Protein AF-0000000079897385 (afdb_homodimer)

Sequence (814 aa):
MERWPWPSGGAWLLVAARALLQLLRADLRLGRPLLAALALLAALDWLCQRLLPPPAALAVLAAAGWIALSRLARSPRLPVATRAVLITGCDSGFGKETAKKLDAMGFTVLATVLDLDSPGALELRTCCSPRLRLLQMDLTKPADISRALEFTKAHTSSTGLWGLVNNAGYNDVVADVELSPVATFRSCMEVNFFGALELTKGLLPLLRHSRGRIVTVGSPAGDMPYPCLAAYGASKAAMVLLMDTFSCELLPWGVKVSVIQPGCFKTESVRNVGQWEQRKELLLASLPQELLQAYGEDYIEHLHGQFLHSLRLALPDLSPVVDAITDALLAVQPRRRYYPGHGLGLMYFIHYYLPEGLRRRFLQTFFINHCLPRALRPGQPGSTPAQDAAQDLGLDPDPGPSPEAAQMERWPWPSGGAWLLVAARALLQLLRADLRLGRPLLAALALLAALDWLCQRLLPPPAALAVLAAAGWIALSRLARSPRLPVATRAVLITGCDSGFGKETAKKLDAMGFTVLATVLDLDSPGALELRTCCSPRLRLLQMDLTKPADISRALEFTKAHTSSTGLWGLVNNAGYNDVVADVELSPVATFRSCMEVNFFGALELTKGLLPLLRHSRGRIVTVGSPAGDMPYPCLAAYGASKAAMVLLMDTFSCELLPWGVKVSVIQPGCFKTESVRNVGQWEQRKELLLASLPQELLQAYGEDYIEHLHGQFLHSLRLALPDLSPVVDAITDALLAVQPRRRYYPGHGLGLMYFIHYYLPEGLRRRFLQTFFINHCLPRALRPGQPGSTPAQDAAQDLGLDPDPGPSPEAAQ

Secondary structure (DSSP, 8-state):
----S-HHHHHHHHHHHHHHHHHHTT-S--SHHHHHHHHHHHHHHHHHHHHS-HHHHHHHHHHHHHHHHHHHPPPPBPP-TT-EEEES-TTSHHHHHHHHHHHHHT-EEEEEES-TTSHHHHHHHHHS-TT-EEEE--TT-HHHHHHHHHHHHHHTTTT---EEEE--------S-TTTS-HHHHHHHHIIIIIIHHHHHHHHHHHHHHHT-EEEEE--GGGTS--TT-HHHHHHHHHHHHHHHHHHHHTGGGT-EEEEE---SB--HHHH-HHHHHHHHHHHHHHS-HHHHHHH-HHHHHHHHHHHHHHHHTSBS--HHHHHHHHHHHHBSS--SEE--STTHHHHHHHHHHS-HHHHHHHHHHHT--PPPPGGGSTTSTT---TTHHHHTT--------------/----S-HHHHHHHHHHHHHHHHHHTT-S--SHHHHHHHHHHHHHHHHHHHHS-HHHHHHHHHHHHHHHHHHHPPPPBPP-TT-EEEES-TTSHHHHHHHHHHHHHT-EEEEEES-TTSHHHHHHHHHS-TT-EEEE--TT-HHHHHHHHHHHHHHTTTT---EEEE--------S-TTTS-HHHHHHHHIIIIIIHHHHHHHHHHHHHHHT-EEEEE--GGGTS--TT-HHHHHHHHHHHHHHHHHHHHTGGGT-EEEEE---SB--HHHH-HHHHHHHHHHHHHHS-HHHHHHH-HHHHHHHHHHHHHHHHTSBS--HHHHHHHHHHHHBSS--SEE--STTHHHHHHHHHHS-HHHHHHHHHHHT--PPPPGGGSTTSTT---TTHHHHTT--------------

Solvent-accessible surface area (backbone atoms only — not comparable to full-atom values): 42636 Å² total; per-residue (Å²): 129,80,80,69,82,57,59,58,51,56,32,48,49,52,41,48,51,51,50,48,53,28,41,75,69,64,20,36,68,94,45,69,65,51,52,50,50,50,50,51,49,49,50,47,44,54,50,28,65,71,35,29,49,66,71,57,26,30,52,52,46,38,50,49,41,51,51,52,52,56,69,55,42,46,56,62,65,54,81,54,74,70,36,24,35,40,34,33,39,22,44,42,43,64,30,31,54,35,52,50,52,43,38,74,67,48,30,33,31,40,36,22,17,76,44,72,80,33,74,33,35,47,47,50,66,69,75,43,60,87,60,49,42,82,41,67,41,47,57,77,36,68,69,33,46,53,49,49,50,52,52,49,50,67,75,19,68,88,65,32,34,34,32,38,35,46,45,45,69,52,76,79,70,75,38,47,68,84,74,42,56,69,65,54,36,51,53,14,29,35,37,36,25,52,21,46,49,54,49,49,52,69,43,39,68,45,26,44,74,51,36,16,31,40,38,34,54,55,35,55,42,28,78,41,60,45,79,31,32,40,41,44,14,17,19,31,18,19,33,50,43,38,48,48,28,47,35,62,72,30,43,88,49,51,28,47,43,25,36,35,31,45,52,64,53,52,27,58,79,59,63,38,55,66,58,53,53,51,38,50,51,50,50,63,71,66,51,57,67,69,54,44,61,39,33,29,69,64,45,55,51,48,52,48,50,33,43,53,54,41,52,67,70,25,38,70,75,61,57,53,51,36,50,48,53,51,39,48,68,28,25,75,66,49,55,55,67,41,66,33,53,84,63,44,69,58,51,51,47,37,64,74,69,45,57,66,72,57,37,51,50,49,47,25,71,69,43,40,65,83,75,76,35,45,44,70,33,90,89,40,92,76,41,72,71,82,65,68,76,66,56,74,70,61,74,71,75,70,75,74,78,78,82,74,80,82,124,129,82,76,69,81,57,57,58,51,54,32,49,48,52,43,48,51,52,49,47,54,30,41,74,67,64,20,36,69,94,45,69,65,51,51,50,50,51,50,51,49,47,51,48,44,55,50,26,65,70,36,28,48,65,69,58,26,30,50,52,46,37,50,49,41,51,52,52,52,58,68,55,42,48,57,62,66,52,82,51,74,72,36,24,35,41,35,31,39,21,44,43,43,65,32,30,53,35,51,50,52,43,38,74,67,46,29,33,30,40,35,22,18,76,44,72,81,34,73,32,35,48,46,49,66,68,73,41,61,87,58,49,41,82,40,67,41,47,58,79,36,69,68,34,46,52,48,49,51,52,52,48,50,67,75,20,68,87,65,30,34,33,32,39,35,47,45,46,70,53,77,78,71,74,38,47,69,81,74,43,58,70,65,54,35,53,53,15,29,35,37,36,24,51,20,48,48,53,50,51,53,68,42,40,70,45,25,45,74,50,35,16,32,40,38,34,54,55,36,56,43,28,78,41,59,45,79,31,33,40,41,42,13,17,18,32,17,18,33,51,43,37,48,50,28,48,35,60,74,30,43,88,50,49,27,46,42,26,37,34,31,45,54,64,51,52,28,58,79,59,64,39,55,67,58,54,52,51,39,50,51,51,50,64,71,66,51,56,66,69,55,45,61,39,34,30,68,66,43,55,51,48,51,47,49,32,43,53,54,41,51,67,70,25,38,71,74,59,58,54,50,36,50,48,54,51,40,48,68,27,24,76,65,49,56,56,67,44,66,32,55,85,63,46,69,58,51,51,48,36,63,74,69,45,58,67,72,57,37,51,49,48,46,27,70,68,44,42,65,81,76,77,36,45,44,70,32,89,90,40,90,76,40,71,72,81,62,66,78,66,56,73,70,61,72,69,74,70,73,71,79,75,81,79,75,90,122

Nearest PDB structures (foldseek):
  6emm-assembly1_A  TM=8.240E-01  e=9.384E-17  Homo sapiens
  2jap-assembly1_D  TM=8.559E-01  e=1.062E-14  Streptomyces clavuligerus
  6y4d-assembly1_A  TM=8.231E-01  e=8.914E-15  Zephyranthes treatiae
  3oid-assembly1_C  TM=8.141E-01  e=2.405E-14  Bacillus subtilis
  7o6p-assembly1_B  TM=7.970E-01  e=2.269E-14  Salvia officinalis

Foldseek 3Di:
DPPPPCLLVVLVVLLVVLLVVLVVVVQADPDDLVVVLVVVLVVLLVVCVVPHDSVVSSVVSNVSSVVSSVVRGAFDWAQQPAAEEEEEACLWALRVVLQQVSQVSPYQYEYEHQDCPRPSNVCCVPRGDPSHHYAYADLLDPVRLVVVLVVQCVSCVPPFHAEYEAEDFDAQWFAAPVLDDPVRLVVRLSRLPVSVVSNCVSRVVRCLVNLHEYEYEAEVLLVDVFHRCCSNNVSSVNRLVVQVVVQVVCVVSNYHYAYEHEDQAQMPVLVPLVSNVVSLVVSVVPGDPVVCQFFHPVQSVQQSVLQNVLNVVHHHDSVQRSVLRSSRRIGPDHDRYHYGDPCVVVLVCCVPPPDPVSNVVVSCVNHNPGDDGPQCDPPRPNNPDPPPVPPVVPPPPPPPDDPPPDD/DPPPPCLLVVLVVLLVVLLVVLVVVVQADPDDLVVVLVVVLVVLLVVCVVPHDSVVSSVVSNVSSVVSSVVRGAFDWAQQPAAEEEEEACLWALRVVLQQVSQVSPYQYEYEHQDCPRPSNVCCVVRGDPSYHYAYADLLDVVRLVVVLVVQCVSCVPPFHAEYEAEDFDAQWFAAPVLDDPVRLVVRLSRLPVSCVSNCVSRVVRCLVNLHEYEYEAEVLLVDVFHRCCSNNVSSVNRLVVQVVVQVVCVVSNYHYAYEHEDQAQMPVLVPLVSNVVSLVVSVVPGDPVVCQFFPPVQSVQQSVLQNVLNVVHHHDSVQRSVLRSSRRIGPDHDRYHYGDPCVVVLVCCVPPPDPVSNVVVSCVNHNPGDDGPQCDPPRPNNPDPPPVPPVVPPVPPVPDDPPDDD

Structure (mmCIF, N/CA/C/O backbone):
data_AF-0000000079897385-model_v1
#
loop_
_entity.id
_entity.type
_entity.pdbx_description
1 polymer '11-beta-hydroxysteroid dehydrogenase type 2'
#
loop_
_atom_site.group_PDB
_atom_site.id
_atom_site.type_symbol
_atom_site.label_atom_id
_atom_site.label_alt_id
_atom_site.label_comp_id
_atom_site.label_asym_id
_atom_site.label_entity_id
_atom_site.label_seq_id
_atom_site.pdbx_PDB_ins_code
_atom_site.Cartn_x
_atom_site.Cartn_y
_atom_site.Cartn_z
_atom_site.occupancy
_atom_site.B_iso_or_equiv
_atom_site.auth_seq_id
_atom_site.auth_comp_id
_atom_site.auth_asym_id
_atom_site.auth_atom_id
_atom_site.pdbx_PDB_model_num
ATOM 1 N N . MET A 1 1 ? -3.945 18.969 -54.219 1 29.84 1 MET A N 1
ATOM 2 C CA . MET A 1 1 ? -3.34 17.656 -53.969 1 29.84 1 MET A CA 1
ATOM 3 C C . MET A 1 1 ? -4.285 16.75 -53.188 1 29.84 1 MET A C 1
ATOM 5 O O . MET A 1 1 ? -4.738 17.094 -52.094 1 29.84 1 MET A O 1
ATOM 9 N N . GLU A 1 2 ? -5.055 16 -53.781 1 34.5 2 GLU A N 1
ATOM 10 C CA . GLU A 1 2 ? -6.098 15.094 -53.312 1 34.5 2 GLU A CA 1
ATOM 11 C C . GLU A 1 2 ? -5.609 14.234 -52.156 1 34.5 2 GLU A C 1
ATOM 13 O O . GLU A 1 2 ? -4.562 13.594 -52.25 1 34.5 2 GLU A O 1
ATOM 18 N N . ARG A 1 3 ? -5.773 14.633 -50.875 1 41.81 3 ARG A N 1
ATOM 19 C CA . ARG A 1 3 ? -5.52 13.914 -49.625 1 41.81 3 ARG A CA 1
ATOM 20 C C . ARG A 1 3 ? -5.816 12.422 -49.812 1 41.81 3 ARG A C 1
ATOM 22 O O . ARG A 1 3 ? -6.953 12.039 -50.094 1 41.81 3 ARG A O 1
ATOM 29 N N . TRP A 1 4 ? -5.094 11.742 -50.531 1 39.44 4 TRP A N 1
ATOM 30 C CA . TRP A 1 4 ? -5.207 10.305 -50.781 1 39.44 4 TRP A CA 1
ATOM 31 C C . TRP A 1 4 ? -5.723 9.57 -49.531 1 39.44 4 TRP A C 1
ATOM 33 O O . TRP A 1 4 ? -5.086 9.586 -48.5 1 39.44 4 TRP A O 1
ATOM 43 N N . PRO A 1 5 ? -6.961 9.242 -49.281 1 49.31 5 PRO A N 1
ATOM 44 C CA . PRO A 1 5 ? -7.719 8.492 -48.25 1 49.31 5 PRO A CA 1
ATOM 45 C C . PRO A 1 5 ? -7.004 7.227 -47.812 1 49.31 5 PRO A C 1
ATOM 47 O O . PRO A 1 5 ? -7.496 6.516 -46.938 1 49.31 5 PRO A O 1
ATOM 50 N N . TRP A 1 6 ? -5.973 6.73 -48.438 1 50.44 6 TRP A N 1
ATOM 51 C CA . TRP A 1 6 ? -5.387 5.391 -48.438 1 50.44 6 TRP A CA 1
ATOM 52 C C . TRP A 1 6 ? -4.555 5.156 -47.188 1 50.44 6 TRP A C 1
ATOM 54 O O . TRP A 1 6 ? -4.18 4.023 -46.875 1 50.44 6 TRP A O 1
ATOM 64 N N . PRO A 1 7 ? -3.945 6.098 -46.594 1 61.12 7 PRO A N 1
ATOM 65 C CA . PRO A 1 7 ? -2.926 5.738 -45.625 1 61.12 7 PRO A CA 1
ATOM 66 C C . PRO A 1 7 ? -3.512 5.055 -44.375 1 61.12 7 PRO A C 1
ATOM 68 O O . PRO A 1 7 ? -2.914 4.117 -43.844 1 61.12 7 PRO A O 1
ATOM 71 N N . SER A 1 8 ? -4.68 5.355 -44.062 1 71.06 8 SER A N 1
ATOM 72 C CA . SER A 1 8 ? -5.289 4.699 -42.906 1 71.06 8 SER A CA 1
ATOM 73 C C . SER A 1 8 ? -5.688 3.266 -43.219 1 71.06 8 SER A C 1
ATOM 75 O O . SER A 1 8 ? -5.711 2.406 -42.344 1 71.06 8 SER A O 1
ATOM 77 N N . GLY A 1 9 ? -5.785 3.094 -44.5 1 75.25 9 GLY A N 1
ATOM 78 C CA . GLY A 1 9 ? -6.152 1.749 -44.906 1 75.25 9 GLY A CA 1
ATOM 79 C C . GLY A 1 9 ? -5.066 0.724 -44.625 1 75.25 9 GLY A C 1
ATOM 80 O O . GLY A 1 9 ? -5.359 -0.402 -44.219 1 75.25 9 GLY A O 1
ATOM 81 N N . GLY A 1 10 ? -3.881 1.157 -44.844 1 75.75 10 GLY A N 1
ATOM 82 C CA . GLY A 1 10 ? -2.762 0.266 -44.594 1 75.75 10 GLY A CA 1
ATOM 83 C C . GLY A 1 10 ? -2.627 -0.108 -43.125 1 75.75 10 GLY A C 1
ATOM 84 O O . GLY A 1 10 ? -2.373 -1.27 -42.781 1 75.75 10 GLY A O 1
ATOM 85 N N . ALA A 1 11 ? -2.807 0.833 -42.281 1 81.69 11 ALA A N 1
ATOM 86 C CA . ALA A 1 11 ? -2.723 0.573 -40.844 1 81.69 11 ALA A CA 1
ATOM 87 C C . ALA A 1 11 ? -3.832 -0.373 -40.406 1 81.69 11 ALA A C 1
ATOM 89 O O . ALA A 1 11 ? -3.594 -1.28 -39.594 1 81.69 11 ALA A O 1
ATOM 90 N N . TRP A 1 12 ? -4.953 -0.182 -40.969 1 85.88 12 TRP A N 1
ATOM 91 C CA . TRP A 1 12 ? -6.078 -1.033 -40.594 1 85.88 12 TRP A CA 1
ATOM 92 C C . TRP A 1 12 ? -5.875 -2.457 -41.094 1 85.88 12 TRP A C 1
ATOM 94 O O . TRP A 1 12 ? -6.281 -3.42 -40.438 1 85.88 12 TRP A O 1
ATOM 104 N N . LEU A 1 13 ? -5.246 -2.551 -42.219 1 81.69 13 LEU A N 1
ATOM 105 C CA . LEU A 1 13 ? -4.926 -3.877 -42.719 1 81.69 13 LEU A CA 1
ATOM 106 C C . LEU A 1 13 ? -3.936 -4.59 -41.812 1 81.69 13 LEU A C 1
ATOM 108 O O . LEU A 1 13 ? -4.051 -5.797 -41.594 1 81.69 13 LEU A O 1
ATOM 112 N N . LEU A 1 14 ? -3.045 -3.861 -41.375 1 82.12 14 LEU A N 1
ATOM 113 C CA . LEU A 1 14 ? -2.072 -4.438 -40.469 1 82.12 14 LEU A CA 1
ATOM 114 C C . LEU A 1 14 ? -2.744 -4.871 -39.156 1 82.12 14 LEU A C 1
ATOM 116 O O . LEU A 1 14 ? -2.455 -5.953 -38.625 1 82.12 14 LEU A O 1
ATOM 120 N N . VAL A 1 15 ? -3.613 -4.078 -38.656 1 84.81 15 VAL A N 1
ATOM 121 C CA . VAL A 1 15 ? -4.344 -4.391 -37.438 1 84.81 15 VAL A CA 1
ATOM 122 C C . VAL A 1 15 ? -5.23 -5.617 -37.656 1 84.81 15 VAL A C 1
ATOM 124 O O . VAL A 1 15 ? -5.277 -6.52 -36.812 1 84.81 15 VAL A O 1
ATOM 127 N N . ALA A 1 16 ? -5.793 -5.602 -38.75 1 83.69 16 ALA A N 1
ATOM 128 C CA . ALA A 1 16 ? -6.676 -6.723 -39.094 1 83.69 16 ALA A CA 1
ATOM 129 C C . ALA A 1 16 ? -5.879 -8.016 -39.25 1 83.69 16 ALA A C 1
ATOM 131 O O . ALA A 1 16 ? -6.309 -9.078 -38.781 1 83.69 16 ALA A O 1
ATOM 132 N N . ALA A 1 17 ? -4.777 -7.918 -39.875 1 84.12 17 ALA A N 1
ATOM 133 C CA . ALA A 1 17 ? -3.926 -9.086 -40.094 1 84.12 17 ALA A CA 1
ATOM 134 C C . ALA A 1 17 ? -3.459 -9.656 -38.75 1 84.12 17 ALA A C 1
ATOM 136 O O . ALA A 1 17 ? -3.496 -10.867 -38.531 1 84.12 17 ALA A O 1
ATOM 137 N N . ARG A 1 18 ? -3.096 -8.82 -37.906 1 84 18 ARG A N 1
ATOM 138 C CA . ARG A 1 18 ? -2.65 -9.258 -36.594 1 84 18 ARG A CA 1
ATOM 139 C C . ARG A 1 18 ? -3.805 -9.859 -35.812 1 84 18 ARG A C 1
ATOM 141 O O . ARG A 1 18 ? -3.641 -10.883 -35.125 1 84 18 ARG A O 1
ATOM 148 N N . ALA A 1 19 ? -4.867 -9.227 -35.875 1 83.81 19 ALA A N 1
ATOM 149 C CA . ALA A 1 19 ? -6.047 -9.742 -35.188 1 83.81 19 ALA A CA 1
ATOM 150 C C . ALA A 1 19 ? -6.43 -11.125 -35.719 1 83.81 19 ALA A C 1
ATOM 152 O O . ALA A 1 19 ? -6.766 -12.023 -34.938 1 83.81 19 ALA A O 1
ATOM 153 N N . LEU A 1 20 ? -6.344 -11.234 -37 1 80 20 LEU A N 1
ATOM 154 C CA . LEU A 1 20 ? -6.672 -12.516 -37.594 1 80 20 LEU A CA 1
ATOM 155 C C . LEU A 1 20 ? -5.695 -13.602 -37.156 1 80 20 LEU A C 1
ATOM 157 O O . LEU A 1 20 ? -6.105 -14.727 -36.844 1 80 20 LEU A O 1
ATOM 161 N N . LEU A 1 21 ? -4.488 -13.266 -37.156 1 79.88 21 LEU A N 1
ATOM 162 C CA . LEU A 1 21 ? -3.48 -14.211 -36.719 1 79.88 21 LEU A CA 1
ATOM 163 C C . LEU A 1 21 ? -3.736 -14.641 -35.25 1 79.88 21 LEU A C 1
ATOM 165 O O . LEU A 1 21 ? -3.627 -15.82 -34.938 1 79.88 21 LEU A O 1
ATOM 169 N N . GLN A 1 22 ? -4.137 -13.758 -34.5 1 79.25 22 GLN A N 1
ATOM 170 C CA . GLN A 1 22 ? -4.418 -14.047 -33.094 1 79.25 22 GLN A CA 1
ATOM 171 C C . GLN A 1 22 ? -5.691 -14.883 -32.969 1 79.25 22 GLN A C 1
ATOM 173 O O . GLN A 1 22 ? -5.785 -15.742 -32.062 1 79.25 22 GLN A O 1
ATOM 178 N N . LEU A 1 23 ? -6.547 -14.594 -33.781 1 73.69 23 LEU A N 1
ATOM 179 C CA . LEU A 1 23 ? -7.785 -15.367 -33.75 1 73.69 23 LEU A CA 1
ATOM 180 C C . LEU A 1 23 ? -7.531 -16.797 -34.188 1 73.69 23 LEU A C 1
ATOM 182 O O . LEU A 1 23 ? -8.07 -17.734 -33.594 1 73.69 23 LEU A O 1
ATOM 186 N N . LEU A 1 24 ? -6.707 -16.922 -35.156 1 73.38 24 LEU A N 1
ATOM 187 C CA . LEU A 1 24 ? -6.367 -18.25 -35.656 1 73.38 24 LEU A CA 1
ATOM 188 C C . LEU A 1 24 ? -5.602 -19.047 -34.625 1 73.38 24 LEU A C 1
ATOM 190 O O . LEU A 1 24 ? -5.77 -20.266 -34.531 1 73.38 24 LEU A O 1
ATOM 194 N N . ARG A 1 25 ? -4.848 -18.359 -33.844 1 70.75 25 ARG A N 1
ATOM 195 C CA . ARG A 1 25 ? -4.066 -19 -32.812 1 70.75 25 ARG A CA 1
ATOM 196 C C . ARG A 1 25 ? -4.875 -19.125 -31.516 1 70.75 25 ARG A C 1
ATOM 198 O O . ARG A 1 25 ? -4.344 -19.531 -30.469 1 70.75 25 ARG A O 1
ATOM 205 N N . ALA A 1 26 ? -6.125 -18.641 -31.547 1 66.88 26 ALA A N 1
ATOM 206 C CA . ALA A 1 26 ? -7.043 -18.672 -30.406 1 66.88 26 ALA A CA 1
ATOM 207 C C . ALA A 1 26 ? -6.512 -17.812 -29.25 1 66.88 26 ALA A C 1
ATOM 209 O O . ALA A 1 26 ? -6.781 -18.094 -28.078 1 66.88 26 ALA A O 1
ATOM 210 N N . ASP A 1 27 ? -5.703 -16.891 -29.641 1 71.69 27 ASP A N 1
ATOM 211 C CA . ASP A 1 27 ? -5.145 -15.969 -28.656 1 71.69 27 ASP A CA 1
ATOM 212 C C . ASP A 1 27 ? -6.078 -14.781 -28.422 1 71.69 27 ASP A C 1
ATOM 214 O O . ASP A 1 27 ? -5.863 -13.992 -27.5 1 71.69 27 ASP A O 1
ATOM 218 N N . LEU A 1 28 ? -6.988 -14.695 -29.281 1 75 28 LEU A N 1
ATOM 219 C CA . LEU A 1 28 ? -7.902 -13.562 -29.234 1 75 28 LEU A CA 1
ATOM 220 C C . LEU A 1 28 ? -9.352 -14.031 -29.281 1 75 28 LEU A C 1
ATOM 222 O O . LEU A 1 28 ? -9.68 -14.961 -30.031 1 75 28 LEU A O 1
ATOM 226 N N . ARG A 1 29 ? -10.141 -13.57 -28.344 1 70.19 29 ARG A N 1
ATOM 227 C CA . ARG A 1 29 ? -11.562 -13.922 -28.344 1 70.19 29 ARG A CA 1
ATOM 228 C C . ARG A 1 29 ? -12.391 -12.797 -28.969 1 70.19 29 ARG A C 1
ATOM 230 O O . ARG A 1 29 ? -12.148 -11.617 -28.688 1 70.19 29 ARG A O 1
ATOM 237 N N . LEU A 1 30 ? -13.211 -13.336 -29.812 1 73.62 30 LEU A N 1
ATOM 238 C CA . LEU A 1 30 ? -14.18 -12.375 -30.344 1 73.62 30 LEU A CA 1
ATOM 239 C C . LEU A 1 30 ? -15.195 -11.984 -29.281 1 73.62 30 LEU A C 1
ATOM 241 O O . LEU A 1 30 ? -15.812 -12.859 -28.656 1 73.62 30 LEU A O 1
ATOM 245 N N . GLY A 1 31 ? -15.07 -10.805 -28.719 1 75.12 31 GLY A N 1
ATOM 246 C CA . GLY A 1 31 ? -16 -10.359 -27.703 1 75.12 31 GLY A CA 1
ATOM 247 C C . GLY A 1 31 ? -16.078 -8.844 -27.578 1 75.12 31 GLY A C 1
ATOM 248 O O . GLY A 1 31 ? -15.594 -8.125 -28.453 1 75.12 31 GLY A O 1
ATOM 249 N N . ARG A 1 32 ? -16.734 -8.469 -26.609 1 79.38 32 ARG A N 1
ATOM 250 C CA . ARG A 1 32 ? -17.016 -7.055 -26.375 1 79.38 32 ARG A CA 1
ATOM 251 C C . ARG A 1 32 ? -15.727 -6.262 -26.188 1 79.38 32 ARG A C 1
ATOM 253 O O . ARG A 1 32 ? -15.586 -5.168 -26.75 1 79.38 32 ARG A O 1
ATOM 260 N N . PRO A 1 33 ? -14.75 -6.883 -25.641 1 79.69 33 PRO A N 1
ATOM 261 C CA . PRO A 1 33 ? -13.523 -6.105 -25.484 1 79.69 33 PRO A CA 1
ATOM 262 C C . PRO A 1 33 ? -12.844 -5.805 -26.828 1 79.69 33 PRO A C 1
ATOM 264 O O . PRO A 1 33 ? -12.305 -4.711 -27.016 1 79.69 33 PRO A O 1
ATOM 267 N N . LEU A 1 34 ? -12.867 -6.742 -27.688 1 83 34 LEU A N 1
ATOM 268 C CA . LEU A 1 34 ? -12.273 -6.516 -29 1 83 34 LEU A CA 1
ATOM 269 C C . LEU A 1 34 ? -13.047 -5.453 -29.766 1 83 34 LEU A C 1
ATOM 271 O O . LEU A 1 34 ? -12.453 -4.578 -30.406 1 83 34 LEU A O 1
ATOM 275 N N . LEU A 1 35 ? -14.312 -5.516 -29.641 1 84.69 35 LEU A N 1
ATOM 276 C CA . LEU A 1 35 ? -15.148 -4.527 -30.312 1 84.69 35 LEU A CA 1
ATOM 277 C C . LEU A 1 35 ? -14.898 -3.131 -29.75 1 84.69 35 LEU A C 1
ATOM 279 O O . LEU A 1 35 ? -14.82 -2.16 -30.516 1 84.69 35 LEU A O 1
ATOM 283 N N . ALA A 1 36 ? -14.781 -3.141 -28.5 1 85.06 36 ALA A N 1
ATOM 284 C CA . ALA A 1 36 ? -14.5 -1.858 -27.844 1 85.06 36 ALA A CA 1
ATOM 285 C C . ALA A 1 36 ? -13.141 -1.315 -28.281 1 85.06 36 ALA A C 1
ATOM 287 O O . ALA A 1 36 ? -13 -0.121 -28.562 1 85.06 36 ALA A O 1
ATOM 288 N N . ALA A 1 37 ? -12.203 -2.189 -28.359 1 86.62 37 ALA A N 1
ATOM 289 C CA . ALA A 1 37 ? -10.859 -1.783 -28.797 1 86.62 37 ALA A CA 1
ATOM 290 C C . ALA A 1 37 ? -10.883 -1.27 -30.234 1 86.62 37 ALA A C 1
ATOM 292 O O . ALA A 1 37 ? -10.242 -0.261 -30.547 1 86.62 37 ALA A O 1
ATOM 293 N N . LEU A 1 38 ? -11.664 -1.954 -31.031 1 86.44 38 LEU A N 1
ATOM 294 C CA . LEU A 1 38 ? -11.758 -1.547 -32.438 1 86.44 38 LEU A CA 1
ATOM 295 C C . LEU A 1 38 ? -12.445 -0.193 -32.562 1 86.44 38 LEU A C 1
ATOM 297 O O . LEU A 1 38 ? -12.039 0.641 -33.375 1 86.44 38 LEU A O 1
ATOM 301 N N . ALA A 1 39 ? -13.43 -0.002 -31.75 1 88.25 39 ALA A N 1
ATOM 302 C CA . ALA A 1 39 ? -14.125 1.28 -31.766 1 88.25 39 ALA A CA 1
ATOM 303 C C . ALA A 1 39 ? -13.211 2.41 -31.312 1 88.25 39 ALA A C 1
ATOM 305 O O . ALA A 1 39 ? -13.203 3.49 -31.906 1 88.25 39 ALA A O 1
ATOM 306 N N . LEU A 1 40 ? -12.461 2.131 -30.312 1 87.94 40 LEU A N 1
ATOM 307 C CA . LEU A 1 40 ? -11.523 3.127 -29.797 1 87.94 40 LEU A CA 1
ATOM 308 C C . LEU A 1 40 ? -10.438 3.42 -30.828 1 87.94 40 LEU A C 1
ATOM 310 O O . LEU A 1 40 ? -10.023 4.57 -31 1 87.94 40 LEU A O 1
ATOM 314 N N . LEU A 1 41 ? -10.031 2.383 -31.484 1 88.56 41 LEU A N 1
ATOM 315 C CA . LEU A 1 41 ? -9.023 2.561 -32.531 1 88.56 41 LEU A CA 1
ATOM 316 C C . LEU A 1 41 ? -9.586 3.369 -33.688 1 88.56 41 LEU A C 1
ATOM 318 O O . LEU A 1 41 ? -8.883 4.191 -34.281 1 88.56 41 LEU A O 1
ATOM 322 N N . ALA A 1 42 ? -10.812 3.141 -33.938 1 88.69 42 ALA A N 1
ATOM 323 C CA . ALA A 1 42 ? -11.469 3.904 -35 1 88.69 42 ALA A CA 1
ATOM 324 C C . ALA A 1 42 ? -11.578 5.379 -34.656 1 88.69 42 ALA A C 1
ATOM 326 O O . ALA A 1 42 ? -11.336 6.258 -35.469 1 88.69 42 ALA A O 1
ATOM 327 N N . ALA A 1 43 ? -11.953 5.574 -33.469 1 89.19 43 ALA A N 1
ATOM 328 C CA . ALA A 1 43 ? -12.031 6.949 -32.969 1 89.19 43 ALA A CA 1
ATOM 329 C C . ALA A 1 43 ? -10.656 7.617 -33 1 89.19 43 ALA A C 1
ATOM 331 O O . ALA A 1 43 ? -10.539 8.781 -33.406 1 89.19 43 ALA A O 1
ATOM 332 N N . LEU A 1 44 ? -9.688 6.902 -32.562 1 87.88 44 LEU A N 1
ATOM 333 C CA . LEU A 1 44 ? -8.32 7.41 -32.625 1 87.88 44 LEU A CA 1
ATOM 334 C C . LEU A 1 44 ? -7.891 7.715 -34.031 1 87.88 44 LEU A C 1
ATOM 336 O O . LEU A 1 44 ? -7.242 8.727 -34.312 1 87.88 44 LEU A O 1
ATOM 340 N N . ASP A 1 45 ? -8.227 6.84 -34.906 1 87.69 45 ASP A N 1
ATOM 341 C CA . ASP A 1 45 ? -7.914 7.047 -36.312 1 87.69 45 ASP A CA 1
ATOM 342 C C . ASP A 1 45 ? -8.562 8.32 -36.844 1 87.69 45 ASP A C 1
ATOM 344 O O . ASP A 1 45 ? -7.918 9.109 -37.531 1 87.69 45 ASP A O 1
ATOM 348 N N . TRP A 1 46 ? -9.805 8.422 -36.469 1 86.25 46 TRP A N 1
ATOM 349 C CA . TRP A 1 46 ? -10.547 9.617 -36.875 1 86.25 46 TRP A CA 1
ATOM 350 C C . TRP A 1 46 ? -9.859 10.883 -36.375 1 86.25 46 TRP A C 1
ATOM 352 O O . TRP A 1 46 ? -9.688 11.844 -37.125 1 86.25 46 TRP A O 1
ATOM 362 N N . LEU A 1 47 ? -9.484 10.883 -35.188 1 84.25 47 LEU A N 1
ATOM 363 C CA . LEU A 1 47 ? -8.828 12.031 -34.562 1 84.25 47 LEU A CA 1
ATOM 364 C C . LEU A 1 47 ? -7.453 12.266 -35.188 1 84.25 47 LEU A C 1
ATOM 366 O O . LEU A 1 47 ? -7.086 13.414 -35.469 1 84.25 47 LEU A O 1
ATOM 370 N N . CYS A 1 48 ? -6.703 11.234 -35.375 1 83.88 48 CYS A N 1
ATOM 371 C CA . CYS A 1 48 ? -5.348 11.344 -35.906 1 83.88 48 CYS A CA 1
ATOM 372 C C . CYS A 1 48 ? -5.363 11.836 -37.344 1 83.88 48 CYS A C 1
ATOM 374 O O . CYS A 1 48 ? -4.504 12.625 -37.719 1 83.88 48 CYS A O 1
ATOM 376 N N . GLN A 1 49 ? -6.344 11.453 -38.062 1 81.94 49 GLN A N 1
ATOM 377 C CA . GLN A 1 49 ? -6.445 11.883 -39.469 1 81.94 49 GLN A CA 1
ATOM 378 C C . GLN A 1 49 ? -6.738 13.383 -39.562 1 81.94 49 GLN A C 1
ATOM 380 O O . GLN A 1 49 ? -6.344 14.039 -40.531 1 81.94 49 GLN A O 1
ATOM 385 N N . ARG A 1 50 ? -7.324 13.836 -38.5 1 80.75 50 ARG A N 1
ATOM 386 C CA . ARG A 1 50 ? -7.707 15.242 -38.5 1 80.75 50 ARG A CA 1
ATOM 387 C C . ARG A 1 50 ? -6.605 16.109 -37.906 1 80.75 50 ARG A C 1
ATOM 389 O O . ARG A 1 50 ? -6.461 17.281 -38.281 1 80.75 50 ARG A O 1
ATOM 396 N N . LEU A 1 51 ? -5.875 15.492 -37.094 1 79.31 51 LEU A N 1
ATOM 397 C CA . LEU A 1 51 ? -4.965 16.328 -36.312 1 79.31 51 LEU A CA 1
ATOM 398 C C . LEU A 1 51 ? -3.518 16.094 -36.719 1 79.31 51 LEU A C 1
ATOM 400 O O . LEU A 1 51 ? -2.664 16.953 -36.531 1 79.31 51 LEU A O 1
ATOM 404 N N . LEU A 1 52 ? -3.18 14.914 -37.312 1 80.38 52 LEU A N 1
ATOM 405 C CA . LEU A 1 52 ? -1.792 14.555 -37.562 1 80.38 52 LEU A CA 1
ATOM 406 C C . LEU A 1 52 ? -1.549 14.391 -39.062 1 80.38 52 LEU A C 1
ATOM 408 O O . LEU A 1 52 ? -2.479 14.102 -39.812 1 80.38 52 LEU A O 1
ATOM 412 N N . PRO A 1 53 ? -0.229 14.641 -39.406 1 79.38 53 PRO A N 1
ATOM 413 C CA . PRO A 1 53 ? 0.114 14.266 -40.781 1 79.38 53 PRO A CA 1
ATOM 414 C C . PRO A 1 53 ? -0.054 12.773 -41.031 1 79.38 53 PRO A C 1
ATOM 416 O O . PRO A 1 53 ? 0.04 11.969 -40.094 1 79.38 53 PRO A O 1
ATOM 419 N N . PRO A 1 54 ? -0.27 12.453 -42.219 1 81.19 54 PRO A N 1
ATOM 420 C CA . PRO A 1 54 ? -0.655 11.078 -42.562 1 81.19 54 PRO A CA 1
ATOM 421 C C . PRO A 1 54 ? 0.361 10.047 -42.094 1 81.19 54 PRO A C 1
ATOM 423 O O . PRO A 1 54 ? -0.02 9.016 -41.531 1 81.19 54 PRO A O 1
ATOM 426 N N . PRO A 1 55 ? 1.679 10.289 -42.25 1 82.56 55 PRO A N 1
ATOM 427 C CA . PRO A 1 55 ? 2.6 9.258 -41.781 1 82.56 55 PRO A CA 1
ATOM 428 C C . PRO A 1 55 ? 2.559 9.094 -40.25 1 82.56 55 PRO A C 1
ATOM 430 O O . PRO A 1 55 ? 2.686 7.98 -39.75 1 82.56 55 PRO A O 1
ATOM 433 N N . ALA A 1 56 ? 2.408 10.203 -39.656 1 82.38 56 ALA A N 1
ATOM 434 C CA . ALA A 1 56 ? 2.326 10.156 -38.219 1 82.38 56 ALA A CA 1
ATOM 435 C C . ALA A 1 56 ? 1.03 9.492 -37.75 1 82.38 56 ALA A C 1
ATOM 437 O O . ALA A 1 56 ? 1.022 8.742 -36.781 1 82.38 56 ALA A O 1
ATOM 438 N N . ALA A 1 57 ? 0.025 9.789 -38.438 1 84.75 57 ALA A N 1
ATOM 439 C CA . ALA A 1 57 ? -1.264 9.188 -38.125 1 84.75 57 ALA A CA 1
ATOM 440 C C . ALA A 1 57 ? -1.216 7.672 -38.281 1 84.75 57 ALA A C 1
ATOM 442 O O . ALA A 1 57 ? -1.73 6.934 -37.438 1 84.75 57 ALA A O 1
ATOM 443 N N . LEU A 1 58 ? -0.555 7.242 -39.312 1 85.44 58 LEU A N 1
ATOM 444 C CA . LEU A 1 58 ? -0.411 5.812 -39.562 1 85.44 58 LEU A CA 1
ATOM 445 C C . LEU A 1 58 ? 0.409 5.148 -38.469 1 85.44 58 LEU A C 1
ATOM 447 O O . LEU A 1 58 ? 0.068 4.055 -38 1 85.44 58 LEU A O 1
ATOM 451 N N . ALA A 1 59 ? 1.416 5.82 -38.125 1 86.06 59 ALA A N 1
ATOM 452 C CA . ALA A 1 59 ? 2.289 5.27 -37.094 1 86.06 59 ALA A CA 1
ATOM 453 C C . ALA A 1 59 ? 1.554 5.152 -35.75 1 86.06 59 ALA A C 1
ATOM 455 O O . ALA A 1 59 ? 1.676 4.141 -35.062 1 86.06 59 ALA A O 1
ATOM 456 N N . VAL A 1 60 ? 0.808 6.113 -35.406 1 86.44 60 VAL A N 1
ATOM 457 C CA . VAL A 1 60 ? 0.073 6.121 -34.156 1 86.44 60 VAL A CA 1
ATOM 458 C C . VAL A 1 60 ? -0.987 5.023 -34.156 1 86.44 60 VAL A C 1
ATOM 460 O O . VAL A 1 60 ? -1.145 4.293 -33.188 1 86.44 60 VAL A O 1
ATOM 463 N N . LEU A 1 61 ? -1.658 4.898 -35.219 1 86.62 61 LEU A N 1
ATOM 464 C CA . LEU A 1 61 ? -2.707 3.889 -35.281 1 86.62 61 LEU A CA 1
ATOM 465 C C . LEU A 1 61 ? -2.113 2.484 -35.25 1 86.62 61 LEU A C 1
ATOM 467 O O . LEU A 1 61 ? -2.648 1.603 -34.562 1 86.62 61 LEU A O 1
ATOM 471 N N . ALA A 1 62 ? -1.059 2.328 -35.969 1 86.5 62 ALA A N 1
ATOM 472 C CA . ALA A 1 62 ? -0.407 1.022 -35.969 1 86.5 62 ALA A CA 1
ATOM 473 C C . ALA A 1 62 ? 0.095 0.646 -34.594 1 86.5 62 ALA A C 1
ATOM 475 O O . ALA A 1 62 ? -0.1 -0.485 -34.125 1 86.5 62 ALA A O 1
ATOM 476 N N . ALA A 1 63 ? 0.659 1.565 -33.938 1 86.94 63 ALA A N 1
ATOM 477 C CA . ALA A 1 63 ? 1.178 1.312 -32.625 1 86.94 63 ALA A CA 1
ATOM 478 C C . ALA A 1 63 ? 0.043 1.043 -31.625 1 86.94 63 ALA A C 1
ATOM 480 O O . ALA A 1 63 ? 0.11 0.099 -30.828 1 86.94 63 ALA A O 1
ATOM 481 N N . ALA A 1 64 ? -0.906 1.824 -31.688 1 87.5 64 ALA A N 1
ATOM 482 C CA . ALA A 1 64 ? -2.055 1.653 -30.812 1 87.5 64 ALA A CA 1
ATOM 483 C C . ALA A 1 64 ? -2.748 0.318 -31.062 1 87.5 64 ALA A C 1
ATOM 485 O O . ALA A 1 64 ? -3.164 -0.362 -30.125 1 87.5 64 ALA A O 1
ATOM 486 N N . GLY A 1 65 ? -2.895 0.051 -32.312 1 85.94 65 GLY A N 1
ATOM 487 C CA . GLY A 1 65 ? -3.475 -1.238 -32.625 1 85.94 65 GLY A CA 1
ATOM 488 C C . GLY A 1 65 ? -2.658 -2.412 -32.125 1 85.94 65 GLY A C 1
ATOM 489 O O . GLY A 1 65 ? -3.213 -3.371 -31.594 1 85.94 65 GLY A O 1
ATOM 490 N N . TRP A 1 66 ? -1.382 -2.27 -32.281 1 83.81 66 TRP A N 1
ATOM 491 C CA . TRP A 1 66 ? -0.49 -3.318 -31.812 1 83.81 66 TRP A CA 1
ATOM 492 C C . TRP A 1 66 ? -0.606 -3.473 -30.297 1 83.81 66 TRP A C 1
ATOM 494 O O . TRP A 1 66 ? -0.688 -4.59 -29.781 1 83.81 66 TRP A O 1
ATOM 504 N N . ILE A 1 67 ? -0.658 -2.438 -29.609 1 82.69 67 ILE A N 1
ATOM 505 C CA . ILE A 1 67 ? -0.736 -2.449 -28.156 1 82.69 67 ILE A CA 1
ATOM 506 C C . ILE A 1 67 ? -2.082 -3.021 -27.719 1 82.69 67 ILE A C 1
ATOM 508 O O . ILE A 1 67 ? -2.139 -3.887 -26.844 1 82.69 67 ILE A O 1
ATOM 512 N N . ALA A 1 68 ? -3.064 -2.592 -28.359 1 83.69 68 ALA A N 1
ATOM 513 C CA . ALA A 1 68 ? -4.41 -3.035 -28 1 83.69 68 ALA A CA 1
ATOM 514 C C . ALA A 1 68 ? -4.566 -4.539 -28.219 1 83.69 68 ALA A C 1
ATOM 516 O O . ALA A 1 68 ? -5.074 -5.25 -27.359 1 83.69 68 ALA A O 1
ATOM 517 N N . LEU A 1 69 ? -4.09 -4.984 -29.328 1 82.44 69 LEU A N 1
ATOM 518 C CA . LEU A 1 69 ? -4.238 -6.398 -29.656 1 82.44 69 LEU A CA 1
ATOM 519 C C . LEU A 1 69 ? -3.322 -7.254 -28.781 1 82.44 69 LEU A C 1
ATOM 521 O O . LEU A 1 69 ? -3.662 -8.391 -28.438 1 82.44 69 LEU A O 1
ATOM 525 N N . SER A 1 70 ? -2.207 -6.715 -28.406 1 79.38 70 SER A N 1
ATOM 526 C CA . SER A 1 70 ? -1.317 -7.426 -27.484 1 79.38 70 SER A CA 1
ATOM 527 C C . SER A 1 70 ? -1.942 -7.566 -26.109 1 79.38 70 SER A C 1
ATOM 529 O O . SER A 1 70 ? -1.817 -8.609 -25.469 1 79.38 70 SER A O 1
ATOM 531 N N . ARG A 1 71 ? -2.609 -6.594 -25.766 1 76.94 71 ARG A N 1
ATOM 532 C CA . ARG A 1 71 ? -3.236 -6.605 -24.453 1 76.94 71 ARG A CA 1
ATOM 533 C C . ARG A 1 71 ? -4.434 -7.551 -24.422 1 76.94 71 ARG A C 1
ATOM 535 O O . ARG A 1 71 ? -4.746 -8.125 -23.375 1 76.94 71 ARG A O 1
ATOM 542 N N . LEU A 1 72 ? -4.992 -7.688 -25.547 1 78.75 72 LEU A N 1
ATOM 543 C CA . LEU A 1 72 ? -6.18 -8.531 -25.625 1 78.75 72 LEU A CA 1
ATOM 544 C C . LEU A 1 72 ? -5.793 -9.992 -25.859 1 78.75 72 LEU A C 1
ATOM 546 O O . LEU A 1 72 ? -6.613 -10.891 -25.672 1 78.75 72 LEU A O 1
ATOM 550 N N . ALA A 1 73 ? -4.559 -10.141 -26.234 1 77.5 73 ALA A N 1
ATOM 551 C CA . ALA A 1 73 ? -4.113 -11.492 -26.562 1 77.5 73 ALA A CA 1
ATOM 552 C C . ALA A 1 73 ? -4.035 -12.352 -25.297 1 77.5 73 ALA A C 1
ATOM 554 O O . ALA A 1 73 ? -3.561 -11.898 -24.25 1 77.5 73 ALA A O 1
ATOM 555 N N . ARG A 1 74 ? -4.695 -13.508 -25.406 1 76.69 74 ARG A N 1
ATOM 556 C CA . ARG A 1 74 ? -4.625 -14.469 -24.297 1 76.69 74 ARG A CA 1
ATOM 557 C C . ARG A 1 74 ? -3.41 -15.383 -24.453 1 76.69 74 ARG A C 1
ATOM 559 O O . ARG A 1 74 ? -3.1 -15.836 -25.562 1 76.69 74 ARG A O 1
ATOM 566 N N . SER A 1 75 ? -2.734 -15.586 -23.438 1 78.88 75 SER A N 1
ATOM 567 C CA . SER A 1 75 ? -1.592 -16.484 -23.422 1 78.88 75 SER A CA 1
ATOM 568 C C . SER A 1 75 ? -2.043 -17.953 -23.453 1 78.88 75 SER A C 1
ATOM 570 O O . SER A 1 75 ? -3.055 -18.297 -22.844 1 78.88 75 SER A O 1
ATOM 572 N N . PRO A 1 76 ? -1.342 -18.719 -24.266 1 85 76 PRO A N 1
ATOM 573 C CA . PRO A 1 76 ? -1.647 -20.156 -24.203 1 85 76 PRO A CA 1
ATOM 574 C C . PRO A 1 76 ? -1.555 -20.719 -22.797 1 85 76 PRO A C 1
ATOM 576 O O . PRO A 1 76 ? -0.855 -20.156 -21.938 1 85 76 PRO A O 1
ATOM 579 N N . ARG A 1 77 ? -2.281 -21.75 -22.562 1 90.44 77 ARG A N 1
ATOM 580 C CA . ARG A 1 77 ? -2.334 -22.344 -21.234 1 90.44 77 ARG A CA 1
ATOM 581 C C . ARG A 1 77 ? -1.509 -23.625 -21.172 1 90.44 77 ARG A C 1
ATOM 583 O O . ARG A 1 77 ? -1.472 -24.391 -22.125 1 90.44 77 ARG A O 1
ATOM 590 N N . LEU A 1 78 ? -0.89 -23.828 -20.094 1 92.94 78 LEU A N 1
ATOM 591 C CA . LEU A 1 78 ? -0.177 -25.078 -19.812 1 92.94 78 LEU A CA 1
ATOM 592 C C . LEU A 1 78 ? -1.153 -26.203 -19.484 1 92.94 78 LEU A C 1
ATOM 594 O O . LEU A 1 78 ? -2.262 -25.953 -19.016 1 92.94 78 LEU A O 1
ATOM 598 N N . PRO A 1 79 ? -0.73 -27.359 -19.828 1 92.62 79 PRO A N 1
ATOM 599 C CA . PRO A 1 79 ? -1.577 -28.484 -19.422 1 92.62 79 PRO A CA 1
ATOM 600 C C . PRO A 1 79 ? -1.64 -28.656 -17.906 1 92.62 79 PRO A C 1
ATOM 602 O O . PRO A 1 79 ? -0.673 -28.344 -17.203 1 92.62 79 PRO A O 1
ATOM 605 N N . VAL A 1 80 ? -2.721 -29.109 -17.328 1 91.5 80 VAL A N 1
ATOM 606 C CA . VAL A 1 80 ? -2.916 -29.312 -15.898 1 91.5 80 VAL A CA 1
ATOM 607 C C . VAL A 1 80 ? -2.061 -30.484 -15.422 1 91.5 80 VAL A C 1
ATOM 609 O O . VAL A 1 80 ? -1.401 -30.406 -14.383 1 91.5 80 VAL A O 1
ATOM 612 N N . ALA A 1 81 ? -2.111 -31.609 -16.219 1 81.62 81 ALA A N 1
ATOM 613 C CA . ALA A 1 81 ? -1.325 -32.812 -15.891 1 81.62 81 ALA A CA 1
ATOM 614 C C . ALA A 1 81 ? -1.53 -33.219 -14.438 1 81.62 81 ALA A C 1
ATOM 616 O O . ALA A 1 81 ? -2.664 -33.406 -13.992 1 81.62 81 ALA A O 1
ATOM 617 N N . THR A 1 82 ? -0.515 -33.281 -13.539 1 85.88 82 THR A N 1
ATOM 618 C CA . THR A 1 82 ? -0.56 -33.688 -12.141 1 85.88 82 THR A CA 1
ATOM 619 C C . THR A 1 82 ? -0.17 -32.531 -11.227 1 85.88 82 THR A C 1
ATOM 621 O O . THR A 1 82 ? 0.48 -32.75 -10.203 1 85.88 82 THR A O 1
ATOM 624 N N . ARG A 1 83 ? -0.623 -31.375 -11.641 1 94.56 83 ARG A N 1
ATOM 625 C CA . ARG A 1 83 ? -0.212 -30.203 -10.875 1 94.56 83 ARG A CA 1
ATOM 626 C C . ARG A 1 83 ? -1.022 -30.078 -9.586 1 94.56 83 ARG A C 1
ATOM 628 O O . ARG A 1 83 ? -2.232 -30.312 -9.586 1 94.56 83 ARG A O 1
ATOM 635 N N . ALA A 1 84 ? -0.34 -29.734 -8.523 1 98 84 ALA A N 1
ATOM 636 C CA . ALA A 1 84 ? -0.964 -29.531 -7.219 1 98 84 ALA A CA 1
ATOM 637 C C . ALA A 1 84 ? -1.013 -28.062 -6.844 1 98 84 ALA A C 1
ATOM 639 O O . ALA A 1 84 ? -0.054 -27.328 -7.082 1 98 84 ALA A O 1
ATOM 640 N N . VAL A 1 85 ? -2.158 -27.656 -6.289 1 98.62 85 VAL A N 1
ATOM 641 C CA . VAL A 1 85 ? -2.348 -26.266 -5.902 1 98.62 85 VAL A CA 1
ATOM 642 C C . VAL A 1 85 ? -2.916 -26.203 -4.484 1 98.62 85 VAL A C 1
ATOM 644 O O . VAL A 1 85 ? -3.805 -26.969 -4.129 1 98.62 85 VAL A O 1
ATOM 647 N N . LEU A 1 86 ? -2.328 -25.359 -3.645 1 98.88 86 LEU A N 1
ATOM 648 C CA . LEU A 1 86 ? -2.893 -25.047 -2.336 1 98.88 86 LEU A CA 1
ATOM 649 C C . LEU A 1 86 ? -3.711 -23.75 -2.389 1 98.88 86 LEU A C 1
ATOM 651 O O . LEU A 1 86 ? -3.246 -22.734 -2.91 1 98.88 86 LEU A O 1
ATOM 655 N N . ILE A 1 87 ? -4.926 -23.781 -1.916 1 98.88 87 ILE A N 1
ATOM 656 C CA . ILE A 1 87 ? -5.82 -22.641 -1.912 1 98.88 87 ILE A CA 1
ATOM 657 C C . IL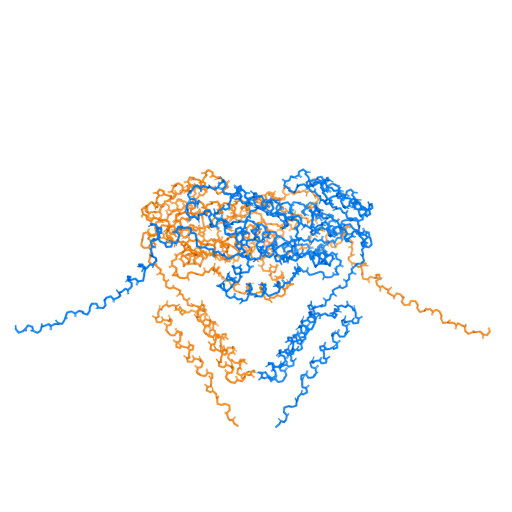E A 1 87 ? -6.27 -22.344 -0.484 1 98.88 87 ILE A C 1
ATOM 659 O O . ILE A 1 87 ? -6.734 -23.234 0.227 1 98.88 87 ILE A O 1
ATOM 663 N N . THR A 1 88 ? -6.141 -21.078 -0.094 1 98.75 88 THR A N 1
ATOM 664 C CA . THR A 1 88 ? -6.605 -20.703 1.235 1 98.75 88 THR A CA 1
ATOM 665 C C . THR A 1 88 ? -8.016 -20.125 1.17 1 98.75 88 THR A C 1
ATOM 667 O O . THR A 1 88 ? -8.391 -19.5 0.175 1 98.75 88 THR A O 1
ATOM 670 N N . GLY A 1 89 ? -8.781 -20.297 2.266 1 97.12 89 GLY A N 1
ATOM 671 C CA . GLY A 1 89 ? -10.102 -19.703 2.379 1 97.12 89 GLY A CA 1
ATOM 672 C C . GLY A 1 89 ? -11.117 -20.328 1.447 1 97.12 89 GLY A C 1
ATOM 673 O O . GLY A 1 89 ? -11.797 -19.609 0.696 1 97.12 89 GLY A O 1
ATOM 674 N N . CYS A 1 90 ? -11.32 -21.609 1.562 1 97.69 90 CYS A N 1
ATOM 675 C CA . CYS A 1 90 ? -12.203 -22.328 0.638 1 97.69 90 CYS A CA 1
ATOM 676 C C . CYS A 1 90 ? -13.562 -22.594 1.278 1 97.69 90 CYS A C 1
ATOM 678 O O . CYS A 1 90 ? -14.32 -23.438 0.794 1 97.69 90 CYS A O 1
ATOM 680 N N . ASP A 1 91 ? -13.836 -21.906 2.371 1 94.38 91 ASP A N 1
ATOM 681 C CA . ASP A 1 91 ? -15.117 -22.078 3.049 1 94.38 91 ASP A CA 1
ATOM 682 C C . ASP A 1 91 ? -16.266 -21.578 2.186 1 94.38 91 ASP A C 1
ATOM 684 O O . ASP A 1 91 ? -17.406 -22.062 2.297 1 94.38 91 ASP A O 1
ATOM 688 N N . SER A 1 92 ? -16 -20.562 1.396 1 92.38 92 SER A N 1
ATOM 689 C CA . SER A 1 92 ? -17.016 -19.938 0.554 1 92.38 92 SER A CA 1
ATOM 690 C C . SER A 1 92 ? -16.391 -19.094 -0.547 1 92.38 92 SER A C 1
ATOM 692 O O . SER A 1 92 ? -15.172 -19.125 -0.73 1 92.38 92 SER A O 1
ATOM 694 N N . GLY A 1 93 ? -17.203 -18.562 -1.348 1 93.62 93 GLY A N 1
ATOM 695 C CA . GLY A 1 93 ? -16.812 -17.5 -2.256 1 93.62 93 GLY A CA 1
ATOM 696 C C . GLY A 1 93 ? -15.844 -17.969 -3.334 1 93.62 93 GLY A C 1
ATOM 697 O O . GLY A 1 93 ? -16.047 -19.016 -3.938 1 93.62 93 GLY A O 1
ATOM 698 N N . PHE A 1 94 ? -14.875 -17.125 -3.592 1 96.62 94 PHE A N 1
ATOM 699 C CA . PHE A 1 94 ? -13.93 -17.359 -4.676 1 96.62 94 PHE A CA 1
ATOM 700 C C . PHE A 1 94 ? -13.125 -18.641 -4.426 1 96.62 94 PHE A C 1
ATOM 702 O O . PHE A 1 94 ? -12.891 -19.422 -5.352 1 96.62 94 PHE A O 1
ATOM 709 N N . GLY A 1 95 ? -12.695 -18.812 -3.17 1 97.75 95 GLY A N 1
ATOM 710 C CA . GLY A 1 95 ? -11.883 -19.969 -2.84 1 97.75 95 GLY A CA 1
ATOM 711 C C . GLY A 1 95 ? -12.586 -21.281 -3.117 1 97.75 95 GLY A C 1
ATOM 712 O O . GLY A 1 95 ? -12.023 -22.172 -3.762 1 97.75 95 GLY A O 1
ATOM 713 N N . LYS A 1 96 ? -13.781 -21.406 -2.645 1 97.56 96 LYS A N 1
ATOM 714 C CA . LYS A 1 96 ? -14.562 -22.625 -2.834 1 97.56 96 LYS A CA 1
ATOM 715 C C . LYS A 1 96 ? -14.805 -22.891 -4.316 1 97.56 96 LYS A C 1
ATOM 717 O O . LYS A 1 96 ? -14.57 -24.016 -4.797 1 97.56 96 LYS A O 1
ATOM 722 N N . GLU A 1 97 ? -15.219 -21.859 -5.039 1 97.62 97 GLU A N 1
ATOM 723 C CA . GLU A 1 97 ? -15.523 -22.031 -6.457 1 97.62 97 GLU A CA 1
ATOM 724 C C . GLU A 1 97 ? -14.258 -22.328 -7.262 1 97.62 97 GLU A C 1
ATOM 726 O O . GLU A 1 97 ? -14.297 -23.078 -8.234 1 97.62 97 GLU A O 1
ATOM 731 N N . THR A 1 98 ? -13.172 -21.734 -6.867 1 98.62 98 THR A N 1
ATOM 732 C CA . THR A 1 98 ? -11.898 -22.031 -7.52 1 98.62 98 THR A CA 1
ATOM 733 C C . THR A 1 98 ? -11.477 -23.469 -7.277 1 98.62 98 THR A C 1
ATOM 735 O O . THR A 1 98 ? -11.039 -24.156 -8.203 1 98.62 98 THR A O 1
ATOM 738 N N . ALA A 1 99 ? -11.617 -23.906 -6.051 1 98.62 99 ALA A N 1
ATOM 739 C CA . ALA A 1 99 ? -11.281 -25.281 -5.715 1 98.62 99 ALA A CA 1
ATOM 740 C C . ALA A 1 99 ? -12.086 -26.266 -6.562 1 98.62 99 ALA A C 1
ATOM 742 O O . ALA A 1 99 ? -11.531 -27.234 -7.105 1 98.62 99 ALA A O 1
ATOM 743 N N . LYS A 1 100 ? -13.359 -26.016 -6.738 1 98.31 100 LYS A N 1
ATOM 744 C CA . LYS A 1 100 ? -14.227 -26.875 -7.543 1 98.31 100 LYS A CA 1
ATOM 745 C C . LYS A 1 100 ? -13.766 -26.906 -9 1 98.31 100 LYS A C 1
ATOM 747 O O . LYS A 1 100 ? -13.656 -27.984 -9.594 1 98.31 100 LYS A O 1
ATOM 752 N N . LYS A 1 101 ? -13.555 -25.766 -9.492 1 98.12 101 LYS A N 1
ATOM 753 C CA . LYS A 1 101 ? -13.188 -25.672 -10.898 1 98.12 101 LYS A CA 1
ATOM 754 C C . LYS A 1 101 ? -11.852 -26.359 -11.164 1 98.12 101 LYS A C 1
ATOM 756 O O . LYS A 1 101 ? -11.719 -27.109 -12.133 1 98.12 101 LYS A O 1
ATOM 761 N N . LEU A 1 102 ? -10.859 -26.078 -10.359 1 98.31 102 LEU A N 1
ATOM 762 C CA . LEU A 1 102 ? -9.539 -26.672 -10.555 1 98.31 102 LEU A CA 1
ATOM 763 C C . LEU A 1 102 ? -9.586 -28.188 -10.398 1 98.31 102 LEU A C 1
ATOM 765 O O . LEU A 1 102 ? -8.922 -28.906 -11.141 1 98.31 102 LEU A O 1
ATOM 769 N N . ASP A 1 103 ? -10.367 -28.641 -9.422 1 98.12 103 ASP A N 1
ATOM 770 C CA . ASP A 1 103 ? -10.531 -30.078 -9.25 1 98.12 103 ASP A CA 1
ATOM 771 C C . ASP A 1 103 ? -11.141 -30.719 -10.5 1 98.12 103 ASP A C 1
ATOM 773 O O . ASP A 1 103 ? -10.664 -31.75 -10.969 1 98.12 103 ASP A O 1
ATOM 777 N N . ALA A 1 104 ? -12.125 -30.062 -11.047 1 97.25 104 ALA A N 1
ATOM 778 C CA . ALA A 1 104 ? -12.789 -30.547 -12.25 1 97.25 104 ALA A CA 1
ATOM 779 C C . ALA A 1 104 ? -11.828 -30.578 -13.43 1 97.25 104 ALA A C 1
ATOM 781 O O . ALA A 1 104 ? -11.953 -31.422 -14.328 1 97.25 104 ALA A O 1
ATOM 782 N N . MET A 1 105 ? -10.875 -29.734 -13.43 1 96.81 105 MET A N 1
ATOM 783 C CA . MET A 1 105 ? -9.898 -29.656 -14.516 1 96.81 105 MET A CA 1
ATOM 784 C C . MET A 1 105 ? -8.82 -30.719 -14.367 1 96.81 105 MET A C 1
ATOM 786 O O . MET A 1 105 ? -8.031 -30.938 -15.281 1 96.81 105 MET A O 1
ATOM 790 N N . GLY A 1 106 ? -8.711 -31.297 -13.117 1 96.19 106 GLY A N 1
ATOM 791 C CA . GLY A 1 106 ? -7.777 -32.406 -12.938 1 96.19 106 GLY A CA 1
ATOM 792 C C . GLY A 1 106 ? -6.641 -32.062 -11.984 1 96.19 106 GLY A C 1
ATOM 793 O O . GLY A 1 106 ? -5.75 -32.875 -11.766 1 96.19 106 GLY A O 1
ATOM 794 N N . PHE A 1 107 ? -6.625 -30.906 -11.375 1 97.12 107 PHE A N 1
ATOM 795 C CA . PHE A 1 107 ? -5.605 -30.547 -10.398 1 97.12 107 PHE A CA 1
ATOM 796 C C . PHE A 1 107 ? -5.738 -31.391 -9.141 1 97.12 107 PHE A C 1
ATOM 798 O O . PHE A 1 107 ? -6.84 -31.812 -8.781 1 97.12 107 PHE A O 1
ATOM 805 N N . THR A 1 108 ? -4.633 -31.625 -8.516 1 97.06 108 THR A N 1
ATOM 806 C CA . THR A 1 108 ? -4.688 -31.953 -7.094 1 97.06 108 THR A CA 1
ATOM 807 C C . THR A 1 108 ? -4.855 -30.672 -6.262 1 97.06 108 THR A C 1
ATOM 809 O O . THR A 1 108 ? -3.965 -29.828 -6.234 1 97.06 108 THR A O 1
ATOM 812 N N . VAL A 1 109 ? -5.961 -30.594 -5.594 1 98.31 109 VAL A N 1
ATOM 813 C CA . VAL A 1 109 ? -6.27 -29.359 -4.887 1 98.31 109 VAL A CA 1
ATOM 814 C C . VAL A 1 109 ? -6.168 -29.594 -3.379 1 98.31 109 VAL A C 1
ATOM 816 O O . VAL A 1 109 ? -6.852 -30.453 -2.824 1 98.31 109 VAL A O 1
ATOM 819 N N . LEU A 1 110 ? -5.285 -28.906 -2.748 1 98.62 110 LEU A N 1
ATOM 820 C CA . LEU A 1 110 ? -5.234 -28.797 -1.294 1 98.62 110 LEU A CA 1
ATOM 821 C C . LEU A 1 110 ? -5.984 -27.562 -0.812 1 98.62 110 LEU A C 1
ATOM 823 O O . LEU A 1 110 ? -5.457 -26.453 -0.873 1 98.62 110 LEU A O 1
ATOM 827 N N . ALA A 1 111 ? -7.191 -27.75 -0.313 1 98.69 111 ALA A N 1
ATOM 828 C CA . ALA A 1 111 ? -8.078 -26.641 0.06 1 98.69 111 ALA A CA 1
ATOM 829 C C . ALA A 1 111 ? -8.102 -26.453 1.573 1 98.69 111 ALA A C 1
ATOM 831 O O . ALA A 1 111 ? -8.344 -27.406 2.324 1 98.69 111 ALA A O 1
ATOM 832 N N . THR A 1 112 ? -7.848 -25.219 2.016 1 98.62 112 THR A N 1
ATOM 833 C CA . THR A 1 112 ? -7.93 -24.953 3.447 1 98.62 112 THR A CA 1
ATOM 834 C C . THR A 1 112 ? -9.234 -24.234 3.793 1 98.62 112 THR A C 1
ATOM 836 O O . THR A 1 112 ? -9.727 -23.406 3.018 1 98.62 112 THR A O 1
ATOM 839 N N . VAL A 1 113 ? -9.773 -24.625 4.934 1 98.06 113 VAL A N 1
ATOM 840 C CA . VAL A 1 113 ? -11.008 -24.047 5.445 1 98.06 113 VAL A CA 1
ATOM 841 C C . VAL A 1 113 ? -10.844 -23.703 6.922 1 98.06 113 VAL A C 1
ATOM 843 O O . VAL A 1 113 ? -9.977 -24.25 7.602 1 98.06 113 VAL A O 1
ATOM 846 N N . LEU A 1 114 ? -11.617 -22.766 7.391 1 96.62 114 LEU A N 1
ATOM 847 C CA . LEU A 1 114 ? -11.602 -22.422 8.805 1 96.62 114 LEU A CA 1
ATOM 848 C C . LEU A 1 114 ? -12.281 -23.5 9.633 1 96.62 114 LEU A C 1
ATOM 850 O O . LEU A 1 114 ? -11.906 -23.75 10.781 1 96.62 114 LEU A O 1
ATOM 854 N N . ASP A 1 115 ? -13.32 -24.094 9.023 1 95.94 115 ASP A N 1
ATOM 855 C CA . ASP A 1 115 ? -14.117 -25.125 9.688 1 95.94 115 ASP A CA 1
ATOM 856 C C . ASP A 1 115 ? -14.422 -26.281 8.734 1 95.94 115 ASP A C 1
ATOM 858 O O . ASP A 1 115 ? -15.086 -26.094 7.715 1 95.94 115 ASP A O 1
ATOM 862 N N . LEU A 1 116 ? -13.977 -27.484 9.117 1 97.12 116 LEU A N 1
ATOM 863 C CA . LEU A 1 116 ? -14.141 -28.656 8.273 1 97.12 116 LEU A CA 1
ATOM 864 C C . LEU A 1 116 ? -15.609 -29.047 8.172 1 97.12 116 LEU A C 1
ATOM 866 O O . LEU A 1 116 ? -16 -29.797 7.262 1 97.12 116 LEU A O 1
ATOM 870 N N . ASP A 1 117 ? -16.406 -28.5 9.078 1 96.44 117 ASP A N 1
ATOM 871 C CA . ASP A 1 117 ? -17.828 -28.828 9.07 1 96.44 117 ASP A CA 1
ATOM 872 C C . ASP A 1 117 ? -18.656 -27.672 8.484 1 96.44 117 ASP A C 1
ATOM 874 O O . ASP A 1 117 ? -19.891 -27.672 8.602 1 96.44 117 ASP A O 1
ATOM 878 N N . SER A 1 118 ? -18 -26.734 7.973 1 93.94 118 SER A N 1
ATOM 879 C CA . SER A 1 118 ? -18.719 -25.641 7.32 1 93.94 118 SER A CA 1
ATOM 880 C C . SER A 1 118 ? -19.469 -26.141 6.09 1 93.94 118 SER A C 1
ATOM 882 O O . SER A 1 118 ? -19.109 -27.156 5.504 1 93.94 118 SER A O 1
ATOM 884 N N . PRO A 1 119 ? -20.547 -25.406 5.73 1 93.12 119 PRO A N 1
ATOM 885 C CA . PRO A 1 119 ? -21.281 -25.797 4.527 1 93.12 119 PRO A CA 1
ATOM 886 C C . PRO A 1 119 ? -20.391 -25.875 3.293 1 93.12 119 PRO A C 1
ATOM 888 O O . PRO A 1 119 ? -20.562 -26.781 2.461 1 93.12 119 PRO A O 1
ATOM 891 N N . GLY A 1 120 ? -19.453 -25.016 3.186 1 94.88 120 GLY A N 1
ATOM 892 C CA . GLY A 1 120 ? -18.531 -25.047 2.055 1 94.88 120 GLY A CA 1
ATOM 893 C C . GLY A 1 120 ? -17.625 -26.25 2.059 1 94.88 120 GLY A C 1
ATOM 894 O O . GLY A 1 120 ? -17.406 -26.875 1.018 1 94.88 120 GLY A O 1
ATOM 895 N N . ALA A 1 121 ? -17.109 -26.562 3.172 1 97 121 ALA A N 1
ATOM 896 C CA . ALA A 1 121 ? -16.234 -27.734 3.299 1 97 121 ALA A CA 1
ATOM 897 C C . ALA A 1 121 ? -17 -29.016 2.943 1 97 121 ALA A C 1
ATOM 899 O O . ALA A 1 121 ? -16.469 -29.875 2.24 1 97 121 ALA A O 1
ATOM 900 N N . LEU A 1 122 ? -18.188 -29.109 3.412 1 97.19 122 LEU A N 1
ATOM 901 C CA . LEU A 1 122 ? -19.016 -30.281 3.137 1 97.19 122 LEU A CA 1
ATOM 902 C C . LEU A 1 122 ? -19.344 -30.375 1.647 1 97.19 122 LEU A C 1
ATOM 904 O O . LEU A 1 122 ? -19.328 -31.484 1.079 1 97.19 122 LEU A O 1
ATOM 908 N N . GLU A 1 123 ? -19.609 -29.281 1.106 1 97.31 123 GLU A N 1
ATOM 909 C CA . GLU A 1 123 ? -19.891 -29.25 -0.327 1 97.31 123 GLU A CA 1
ATOM 910 C C . GLU A 1 123 ? -18.688 -29.719 -1.132 1 97.31 123 GLU A C 1
ATOM 912 O O . GLU A 1 123 ? -18.828 -30.5 -2.084 1 97.31 123 GLU A O 1
ATOM 917 N N . LEU A 1 124 ? -17.531 -29.266 -0.802 1 98 124 LEU A N 1
ATOM 918 C CA . LEU A 1 124 ? -16.312 -29.656 -1.495 1 98 124 LEU A CA 1
ATOM 919 C C . LEU A 1 124 ? -16.062 -31.156 -1.365 1 98 124 LEU A C 1
ATOM 921 O O . LEU A 1 124 ? -15.648 -31.812 -2.33 1 98 124 LEU A O 1
ATOM 925 N N . ARG A 1 125 ? -16.344 -31.703 -0.253 1 96.38 125 ARG A N 1
ATOM 926 C CA . ARG A 1 125 ? -16.141 -33.125 -0.019 1 96.38 125 ARG A CA 1
ATOM 927 C C . ARG A 1 125 ? -17.094 -33.969 -0.876 1 96.38 125 ARG A C 1
ATOM 929 O O . ARG A 1 125 ? -16.734 -35.031 -1.333 1 96.38 125 ARG A O 1
ATOM 936 N N . THR A 1 126 ? -18.203 -33.406 -1.07 1 96.44 126 THR A N 1
ATOM 937 C CA . THR A 1 126 ? -19.25 -34.156 -1.752 1 96.44 126 THR A CA 1
ATOM 938 C C . THR A 1 126 ? -19.125 -34.031 -3.266 1 96.44 126 THR A C 1
ATOM 940 O O . THR A 1 126 ? -19.312 -35 -4.008 1 96.44 126 THR A O 1
ATOM 943 N N . CYS A 1 127 ? -18.766 -32.875 -3.705 1 96.19 127 CYS A N 1
ATOM 944 C CA . CYS A 1 127 ? -18.875 -32.562 -5.125 1 96.19 127 CYS A CA 1
ATOM 945 C C . CYS A 1 127 ? -17.547 -32.781 -5.832 1 96.19 127 CYS A C 1
ATOM 947 O O . CYS A 1 127 ? -17.5 -32.938 -7.055 1 96.19 127 CYS A O 1
ATOM 949 N N . CYS A 1 128 ? -16.484 -32.781 -5.098 1 97.19 128 CYS A N 1
ATOM 950 C CA . CYS A 1 128 ? -15.18 -32.844 -5.734 1 97.19 128 CYS A CA 1
ATOM 951 C C . CYS A 1 128 ? -14.617 -34.25 -5.695 1 97.19 128 CYS A C 1
ATOM 953 O O . CYS A 1 128 ? -15.164 -35.125 -5.008 1 97.19 128 CYS A O 1
ATOM 955 N N . SER A 1 129 ? -13.633 -34.531 -6.516 1 96 129 SER A N 1
ATOM 956 C CA . SER A 1 129 ? -12.992 -35.844 -6.602 1 96 129 SER A CA 1
ATOM 957 C C . SER A 1 129 ? -12.172 -36.156 -5.348 1 96 129 SER A C 1
ATOM 959 O O . SER A 1 129 ? -11.945 -35.25 -4.523 1 96 129 SER A O 1
ATOM 961 N N . PRO A 1 130 ? -11.68 -37.344 -5.23 1 94.19 130 PRO A N 1
ATOM 962 C CA . PRO A 1 130 ? -10.859 -37.719 -4.078 1 94.19 130 PRO A CA 1
ATOM 963 C C . PRO A 1 130 ? -9.477 -37.062 -4.094 1 94.19 130 PRO A C 1
ATOM 965 O O . PRO A 1 130 ? -8.75 -37.125 -3.096 1 94.19 130 PRO A O 1
ATOM 968 N N . ARG A 1 131 ? -9.141 -36.469 -5.16 1 93.81 131 ARG A N 1
ATOM 969 C CA . ARG A 1 131 ? -7.859 -35.781 -5.242 1 93.81 131 ARG A CA 1
ATOM 970 C C . ARG A 1 131 ? -7.859 -34.5 -4.395 1 93.81 131 ARG A C 1
ATOM 972 O O . ARG A 1 131 ? -6.801 -34 -4.02 1 93.81 131 ARG A O 1
ATOM 979 N N . LEU A 1 132 ? -9.008 -33.969 -4.215 1 97.56 132 LEU A N 1
ATOM 980 C CA . LEU A 1 132 ? -9.102 -32.781 -3.381 1 97.56 132 LEU A CA 1
ATOM 981 C C . LEU A 1 132 ? -8.984 -33.125 -1.903 1 97.56 132 LEU A C 1
ATOM 983 O O . LEU A 1 132 ? -9.672 -34.031 -1.425 1 97.56 132 LEU A O 1
ATOM 987 N N . ARG A 1 133 ? -8.086 -32.5 -1.223 1 97.44 133 ARG A N 1
ATOM 988 C CA . ARG A 1 133 ? -7.875 -32.688 0.208 1 97.44 133 ARG A CA 1
ATOM 989 C C . ARG A 1 133 ? -8.211 -31.422 0.99 1 97.44 133 ARG A C 1
ATOM 991 O O . ARG A 1 133 ? -7.809 -30.328 0.6 1 97.44 133 ARG A O 1
ATOM 998 N N . LEU A 1 134 ? -8.945 -31.625 2.043 1 97.94 134 LEU A N 1
ATOM 999 C CA . LEU A 1 134 ? -9.328 -30.516 2.902 1 97.94 134 LEU A CA 1
ATOM 1000 C C . LEU A 1 134 ? -8.414 -30.422 4.121 1 97.94 134 LEU A C 1
ATOM 1002 O O . LEU A 1 134 ? -8.039 -31.453 4.691 1 97.94 134 LEU A O 1
ATOM 1006 N N . LEU A 1 135 ? -8.062 -29.219 4.488 1 98.12 135 LEU A N 1
ATOM 1007 C CA . LEU A 1 135 ? -7.262 -28.953 5.68 1 98.12 135 LEU A CA 1
ATOM 1008 C C . LEU A 1 135 ? -7.816 -27.766 6.457 1 98.12 135 LEU A C 1
ATOM 1010 O O . LEU A 1 135 ? -8.125 -26.719 5.871 1 98.12 135 LEU A O 1
ATOM 1014 N N . GLN A 1 136 ? -8 -27.969 7.719 1 98.31 136 GLN A N 1
ATOM 1015 C CA . GLN A 1 136 ? -8.391 -26.844 8.57 1 98.31 136 GLN A CA 1
ATOM 1016 C C . GLN A 1 136 ? -7.203 -25.953 8.883 1 98.31 136 GLN A C 1
ATOM 1018 O O . GLN A 1 136 ? -6.152 -26.422 9.32 1 98.31 136 GLN A O 1
ATOM 1023 N N . MET A 1 137 ? -7.379 -24.609 8.656 1 98.31 137 MET A N 1
ATOM 1024 C CA . MET A 1 137 ? -6.277 -23.688 8.906 1 98.31 137 MET A CA 1
ATOM 1025 C C . MET A 1 137 ? -6.801 -22.297 9.234 1 98.31 137 MET A C 1
ATOM 1027 O O . MET A 1 137 ? -7.617 -21.75 8.5 1 98.31 137 MET A O 1
ATOM 1031 N N . ASP A 1 138 ? -6.402 -21.844 10.344 1 98.06 138 ASP A N 1
ATOM 1032 C CA . ASP A 1 138 ? -6.559 -20.453 10.742 1 98.06 138 ASP A CA 1
ATOM 1033 C C . ASP A 1 138 ? -5.25 -19.688 10.57 1 98.06 138 ASP A C 1
ATOM 1035 O O . ASP A 1 138 ? -4.281 -19.938 11.297 1 98.06 138 ASP A O 1
ATOM 1039 N N . LEU A 1 139 ? -5.246 -18.719 9.719 1 97.5 139 LEU A N 1
ATOM 1040 C CA . LEU A 1 139 ? -4.031 -18 9.328 1 97.5 139 LEU A CA 1
ATOM 1041 C C . LEU A 1 139 ? -3.5 -17.172 10.484 1 97.5 139 LEU A C 1
ATOM 1043 O O . LEU A 1 139 ? -2.365 -16.688 10.445 1 97.5 139 LEU A O 1
ATOM 1047 N N . THR A 1 140 ? -4.281 -16.953 11.508 1 97.06 140 THR A N 1
ATOM 1048 C CA . THR A 1 140 ? -3.828 -16.172 12.648 1 97.06 140 THR A CA 1
ATOM 1049 C C . THR A 1 140 ? -3.094 -17.047 13.656 1 97.06 140 THR A C 1
ATOM 1051 O O . THR A 1 140 ? -2.551 -16.547 14.641 1 97.06 140 THR A O 1
ATOM 1054 N N . LYS A 1 141 ? -3.104 -18.344 13.414 1 97.69 141 LYS A N 1
ATOM 1055 C CA . LYS A 1 141 ? -2.463 -19.297 14.32 1 97.69 141 LYS A CA 1
ATOM 1056 C C . LYS A 1 141 ? -1.22 -19.906 13.68 1 97.69 141 LYS A C 1
ATOM 1058 O O . LYS A 1 141 ? -1.326 -20.766 12.797 1 97.69 141 LYS A O 1
ATOM 1063 N N . PRO A 1 142 ? -0.097 -19.625 14.188 1 96.25 142 PRO A N 1
ATOM 1064 C CA . PRO A 1 142 ? 1.146 -20.156 13.617 1 96.25 142 PRO A CA 1
ATOM 1065 C C . PRO A 1 142 ? 1.181 -21.672 13.586 1 96.25 142 PRO A C 1
ATOM 1067 O O . PRO A 1 142 ? 1.733 -22.266 12.656 1 96.25 142 PRO A O 1
ATOM 1070 N N . ALA A 1 143 ? 0.599 -22.312 14.555 1 97.62 143 ALA A N 1
ATOM 1071 C CA . ALA A 1 143 ? 0.579 -23.766 14.602 1 97.62 143 ALA A CA 1
ATOM 1072 C C . ALA A 1 143 ? -0.205 -24.344 13.422 1 97.62 143 ALA A C 1
ATOM 1074 O O . ALA A 1 143 ? 0.168 -25.391 12.867 1 97.62 143 ALA A O 1
ATOM 1075 N N . ASP A 1 144 ? -1.287 -23.719 13.062 1 98.44 144 ASP A N 1
ATOM 1076 C CA . ASP A 1 144 ? -2.074 -24.141 11.914 1 98.44 144 ASP A CA 1
ATOM 1077 C C . ASP A 1 144 ? -1.278 -24 10.617 1 98.44 144 ASP A C 1
ATOM 1079 O O . ASP A 1 144 ? -1.336 -24.875 9.75 1 98.44 144 ASP A O 1
ATOM 1083 N N . ILE A 1 145 ? -0.556 -22.938 10.516 1 98.31 145 ILE A N 1
ATOM 1084 C CA . ILE A 1 145 ? 0.26 -22.703 9.328 1 98.31 145 ILE A CA 1
ATOM 1085 C C . ILE A 1 145 ? 1.336 -23.781 9.227 1 98.31 145 ILE A C 1
ATOM 1087 O O . ILE A 1 145 ? 1.557 -24.344 8.148 1 98.31 145 ILE A O 1
ATOM 1091 N N . SER A 1 146 ? 1.943 -24.094 10.336 1 97.81 146 SER A N 1
ATOM 1092 C CA . SER A 1 146 ? 2.963 -25.141 10.359 1 97.81 146 SER A CA 1
ATOM 1093 C C . SER A 1 146 ? 2.387 -26.484 9.922 1 97.81 146 SER A C 1
ATOM 1095 O O . SER A 1 146 ? 3.018 -27.219 9.156 1 97.81 146 SER A O 1
ATOM 1097 N N . ARG A 1 147 ? 1.247 -26.781 10.375 1 98.06 147 ARG A N 1
ATOM 1098 C CA . ARG A 1 147 ? 0.58 -28.016 9.992 1 98.06 147 ARG A CA 1
ATOM 1099 C C . ARG A 1 147 ? 0.259 -28.016 8.5 1 98.06 147 ARG A C 1
ATOM 1101 O O . ARG A 1 147 ? 0.384 -29.047 7.84 1 98.06 147 ARG A O 1
ATOM 1108 N N . ALA A 1 148 ? -0.179 -26.922 8.031 1 98.31 148 ALA A N 1
ATOM 1109 C CA . ALA A 1 148 ? -0.494 -26.812 6.605 1 98.31 148 ALA A CA 1
ATOM 1110 C C . ALA A 1 148 ? 0.753 -27.016 5.75 1 98.31 148 ALA A C 1
ATOM 1112 O O . ALA A 1 148 ? 0.685 -27.625 4.68 1 98.31 148 ALA A O 1
ATOM 1113 N N . LEU A 1 149 ? 1.876 -26.5 6.219 1 98.06 149 LEU A N 1
ATOM 1114 C CA . LEU A 1 149 ? 3.137 -26.672 5.504 1 98.06 149 LEU A CA 1
ATOM 1115 C C . LEU A 1 149 ? 3.529 -28.141 5.445 1 98.06 149 LEU A C 1
ATOM 1117 O O . LEU A 1 149 ? 3.895 -28.656 4.383 1 98.06 149 LEU A O 1
ATOM 1121 N N . GLU A 1 150 ? 3.4 -28.781 6.547 1 97.81 150 GLU A N 1
ATOM 1122 C CA . GLU A 1 150 ? 3.721 -30.203 6.609 1 97.81 150 GLU A CA 1
ATOM 1123 C C . GLU A 1 150 ? 2.762 -31.031 5.746 1 97.81 150 GLU A C 1
ATOM 1125 O O . GLU A 1 150 ? 3.184 -31.938 5.027 1 97.81 150 GLU A O 1
ATOM 1130 N N . PHE A 1 151 ? 1.537 -30.719 5.855 1 97.75 151 PHE A N 1
ATOM 1131 C CA . PHE A 1 151 ? 0.498 -31.375 5.066 1 97.75 151 PHE A CA 1
ATOM 1132 C C . PHE A 1 151 ? 0.779 -31.219 3.574 1 97.75 151 PHE A C 1
ATOM 1134 O O . PHE A 1 151 ? 0.699 -32.188 2.824 1 97.75 151 PHE A O 1
ATOM 1141 N N . THR A 1 152 ? 1.117 -30.016 3.168 1 98 152 THR A N 1
ATOM 1142 C CA . THR A 1 152 ? 1.388 -29.734 1.763 1 98 152 THR A CA 1
ATOM 1143 C C . THR A 1 152 ? 2.611 -30.5 1.278 1 98 152 THR A C 1
ATOM 1145 O O . THR A 1 152 ? 2.594 -31.094 0.193 1 98 152 THR A O 1
ATOM 1148 N N . LYS A 1 153 ? 3.641 -30.516 2.059 1 96.56 153 LYS A N 1
ATOM 1149 C CA . LYS A 1 153 ? 4.855 -31.25 1.717 1 96.56 153 LYS A CA 1
ATOM 1150 C C . LYS A 1 153 ? 4.562 -32.75 1.537 1 96.56 153 LYS A C 1
ATOM 1152 O O . LYS A 1 153 ? 5.043 -33.344 0.586 1 96.56 153 LYS A O 1
ATOM 1157 N N . ALA A 1 154 ? 3.781 -33.25 2.389 1 96.38 154 ALA A N 1
ATOM 1158 C CA . ALA A 1 154 ? 3.469 -34.656 2.365 1 96.38 154 ALA A CA 1
ATOM 1159 C C . ALA A 1 154 ? 2.658 -35.031 1.123 1 96.38 154 ALA A C 1
ATOM 1161 O O . ALA A 1 154 ? 2.857 -36.094 0.533 1 96.38 154 ALA A O 1
ATOM 1162 N N . HIS A 1 155 ? 1.838 -34.188 0.708 1 95 155 HIS A N 1
ATOM 1163 C CA . HIS A 1 155 ? 0.919 -34.5 -0.376 1 95 155 HIS A CA 1
ATOM 1164 C C . HIS A 1 155 ? 1.486 -34.062 -1.727 1 95 155 HIS A C 1
ATOM 1166 O O . HIS A 1 155 ? 0.881 -34.344 -2.77 1 95 155 HIS A O 1
ATOM 1172 N N . THR A 1 156 ? 2.602 -33.406 -1.703 1 95.19 156 THR A N 1
ATOM 1173 C CA . THR A 1 156 ? 3.188 -32.969 -2.965 1 95.19 156 THR A CA 1
ATOM 1174 C C . THR A 1 156 ? 4.613 -33.469 -3.111 1 95.19 156 THR A C 1
ATOM 1176 O O . THR A 1 156 ? 5.402 -32.938 -3.883 1 95.19 156 THR A O 1
ATOM 1179 N N . SER A 1 157 ? 5.012 -34.438 -2.393 1 91 157 SER A N 1
ATOM 1180 C CA . SER A 1 157 ? 6.367 -34.969 -2.396 1 91 157 SER A CA 1
ATOM 1181 C C . SER A 1 157 ? 6.742 -35.5 -3.775 1 91 157 SER A C 1
ATOM 1183 O O . SER A 1 157 ? 7.879 -35.344 -4.223 1 91 157 SER A O 1
ATOM 1185 N N . SER A 1 158 ? 5.836 -36.062 -4.465 1 88.44 158 SER A N 1
ATOM 1186 C CA . SER A 1 158 ? 6.109 -36.688 -5.758 1 88.44 158 SER A CA 1
ATOM 1187 C C . SER A 1 158 ? 5.844 -35.719 -6.906 1 88.44 158 SER A C 1
ATOM 1189 O O . SER A 1 158 ? 6.52 -35.781 -7.938 1 88.44 158 SER A O 1
ATOM 1191 N N . THR A 1 159 ? 4.922 -34.875 -6.738 1 89.12 159 THR A N 1
ATOM 1192 C CA . THR A 1 159 ? 4.473 -34.031 -7.84 1 89.12 159 THR A CA 1
ATOM 1193 C C . THR A 1 159 ? 5.074 -32.625 -7.727 1 89.12 159 THR A C 1
ATOM 1195 O O . THR A 1 159 ? 5.164 -31.906 -8.719 1 89.12 159 THR A O 1
ATOM 1198 N N . GLY A 1 160 ? 5.473 -32.281 -6.52 1 94.12 160 GLY A N 1
ATOM 1199 C CA . GLY A 1 160 ? 5.812 -30.891 -6.266 1 94.12 160 GLY A CA 1
ATOM 1200 C C . GLY A 1 160 ? 4.598 -30 -6.098 1 94.12 160 GLY A C 1
ATOM 1201 O O . GLY A 1 160 ? 3.469 -30.422 -6.355 1 94.12 160 GLY A O 1
ATOM 1202 N N . LEU A 1 161 ? 4.785 -28.812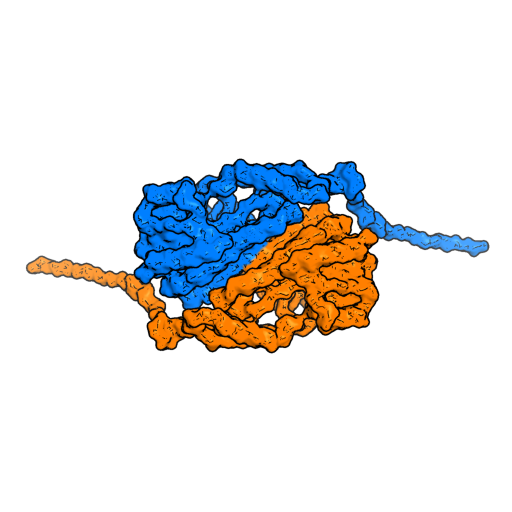 -5.617 1 98.19 161 LEU A N 1
ATOM 1203 C CA . LEU A 1 161 ? 3.719 -27.828 -5.496 1 98.19 161 LEU A CA 1
ATOM 1204 C C . LEU A 1 161 ? 3.773 -26.828 -6.648 1 98.19 161 LEU A C 1
ATOM 1206 O O . LEU A 1 161 ? 4.719 -26.031 -6.75 1 98.19 161 LEU A O 1
ATOM 1210 N N . TRP A 1 162 ? 2.748 -26.828 -7.445 1 98.31 162 TRP A N 1
ATOM 1211 C CA . TRP A 1 162 ? 2.715 -25.969 -8.633 1 98.31 162 TRP A CA 1
ATOM 1212 C C . TRP A 1 162 ? 2.332 -24.547 -8.266 1 98.31 162 TRP A C 1
ATOM 1214 O O . TRP A 1 162 ? 2.912 -23.594 -8.781 1 98.31 162 TRP A O 1
ATOM 1224 N N . GLY A 1 163 ? 1.327 -24.484 -7.398 1 98.62 163 GLY A N 1
ATOM 1225 C CA . GLY A 1 163 ? 0.861 -23.125 -7.16 1 98.62 163 GLY A CA 1
ATOM 1226 C C . GLY A 1 163 ? 0.281 -22.938 -5.77 1 98.62 163 GLY A C 1
ATOM 1227 O O . GLY A 1 163 ? -0.134 -23.891 -5.125 1 98.62 163 GLY A O 1
ATOM 1228 N N . LEU A 1 164 ? 0.322 -21.734 -5.316 1 98.94 164 LEU A N 1
ATOM 1229 C CA . LEU A 1 164 ? -0.343 -21.234 -4.117 1 98.94 164 LEU A CA 1
ATOM 1230 C C . LEU A 1 164 ? -1.336 -20.125 -4.465 1 98.94 164 LEU A C 1
ATOM 1232 O O . LEU A 1 164 ? -0.986 -19.172 -5.156 1 98.94 164 LEU A O 1
ATOM 1236 N N . VAL A 1 165 ? -2.568 -20.312 -4.082 1 98.94 165 VAL A N 1
ATOM 1237 C CA . VAL A 1 165 ? -3.58 -19.281 -4.211 1 98.94 165 VAL A CA 1
ATOM 1238 C C . VAL A 1 165 ? -3.912 -18.703 -2.836 1 98.94 165 VAL A C 1
ATOM 1240 O O . VAL A 1 165 ? -4.672 -19.297 -2.072 1 98.94 165 VAL A O 1
ATOM 1243 N N . ASN A 1 166 ? -3.311 -17.562 -2.553 1 98.88 166 ASN A N 1
ATOM 1244 C CA . ASN A 1 166 ? -3.697 -16.797 -1.374 1 98.88 166 ASN A CA 1
ATOM 1245 C C . ASN A 1 166 ? -5.047 -16.109 -1.57 1 98.88 166 ASN A C 1
ATOM 1247 O O . ASN A 1 166 ? -5.113 -14.992 -2.088 1 98.88 166 ASN A O 1
ATOM 1251 N N . ASN A 1 167 ? -6.082 -16.734 -1.069 1 98.44 167 ASN A N 1
ATOM 1252 C CA . ASN A 1 167 ? -7.434 -16.234 -1.295 1 98.44 167 ASN A CA 1
ATOM 1253 C C . ASN A 1 167 ? -8.078 -15.766 0.005 1 98.44 167 ASN A C 1
ATOM 1255 O O . ASN A 1 167 ? -8.945 -14.891 -0.008 1 98.44 167 ASN A O 1
ATOM 1259 N N . ALA A 1 168 ? -7.613 -16.359 1.125 1 96 168 ALA A N 1
ATOM 1260 C CA . ALA A 1 168 ? -8.203 -16 2.412 1 96 168 ALA A CA 1
ATOM 1261 C C . ALA A 1 168 ? -8.102 -14.5 2.66 1 96 168 ALA A C 1
ATOM 1263 O O . ALA A 1 168 ? -7.074 -13.883 2.363 1 96 168 ALA A O 1
ATOM 1264 N N . GLY A 1 169 ? -9.117 -13.906 3.086 1 93.75 169 GLY A N 1
ATOM 1265 C CA . GLY A 1 169 ? -9.188 -12.492 3.418 1 93.75 169 GLY A CA 1
ATOM 1266 C C . GLY A 1 169 ? -10.188 -12.195 4.523 1 93.75 169 GLY A C 1
ATOM 1267 O O . GLY A 1 169 ? -11.117 -12.969 4.754 1 93.75 169 GLY A O 1
ATOM 1268 N N . TYR A 1 170 ? -9.961 -11.086 5.125 1 93 170 TYR A N 1
ATOM 1269 C CA . TYR A 1 170 ? -10.781 -10.766 6.289 1 93 170 TYR A CA 1
ATOM 1270 C C . TYR A 1 170 ? -11.055 -9.273 6.375 1 93 170 TYR A C 1
ATOM 1272 O O . TYR A 1 170 ? -10.156 -8.461 6.133 1 93 170 TYR A O 1
ATOM 1280 N N . ASN A 1 171 ? -12.258 -8.898 6.512 1 91.75 171 ASN A N 1
ATOM 1281 C CA . ASN A 1 171 ? -12.75 -7.566 6.855 1 91.75 171 ASN A CA 1
ATOM 1282 C C . ASN A 1 171 ? -14.023 -7.641 7.691 1 91.75 171 ASN A C 1
ATOM 1284 O O . ASN A 1 171 ? -14.977 -8.312 7.312 1 91.75 171 ASN A O 1
ATOM 1288 N N . ASP A 1 172 ? -14.086 -6.961 8.82 1 87.88 172 ASP A N 1
ATOM 1289 C CA . ASP A 1 172 ? -15.266 -7.156 9.656 1 87.88 172 ASP A CA 1
ATOM 1290 C C . ASP A 1 172 ? -15.867 -5.816 10.07 1 87.88 172 ASP A C 1
ATOM 1292 O O . ASP A 1 172 ? -16.938 -5.773 10.695 1 87.88 172 ASP A O 1
ATOM 1296 N N . VAL A 1 173 ? -15.25 -4.746 9.766 1 89.62 173 VAL A N 1
ATOM 1297 C CA . VAL A 1 173 ? -15.766 -3.449 10.195 1 89.62 173 VAL A CA 1
ATOM 1298 C C . VAL A 1 173 ? -15.773 -2.48 9.016 1 89.62 173 VAL A C 1
ATOM 1300 O O . VAL A 1 173 ? -14.836 -2.469 8.211 1 89.62 173 VAL A O 1
ATOM 1303 N N . VAL A 1 174 ? -16.875 -1.773 8.906 1 92.44 174 VAL A N 1
ATOM 1304 C CA . VAL A 1 174 ? -17 -0.682 7.949 1 92.44 174 VAL A CA 1
ATOM 1305 C C . VAL A 1 174 ? -17.266 0.628 8.688 1 92.44 174 VAL A C 1
ATOM 1307 O O . VAL A 1 174 ? -18.375 0.858 9.18 1 92.44 174 VAL A O 1
ATOM 1310 N N . ALA A 1 175 ? -16.312 1.407 8.797 1 95.69 175 ALA A N 1
ATOM 1311 C CA . ALA A 1 175 ? -16.406 2.676 9.516 1 95.69 175 ALA A CA 1
ATOM 1312 C C . ALA A 1 175 ? -15.203 3.568 9.188 1 95.69 175 ALA A C 1
ATOM 1314 O O . ALA A 1 175 ? -14.188 3.09 8.688 1 95.69 175 ALA A O 1
ATOM 1315 N N . ASP A 1 176 ? -15.359 4.836 9.422 1 96.56 176 ASP A N 1
ATOM 1316 C CA . ASP A 1 176 ? -14.219 5.742 9.32 1 96.56 176 ASP A CA 1
ATOM 1317 C C . ASP A 1 176 ? -13.062 5.266 10.195 1 96.56 176 ASP A C 1
ATOM 1319 O O . ASP A 1 176 ? -13.266 4.543 11.172 1 96.56 176 ASP A O 1
ATOM 1323 N N . VAL A 1 177 ? -11.922 5.742 9.828 1 97.62 177 VAL A N 1
ATOM 1324 C CA . VAL A 1 177 ? -10.727 5.328 10.547 1 97.62 177 VAL A CA 1
ATOM 1325 C C . VAL A 1 177 ? -10.859 5.691 12.023 1 97.62 177 VAL A C 1
ATOM 1327 O O . VAL A 1 177 ? -10.578 4.871 12.906 1 97.62 177 VAL A O 1
ATOM 1330 N N . GLU A 1 178 ? -11.305 6.887 12.273 1 97.25 178 GLU A N 1
ATOM 1331 C CA . GLU A 1 178 ? -11.391 7.359 13.656 1 97.25 178 GLU A CA 1
ATOM 1332 C C . GLU A 1 178 ? -12.375 6.52 14.461 1 97.25 178 GLU A C 1
ATOM 1334 O O . GLU A 1 178 ? -12.203 6.344 15.672 1 97.25 178 GLU A O 1
ATOM 1339 N N . LEU A 1 179 ? -13.383 5.965 13.828 1 96.88 179 LEU A N 1
ATOM 1340 C CA . LEU A 1 179 ? -14.438 5.215 14.5 1 96.88 179 LEU A CA 1
ATOM 1341 C C . LEU A 1 179 ? -14.086 3.734 14.586 1 96.88 179 LEU A C 1
ATOM 1343 O O . LEU A 1 179 ? -14.719 2.979 15.32 1 96.88 179 LEU A O 1
ATOM 1347 N N . SER A 1 180 ? -13.109 3.316 13.867 1 96.44 180 SER A N 1
ATOM 1348 C CA . SER A 1 180 ? -12.719 1.91 13.836 1 96.44 180 SER A CA 1
ATOM 1349 C C . SER A 1 180 ? -11.719 1.591 14.938 1 96.44 180 SER A C 1
ATOM 1351 O O . SER A 1 180 ? -10.688 2.258 15.055 1 96.44 180 SER A O 1
ATOM 1353 N N . PRO A 1 181 ? -12 0.588 15.75 1 94.94 181 PRO A N 1
ATOM 1354 C CA . PRO A 1 181 ? -11.016 0.207 16.766 1 94.94 181 PRO A CA 1
ATOM 1355 C C . PRO A 1 181 ? -9.68 -0.218 16.172 1 94.94 181 PRO A C 1
ATOM 1357 O O . PRO A 1 181 ? -9.641 -0.823 15.102 1 94.94 181 PRO A O 1
ATOM 1360 N N . VAL A 1 182 ? -8.594 0.044 16.922 1 96.25 182 VAL A N 1
ATOM 1361 C CA . VAL A 1 182 ? -7.258 -0.341 16.469 1 96.25 182 VAL A CA 1
ATOM 1362 C C . VAL A 1 182 ? -7.188 -1.856 16.297 1 96.25 182 VAL A C 1
ATOM 1364 O O . VAL A 1 182 ? -6.512 -2.354 15.398 1 96.25 182 VAL A O 1
ATOM 1367 N N . ALA A 1 183 ? -7.934 -2.578 17.125 1 95.88 183 ALA A N 1
ATOM 1368 C CA . ALA A 1 183 ? -7.965 -4.039 17.062 1 95.88 183 ALA A CA 1
ATOM 1369 C C . ALA A 1 183 ? -8.438 -4.527 15.703 1 95.88 183 ALA A C 1
ATOM 1371 O O . ALA A 1 183 ? -7.996 -5.574 15.227 1 95.88 183 ALA A O 1
ATOM 1372 N N . THR A 1 184 ? -9.32 -3.789 15.094 1 96.25 184 THR A N 1
ATOM 1373 C CA . THR A 1 184 ? -9.805 -4.141 13.766 1 96.25 184 THR A CA 1
ATOM 1374 C C . THR A 1 184 ? -8.664 -4.109 12.75 1 96.25 184 THR A C 1
ATOM 1376 O O . THR A 1 184 ? -8.555 -5 11.898 1 96.25 184 THR A O 1
ATOM 1379 N N . PHE A 1 185 ? -7.809 -3.117 12.844 1 98.25 185 PHE A N 1
ATOM 1380 C CA . PHE A 1 185 ? -6.66 -3.014 11.953 1 98.25 185 PHE A CA 1
ATOM 1381 C C . PHE A 1 185 ? -5.703 -4.18 12.172 1 98.25 185 PHE A C 1
ATOM 1383 O O . PHE A 1 185 ? -5.172 -4.742 11.211 1 98.25 185 PHE A O 1
ATOM 1390 N N . ARG A 1 186 ? -5.508 -4.52 13.383 1 98 186 ARG A N 1
ATOM 1391 C CA . ARG A 1 186 ? -4.613 -5.625 13.719 1 98 186 ARG A CA 1
ATOM 1392 C C . ARG A 1 186 ? -5.156 -6.945 13.188 1 98 186 ARG A C 1
ATOM 1394 O O . ARG A 1 186 ? -4.41 -7.746 12.617 1 98 186 ARG A O 1
ATOM 1401 N N . SER A 1 187 ? -6.465 -7.168 13.32 1 97.19 187 SER A N 1
ATOM 1402 C CA . SER A 1 187 ? -7.082 -8.398 12.836 1 97.19 187 SER A CA 1
ATOM 1403 C C . SER A 1 187 ? -6.984 -8.516 11.32 1 97.19 187 SER A C 1
ATOM 1405 O O . SER A 1 187 ? -6.652 -9.578 10.789 1 97.19 187 SER A O 1
ATOM 1407 N N . CYS A 1 188 ? -7.246 -7.438 10.641 1 97.88 188 CYS A N 1
ATOM 1408 C CA . CYS A 1 188 ? -7.133 -7.43 9.188 1 97.88 188 CYS A CA 1
ATOM 1409 C C . CYS A 1 188 ? -5.699 -7.711 8.758 1 97.88 188 CYS A C 1
ATOM 1411 O O . CYS A 1 188 ? -5.465 -8.531 7.863 1 97.88 188 CYS A O 1
ATOM 1413 N N . MET A 1 189 ? -4.746 -7.059 9.422 1 98.69 189 MET A N 1
ATOM 1414 C CA . MET A 1 189 ? -3.34 -7.219 9.062 1 98.69 189 MET A CA 1
ATOM 1415 C C . MET A 1 189 ? -2.873 -8.648 9.328 1 98.69 189 MET A C 1
ATOM 1417 O O . MET A 1 189 ? -2.082 -9.195 8.555 1 98.69 189 MET A O 1
ATOM 1421 N N . GLU A 1 190 ? -3.369 -9.211 10.367 1 98.44 190 GLU A N 1
ATOM 1422 C CA . GLU A 1 190 ? -2.941 -10.555 10.758 1 98.44 190 GLU A CA 1
ATOM 1423 C C . GLU A 1 190 ? -3.336 -11.578 9.695 1 98.44 190 GLU A C 1
ATOM 1425 O O . GLU A 1 190 ? -2.539 -12.453 9.344 1 98.44 190 GLU A O 1
ATOM 1430 N N . VAL A 1 191 ? -4.496 -11.484 9.203 1 98.12 191 VAL A N 1
ATOM 1431 C CA . VAL A 1 191 ? -5 -12.469 8.25 1 98.12 191 VAL A CA 1
ATOM 1432 C C . VAL A 1 191 ? -4.52 -12.117 6.844 1 98.12 191 VAL A C 1
ATOM 1434 O O . VAL A 1 191 ? -3.883 -12.938 6.176 1 98.12 191 VAL A O 1
ATOM 1437 N N . ASN A 1 192 ? -4.777 -10.898 6.43 1 98.56 192 ASN A N 1
ATOM 1438 C CA . ASN A 1 192 ? -4.613 -10.516 5.031 1 98.56 192 ASN A CA 1
ATOM 1439 C C . ASN A 1 192 ? -3.139 -10.367 4.664 1 98.56 192 ASN A C 1
ATOM 1441 O O . ASN A 1 192 ? -2.764 -10.539 3.504 1 98.56 192 ASN A O 1
ATOM 1445 N N . PHE A 1 193 ? -2.336 -10 5.629 1 98.81 193 PHE A N 1
ATOM 1446 C CA . PHE A 1 193 ? -0.935 -9.742 5.316 1 98.81 193 PHE A CA 1
ATOM 1447 C C . PHE A 1 193 ? -0.033 -10.789 5.957 1 98.81 193 PHE A C 1
ATOM 1449 O O . PHE A 1 193 ? 0.607 -11.578 5.254 1 98.81 193 PHE A O 1
ATOM 1456 N N . PHE A 1 194 ? 0.008 -10.867 7.316 1 98.81 194 PHE A N 1
ATOM 1457 C CA . PHE A 1 194 ? 0.972 -11.711 8.008 1 98.81 194 PHE A CA 1
ATOM 1458 C C . PHE A 1 194 ? 0.699 -13.188 7.734 1 98.81 194 PHE A C 1
ATOM 1460 O O . PHE A 1 194 ? 1.631 -13.969 7.543 1 98.81 194 PHE A O 1
ATOM 1467 N N . GLY A 1 195 ? -0.565 -13.562 7.781 1 98.62 195 GLY A N 1
ATOM 1468 C CA . GLY A 1 195 ? -0.896 -14.938 7.441 1 98.62 195 GLY A CA 1
ATOM 1469 C C . GLY A 1 195 ? -0.437 -15.336 6.051 1 98.62 195 GLY A C 1
ATOM 1470 O O . GLY A 1 195 ? 0.172 -16.391 5.871 1 98.62 195 GLY A O 1
ATOM 1471 N N . ALA A 1 196 ? -0.736 -14.5 5.094 1 98.44 196 ALA A N 1
ATOM 1472 C CA . ALA A 1 196 ? -0.314 -14.742 3.717 1 98.44 196 ALA A CA 1
ATOM 1473 C C . ALA A 1 196 ? 1.208 -14.766 3.605 1 98.44 196 ALA A C 1
ATOM 1475 O O . ALA A 1 196 ? 1.771 -15.594 2.885 1 98.44 196 ALA A O 1
ATOM 1476 N N . LEU A 1 197 ? 1.862 -13.828 4.277 1 98.69 197 LEU A N 1
ATOM 1477 C CA . LEU A 1 197 ? 3.318 -13.758 4.277 1 98.69 197 LEU A CA 1
ATOM 1478 C C . LEU A 1 197 ? 3.926 -15.055 4.805 1 98.69 197 LEU A C 1
ATOM 1480 O O . LEU A 1 197 ? 4.777 -15.656 4.145 1 98.69 197 LEU A O 1
ATOM 1484 N N . GLU A 1 198 ? 3.5 -15.484 5.953 1 98.38 198 GLU A N 1
ATOM 1485 C CA . GLU A 1 198 ? 4.078 -16.641 6.621 1 98.38 198 GLU A CA 1
ATOM 1486 C C . GLU A 1 198 ? 3.852 -17.922 5.809 1 98.38 198 GLU A C 1
ATOM 1488 O O . GLU A 1 198 ? 4.773 -18.703 5.621 1 98.38 198 GLU A O 1
ATOM 1493 N N . LEU A 1 199 ? 2.654 -18.062 5.355 1 98.62 199 LEU A N 1
ATOM 1494 C CA . LEU A 1 199 ? 2.342 -19.234 4.562 1 98.62 199 LEU A CA 1
ATOM 1495 C C . LEU A 1 199 ? 3.156 -19.266 3.273 1 98.62 199 LEU A C 1
ATOM 1497 O O . LEU A 1 199 ? 3.746 -20.281 2.924 1 98.62 199 LEU A O 1
ATOM 1501 N N . THR A 1 200 ? 3.17 -18.141 2.553 1 98.69 200 THR A N 1
ATOM 1502 C CA . THR A 1 200 ? 3.895 -18.047 1.291 1 98.69 200 THR A CA 1
ATOM 1503 C C . THR A 1 200 ? 5.379 -18.344 1.497 1 98.69 200 THR A C 1
ATOM 1505 O O . THR A 1 200 ? 5.961 -19.156 0.768 1 98.69 200 THR A O 1
ATOM 1508 N N . LYS A 1 201 ? 5.961 -17.719 2.48 1 97.62 201 LYS A N 1
ATOM 1509 C CA . LYS A 1 201 ? 7.375 -17.953 2.775 1 97.62 201 LYS A CA 1
ATOM 1510 C C . LYS A 1 201 ? 7.648 -19.422 3.062 1 97.62 201 LYS A C 1
ATOM 1512 O O . LYS A 1 201 ? 8.641 -19.984 2.584 1 97.62 201 LYS A O 1
ATOM 1517 N N . GLY A 1 202 ? 6.766 -20.016 3.832 1 97.19 202 GLY A N 1
ATOM 1518 C CA . GLY A 1 202 ? 6.938 -21.422 4.188 1 97.19 202 GLY A CA 1
ATOM 1519 C C . GLY A 1 202 ? 6.867 -22.344 2.992 1 97.19 202 GLY A C 1
ATOM 1520 O O . GLY A 1 202 ? 7.465 -23.422 3.002 1 97.19 202 GLY A O 1
ATOM 1521 N N . LEU A 1 203 ? 6.199 -21.969 1.975 1 98.31 203 LEU A N 1
ATOM 1522 C CA . LEU A 1 203 ? 5.977 -22.828 0.825 1 98.31 203 LEU A CA 1
ATOM 1523 C C . LEU A 1 203 ? 6.984 -22.547 -0.282 1 98.31 203 LEU A C 1
ATOM 1525 O O . LEU A 1 203 ? 7.027 -23.25 -1.29 1 98.31 203 LEU A O 1
ATOM 1529 N N . LEU A 1 204 ? 7.793 -21.5 -0.144 1 97.62 204 LEU A N 1
ATOM 1530 C CA . LEU A 1 204 ? 8.664 -21.031 -1.212 1 97.62 204 LEU A CA 1
ATOM 1531 C C . LEU A 1 204 ? 9.641 -22.125 -1.643 1 97.62 204 LEU A C 1
ATOM 1533 O O . LEU A 1 204 ? 9.898 -22.297 -2.836 1 97.62 204 LEU A O 1
ATOM 1537 N N . PRO A 1 205 ? 10.211 -22.953 -0.678 1 95.56 205 PRO A N 1
ATOM 1538 C CA . PRO A 1 205 ? 11.109 -24 -1.147 1 95.56 205 PRO A CA 1
ATOM 1539 C C . PRO A 1 205 ? 10.445 -24.953 -2.137 1 95.56 205 PRO A C 1
ATOM 1541 O O . PRO A 1 205 ? 11.055 -25.328 -3.143 1 95.56 205 PRO A O 1
ATOM 1544 N N . LEU A 1 206 ? 9.211 -25.312 -1.917 1 96.94 206 LEU A N 1
ATOM 1545 C CA . LEU A 1 206 ? 8.477 -26.188 -2.824 1 96.94 206 LEU A CA 1
ATOM 1546 C C . LEU A 1 206 ? 8.172 -25.469 -4.137 1 96.94 206 LEU A C 1
ATOM 1548 O O . LEU A 1 206 ? 8.312 -26.062 -5.215 1 96.94 206 LEU A O 1
ATOM 1552 N N . LEU A 1 207 ? 7.797 -24.25 -4.043 1 97.94 207 LEU A N 1
ATOM 1553 C CA . LEU A 1 207 ? 7.414 -23.469 -5.223 1 97.94 207 LEU A CA 1
ATOM 1554 C C . LEU A 1 207 ? 8.625 -23.188 -6.102 1 97.94 207 LEU A C 1
ATOM 1556 O O . LEU A 1 207 ? 8.523 -23.203 -7.332 1 97.94 207 LEU A O 1
ATOM 1560 N N . ARG A 1 208 ? 9.797 -22.938 -5.504 1 95.25 208 ARG A N 1
ATOM 1561 C CA . ARG A 1 208 ? 11.023 -22.719 -6.266 1 95.25 208 ARG A CA 1
ATOM 1562 C C . ARG A 1 208 ? 11.414 -23.984 -7.031 1 95.25 208 ARG A C 1
ATOM 1564 O O . ARG A 1 208 ? 11.797 -23.906 -8.203 1 95.25 208 ARG A O 1
ATOM 1571 N N . HIS A 1 209 ? 11.258 -25.047 -6.324 1 93.5 209 HIS A N 1
ATOM 1572 C CA . HIS A 1 209 ? 11.625 -26.312 -6.938 1 93.5 209 HIS A CA 1
ATOM 1573 C C . HIS A 1 209 ? 10.766 -26.594 -8.164 1 93.5 209 HIS A C 1
ATOM 1575 O O . HIS A 1 209 ? 11.266 -27.094 -9.18 1 93.5 209 HIS A O 1
ATOM 1581 N N . SER A 1 210 ? 9.539 -26.234 -8.109 1 96.06 210 SER A N 1
ATOM 1582 C CA . SER A 1 210 ? 8.594 -26.516 -9.18 1 96.06 210 SER A CA 1
ATOM 1583 C C . SER A 1 210 ? 8.547 -25.375 -10.203 1 96.06 210 SER A C 1
ATOM 1585 O O . SER A 1 210 ? 7.859 -25.469 -11.219 1 96.06 210 SER A O 1
ATOM 1587 N N . ARG A 1 211 ? 9.273 -24.266 -9.898 1 96.75 211 ARG A N 1
ATOM 1588 C CA . ARG A 1 211 ? 9.117 -23.062 -10.711 1 96.75 211 ARG A CA 1
ATOM 1589 C C . ARG A 1 211 ? 7.648 -22.703 -10.875 1 96.75 211 ARG A C 1
ATOM 1591 O O . ARG A 1 211 ? 7.18 -22.484 -12 1 96.75 211 ARG A O 1
ATOM 1598 N N . GLY A 1 212 ? 6.988 -22.703 -9.766 1 98 212 GLY A N 1
ATOM 1599 C CA . GLY A 1 212 ? 5.535 -22.656 -9.727 1 98 212 GLY A CA 1
ATOM 1600 C C . GLY A 1 212 ? 4.973 -21.25 -9.766 1 98 212 GLY A C 1
ATOM 1601 O O . GLY A 1 212 ? 5.559 -20.359 -10.391 1 98 212 GLY A O 1
ATOM 1602 N N . ARG A 1 213 ? 3.68 -21.109 -9.188 1 98.69 213 ARG A N 1
ATOM 1603 C CA . ARG A 1 213 ? 2.895 -19.875 -9.266 1 98.69 213 ARG A CA 1
ATOM 1604 C C . ARG A 1 213 ? 2.445 -19.438 -7.875 1 98.69 213 ARG A C 1
ATOM 1606 O O . ARG A 1 213 ? 2.133 -20.266 -7.02 1 98.69 213 ARG A O 1
ATOM 1613 N N . ILE A 1 214 ? 2.51 -18.188 -7.691 1 98.88 214 ILE A N 1
ATOM 1614 C CA . ILE A 1 214 ? 1.848 -17.578 -6.547 1 98.88 214 ILE A CA 1
ATOM 1615 C C . ILE A 1 214 ? 0.743 -16.641 -7.031 1 98.88 214 ILE A C 1
ATOM 1617 O O . ILE A 1 214 ? 1.011 -15.672 -7.746 1 98.88 214 ILE A O 1
ATOM 1621 N N . VAL A 1 215 ? -0.499 -16.938 -6.719 1 98.94 215 VAL A N 1
ATOM 1622 C CA . VAL A 1 215 ? -1.658 -16.109 -7.059 1 98.94 215 VAL A CA 1
ATOM 1623 C C . VAL A 1 215 ? -2.303 -15.578 -5.781 1 98.94 215 VAL A C 1
ATOM 1625 O O . VAL A 1 215 ? -2.67 -16.344 -4.895 1 98.94 215 VAL A O 1
ATOM 1628 N N . THR A 1 216 ? -2.383 -14.297 -5.66 1 98.88 216 THR A N 1
ATOM 1629 C CA . THR A 1 216 ? -2.951 -13.695 -4.457 1 98.88 216 THR A CA 1
ATOM 1630 C C . THR A 1 216 ? -4.168 -12.844 -4.801 1 98.88 216 THR A C 1
ATOM 1632 O O . THR A 1 216 ? -4.129 -12.039 -5.738 1 98.88 216 THR A O 1
ATOM 1635 N N . VAL A 1 217 ? -5.238 -13.07 -4.047 1 98.56 217 VAL A N 1
ATOM 1636 C CA . VAL A 1 217 ? -6.453 -12.289 -4.242 1 98.56 217 VAL A CA 1
ATOM 1637 C C . VAL A 1 217 ? -6.391 -11.016 -3.404 1 98.56 217 VAL A C 1
ATOM 1639 O O . VAL A 1 217 ? -6.449 -11.07 -2.174 1 98.56 217 VAL A O 1
ATOM 1642 N N . GLY A 1 218 ? -6.215 -9.938 -4.105 1 97.62 218 GLY A N 1
ATOM 1643 C CA . GLY A 1 218 ? -6.219 -8.633 -3.457 1 97.62 218 GLY A CA 1
ATOM 1644 C C . GLY A 1 218 ? -7.574 -7.957 -3.475 1 97.62 218 GLY A C 1
ATOM 1645 O O . GLY A 1 218 ? -8.594 -8.594 -3.205 1 97.62 218 GLY A O 1
ATOM 1646 N N . SER A 1 219 ? -7.609 -6.715 -3.605 1 95.88 219 SER A N 1
ATOM 1647 C CA . SER A 1 219 ? -8.805 -5.879 -3.676 1 95.88 219 SER A CA 1
ATOM 1648 C C . SER A 1 219 ? -8.461 -4.477 -4.168 1 95.88 219 SER A C 1
ATOM 1650 O O . SER A 1 219 ? -7.383 -3.955 -3.883 1 95.88 219 SER A O 1
ATOM 1652 N N . PRO A 1 220 ? -9.367 -3.857 -4.926 1 95.62 220 PRO A N 1
ATOM 1653 C CA . PRO A 1 220 ? -9.164 -2.445 -5.258 1 95.62 220 PRO A CA 1
ATOM 1654 C C . PRO A 1 220 ? -9.016 -1.563 -4.02 1 95.62 220 PRO A C 1
ATOM 1656 O O . PRO A 1 220 ? -8.398 -0.497 -4.09 1 95.62 220 PRO A O 1
ATOM 1659 N N . ALA A 1 221 ? -9.531 -2.027 -2.912 1 96 221 ALA A N 1
ATOM 1660 C CA . ALA A 1 221 ? -9.422 -1.276 -1.663 1 96 221 ALA A CA 1
ATOM 1661 C C . ALA A 1 221 ? -7.969 -1.192 -1.199 1 96 221 ALA A C 1
ATOM 1663 O O . ALA A 1 221 ? -7.629 -0.372 -0.344 1 96 221 ALA A O 1
ATOM 1664 N N . GLY A 1 222 ? -7.145 -2.033 -1.709 1 97.31 222 GLY A N 1
ATOM 1665 C CA . GLY A 1 222 ? -5.723 -1.967 -1.409 1 97.31 222 GLY A CA 1
ATOM 1666 C C . GLY A 1 222 ? -4.973 -0.989 -2.293 1 97.31 222 GLY A C 1
ATOM 1667 O O . GLY A 1 222 ? -3.812 -0.666 -2.025 1 97.31 222 GLY A O 1
ATOM 1668 N N . ASP A 1 223 ? -5.629 -0.493 -3.344 1 95.81 223 ASP A N 1
ATOM 1669 C CA . ASP A 1 223 ? -5.004 0.409 -4.305 1 95.81 223 ASP A CA 1
ATOM 1670 C C . ASP A 1 223 ? -5.516 1.837 -4.133 1 95.81 223 ASP A C 1
ATOM 1672 O O . ASP A 1 223 ? -4.84 2.795 -4.52 1 95.81 223 ASP A O 1
ATOM 1676 N N . MET A 1 224 ? -6.711 1.909 -3.59 1 95.62 224 MET A N 1
ATOM 1677 C CA . MET A 1 224 ? -7.383 3.201 -3.494 1 95.62 224 MET A CA 1
ATOM 1678 C C . MET A 1 224 ? -8.039 3.375 -2.129 1 95.62 224 MET A C 1
ATOM 1680 O O . MET A 1 224 ? -8.422 2.393 -1.49 1 95.62 224 MET A O 1
ATOM 1684 N N . PRO A 1 225 ? -8.172 4.617 -1.743 1 95.81 225 PRO A N 1
ATOM 1685 C CA . PRO A 1 225 ? -8.734 4.863 -0.413 1 95.81 225 PRO A CA 1
ATOM 1686 C C . PRO A 1 225 ? -10.266 4.793 -0.394 1 95.81 225 PRO A C 1
ATOM 1688 O O . PRO A 1 225 ? -10.93 5.82 -0.262 1 95.81 225 PRO A O 1
ATOM 1691 N N . TYR A 1 226 ? -10.82 3.625 -0.394 1 95 226 TYR A N 1
ATOM 1692 C CA . TYR A 1 226 ? -12.258 3.451 -0.244 1 95 226 TYR A CA 1
ATOM 1693 C C . TYR A 1 226 ? -12.727 3.928 1.126 1 95 226 TYR A C 1
ATOM 1695 O O . TYR A 1 226 ? -12.141 3.57 2.148 1 95 226 TYR A O 1
ATOM 1703 N N . PRO A 1 227 ? -13.797 4.707 1.126 1 94.31 227 PRO A N 1
ATOM 1704 C CA . PRO A 1 227 ? -14.305 5.172 2.422 1 94.31 227 PRO A CA 1
ATOM 1705 C C . PRO A 1 227 ? -14.711 4.023 3.342 1 94.31 227 PRO A C 1
ATOM 1707 O O . PRO A 1 227 ? -15.305 3.045 2.885 1 94.31 227 PRO A O 1
ATOM 1710 N N . CYS A 1 228 ? -14.32 4.105 4.59 1 95.31 228 CYS A N 1
ATOM 1711 C CA . CYS A 1 228 ? -14.766 3.221 5.66 1 95.31 228 CYS A CA 1
ATOM 1712 C C . CYS A 1 228 ? -14.109 1.853 5.551 1 95.31 228 CYS A C 1
ATOM 1714 O O . CYS A 1 228 ? -14.516 0.908 6.23 1 95.31 228 CYS A O 1
ATOM 1716 N N . LEU A 1 229 ? -13.102 1.702 4.684 1 96.25 229 LEU A N 1
ATOM 1717 C CA . LEU A 1 229 ? -12.438 0.414 4.516 1 96.25 229 LEU A CA 1
ATOM 1718 C C . LEU A 1 229 ? -10.945 0.532 4.781 1 96.25 229 LEU A C 1
ATOM 1720 O O . LEU A 1 229 ? -10.141 -0.211 4.207 1 96.25 229 LEU A O 1
ATOM 1724 N N . ALA A 1 230 ? -10.57 1.399 5.617 1 97.75 230 ALA A N 1
ATOM 1725 C CA . ALA A 1 230 ? -9.164 1.708 5.832 1 97.75 230 ALA A CA 1
ATOM 1726 C C . ALA A 1 230 ? -8.414 0.497 6.379 1 97.75 230 ALA A C 1
ATOM 1728 O O . ALA A 1 230 ? -7.277 0.227 5.973 1 97.75 230 ALA A O 1
ATOM 1729 N N . ALA A 1 231 ? -9.016 -0.23 7.355 1 98.19 231 ALA A N 1
ATOM 1730 C CA . ALA A 1 231 ? -8.344 -1.388 7.941 1 98.19 231 ALA A CA 1
ATOM 1731 C C . ALA A 1 231 ? -8.094 -2.467 6.895 1 98.19 231 ALA A C 1
ATOM 1733 O O . ALA A 1 231 ? -6.969 -2.951 6.75 1 98.19 231 ALA A O 1
ATOM 1734 N N . TYR A 1 232 ? -9.133 -2.789 6.195 1 97.62 232 TYR A N 1
ATOM 1735 C CA . TYR A 1 232 ? -9.047 -3.762 5.109 1 97.62 232 TYR A CA 1
ATOM 1736 C C . TYR A 1 232 ? -8.109 -3.277 4.012 1 97.62 232 TYR A C 1
ATOM 1738 O O . TYR A 1 232 ? -7.195 -3.998 3.607 1 97.62 232 TYR A O 1
ATOM 1746 N N . GLY A 1 233 ? -8.273 -2.031 3.568 1 98.25 233 GLY A N 1
ATOM 1747 C CA . GLY A 1 233 ? -7.48 -1.453 2.498 1 98.25 233 GLY A CA 1
ATOM 1748 C C . GLY A 1 233 ? -5.996 -1.408 2.814 1 98.25 233 GLY A C 1
ATOM 1749 O O . GLY A 1 233 ? -5.164 -1.758 1.974 1 98.25 233 GLY A O 1
ATOM 1750 N N . ALA A 1 234 ? -5.637 -0.978 3.977 1 98.81 234 ALA A N 1
ATOM 1751 C CA . ALA A 1 234 ? -4.234 -0.891 4.367 1 98.81 234 ALA A CA 1
ATOM 1752 C C . ALA A 1 234 ? -3.574 -2.266 4.352 1 98.81 234 ALA A C 1
ATOM 1754 O O . ALA A 1 234 ? -2.438 -2.412 3.896 1 98.81 234 ALA A O 1
ATOM 1755 N N . SER A 1 235 ? -4.258 -3.281 4.887 1 98.81 235 SER A N 1
ATOM 1756 C CA . SER A 1 235 ? -3.707 -4.633 4.898 1 98.81 235 SER A CA 1
ATOM 1757 C C . SER A 1 235 ? -3.508 -5.16 3.48 1 98.81 235 SER A C 1
ATOM 1759 O O . SER A 1 235 ? -2.502 -5.809 3.189 1 98.81 235 SER A O 1
ATOM 1761 N N . LYS A 1 236 ? -4.484 -4.871 2.631 1 98.75 236 LYS A N 1
ATOM 1762 C CA . LYS A 1 236 ? -4.383 -5.32 1.245 1 98.75 236 LYS A CA 1
ATOM 1763 C C . LYS A 1 236 ? -3.305 -4.547 0.492 1 98.75 236 LYS A C 1
ATOM 1765 O O . LYS A 1 236 ? -2.645 -5.094 -0.393 1 98.75 236 LYS A O 1
ATOM 1770 N N . ALA A 1 237 ? -3.125 -3.281 0.831 1 98.75 237 ALA A N 1
ATOM 1771 C CA . ALA A 1 237 ? -2.043 -2.5 0.237 1 98.75 237 ALA A CA 1
ATOM 1772 C C . ALA A 1 237 ? -0.683 -3.105 0.57 1 98.75 237 ALA A C 1
ATOM 1774 O O . ALA A 1 237 ? 0.176 -3.24 -0.305 1 98.75 237 ALA A O 1
ATOM 1775 N N . ALA A 1 238 ? -0.51 -3.412 1.822 1 98.88 238 ALA A N 1
ATOM 1776 C CA . ALA A 1 238 ? 0.729 -4.059 2.248 1 98.88 238 ALA A CA 1
ATOM 1777 C C . ALA A 1 238 ? 0.944 -5.375 1.507 1 98.88 238 ALA A C 1
ATOM 1779 O O . ALA A 1 238 ? 2.049 -5.656 1.037 1 98.88 238 ALA A O 1
ATOM 1780 N N . MET A 1 239 ? -0.1 -6.145 1.369 1 98.75 239 MET A N 1
ATOM 1781 C CA . MET A 1 239 ? -0.033 -7.445 0.71 1 98.75 239 MET A CA 1
ATOM 1782 C C . MET A 1 239 ? 0.338 -7.289 -0.761 1 98.75 239 MET A C 1
ATOM 1784 O O . MET A 1 239 ? 1.16 -8.047 -1.28 1 98.75 239 MET A O 1
ATOM 1788 N N . VAL A 1 240 ? -0.247 -6.359 -1.415 1 98.5 240 VAL A N 1
ATOM 1789 C CA . VAL A 1 240 ? 0 -6.152 -2.838 1 98.5 240 VAL A CA 1
ATOM 1790 C C . VAL A 1 240 ? 1.459 -5.758 -3.059 1 98.5 240 VAL A C 1
ATOM 1792 O O . VAL A 1 240 ? 2.121 -6.281 -3.957 1 98.5 240 VAL A O 1
ATOM 1795 N N . LEU A 1 241 ? 1.957 -4.84 -2.238 1 98.5 241 LEU A N 1
ATOM 1796 C CA . LEU A 1 241 ? 3.355 -4.445 -2.369 1 98.5 241 LEU A CA 1
ATOM 1797 C C . LEU A 1 241 ? 4.281 -5.629 -2.107 1 98.5 241 LEU A C 1
ATOM 1799 O O . LEU A 1 241 ? 5.309 -5.777 -2.773 1 98.5 241 LEU A O 1
ATOM 1803 N N . LEU A 1 242 ? 3.93 -6.426 -1.172 1 98.69 242 LEU A N 1
ATOM 1804 C CA . LEU A 1 242 ? 4.691 -7.633 -0.883 1 98.69 242 LEU A CA 1
ATOM 1805 C C . LEU A 1 242 ? 4.738 -8.555 -2.1 1 98.69 242 LEU A C 1
ATOM 1807 O O . LEU A 1 242 ? 5.805 -9.055 -2.465 1 98.69 242 LEU A O 1
ATOM 1811 N N . MET A 1 243 ? 3.598 -8.742 -2.723 1 98.69 243 MET A N 1
ATOM 1812 C CA . MET A 1 243 ? 3.527 -9.625 -3.887 1 98.69 243 MET A CA 1
ATOM 1813 C C . MET A 1 243 ? 4.316 -9.039 -5.055 1 98.69 243 MET A C 1
ATOM 1815 O O . MET A 1 243 ? 4.938 -9.781 -5.82 1 98.69 243 MET A O 1
ATOM 1819 N N . ASP A 1 244 ? 4.273 -7.762 -5.199 1 97.25 244 ASP A N 1
ATOM 1820 C CA . ASP A 1 244 ? 5.094 -7.117 -6.223 1 97.25 244 ASP A CA 1
ATOM 1821 C C . ASP A 1 244 ? 6.578 -7.391 -5.984 1 97.25 244 ASP A C 1
ATOM 1823 O O . ASP A 1 244 ? 7.328 -7.633 -6.934 1 97.25 244 ASP A O 1
ATOM 1827 N N . THR A 1 245 ? 6.973 -7.312 -4.762 1 97.44 245 THR A N 1
ATOM 1828 C CA . THR A 1 245 ? 8.367 -7.578 -4.434 1 97.44 245 THR A CA 1
ATOM 1829 C C . THR A 1 245 ? 8.719 -9.039 -4.695 1 97.44 245 THR A C 1
ATOM 1831 O O . THR A 1 245 ? 9.766 -9.344 -5.277 1 97.44 245 THR A O 1
ATOM 1834 N N . PHE A 1 246 ? 7.812 -9.953 -4.301 1 98.12 246 PHE A N 1
ATOM 1835 C CA . PHE A 1 246 ? 7.996 -11.359 -4.629 1 98.12 246 PHE A CA 1
ATOM 1836 C C . PHE A 1 246 ? 8.172 -11.555 -6.129 1 98.12 246 PHE A C 1
ATOM 1838 O O . PHE A 1 246 ? 9.039 -12.312 -6.562 1 98.12 246 PHE A O 1
ATOM 1845 N N . SER A 1 247 ? 7.352 -10.891 -6.91 1 96.88 247 SER A N 1
ATOM 1846 C CA . SER A 1 247 ? 7.371 -11.047 -8.359 1 96.88 247 SER A CA 1
ATOM 1847 C C . SER A 1 247 ? 8.742 -10.695 -8.938 1 96.88 247 SER A C 1
ATOM 1849 O O . SER A 1 247 ? 9.18 -11.305 -9.914 1 96.88 247 SER A O 1
ATOM 1851 N N . CYS A 1 248 ? 9.391 -9.773 -8.32 1 94.88 248 CYS A N 1
ATOM 1852 C CA . CYS A 1 248 ? 10.711 -9.352 -8.781 1 94.88 248 CYS A CA 1
ATOM 1853 C C . CYS A 1 248 ? 11.797 -10.289 -8.266 1 94.88 248 CYS A C 1
ATOM 1855 O O . CYS A 1 248 ? 12.648 -10.742 -9.031 1 94.88 248 CYS A O 1
ATOM 1857 N N . GLU A 1 249 ? 11.75 -10.617 -7.023 1 95.69 249 GLU A N 1
ATOM 1858 C CA . GLU A 1 249 ? 12.828 -11.352 -6.375 1 95.69 249 GLU A CA 1
ATOM 1859 C C . GLU A 1 249 ? 12.812 -12.828 -6.781 1 95.69 249 GLU A C 1
ATOM 1861 O O . GLU A 1 249 ? 13.852 -13.492 -6.742 1 95.69 249 GLU A O 1
ATOM 1866 N N . LEU A 1 250 ? 11.672 -13.336 -7.207 1 97.06 250 LEU A N 1
ATOM 1867 C CA . LEU A 1 250 ? 11.562 -14.766 -7.496 1 97.06 250 LEU A CA 1
ATOM 1868 C C . LEU A 1 250 ? 11.695 -15.023 -8.992 1 97.06 250 LEU A C 1
ATOM 1870 O O . LEU A 1 250 ? 11.688 -16.188 -9.43 1 97.06 250 LEU A O 1
ATOM 1874 N N . LEU A 1 251 ? 11.859 -14.008 -9.742 1 94.38 251 LEU A N 1
ATOM 1875 C CA . LEU A 1 251 ? 11.961 -14.133 -11.188 1 94.38 251 LEU A CA 1
ATOM 1876 C C . LEU A 1 251 ? 13.086 -15.094 -11.57 1 94.38 251 LEU A C 1
ATOM 1878 O O . LEU A 1 251 ? 12.883 -15.984 -12.398 1 94.38 251 LEU A O 1
ATOM 1882 N N . PRO A 1 252 ? 14.266 -15 -10.922 1 94.12 252 PRO A N 1
ATOM 1883 C CA . PRO A 1 252 ? 15.336 -15.93 -11.297 1 94.12 252 PRO A CA 1
ATOM 1884 C C . PRO A 1 252 ? 15 -17.391 -10.984 1 94.12 252 PRO A C 1
ATOM 1886 O O . PRO A 1 252 ? 15.523 -18.297 -11.625 1 94.12 252 PRO A O 1
ATOM 1889 N N . TRP A 1 253 ? 14.141 -17.594 -10.039 1 96.5 253 TRP A N 1
ATOM 1890 C CA . TRP A 1 253 ? 13.758 -18.953 -9.625 1 96.5 253 TRP A CA 1
ATOM 1891 C C . TRP A 1 253 ? 12.68 -19.516 -10.547 1 96.5 253 TRP A C 1
ATOM 1893 O O . TRP A 1 253 ? 12.273 -20.672 -10.406 1 96.5 253 TRP A O 1
ATOM 1903 N N . GLY A 1 254 ? 12.164 -18.625 -11.477 1 97.06 254 GLY A N 1
ATOM 1904 C CA . GLY A 1 254 ? 11.148 -19.062 -12.422 1 97.06 254 GLY A CA 1
ATOM 1905 C C . GLY A 1 254 ? 9.75 -19.062 -11.836 1 97.06 254 GLY A C 1
ATOM 1906 O O . GLY A 1 254 ? 8.812 -19.578 -12.453 1 97.06 254 GLY A O 1
ATOM 1907 N N . VAL A 1 255 ? 9.602 -18.594 -10.633 1 98.12 255 VAL A N 1
ATOM 1908 C CA . VAL A 1 255 ? 8.297 -18.516 -9.992 1 98.12 255 VAL A CA 1
ATOM 1909 C C . VAL A 1 255 ? 7.57 -17.25 -10.461 1 98.12 255 VAL A C 1
ATOM 1911 O O . VAL A 1 255 ? 8.125 -16.156 -10.406 1 98.12 255 VAL A O 1
ATOM 1914 N N . LYS A 1 256 ? 6.367 -17.406 -10.945 1 98.12 256 LYS A N 1
ATOM 1915 C CA . LYS A 1 256 ? 5.582 -16.25 -11.406 1 98.12 256 LYS A CA 1
ATOM 1916 C C . LYS A 1 256 ? 4.527 -15.867 -10.375 1 98.12 256 LYS A C 1
ATOM 1918 O O . LYS A 1 256 ? 3.914 -16.734 -9.742 1 98.12 256 LYS A O 1
ATOM 1923 N N . VAL A 1 257 ? 4.371 -14.586 -10.156 1 98.56 257 VAL A N 1
ATOM 1924 C CA . VAL A 1 257 ? 3.486 -14.062 -9.117 1 98.56 257 VAL A CA 1
ATOM 1925 C C . VAL A 1 257 ? 2.428 -13.164 -9.758 1 98.56 257 VAL A C 1
ATOM 1927 O O . VAL A 1 257 ? 2.752 -12.273 -10.555 1 98.56 257 VAL A O 1
ATOM 1930 N N . SER A 1 258 ? 1.146 -13.391 -9.445 1 98.44 258 SER A N 1
ATOM 1931 C CA . SER A 1 258 ? 0.029 -12.602 -9.953 1 98.44 258 SER A CA 1
ATOM 1932 C C . SER A 1 258 ? -0.882 -12.141 -8.82 1 98.44 258 SER A C 1
ATOM 1934 O O . SER A 1 258 ? -1.043 -12.852 -7.82 1 98.44 258 SER A O 1
ATOM 1936 N N . VAL A 1 259 ? -1.416 -10.992 -8.969 1 98.5 259 VAL A N 1
ATOM 1937 C CA . VAL A 1 259 ? -2.4 -10.469 -8.031 1 98.5 259 VAL A CA 1
ATOM 1938 C C . VAL A 1 259 ? -3.734 -10.258 -8.742 1 98.5 259 VAL A C 1
ATOM 1940 O O . VAL A 1 259 ? -3.777 -9.703 -9.844 1 98.5 259 VAL A O 1
ATOM 1943 N N . ILE A 1 260 ? -4.797 -10.742 -8.141 1 98.31 260 ILE A N 1
ATOM 1944 C CA . ILE A 1 260 ? -6.152 -10.57 -8.648 1 98.31 260 ILE A CA 1
ATOM 1945 C C . ILE A 1 260 ? -6.852 -9.453 -7.883 1 98.31 260 ILE A C 1
ATOM 1947 O O . ILE A 1 260 ? -6.875 -9.453 -6.648 1 98.31 260 ILE A O 1
ATOM 1951 N N . GLN A 1 261 ? -7.34 -8.5 -8.57 1 97.19 261 GLN A N 1
ATOM 1952 C CA . GLN A 1 261 ? -8.078 -7.395 -7.969 1 97.19 261 GLN A CA 1
ATOM 1953 C C . GLN A 1 261 ? -9.547 -7.438 -8.367 1 97.19 261 GLN A C 1
ATOM 1955 O O . GLN A 1 261 ? -9.953 -6.766 -9.32 1 97.19 261 GLN A O 1
ATOM 1960 N N . PRO A 1 262 ? -10.328 -8.211 -7.559 1 95.12 262 PRO A N 1
ATOM 1961 C CA . PRO A 1 262 ? -11.734 -8.375 -7.922 1 95.12 262 PRO A CA 1
ATOM 1962 C C . PRO A 1 262 ? -12.562 -7.125 -7.637 1 95.12 262 PRO A C 1
ATOM 1964 O O . PRO A 1 262 ? -12.336 -6.441 -6.633 1 95.12 262 PRO A O 1
ATOM 1967 N N . GLY A 1 263 ? -13.5 -6.852 -8.484 1 89.62 263 GLY A N 1
ATOM 1968 C CA . GLY A 1 263 ? -14.516 -5.859 -8.172 1 89.62 263 GLY A CA 1
ATOM 1969 C C . GLY A 1 263 ? -15.469 -6.305 -7.078 1 89.62 263 GLY A C 1
ATOM 1970 O O . GLY A 1 263 ? -15.086 -7.055 -6.18 1 89.62 263 GLY A O 1
ATOM 1971 N N . CYS A 1 264 ? -16.625 -5.793 -7.062 1 84.25 264 CYS A N 1
ATOM 1972 C CA . CYS A 1 264 ? -17.609 -6.141 -6.039 1 84.25 264 CYS A CA 1
ATOM 1973 C C . CYS A 1 264 ? -18.438 -7.348 -6.461 1 84.25 264 CYS A C 1
ATOM 1975 O O . CYS A 1 264 ? -19.188 -7.273 -7.426 1 84.25 264 CYS A O 1
ATOM 1977 N N . PHE A 1 265 ? -18.266 -8.438 -5.691 1 84.62 265 PHE A N 1
ATOM 1978 C CA . PHE A 1 265 ? -18.969 -9.68 -5.984 1 84.62 265 PHE A CA 1
ATOM 1979 C C . PHE A 1 265 ? -19.719 -10.18 -4.758 1 84.62 265 PHE A C 1
ATOM 1981 O O . PHE A 1 265 ? -19.312 -9.898 -3.625 1 84.62 265 PHE A O 1
ATOM 1988 N N . LYS A 1 266 ? -20.688 -10.898 -5.027 1 81.5 266 LYS A N 1
ATOM 1989 C CA . LYS A 1 266 ? -21.531 -11.406 -3.945 1 81.5 266 LYS A CA 1
ATOM 1990 C C . LYS A 1 266 ? -20.938 -12.688 -3.348 1 81.5 266 LYS A C 1
ATOM 1992 O O . LYS A 1 266 ? -21.422 -13.781 -3.627 1 81.5 266 LYS A O 1
ATOM 1997 N N . THR A 1 267 ? -19.984 -12.484 -2.535 1 77.25 267 THR A N 1
ATOM 1998 C CA . THR A 1 267 ? -19.453 -13.594 -1.745 1 77.25 267 THR A CA 1
ATOM 1999 C C . THR A 1 267 ? -20.25 -13.75 -0.448 1 77.25 267 THR A C 1
ATOM 2001 O O . THR A 1 267 ? -21.094 -12.922 -0.125 1 77.25 267 THR A O 1
ATOM 2004 N N . GLU A 1 268 ? -20.047 -14.883 0.192 1 71.81 268 GLU A N 1
ATOM 2005 C CA . GLU A 1 268 ? -20.766 -15.133 1.438 1 71.81 268 GLU A CA 1
ATOM 2006 C C . GLU A 1 268 ? -20.562 -13.984 2.428 1 71.81 268 GLU A C 1
ATOM 2008 O O . GLU A 1 268 ? -21.484 -13.602 3.141 1 71.81 268 GLU A O 1
ATOM 2013 N N . SER A 1 269 ? -19.422 -13.5 2.439 1 66.75 269 SER A N 1
ATOM 2014 C CA . SER A 1 269 ? -19.141 -12.383 3.328 1 66.75 269 SER A CA 1
ATOM 2015 C C . SER A 1 269 ? -20 -11.172 2.992 1 66.75 269 SER A C 1
ATOM 2017 O O . SER A 1 269 ? -20.469 -10.469 3.889 1 66.75 269 SER A O 1
ATOM 2019 N N . VAL A 1 270 ? -20.312 -11.055 1.775 1 68.81 270 VAL A N 1
ATOM 2020 C CA . VAL A 1 270 ? -21.109 -9.938 1.309 1 68.81 270 VAL A CA 1
ATOM 2021 C C . VAL A 1 270 ? -22.594 -10.234 1.53 1 68.81 270 VAL A C 1
ATOM 2023 O O . VAL A 1 270 ? -23.375 -9.344 1.88 1 68.81 270 VAL A O 1
ATOM 2026 N N . ARG A 1 271 ? -22.906 -11.453 1.534 1 72.12 271 ARG A N 1
ATOM 2027 C CA . ARG A 1 271 ? -24.312 -11.852 1.58 1 72.12 271 ARG A CA 1
ATOM 2028 C C . ARG A 1 271 ? -24.812 -11.914 3.018 1 72.12 271 ARG A C 1
ATOM 2030 O O . ARG A 1 271 ? -26.016 -11.852 3.26 1 72.12 271 ARG A O 1
ATOM 2037 N N . ASN A 1 272 ? -23.906 -11.961 3.857 1 79.62 272 ASN A N 1
ATOM 2038 C CA . ASN A 1 272 ? -24.328 -12.125 5.246 1 79.62 272 ASN A CA 1
ATOM 2039 C C . ASN A 1 272 ? -24.641 -10.781 5.895 1 79.62 272 ASN A C 1
ATOM 2041 O O . ASN A 1 272 ? -23.906 -10.32 6.77 1 79.62 272 ASN A O 1
ATOM 2045 N N . VAL A 1 273 ? -25.812 -10.258 5.551 1 80.5 273 VAL A N 1
ATOM 2046 C CA . VAL A 1 273 ? -26.25 -8.938 6.008 1 80.5 273 VAL A CA 1
ATOM 2047 C C . VAL A 1 273 ? -26.391 -8.945 7.527 1 80.5 273 VAL A C 1
ATOM 2049 O O . VAL A 1 273 ? -26.109 -7.945 8.188 1 80.5 273 VAL A O 1
ATOM 2052 N N . GLY A 1 274 ? -26.828 -10.086 8.016 1 83.75 274 GLY A N 1
ATOM 2053 C CA . GLY A 1 274 ? -26.984 -10.203 9.453 1 83.75 274 GLY A CA 1
ATOM 2054 C C . GLY A 1 274 ? -25.688 -10.031 10.211 1 83.75 274 GLY A C 1
ATOM 2055 O O . GLY A 1 274 ? -25.641 -9.383 11.258 1 83.75 274 GLY A O 1
ATOM 2056 N N . GLN A 1 275 ? -24.672 -10.523 9.68 1 86.81 275 GLN A N 1
ATOM 2057 C CA . GLN A 1 275 ? -23.359 -10.398 10.305 1 86.81 275 GLN A CA 1
ATOM 2058 C C . GLN A 1 275 ? -22.891 -8.945 10.305 1 86.81 275 GLN A C 1
ATOM 2060 O O . GLN A 1 275 ? -22.297 -8.477 11.281 1 86.81 275 GLN A O 1
ATOM 2065 N N . TRP A 1 276 ? -23.172 -8.234 9.242 1 88.31 276 TRP A N 1
ATOM 2066 C CA . TRP A 1 276 ? -22.781 -6.828 9.156 1 88.31 276 TRP A CA 1
ATOM 2067 C C . TRP A 1 276 ? -23.562 -5.98 10.148 1 88.31 276 TRP A C 1
ATOM 2069 O O . TRP A 1 276 ? -23.016 -5.059 10.758 1 88.31 276 TRP A O 1
ATOM 2079 N N . GLU A 1 277 ? -24.844 -6.363 10.281 1 90.75 277 GLU A N 1
ATOM 2080 C CA . GLU A 1 277 ? -25.672 -5.668 11.266 1 90.75 277 GLU A CA 1
ATOM 2081 C C . GLU A 1 277 ? -25.141 -5.898 12.688 1 90.75 277 GLU A C 1
ATOM 2083 O O . GLU A 1 277 ? -25.109 -4.973 13.492 1 90.75 277 GLU A O 1
ATOM 2088 N N . GLN A 1 278 ? -24.797 -7.086 12.93 1 92 278 GLN A N 1
ATOM 2089 C CA . GLN A 1 278 ? -24.25 -7.426 14.242 1 92 278 GLN A CA 1
ATOM 2090 C C . GLN A 1 278 ? -22.953 -6.676 14.508 1 92 278 GLN A C 1
ATOM 2092 O O . GLN A 1 278 ? -22.719 -6.188 15.609 1 92 278 GLN A O 1
ATOM 2097 N N . ARG A 1 279 ? -22.125 -6.602 13.531 1 90.81 279 ARG A N 1
ATOM 2098 C CA . ARG A 1 279 ? -20.844 -5.922 13.664 1 90.81 279 ARG A CA 1
ATOM 2099 C C . ARG A 1 279 ? -21.047 -4.422 13.867 1 90.81 279 ARG A C 1
ATOM 2101 O O . ARG A 1 279 ? -20.297 -3.791 14.617 1 90.81 279 ARG A O 1
ATOM 2108 N N . LYS A 1 280 ? -21.984 -3.895 13.156 1 93.12 280 LYS A N 1
ATOM 2109 C CA . LYS A 1 280 ? -22.328 -2.486 13.367 1 93.12 280 LYS A CA 1
ATOM 2110 C C . LYS A 1 280 ? -22.766 -2.23 14.797 1 93.12 280 LYS A C 1
ATOM 2112 O O . LYS A 1 280 ? -22.359 -1.252 15.422 1 93.12 280 LYS A O 1
ATOM 2117 N N . GLU A 1 281 ? -23.594 -3.111 15.328 1 94.56 281 GLU A N 1
ATOM 2118 C CA . GLU A 1 281 ? -24.078 -2.975 16.688 1 94.56 281 GLU A CA 1
ATOM 2119 C C . GLU A 1 281 ? -22.938 -3.076 17.703 1 94.56 281 GLU A C 1
ATOM 2121 O O . GLU A 1 281 ? -22.906 -2.33 18.688 1 94.56 281 GLU A O 1
ATOM 2126 N N . LEU A 1 282 ? -22.109 -3.977 17.422 1 93.81 282 LEU A N 1
ATOM 2127 C CA . LEU A 1 282 ? -20.938 -4.129 18.281 1 93.81 282 LEU A CA 1
ATOM 2128 C C . LEU A 1 282 ? -20.062 -2.883 18.234 1 93.81 282 LEU A C 1
ATOM 2130 O O . LEU A 1 282 ? -19.516 -2.459 19.25 1 93.81 282 LEU A O 1
ATOM 2134 N N . LEU A 1 283 ? -19.891 -2.328 17.047 1 94.5 283 LEU A N 1
ATOM 2135 C CA . LEU A 1 283 ? -19.125 -1.095 16.891 1 94.5 283 LEU A CA 1
ATOM 2136 C C . LEU A 1 283 ? -19.75 0.04 17.688 1 94.5 283 LEU A C 1
ATOM 2138 O O . LEU A 1 283 ? -19.062 0.732 18.438 1 94.5 283 LEU A O 1
ATOM 2142 N N . LEU A 1 284 ? -21.062 0.176 17.578 1 94.69 284 LEU A N 1
ATOM 2143 C CA . LEU A 1 284 ? -21.781 1.229 18.281 1 94.69 284 LEU A CA 1
ATOM 2144 C C . LEU A 1 284 ? -21.641 1.071 19.797 1 94.69 284 LEU A C 1
ATOM 2146 O O . LEU A 1 284 ? -21.469 2.059 20.516 1 94.69 284 LEU A O 1
ATOM 2150 N N . ALA A 1 285 ? -21.594 -0.153 20.219 1 93.56 285 ALA A N 1
ATOM 2151 C CA . ALA A 1 285 ? -21.531 -0.448 21.641 1 93.56 285 ALA A CA 1
ATOM 2152 C C . ALA A 1 285 ? -20.141 -0.18 22.203 1 93.56 285 ALA A C 1
ATOM 2154 O O . ALA A 1 285 ? -19.984 0.133 23.375 1 93.56 285 ALA A O 1
ATOM 2155 N N . SER A 1 286 ? -19.156 -0.264 21.344 1 91.94 286 SER A N 1
ATOM 2156 C CA . SER A 1 286 ? -17.781 -0.176 21.812 1 91.94 286 SER A CA 1
ATOM 2157 C C . SER A 1 286 ? -17.234 1.235 21.656 1 91.94 286 SER A C 1
ATOM 2159 O O . SER A 1 286 ? -16.172 1.56 22.188 1 91.94 286 SER A O 1
ATOM 2161 N N . LEU A 1 287 ? -17.906 2.096 21 1 93.88 287 LEU A N 1
ATOM 2162 C CA . LEU A 1 287 ? -17.406 3.424 20.688 1 93.88 287 LEU A CA 1
ATOM 2163 C C . LEU A 1 287 ? -17.391 4.309 21.938 1 93.88 287 LEU A C 1
ATOM 2165 O O . LEU A 1 287 ? -18.359 4.332 22.688 1 93.88 287 LEU A O 1
ATOM 2169 N N . PRO A 1 288 ? -16.266 5.02 22.172 1 92.19 288 PRO A N 1
ATOM 2170 C CA . PRO A 1 288 ? -16.266 6.02 23.234 1 92.19 288 PRO A CA 1
ATOM 2171 C C . PRO A 1 288 ? -17.375 7.059 23.062 1 92.19 288 PRO A C 1
ATOM 2173 O O . PRO A 1 288 ? -17.703 7.434 21.938 1 92.19 288 PRO A O 1
ATOM 2176 N N . GLN A 1 289 ? -17.844 7.57 24.156 1 92.94 289 GLN A N 1
ATOM 2177 C CA . GLN A 1 289 ? -18.953 8.508 24.156 1 92.94 289 GLN A CA 1
ATOM 2178 C C . GLN A 1 289 ? -18.609 9.789 23.406 1 92.94 289 GLN A C 1
ATOM 2180 O O . GLN A 1 289 ? -19.453 10.367 22.719 1 92.94 289 GLN A O 1
ATOM 2185 N N . GLU A 1 290 ? -17.406 10.18 23.516 1 91.81 290 GLU A N 1
ATOM 2186 C CA . GLU A 1 290 ? -16.984 11.406 22.859 1 91.81 290 GLU A CA 1
ATOM 2187 C C . GLU A 1 290 ? -17.125 11.297 21.344 1 91.81 290 GLU A C 1
ATOM 2189 O O . GLU A 1 290 ? -17.531 12.25 20.672 1 91.81 290 GLU A O 1
ATOM 2194 N N . LEU A 1 291 ? -16.812 10.203 20.844 1 94.25 291 LEU A N 1
ATOM 2195 C CA . LEU A 1 291 ? -16.922 9.977 19.406 1 94.25 291 LEU A CA 1
ATOM 2196 C C . LEU A 1 291 ? -18.375 9.875 18.969 1 94.25 291 LEU A C 1
ATOM 2198 O O . LEU A 1 291 ? -18.75 10.391 17.922 1 94.25 291 LEU A O 1
ATOM 2202 N N . LEU A 1 292 ? -19.141 9.195 19.781 1 94.38 292 LEU A N 1
ATOM 2203 C CA . LEU A 1 292 ? -20.562 9.07 19.469 1 94.38 292 LEU A CA 1
ATOM 2204 C C . LEU A 1 292 ? -21.25 10.438 19.453 1 94.38 292 LEU A C 1
ATOM 2206 O O . LEU A 1 292 ? -22.141 10.68 18.656 1 94.38 292 LEU A O 1
ATOM 2210 N N . GLN A 1 293 ? -20.797 11.273 20.312 1 93.44 293 GLN A N 1
ATOM 2211 C CA . GLN A 1 293 ? -21.359 12.617 20.359 1 93.44 293 GLN A CA 1
ATOM 2212 C C . GLN A 1 293 ? -20.922 13.438 19.156 1 93.44 293 GLN A C 1
ATOM 2214 O O . GLN A 1 293 ? -21.719 14.203 18.594 1 93.44 293 GLN A O 1
ATOM 2219 N N . ALA A 1 294 ? -19.75 13.25 18.797 1 94.25 294 ALA A N 1
ATOM 2220 C CA . ALA A 1 294 ? -19.203 14.031 17.672 1 94.25 294 ALA A CA 1
ATOM 2221 C C . ALA A 1 294 ? -19.797 13.578 16.344 1 94.25 294 ALA A C 1
ATOM 2223 O O . ALA A 1 294 ? -20.172 14.398 15.516 1 94.25 294 ALA A O 1
ATOM 2224 N N . TYR A 1 295 ? -19.859 12.312 16.094 1 95.75 295 TYR A N 1
ATOM 2225 C CA . TYR A 1 295 ? -20.281 11.789 14.797 1 95.75 295 TYR A CA 1
ATOM 2226 C C . TYR A 1 295 ? -21.781 11.508 14.781 1 95.75 295 TYR A C 1
ATOM 2228 O O . TYR A 1 295 ? -22.453 11.766 13.781 1 95.75 295 TYR A O 1
ATOM 2236 N N . GLY A 1 296 ? -22.328 10.953 15.836 1 95.38 296 GLY A N 1
ATOM 2237 C CA . GLY A 1 296 ? -23.734 10.609 15.922 1 95.38 296 GLY A CA 1
ATOM 2238 C C . GLY A 1 296 ? -24.031 9.188 15.484 1 95.38 296 GLY A C 1
ATOM 2239 O O . GLY A 1 296 ? -23.422 8.68 14.539 1 95.38 296 GLY A O 1
ATOM 2240 N N . GLU A 1 297 ? -24.984 8.586 16.172 1 95.25 297 GLU A N 1
ATOM 2241 C CA . GLU A 1 297 ? -25.422 7.238 15.836 1 95.25 297 GLU A CA 1
ATOM 2242 C C . GLU A 1 297 ? -26 7.188 14.422 1 95.25 297 GLU A C 1
ATOM 2244 O O . GLU A 1 297 ? -25.812 6.199 13.703 1 95.25 297 GLU A O 1
ATOM 2249 N N . ASP A 1 298 ? -26.688 8.211 14.078 1 95.25 298 ASP A N 1
ATOM 2250 C CA . ASP A 1 298 ? -27.312 8.273 12.758 1 95.25 298 ASP A CA 1
ATOM 2251 C C . ASP A 1 298 ? -26.25 8.297 11.656 1 95.25 298 ASP A C 1
ATOM 2253 O O . ASP A 1 298 ? -26.484 7.781 10.555 1 95.25 298 ASP A O 1
ATOM 2257 N N . TYR A 1 299 ? -25.156 8.922 11.945 1 96.12 299 TYR A N 1
ATOM 2258 C CA . TYR A 1 299 ? -24.047 8.938 11 1 96.12 299 TYR A CA 1
ATOM 2259 C C . TYR A 1 299 ? -23.562 7.527 10.711 1 96.12 299 TYR A C 1
ATOM 2261 O O . TYR A 1 299 ? -23.375 7.152 9.547 1 96.12 299 TYR A O 1
ATOM 2269 N N . ILE A 1 300 ? -23.359 6.742 11.727 1 95.12 300 ILE A N 1
ATOM 2270 C CA . ILE A 1 300 ? -22.875 5.371 11.609 1 95.12 300 ILE A CA 1
ATOM 2271 C C . ILE A 1 300 ? -23.906 4.512 10.883 1 95.12 300 ILE A C 1
ATOM 2273 O O . ILE A 1 300 ? -23.562 3.707 10.016 1 95.12 300 ILE A O 1
ATOM 2277 N N . GLU A 1 301 ? -25.188 4.73 11.188 1 94.88 301 GLU A N 1
ATOM 2278 C CA . GLU A 1 301 ? -26.266 4.004 10.523 1 94.88 301 GLU A CA 1
ATOM 2279 C C . GLU A 1 301 ? -26.328 4.336 9.039 1 94.88 301 GLU A C 1
ATOM 2281 O O . GLU A 1 301 ? -26.562 3.453 8.211 1 94.88 301 GLU A O 1
ATOM 2286 N N . HIS A 1 302 ? -26.141 5.57 8.812 1 94.94 302 HIS A N 1
ATOM 2287 C CA . HIS A 1 302 ? -26.172 6.008 7.418 1 94.94 302 HIS A CA 1
ATOM 2288 C C . HIS A 1 302 ? -25.062 5.355 6.613 1 94.94 302 HIS A C 1
ATOM 2290 O O . HIS A 1 302 ? -25.297 4.852 5.512 1 94.94 302 HIS A O 1
ATOM 2296 N N . LEU A 1 303 ? -23.812 5.387 7.137 1 94.06 303 LEU A N 1
ATOM 2297 C CA . LEU A 1 303 ? -22.688 4.77 6.461 1 94.06 303 LEU A CA 1
ATOM 2298 C C . LEU A 1 303 ? -22.922 3.281 6.23 1 94.06 303 LEU A C 1
ATOM 2300 O O . LEU A 1 303 ? -22.625 2.752 5.16 1 94.06 303 LEU A O 1
ATOM 2304 N N . HIS A 1 304 ? -23.406 2.641 7.25 1 92.88 304 HIS A N 1
ATOM 2305 C CA . HIS A 1 304 ? -23.734 1.221 7.156 1 92.88 304 HIS A CA 1
ATOM 2306 C C . HIS A 1 304 ? -24.75 0.958 6.059 1 92.88 304 HIS A C 1
ATOM 2308 O O . HIS A 1 304 ? -24.609 0.013 5.281 1 92.88 304 HIS A O 1
ATOM 2314 N N . GLY A 1 305 ? -25.766 1.799 6.027 1 92.19 305 GLY A N 1
ATOM 2315 C CA . GLY A 1 305 ? -26.781 1.675 4.988 1 92.19 305 GLY A CA 1
ATOM 2316 C C . GLY A 1 305 ? -26.219 1.837 3.588 1 92.19 305 GLY A C 1
ATOM 2317 O O . GLY A 1 305 ? -26.578 1.086 2.68 1 92.19 305 GLY A O 1
ATOM 2318 N N . GLN A 1 306 ? -25.391 2.805 3.473 1 92.38 306 GLN A N 1
ATOM 2319 C CA . GLN A 1 306 ? -24.766 3.043 2.182 1 92.38 306 GLN A CA 1
ATOM 2320 C C . GLN A 1 306 ? -23.906 1.854 1.765 1 92.38 306 GLN A C 1
ATOM 2322 O O . GLN A 1 306 ? -23.891 1.469 0.593 1 92.38 306 GLN A O 1
ATOM 2327 N N . PHE A 1 307 ? -23.203 1.292 2.693 1 92 307 PHE A N 1
ATOM 2328 C CA . PHE A 1 307 ? -22.359 0.13 2.432 1 92 307 PHE A CA 1
ATOM 2329 C C . PHE A 1 307 ? -23.203 -1.06 1.985 1 92 307 PHE A C 1
ATOM 2331 O O . PHE A 1 307 ? -22.875 -1.716 0.992 1 92 307 PHE A O 1
ATOM 2338 N N . LEU A 1 308 ? -24.266 -1.309 2.68 1 88.31 308 LEU A N 1
ATOM 2339 C CA . LEU A 1 308 ? -25.141 -2.41 2.322 1 88.31 308 LEU A CA 1
ATOM 2340 C C . LEU A 1 308 ? -25.734 -2.201 0.932 1 88.31 308 LEU A C 1
ATOM 2342 O O . LEU A 1 308 ? -25.906 -3.16 0.176 1 88.31 308 LEU A O 1
ATOM 2346 N N . HIS A 1 309 ? -26.031 -0.975 0.644 1 88.06 309 HIS A N 1
ATOM 2347 C CA . HIS A 1 309 ? -26.547 -0.657 -0.681 1 88.06 309 HIS A CA 1
ATOM 2348 C C . HIS A 1 309 ? -25.531 -0.982 -1.767 1 88.06 309 HIS A C 1
ATOM 2350 O O . HIS A 1 309 ? -25.891 -1.536 -2.811 1 88.06 309 HIS A O 1
ATOM 2356 N N . SER A 1 310 ? -24.297 -0.658 -1.508 1 86.19 310 SER A N 1
ATOM 2357 C CA . SER A 1 310 ? -23.234 -0.958 -2.461 1 86.19 310 SER A CA 1
ATOM 2358 C C . SER A 1 310 ? -23.062 -2.463 -2.639 1 86.19 310 SER A C 1
ATOM 2360 O O . SER A 1 310 ? -22.75 -2.932 -3.736 1 86.19 310 SER A O 1
ATOM 2362 N N . LEU A 1 311 ? -23.188 -3.215 -1.567 1 83.69 311 LEU A N 1
ATOM 2363 C CA . LEU A 1 311 ? -23.062 -4.668 -1.621 1 83.69 311 LEU A CA 1
ATOM 2364 C C . LEU A 1 311 ? -24.172 -5.285 -2.465 1 83.69 311 LEU A C 1
ATOM 2366 O O . LEU A 1 311 ? -23.969 -6.336 -3.08 1 83.69 311 LEU A O 1
ATOM 2370 N N . ARG A 1 312 ? -25.281 -4.641 -2.488 1 83.56 312 ARG A N 1
ATOM 2371 C CA . ARG A 1 312 ? -26.422 -5.152 -3.256 1 83.56 312 ARG A CA 1
ATOM 2372 C C . ARG A 1 312 ? -26.156 -5.07 -4.754 1 83.56 312 ARG A C 1
ATOM 2374 O O . ARG A 1 312 ? -26.719 -5.832 -5.535 1 83.56 312 ARG A O 1
ATOM 2381 N N . LEU A 1 313 ? -25.25 -4.195 -5.121 1 81.62 313 LEU A N 1
ATOM 2382 C CA . LEU A 1 313 ? -24.938 -4.004 -6.531 1 81.62 313 LEU A CA 1
ATOM 2383 C C . LEU A 1 313 ? -23.844 -4.969 -6.98 1 81.62 313 LEU A C 1
ATOM 2385 O O . LEU A 1 313 ? -23.469 -4.988 -8.156 1 81.62 313 LEU A O 1
ATOM 2389 N N . ALA A 1 314 ? -23.438 -5.789 -6.043 1 86.19 314 ALA A N 1
ATOM 2390 C CA . ALA A 1 314 ? -22.359 -6.738 -6.324 1 86.19 314 ALA A CA 1
ATOM 2391 C C . ALA A 1 314 ? -22.812 -7.805 -7.316 1 86.19 314 ALA A C 1
ATOM 2393 O O . ALA A 1 314 ? -24 -8.164 -7.352 1 86.19 314 ALA A O 1
ATOM 2394 N N . LEU A 1 315 ? -21.922 -8.328 -8.07 1 86.69 315 LEU A N 1
ATOM 2395 C CA . LEU A 1 315 ? -22.203 -9.328 -9.094 1 86.69 315 LEU A CA 1
ATOM 2396 C C . LEU A 1 315 ? -22.312 -10.719 -8.484 1 86.69 315 LEU A C 1
ATOM 2398 O O . LEU A 1 315 ? -21.438 -11.133 -7.715 1 86.69 315 LEU A O 1
ATOM 2402 N N . PRO A 1 316 ? -23.297 -11.43 -8.82 1 88.12 316 PRO A N 1
ATOM 2403 C CA . PRO A 1 316 ? -23.469 -12.773 -8.25 1 88.12 316 PRO A CA 1
ATOM 2404 C C . PRO A 1 316 ? -22.562 -13.812 -8.898 1 88.12 316 PRO A C 1
ATOM 2406 O O . PRO A 1 316 ? -22.172 -14.789 -8.258 1 88.12 316 PRO A O 1
ATOM 2409 N N . ASP A 1 317 ? -22.297 -13.57 -10.164 1 92.75 317 ASP A N 1
ATOM 2410 C CA . ASP A 1 317 ? -21.469 -14.516 -10.898 1 92.75 317 ASP A CA 1
ATOM 2411 C C . ASP A 1 317 ? -20 -14.352 -10.523 1 92.75 317 ASP A C 1
ATOM 2413 O O . ASP A 1 317 ? -19.375 -13.336 -10.852 1 92.75 317 ASP A O 1
ATOM 2417 N N . LEU A 1 318 ? -19.391 -15.359 -9.906 1 95.06 318 LEU A N 1
ATOM 2418 C CA . LEU A 1 318 ? -18.016 -15.289 -9.422 1 95.06 318 LEU A CA 1
ATOM 2419 C C . LEU A 1 318 ? -17.031 -15.766 -10.484 1 95.06 318 LEU A C 1
ATOM 2421 O O . LEU A 1 318 ? -15.82 -15.711 -10.289 1 95.06 318 LEU A O 1
ATOM 2425 N N . SER A 1 319 ? -17.484 -16.188 -11.672 1 95.38 319 SER A N 1
ATOM 2426 C CA . SER A 1 319 ? -16.688 -16.875 -12.695 1 95.38 319 SER A CA 1
ATOM 2427 C C . SER A 1 319 ? -15.562 -15.984 -13.195 1 95.38 319 SER A C 1
ATOM 2429 O O . SER A 1 319 ? -14.461 -16.469 -13.469 1 95.38 319 SER A O 1
ATOM 2431 N N . PRO A 1 320 ? -15.789 -14.656 -13.281 1 93.69 320 PRO A N 1
ATOM 2432 C CA . PRO A 1 320 ? -14.68 -13.844 -13.766 1 93.69 320 PRO A CA 1
ATOM 2433 C C . PRO A 1 320 ? -13.445 -13.93 -12.875 1 93.69 320 PRO A C 1
ATOM 2435 O O . PRO A 1 320 ? -12.312 -13.953 -13.375 1 93.69 320 PRO A O 1
ATOM 2438 N N . VAL A 1 321 ? -13.648 -13.961 -11.586 1 97.06 321 VAL A N 1
ATOM 2439 C CA . VAL A 1 321 ? -12.531 -14.039 -10.648 1 97.06 321 VAL A CA 1
ATOM 2440 C C . VAL A 1 321 ? -11.914 -15.438 -10.695 1 97.06 321 VAL A C 1
ATOM 2442 O O . VAL A 1 321 ? -10.695 -15.586 -10.734 1 97.06 321 VAL A O 1
ATOM 2445 N N . VAL A 1 322 ? -12.75 -16.469 -10.758 1 97.94 322 VAL A N 1
ATOM 2446 C CA . VAL A 1 322 ? -12.289 -17.859 -10.828 1 97.94 322 VAL A CA 1
ATOM 2447 C C . VAL A 1 322 ? -11.484 -18.078 -12.109 1 97.94 322 VAL A C 1
ATOM 2449 O O . VAL A 1 322 ? -10.43 -18.703 -12.086 1 97.94 322 VAL A O 1
ATOM 2452 N N . ASP A 1 323 ? -11.938 -17.484 -13.188 1 96.06 323 ASP A N 1
ATOM 2453 C CA . ASP A 1 323 ? -11.242 -17.594 -14.469 1 96.06 323 ASP A CA 1
ATOM 2454 C C . ASP A 1 323 ? -9.898 -16.875 -14.43 1 96.06 323 ASP A C 1
ATOM 2456 O O . ASP A 1 323 ? -8.922 -17.359 -15.008 1 96.06 323 ASP A O 1
ATOM 2460 N N . ALA A 1 324 ? -9.875 -15.766 -13.781 1 96.31 324 ALA A N 1
ATOM 2461 C CA . ALA A 1 324 ? -8.625 -15.031 -13.648 1 96.31 324 ALA A CA 1
ATOM 2462 C C . ALA A 1 324 ? -7.598 -15.836 -12.852 1 96.31 324 ALA A C 1
ATOM 2464 O O . ALA A 1 324 ? -6.426 -15.898 -13.219 1 96.31 324 ALA A O 1
ATOM 2465 N N . ILE A 1 325 ? -8.055 -16.438 -11.758 1 98.62 325 ILE A N 1
ATOM 2466 C CA . ILE A 1 325 ? -7.168 -17.25 -10.938 1 98.62 325 ILE A CA 1
ATOM 2467 C C . ILE A 1 325 ? -6.641 -18.422 -11.766 1 98.62 325 ILE A C 1
ATOM 2469 O O . ILE A 1 325 ? -5.445 -18.719 -11.742 1 98.62 325 ILE A O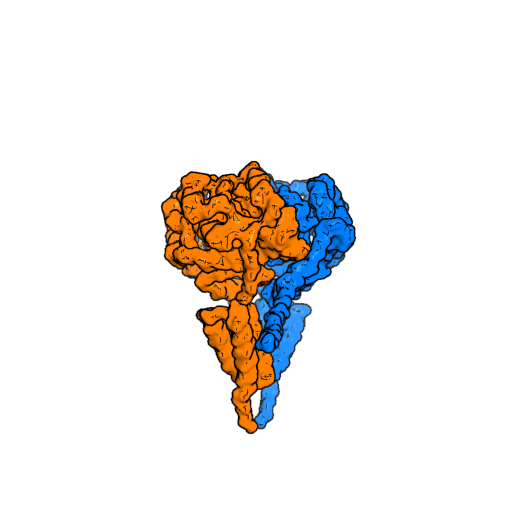 1
ATOM 2473 N N . THR A 1 326 ? -7.523 -19.062 -12.508 1 98 326 THR A N 1
ATOM 2474 C CA . THR A 1 326 ? -7.148 -20.203 -13.344 1 98 326 THR A CA 1
ATOM 2475 C C . THR A 1 326 ? -6.137 -19.781 -14.406 1 98 326 THR A C 1
ATOM 2477 O O . THR A 1 326 ? -5.148 -20.469 -14.641 1 98 326 THR A O 1
ATOM 2480 N N . ASP A 1 327 ? -6.379 -18.625 -14.984 1 96.12 327 ASP A N 1
ATOM 2481 C CA . ASP A 1 327 ? -5.453 -18.109 -15.984 1 96.12 327 ASP A CA 1
ATOM 2482 C C . ASP A 1 327 ? -4.078 -17.828 -15.375 1 96.12 327 ASP A C 1
ATOM 2484 O O . ASP A 1 327 ? -3.053 -18.188 -15.969 1 96.12 327 ASP A O 1
ATOM 2488 N N . ALA A 1 328 ? -4.078 -17.266 -14.25 1 97.94 328 ALA A N 1
ATOM 2489 C CA . ALA A 1 328 ? -2.824 -16.953 -13.562 1 97.94 328 ALA A CA 1
ATOM 2490 C C . ALA A 1 328 ? -2.041 -18.219 -13.25 1 97.94 328 ALA A C 1
ATOM 2492 O O . ALA A 1 328 ? -0.808 -18.219 -13.25 1 97.94 328 ALA A O 1
ATOM 2493 N N . LEU A 1 329 ? -2.719 -19.312 -13.039 1 98.31 329 LEU A N 1
ATOM 2494 C CA . LEU A 1 329 ? -2.088 -20.578 -12.68 1 98.31 329 LEU A CA 1
ATOM 2495 C C . LEU A 1 329 ? -1.566 -21.297 -13.914 1 98.31 329 LEU A C 1
ATOM 2497 O O . LEU A 1 329 ? -0.582 -22.031 -13.844 1 98.31 329 LEU A O 1
ATOM 2501 N N . LEU A 1 330 ? -2.17 -21.031 -15.094 1 97.06 330 LEU A N 1
ATOM 2502 C CA . LEU A 1 330 ? -1.883 -21.938 -16.203 1 97.06 330 LEU A CA 1
ATOM 2503 C C . LEU A 1 330 ? -1.293 -21.172 -17.391 1 97.06 330 LEU A C 1
ATOM 2505 O O . LEU A 1 330 ? -0.7 -21.766 -18.281 1 97.06 330 LEU A O 1
ATOM 2509 N N . ALA A 1 331 ? -1.521 -19.859 -17.453 1 94.75 331 ALA A N 1
ATOM 2510 C CA . ALA A 1 331 ? -0.998 -19.125 -18.594 1 94.75 331 ALA A CA 1
ATOM 2511 C C . ALA A 1 331 ? 0.521 -19.25 -18.672 1 94.75 331 ALA A C 1
ATOM 2513 O O . ALA A 1 331 ? 1.212 -19.172 -17.656 1 94.75 331 ALA A O 1
ATOM 2514 N N . VAL A 1 332 ? 1.042 -19.422 -19.875 1 93.94 332 VAL A N 1
ATOM 2515 C CA . VAL A 1 332 ? 2.486 -19.484 -20.078 1 93.94 332 VAL A CA 1
ATOM 2516 C C . VAL A 1 332 ? 3.135 -18.203 -19.578 1 93.94 332 VAL A C 1
ATOM 2518 O O . VAL A 1 332 ? 4.164 -18.234 -18.906 1 93.94 332 VAL A O 1
ATOM 2521 N N . GLN A 1 333 ? 2.473 -17.141 -19.875 1 91.31 333 GLN A N 1
ATOM 2522 C CA . GLN A 1 333 ? 2.883 -15.836 -19.391 1 91.31 333 GLN A CA 1
ATOM 2523 C C . GLN A 1 333 ? 1.721 -15.109 -18.703 1 91.31 333 GLN A C 1
ATOM 2525 O O . GLN A 1 333 ? 1.059 -14.273 -19.328 1 91.31 333 GLN A O 1
ATOM 2530 N N . PRO A 1 334 ? 1.572 -15.406 -17.422 1 94.5 334 PRO A N 1
ATOM 2531 C CA . PRO A 1 334 ? 0.466 -14.75 -16.719 1 94.5 334 PRO A CA 1
ATOM 2532 C C . PRO A 1 334 ? 0.695 -13.258 -16.516 1 94.5 334 PRO A C 1
ATOM 2534 O O . PRO A 1 334 ? 1.842 -12.805 -16.484 1 94.5 334 PRO A O 1
ATOM 2537 N N . ARG A 1 335 ? -0.394 -12.578 -16.422 1 91.81 335 ARG A N 1
ATOM 2538 C CA . ARG A 1 335 ? -0.312 -11.156 -16.094 1 91.81 335 ARG A CA 1
ATOM 2539 C C . ARG A 1 335 ? 0.042 -10.953 -14.625 1 91.81 335 ARG A C 1
ATOM 2541 O O . ARG A 1 335 ? -0.279 -11.797 -13.781 1 91.81 335 ARG A O 1
ATOM 2548 N N . ARG A 1 336 ? 0.624 -9.844 -14.367 1 92.44 336 ARG A N 1
ATOM 2549 C CA . ARG A 1 336 ? 0.963 -9.516 -12.992 1 92.44 336 ARG A CA 1
ATOM 2550 C C . ARG A 1 336 ? -0.276 -9.102 -12.203 1 92.44 336 ARG A C 1
ATOM 2552 O O . ARG A 1 336 ? -0.34 -9.281 -10.992 1 92.44 336 ARG A O 1
ATOM 2559 N N . ARG A 1 337 ? -1.156 -8.453 -12.977 1 94.12 337 ARG A N 1
ATOM 2560 C CA . ARG A 1 337 ? -2.379 -7.961 -12.352 1 94.12 337 ARG A CA 1
ATOM 2561 C C . ARG A 1 337 ? -3.604 -8.32 -13.188 1 94.12 337 ARG A C 1
ATOM 2563 O O . ARG A 1 337 ? -3.586 -8.188 -14.414 1 94.12 337 ARG A O 1
ATOM 2570 N N . TYR A 1 338 ? -4.645 -8.875 -12.547 1 93.81 338 TYR A N 1
ATOM 2571 C CA . TYR A 1 338 ? -5.941 -9.148 -13.148 1 93.81 338 TYR A CA 1
ATOM 2572 C C . TYR A 1 338 ? -7.031 -8.289 -12.523 1 93.81 338 TYR A C 1
ATOM 2574 O O . TYR A 1 338 ? -7.074 -8.125 -11.297 1 93.81 338 TYR A O 1
ATOM 2582 N N . TYR A 1 339 ? -7.855 -7.719 -13.312 1 93.56 339 TYR A N 1
ATOM 2583 C CA . TYR A 1 339 ? -8.93 -6.863 -12.828 1 93.56 339 TYR A CA 1
ATOM 2584 C C . TYR A 1 339 ? -10.289 -7.402 -13.242 1 93.56 339 TYR A C 1
ATOM 2586 O O . TYR A 1 339 ? -10.992 -6.781 -14.047 1 93.56 339 TYR A O 1
ATOM 2594 N N . PRO A 1 340 ? -10.688 -8.516 -12.648 1 93.69 340 PRO A N 1
ATOM 2595 C CA . PRO A 1 340 ? -12 -9.062 -13.008 1 93.69 340 PRO A CA 1
ATOM 2596 C C . PRO A 1 340 ? -13.148 -8.266 -12.406 1 93.69 340 PRO A C 1
ATOM 2598 O O . PRO A 1 340 ? -13.102 -7.898 -11.227 1 93.69 340 PRO A O 1
ATOM 2601 N N . GLY A 1 341 ? -14.164 -8.039 -13.172 1 88.12 341 GLY A N 1
ATOM 2602 C CA . GLY A 1 341 ? -15.344 -7.305 -12.742 1 88.12 341 GLY A CA 1
ATOM 2603 C C . GLY A 1 341 ? -15.719 -6.172 -13.68 1 88.12 341 GLY A C 1
ATOM 2604 O O . GLY A 1 341 ? -14.875 -5.68 -14.43 1 88.12 341 GLY A O 1
ATOM 2605 N N . HIS A 1 342 ? -16.922 -5.727 -13.57 1 82.69 342 HIS A N 1
ATOM 2606 C CA . HIS A 1 342 ? -17.438 -4.664 -14.438 1 82.69 342 HIS A CA 1
ATOM 2607 C C . HIS A 1 342 ? -17.031 -3.289 -13.914 1 82.69 342 HIS A C 1
ATOM 2609 O O . HIS A 1 342 ? -17.078 -3.045 -12.703 1 82.69 342 HIS A O 1
ATOM 2615 N N . GLY A 1 343 ? -16.562 -2.461 -14.781 1 82.81 343 GLY A N 1
ATOM 2616 C CA . GLY A 1 343 ? -16.328 -1.069 -14.43 1 82.81 343 GLY A CA 1
ATOM 2617 C C . GLY A 1 343 ? -14.969 -0.827 -13.812 1 82.81 343 GLY A C 1
ATOM 2618 O O . GLY A 1 343 ? -14.617 0.314 -13.508 1 82.81 343 GLY A O 1
ATOM 2619 N N . LEU A 1 344 ? -14.219 -1.855 -13.578 1 88.06 344 LEU A N 1
ATOM 2620 C CA . LEU A 1 344 ? -12.93 -1.701 -12.922 1 88.06 344 LEU A CA 1
ATOM 2621 C C . LEU A 1 344 ? -11.961 -0.924 -13.797 1 88.06 344 LEU A C 1
ATOM 2623 O O . LEU A 1 344 ? -11.133 -0.155 -13.297 1 88.06 344 LEU A O 1
ATOM 2627 N N . GLY A 1 345 ? -12.086 -1.152 -15.102 1 84.38 345 GLY A N 1
ATOM 2628 C CA . GLY A 1 345 ? -11.242 -0.372 -15.992 1 84.38 345 GLY A CA 1
ATOM 2629 C C . GLY A 1 345 ? -11.43 1.125 -15.836 1 84.38 345 GLY A C 1
ATOM 2630 O O . GLY A 1 345 ? -10.453 1.871 -15.742 1 84.38 345 GLY A O 1
ATOM 2631 N N . LEU A 1 346 ? -12.664 1.537 -15.781 1 84.25 346 LEU A N 1
ATOM 2632 C CA . LEU A 1 346 ? -12.977 2.949 -15.594 1 84.25 346 LEU A CA 1
ATOM 2633 C C . LEU A 1 346 ? -12.516 3.432 -14.227 1 84.25 346 LEU A C 1
ATOM 2635 O O . LEU A 1 346 ? -11.961 4.523 -14.102 1 84.25 346 LEU A O 1
ATOM 2639 N N . MET A 1 347 ? -12.773 2.619 -13.266 1 90.88 347 MET A N 1
ATOM 2640 C CA . MET A 1 347 ? -12.398 2.98 -11.906 1 90.88 347 MET A CA 1
ATOM 2641 C C . MET A 1 347 ? -10.891 3.211 -11.805 1 90.88 347 MET A C 1
ATOM 2643 O O . MET A 1 347 ? -10.445 4.207 -11.227 1 90.88 347 MET A O 1
ATOM 2647 N N . TYR A 1 348 ? -10.117 2.336 -12.375 1 91.31 348 TYR A N 1
ATOM 2648 C CA . TYR A 1 348 ? -8.664 2.477 -12.32 1 91.31 348 TYR A CA 1
ATOM 2649 C C . TYR A 1 348 ? -8.188 3.611 -13.219 1 91.31 348 TYR A C 1
ATOM 2651 O O . TYR A 1 348 ? -7.195 4.273 -12.922 1 91.31 348 TYR A O 1
ATOM 2659 N N . PHE A 1 349 ? -8.906 3.865 -14.328 1 86.38 349 PHE A N 1
ATOM 2660 C CA . PHE A 1 349 ? -8.609 5.031 -15.156 1 86.38 349 PHE A CA 1
ATOM 2661 C C . PHE A 1 349 ? -8.773 6.316 -14.352 1 86.38 349 PHE A C 1
ATOM 2663 O O . PHE A 1 349 ? -7.891 7.18 -14.367 1 86.38 349 PHE A O 1
ATOM 2670 N N . ILE A 1 350 ? -9.852 6.398 -13.641 1 88.75 350 ILE A N 1
ATOM 2671 C CA . ILE A 1 350 ? -10.133 7.566 -12.82 1 88.75 350 ILE A CA 1
ATOM 2672 C C . ILE A 1 350 ? -9.07 7.695 -11.727 1 88.75 350 ILE A C 1
ATOM 2674 O O . ILE A 1 350 ? -8.531 8.781 -11.5 1 88.75 350 ILE A O 1
ATOM 2678 N N . HIS A 1 351 ? -8.75 6.609 -11.094 1 89.5 351 HIS A N 1
ATOM 2679 C CA . HIS A 1 351 ? -7.805 6.602 -9.984 1 89.5 351 HIS A CA 1
ATOM 2680 C C . HIS A 1 351 ? -6.43 7.086 -10.43 1 89.5 351 HIS A C 1
ATOM 2682 O O . HIS A 1 351 ? -5.766 7.832 -9.711 1 89.5 351 HIS A O 1
ATOM 2688 N N . TYR A 1 352 ? -6.02 6.754 -11.633 1 84 352 TYR A N 1
ATOM 2689 C CA . TYR A 1 352 ? -4.648 7.023 -12.062 1 84 352 TYR A CA 1
ATOM 2690 C C . TYR A 1 352 ? -4.555 8.367 -12.773 1 84 352 TYR A C 1
ATOM 2692 O O . TYR A 1 352 ? -3.52 9.031 -12.727 1 84 352 TYR A O 1
ATOM 2700 N N . TYR A 1 353 ? -5.668 8.797 -13.344 1 79.94 353 TYR A N 1
ATOM 2701 C CA . TYR A 1 353 ? -5.465 9.883 -14.305 1 79.94 353 TYR A CA 1
ATOM 2702 C C . TYR A 1 353 ? -6.285 11.109 -13.922 1 79.94 353 TYR A C 1
ATOM 2704 O O . TYR A 1 353 ? -6.027 12.211 -14.414 1 79.94 353 TYR A O 1
ATOM 2712 N N . LEU A 1 354 ? -7.234 10.938 -13.141 1 84.94 354 LEU A N 1
ATOM 2713 C CA . LEU A 1 354 ? -8.055 12.094 -12.789 1 84.94 354 LEU A CA 1
ATOM 2714 C C . LEU A 1 354 ? -7.547 12.75 -11.516 1 84.94 354 LEU A C 1
ATOM 2716 O O . LEU A 1 354 ? -6.879 12.109 -10.703 1 84.94 354 LEU A O 1
ATOM 2720 N N . PRO A 1 355 ? -7.84 14.055 -11.375 1 82.88 355 PRO A N 1
ATOM 2721 C CA . PRO A 1 355 ? -7.422 14.766 -10.172 1 82.88 355 PRO A CA 1
ATOM 2722 C C . PRO A 1 355 ? -8.031 14.18 -8.898 1 82.88 355 PRO A C 1
ATOM 2724 O O . PRO A 1 355 ? -9.078 13.531 -8.953 1 82.88 355 PRO A O 1
ATOM 2727 N N . GLU A 1 356 ? -7.445 14.453 -7.852 1 85.44 356 GLU A N 1
ATOM 2728 C CA . GLU A 1 356 ? -7.789 13.875 -6.555 1 85.44 356 GLU A CA 1
ATOM 2729 C C . GLU A 1 356 ? -9.234 14.172 -6.184 1 85.44 356 GLU A C 1
ATOM 2731 O O . GLU A 1 356 ? -9.93 13.312 -5.641 1 85.44 356 GLU A O 1
ATOM 2736 N N . GLY A 1 357 ? -9.641 15.445 -6.363 1 88.75 357 GLY A N 1
ATOM 2737 C CA . GLY A 1 357 ? -11.016 15.789 -6.031 1 88.75 357 GLY A CA 1
ATOM 2738 C C . GLY A 1 357 ? -12.039 14.938 -6.754 1 88.75 357 GLY A C 1
ATOM 2739 O O . GLY A 1 357 ? -13.031 14.508 -6.156 1 88.75 357 GLY A O 1
ATOM 2740 N N . LEU A 1 358 ? -11.734 14.625 -7.988 1 89.44 358 LEU A N 1
ATOM 2741 C CA . LEU A 1 358 ? -12.664 13.82 -8.781 1 89.44 358 LEU A CA 1
ATOM 2742 C C . LEU A 1 358 ? -12.602 12.352 -8.367 1 89.44 358 LEU A C 1
ATOM 2744 O O . LEU A 1 358 ? -13.617 11.664 -8.344 1 89.44 358 LEU A O 1
ATOM 2748 N N . ARG A 1 359 ? -11.453 11.875 -8.023 1 91.75 359 ARG A N 1
ATOM 2749 C CA . ARG A 1 359 ? -11.289 10.508 -7.543 1 91.75 359 ARG A CA 1
ATOM 2750 C C . ARG A 1 359 ? -12.094 10.273 -6.266 1 91.75 359 ARG A C 1
ATOM 2752 O O . ARG A 1 359 ? -12.805 9.273 -6.148 1 91.75 359 ARG A O 1
ATOM 2759 N N . ARG A 1 360 ? -11.914 11.219 -5.406 1 91.19 360 ARG A N 1
ATOM 2760 C CA . ARG A 1 360 ? -12.617 11.133 -4.133 1 91.19 360 ARG A CA 1
ATOM 2761 C C . ARG A 1 360 ? -14.133 11.141 -4.34 1 91.19 360 ARG A C 1
ATOM 2763 O O . ARG A 1 360 ? -14.852 10.328 -3.758 1 91.19 360 ARG A O 1
ATOM 2770 N N . ARG A 1 361 ? -14.594 12.039 -5.16 1 91 361 ARG A N 1
ATOM 2771 C CA . ARG A 1 361 ? -16.031 12.156 -5.422 1 91 361 ARG A CA 1
ATOM 2772 C C . ARG A 1 361 ? -16.562 10.875 -6.059 1 91 361 ARG A C 1
ATOM 2774 O O . ARG A 1 361 ? -17.688 10.461 -5.77 1 91 361 ARG A O 1
ATOM 2781 N N . PHE A 1 362 ? -15.797 10.367 -6.879 1 91.62 362 PHE A N 1
ATOM 2782 C CA . PHE A 1 362 ? -16.203 9.125 -7.527 1 91.62 362 PHE A CA 1
ATOM 2783 C C . PHE A 1 362 ? -16.422 8.016 -6.5 1 91.62 362 PHE A C 1
ATOM 2785 O O . PHE A 1 362 ? -17.453 7.348 -6.504 1 91.62 362 PHE A 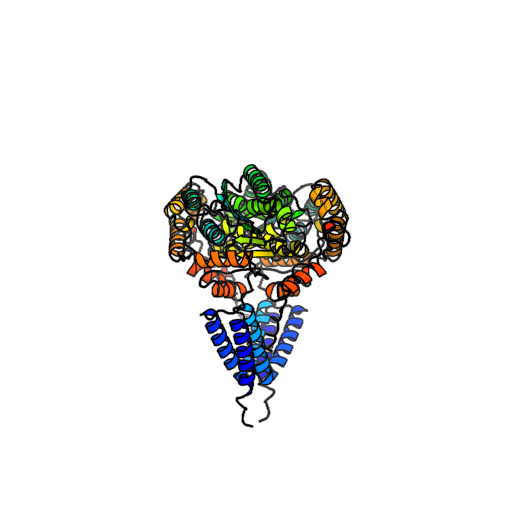O 1
ATOM 2792 N N . LEU A 1 363 ? -15.469 7.809 -5.629 1 90.56 363 LEU A N 1
ATOM 2793 C CA . LEU A 1 363 ? -15.57 6.77 -4.613 1 90.56 363 LEU A CA 1
ATOM 2794 C C . LEU A 1 363 ? -16.719 7.059 -3.646 1 90.56 363 LEU A C 1
ATOM 2796 O O . LEU A 1 363 ? -17.422 6.145 -3.229 1 90.56 363 LEU A O 1
ATOM 2800 N N . GLN A 1 364 ? -16.875 8.297 -3.348 1 89.38 364 GLN A N 1
ATOM 2801 C CA . GLN A 1 364 ? -17.922 8.672 -2.42 1 89.38 364 GLN A CA 1
ATOM 2802 C C . GLN A 1 364 ? -19.312 8.477 -3.047 1 89.38 364 GLN A C 1
ATOM 2804 O O . GLN A 1 364 ? -20.25 8.055 -2.371 1 89.38 364 GLN A O 1
ATOM 2809 N N . THR A 1 365 ? -19.375 8.742 -4.281 1 86.12 365 THR A N 1
ATOM 2810 C CA . THR A 1 365 ? -20.656 8.648 -4.961 1 86.12 365 THR A CA 1
ATOM 2811 C C . THR A 1 365 ? -21.016 7.188 -5.234 1 86.12 365 THR A C 1
ATOM 2813 O O . THR A 1 365 ? -22.172 6.797 -5.105 1 86.12 365 THR A O 1
ATOM 2816 N N . PHE A 1 366 ? -20.062 6.391 -5.496 1 83.62 366 PHE A N 1
ATOM 2817 C CA . PHE A 1 366 ? -20.391 5.059 -6.004 1 83.62 366 PHE A CA 1
ATOM 2818 C C . PHE A 1 366 ? -20.172 4.004 -4.922 1 83.62 366 PHE A C 1
ATOM 2820 O O . PHE A 1 366 ? -20.609 2.859 -5.078 1 83.62 366 PHE A O 1
ATOM 2827 N N . PHE A 1 367 ? -19.578 4.336 -3.861 1 88.25 367 PHE A N 1
ATOM 2828 C CA . PHE A 1 367 ? -19.375 3.365 -2.793 1 88.25 367 PHE A CA 1
ATOM 2829 C C . PHE A 1 367 ? -20.094 3.805 -1.52 1 88.25 367 PHE A C 1
ATOM 2831 O O . PHE A 1 367 ? -21.156 3.283 -1.187 1 88.25 367 PHE A O 1
ATOM 2838 N N . ILE A 1 368 ? -19.594 4.773 -0.892 1 87.62 368 ILE A N 1
ATOM 2839 C CA . ILE A 1 368 ? -20.234 5.309 0.304 1 87.62 368 ILE A CA 1
ATOM 2840 C C . ILE A 1 368 ? -20.266 6.832 0.229 1 87.62 368 ILE A C 1
ATOM 2842 O O . ILE A 1 368 ? -19.234 7.484 0.199 1 87.62 368 ILE A O 1
ATOM 2846 N N . ASN A 1 369 ? -21.438 7.355 0.224 1 87.12 369 ASN A N 1
ATOM 2847 C CA . ASN A 1 369 ? -21.656 8.797 0.279 1 87.12 369 ASN A CA 1
ATOM 2848 C C . ASN A 1 369 ? -21.781 9.289 1.717 1 87.12 369 ASN A C 1
ATOM 2850 O O . ASN A 1 369 ? -22.812 9.062 2.363 1 87.12 369 ASN A O 1
ATOM 2854 N N . HIS A 1 370 ? -20.891 10.016 2.133 1 87.62 370 HIS A N 1
ATOM 2855 C CA . HIS A 1 370 ? -20.859 10.461 3.521 1 87.62 370 HIS A CA 1
ATOM 2856 C C . HIS A 1 370 ? -21.844 11.602 3.754 1 87.62 370 HIS A C 1
ATOM 2858 O O . HIS A 1 370 ? -22.094 12.414 2.857 1 87.62 370 HIS A O 1
ATOM 2864 N N . CYS A 1 371 ? -22.438 11.523 4.902 1 90.62 371 CYS A N 1
ATOM 2865 C CA . CYS A 1 371 ? -23.156 12.688 5.41 1 90.62 371 CYS A CA 1
ATOM 2866 C C . CYS A 1 371 ? -22.297 13.438 6.43 1 90.62 371 CYS A C 1
ATOM 2868 O O . CYS A 1 371 ? -21.188 13.016 6.758 1 90.62 371 CYS A O 1
ATOM 2870 N N . LEU A 1 372 ? -22.812 14.594 6.859 1 93.5 372 LEU A N 1
ATOM 2871 C CA . LEU A 1 372 ? -22.047 15.391 7.809 1 93.5 372 LEU A CA 1
ATOM 2872 C C . LEU A 1 372 ? -22.172 14.82 9.219 1 93.5 372 LEU A C 1
ATOM 2874 O O . LEU A 1 372 ? -23.266 14.469 9.664 1 93.5 372 LEU A O 1
ATOM 2878 N N . PRO A 1 373 ? -21.047 14.625 9.891 1 94.38 373 PRO A N 1
ATOM 2879 C CA . PRO A 1 373 ? -21.125 14.258 11.305 1 94.38 373 PRO A CA 1
ATOM 2880 C C . PRO A 1 373 ? -21.953 15.234 12.125 1 94.38 373 PRO A C 1
ATOM 2882 O O . PRO A 1 373 ? -22.125 16.391 11.742 1 94.38 373 PRO A O 1
ATOM 2885 N N . ARG A 1 374 ? -22.422 14.758 13.234 1 94.06 374 ARG A N 1
ATOM 2886 C CA . ARG A 1 374 ? -23.359 15.523 14.062 1 94.06 374 ARG A CA 1
ATOM 2887 C C . ARG A 1 374 ? -22.75 16.859 14.484 1 94.06 374 ARG A C 1
ATOM 2889 O O . ARG A 1 374 ? -23.406 17.891 14.406 1 94.06 374 ARG A O 1
ATOM 2896 N N . ALA A 1 375 ? -21.562 16.875 14.883 1 93.5 375 ALA A N 1
ATOM 2897 C CA . ALA A 1 375 ? -20.891 18.062 15.414 1 93.5 375 ALA A CA 1
ATOM 2898 C C . ALA A 1 375 ? -20.766 19.141 14.344 1 93.5 375 ALA A C 1
ATOM 2900 O O . ALA A 1 375 ? -20.562 20.312 14.656 1 93.5 375 ALA A O 1
ATOM 2901 N N . LEU A 1 376 ? -20.828 18.781 13.086 1 93.88 376 LEU A N 1
ATOM 2902 C CA . LEU A 1 376 ? -20.594 19.734 12 1 93.88 376 LEU A CA 1
ATOM 2903 C C . LEU A 1 376 ? -21.906 20.203 11.391 1 93.88 376 LEU A C 1
ATOM 2905 O O . LEU A 1 376 ? -21.922 21.047 10.5 1 93.88 376 LEU A O 1
ATOM 2909 N N . ARG A 1 377 ? -22.953 19.656 11.875 1 91.88 377 ARG A N 1
ATOM 2910 C CA . ARG A 1 377 ? -24.266 20.047 11.367 1 91.88 377 ARG A CA 1
ATOM 2911 C C . ARG A 1 377 ? -24.672 21.406 11.914 1 91.88 377 ARG A C 1
ATOM 2913 O O . ARG A 1 377 ? -24.281 21.781 13.031 1 91.88 377 ARG A O 1
ATOM 2920 N N . PRO A 1 378 ? -25.375 22.156 11.016 1 83.88 378 PRO A N 1
ATOM 2921 C CA . PRO A 1 378 ? -25.844 23.453 11.484 1 83.88 378 PRO A CA 1
ATOM 2922 C C . PRO A 1 378 ? -26.734 23.359 12.719 1 83.88 378 PRO A C 1
ATOM 2924 O O . PRO A 1 378 ? -27.516 22.422 12.836 1 83.88 378 PRO A O 1
ATOM 2927 N N . GLY A 1 379 ? -26.656 24.344 13.773 1 72.12 379 GLY A N 1
ATOM 2928 C CA . GLY A 1 379 ? -27.5 24.438 14.953 1 72.12 379 GLY A CA 1
ATOM 2929 C C . GLY A 1 379 ? -26.875 23.797 16.188 1 72.12 379 GLY A C 1
ATOM 2930 O O . GLY A 1 379 ? -27.438 23.859 17.281 1 72.12 379 GLY A O 1
ATOM 2931 N N . GLN A 1 380 ? -25.844 23.062 15.984 1 63.59 380 GLN A N 1
ATOM 2932 C CA . GLN A 1 380 ? -25.219 22.453 17.156 1 63.59 380 GLN A CA 1
ATOM 2933 C C . GLN A 1 380 ? -24.219 23.391 17.812 1 63.59 380 GLN A C 1
ATOM 2935 O O . GLN A 1 380 ? -23.594 24.203 17.125 1 63.59 380 GLN A O 1
ATOM 2940 N N . PRO A 1 381 ? -24.375 23.797 19.062 1 56.88 381 PRO A N 1
ATOM 2941 C CA . PRO A 1 381 ? -23.609 24.812 19.781 1 56.88 381 PRO A CA 1
ATOM 2942 C C . PRO A 1 381 ? -22.141 24.844 19.406 1 56.88 381 PRO A C 1
ATOM 2944 O O . PRO A 1 381 ? -21.516 25.906 19.375 1 56.88 381 PRO A O 1
ATOM 2947 N N . GLY A 1 382 ? -21.453 23.906 18.953 1 50.31 382 GLY A N 1
ATOM 2948 C CA . GLY A 1 382 ? -20.031 23.812 18.703 1 50.31 382 GLY A CA 1
ATOM 2949 C C . GLY A 1 382 ? -19.656 24.062 17.25 1 50.31 382 GLY A C 1
ATOM 2950 O O . GLY A 1 382 ? -18.5 23.891 16.859 1 50.31 382 GLY A O 1
ATOM 2951 N N . SER A 1 383 ? -20.609 24.203 16.375 1 49.12 383 SER A N 1
ATOM 2952 C CA . SER A 1 383 ? -20.328 24.453 14.969 1 49.12 383 SER A CA 1
ATOM 2953 C C . SER A 1 383 ? -19.844 25.875 14.75 1 49.12 383 SER A C 1
ATOM 2955 O O . SER A 1 383 ? -20.625 26.812 14.734 1 49.12 383 SER A O 1
ATOM 2957 N N . THR A 1 384 ? -18.781 26.359 15.336 1 43.44 384 THR A N 1
ATOM 2958 C CA . THR A 1 384 ? -18.281 27.672 14.969 1 43.44 384 THR A CA 1
ATOM 2959 C C . THR A 1 384 ? -18.25 27.844 13.453 1 43.44 384 THR A C 1
ATOM 2961 O O . THR A 1 384 ? -17.609 27.047 12.75 1 43.44 384 THR A O 1
ATOM 2964 N N . PRO A 1 385 ? -19.062 28.594 12.836 1 41.09 385 PRO A N 1
ATOM 2965 C CA . PRO A 1 385 ? -19.078 28.797 11.391 1 41.09 385 PRO A CA 1
ATOM 2966 C C . PRO A 1 385 ? -17.719 29.172 10.82 1 41.09 385 PRO A C 1
ATOM 2968 O O . PRO A 1 385 ? -16.922 29.828 11.5 1 41.09 385 PRO A O 1
ATOM 2971 N N . ALA A 1 386 ? -17.094 28.516 9.836 1 40.38 386 ALA A N 1
ATOM 2972 C CA . ALA A 1 386 ? -15.938 28.859 9.008 1 40.38 386 ALA A CA 1
ATOM 2973 C C . ALA A 1 386 ? -16 30.312 8.539 1 40.38 386 ALA A C 1
ATOM 2975 O O . ALA A 1 386 ? -15.242 30.719 7.664 1 40.38 386 ALA A O 1
ATOM 2976 N N . GLN A 1 387 ? -16.953 31.156 8.828 1 33.94 387 GLN A N 1
ATOM 2977 C CA . GLN A 1 387 ? -17.016 32.5 8.242 1 33.94 387 GLN A CA 1
ATOM 2978 C C . GLN A 1 387 ? -15.812 33.344 8.664 1 33.94 387 GLN A C 1
ATOM 2980 O O . GLN A 1 387 ? -15.469 34.312 8 1 33.94 387 GLN A O 1
ATOM 2985 N N . ASP A 1 388 ? -15.227 33.188 9.859 1 34.31 388 ASP A N 1
ATOM 2986 C CA . ASP A 1 388 ? -14.359 34.281 10.328 1 34.31 388 ASP A CA 1
ATOM 2987 C C . ASP A 1 388 ? -13.031 34.281 9.586 1 34.31 388 ASP A C 1
ATOM 2989 O O . ASP A 1 388 ? -12.172 35.125 9.828 1 34.31 388 ASP A O 1
ATOM 2993 N N . ALA A 1 389 ? -12.531 33.188 8.945 1 36.62 389 ALA A N 1
ATOM 2994 C CA . ALA A 1 389 ? -11.219 33.344 8.312 1 36.62 389 ALA A CA 1
ATOM 2995 C C . ALA A 1 389 ? -11.289 34.281 7.121 1 36.62 389 ALA A C 1
ATOM 2997 O O . ALA A 1 389 ? -10.258 34.688 6.57 1 36.62 389 ALA A O 1
ATOM 2998 N N . ALA A 1 390 ? -12.43 34.594 6.43 1 34.56 390 ALA A N 1
ATOM 2999 C CA . ALA A 1 390 ? -12.438 35.5 5.297 1 34.56 390 ALA A CA 1
ATOM 3000 C C . ALA A 1 390 ? -12.344 36.969 5.77 1 34.56 390 ALA A C 1
ATOM 3002 O O . ALA A 1 390 ? -12.078 37.875 4.973 1 34.56 390 ALA A O 1
ATOM 3003 N N . GLN A 1 391 ? -12.938 37.312 6.906 1 32.78 391 GLN A N 1
ATOM 3004 C CA . GLN A 1 391 ? -13.055 38.75 7.145 1 32.78 391 GLN A CA 1
ATOM 3005 C C . GLN A 1 391 ? -11.688 39.375 7.402 1 32.78 391 GLN A C 1
ATOM 3007 O O . GLN A 1 391 ? -11.539 40.594 7.324 1 32.78 391 GLN A O 1
ATOM 3012 N N . ASP A 1 392 ? -10.766 38.594 8.016 1 32.94 392 ASP A N 1
ATOM 3013 C CA . ASP A 1 392 ? -9.656 39.438 8.469 1 32.94 392 ASP A CA 1
ATOM 3014 C C . ASP A 1 392 ? -8.828 39.938 7.293 1 32.94 392 ASP A C 1
ATOM 3016 O O . ASP A 1 392 ? -7.789 40.562 7.484 1 32.94 392 ASP A O 1
ATOM 3020 N N . LEU A 1 393 ? -9.008 39.312 6.078 1 32.66 393 LEU A N 1
ATOM 3021 C CA . LEU A 1 393 ? -8.203 39.969 5.051 1 32.66 393 LEU A CA 1
ATOM 3022 C C . LEU A 1 393 ? -8.789 41.312 4.668 1 32.66 393 LEU A C 1
ATOM 3024 O O . LEU A 1 393 ? -8.586 41.812 3.553 1 32.66 393 LEU A O 1
ATOM 3028 N N . GLY A 1 394 ? -9.891 41.781 5.41 1 29.05 394 GLY A N 1
ATOM 3029 C CA . GLY A 1 394 ? -10.383 43.125 5.047 1 29.05 394 GLY A CA 1
ATOM 3030 C C . GLY A 1 394 ? -9.312 44.188 5.109 1 29.05 394 GLY A C 1
ATOM 3031 O O . GLY A 1 394 ? -8.828 44.531 6.195 1 29.05 394 GLY A O 1
ATOM 3032 N N . LEU A 1 395 ? -8.359 44.219 4.125 1 30.19 395 LEU A N 1
ATOM 3033 C CA . LEU A 1 395 ? -7.508 45.375 3.867 1 30.19 395 LEU A CA 1
ATOM 3034 C C . LEU A 1 395 ? -8.297 46.656 4.008 1 30.19 395 LEU A C 1
ATOM 3036 O O . LEU A 1 395 ? -9.211 46.938 3.223 1 30.19 395 LEU A O 1
ATOM 3040 N N . ASP A 1 396 ? -8.828 46.969 5.23 1 29.38 396 ASP A N 1
ATOM 3041 C CA . ASP A 1 396 ? -9.352 48.344 5.434 1 29.38 396 ASP A CA 1
ATOM 3042 C C . ASP A 1 396 ? -8.43 49.375 4.816 1 29.38 396 ASP A C 1
ATOM 3044 O O . ASP A 1 396 ? -7.266 49.5 5.203 1 29.38 396 ASP A O 1
ATOM 3048 N N . PRO A 1 397 ? -8.516 49.625 3.492 1 32.38 397 PRO A N 1
ATOM 3049 C CA . PRO A 1 397 ? -7.793 50.781 2.932 1 32.38 397 PRO A CA 1
ATOM 3050 C C . PRO A 1 397 ? -8.016 52.062 3.723 1 32.38 397 PRO A C 1
ATOM 3052 O O . PRO A 1 397 ? -9.133 52.594 3.762 1 32.38 397 PRO A O 1
ATOM 3055 N N . ASP A 1 398 ? -7.836 52.094 5.062 1 29.08 398 ASP A N 1
ATOM 3056 C CA . ASP A 1 398 ? -8.023 53.375 5.715 1 29.08 398 ASP A CA 1
ATOM 3057 C C . ASP A 1 398 ? -7.285 54.469 4.961 1 29.08 398 ASP A C 1
ATOM 3059 O O . ASP A 1 398 ? -6.059 54.438 4.832 1 29.08 398 ASP A O 1
ATOM 3063 N N . PRO A 1 399 ? -7.93 55 3.943 1 34.38 399 PRO A N 1
ATOM 3064 C CA . PRO A 1 399 ? -7.418 56.219 3.271 1 34.38 399 PRO A CA 1
ATOM 3065 C C . PRO A 1 399 ? -6.953 57.281 4.25 1 34.38 399 PRO A C 1
ATOM 3067 O O . PRO A 1 399 ? -7.539 57.438 5.324 1 34.38 399 PRO A O 1
ATOM 3070 N N . GLY A 1 400 ? -5.605 57.312 4.594 1 29.66 400 GLY A N 1
ATOM 3071 C CA . GLY A 1 400 ? -4.973 58.375 5.383 1 29.66 400 GLY A CA 1
ATOM 3072 C C . GLY A 1 400 ? -5.605 59.719 5.188 1 29.66 400 GLY A C 1
ATOM 3073 O O . GLY A 1 400 ? -6.367 59.938 4.242 1 29.66 400 GLY A O 1
ATOM 3074 N N . PRO A 1 401 ? -5.684 60.469 6.262 1 30.45 401 PRO A N 1
ATOM 3075 C CA . PRO A 1 401 ? -6.363 61.719 6.555 1 30.45 401 PRO A CA 1
ATOM 3076 C C . PRO A 1 401 ? -6.07 62.812 5.52 1 30.45 401 PRO A C 1
ATOM 3078 O O . PRO A 1 401 ? -5.051 62.75 4.824 1 30.45 401 PRO A O 1
ATOM 3081 N N . SER A 1 402 ? -7.105 63.312 4.879 1 29.22 402 SER A N 1
ATOM 3082 C CA . SER A 1 402 ? -7.094 64.562 4.062 1 29.22 402 SER A CA 1
ATOM 3083 C C . SER A 1 402 ? -6.344 65.688 4.762 1 29.22 402 SER A C 1
ATOM 3085 O O . SER A 1 402 ? -6.562 65.938 5.945 1 29.22 402 SER A O 1
ATOM 3087 N N . PRO A 1 403 ? -5.02 65.938 4.441 1 28.97 403 PRO A N 1
ATOM 3088 C CA . PRO A 1 403 ? -4.273 67.062 4.969 1 28.97 403 PRO A CA 1
ATOM 3089 C C . PRO A 1 403 ? -5.094 68.375 4.953 1 28.97 403 PRO A C 1
ATOM 3091 O O . PRO A 1 403 ? -5.543 68.812 3.895 1 28.97 403 PRO A O 1
ATOM 3094 N N . GLU A 1 404 ? -6.133 68.5 5.805 1 26.33 404 GLU A N 1
ATOM 3095 C CA . GLU A 1 404 ? -6.664 69.875 5.902 1 26.33 404 GLU A CA 1
ATOM 3096 C C . GLU A 1 404 ? -5.543 70.938 6.059 1 26.33 404 GLU A C 1
ATOM 3098 O O . GLU A 1 404 ? -4.617 70.688 6.848 1 26.33 404 GLU A O 1
ATOM 3103 N N . ALA A 1 405 ? -5.371 71.875 5.039 1 32.88 405 ALA A N 1
ATOM 3104 C CA . ALA A 1 405 ? -4.723 73.188 4.883 1 32.88 405 ALA A CA 1
ATOM 3105 C C . ALA A 1 405 ? -4.984 74.062 6.094 1 32.88 405 ALA A C 1
ATOM 3107 O O . ALA A 1 405 ? -6.125 74.438 6.348 1 32.88 405 ALA A O 1
ATOM 3108 N N . ALA A 1 406 ? -4.297 73.812 7.238 1 28.67 406 ALA A N 1
ATOM 3109 C CA . ALA A 1 406 ? -4.129 74.875 8.227 1 28.67 406 ALA A CA 1
ATOM 3110 C C . ALA A 1 406 ? -3.824 76.188 7.559 1 28.67 406 ALA A C 1
ATOM 3112 O O . ALA A 1 406 ? -2.809 76.375 6.871 1 28.67 406 ALA A O 1
ATOM 3113 N N . GLN A 1 407 ? -4.887 76.938 7.285 1 23.72 407 GLN A N 1
ATOM 3114 C CA . GLN A 1 407 ? -4.875 78.375 7.473 1 23.72 407 GLN A CA 1
ATOM 3115 C C . GLN A 1 407 ? -4.5 78.75 8.906 1 23.72 407 GLN A C 1
ATOM 3117 O O . GLN A 1 407 ? -5.016 78.188 9.859 1 23.72 407 GLN A O 1
ATOM 3122 N N . MET B 1 1 ? -0.786 29.922 -49.094 1 29.98 1 MET B N 1
ATOM 3123 C CA . MET B 1 1 ? -1.326 30.547 -47.875 1 29.98 1 MET B CA 1
ATOM 3124 C C . MET B 1 1 ? -0.299 30.547 -46.75 1 29.98 1 MET B C 1
ATOM 3126 O O . MET B 1 1 ? 0.215 29.5 -46.375 1 29.98 1 MET B O 1
ATOM 3130 N N . GLU B 1 2 ? 0.466 31.5 -46.625 1 34.47 2 GLU B N 1
ATOM 3131 C CA . GLU B 1 2 ? 1.565 31.75 -45.688 1 34.47 2 GLU B CA 1
ATOM 3132 C C . GLU B 1 2 ? 1.171 31.391 -44.25 1 34.47 2 GLU B C 1
ATOM 3134 O O . GLU B 1 2 ? 0.15 31.859 -43.75 1 34.47 2 GLU B O 1
ATOM 3139 N N . ARG B 1 3 ? 1.375 30.141 -43.75 1 42.06 3 ARG B N 1
ATOM 3140 C CA . ARG B 1 3 ? 1.21 29.641 -42.406 1 42.06 3 ARG B CA 1
ATOM 3141 C C . ARG B 1 3 ? 1.557 30.703 -41.375 1 42.06 3 ARG B C 1
ATOM 3143 O O . ARG B 1 3 ? 2.686 31.203 -41.344 1 42.06 3 ARG B O 1
ATOM 3150 N N . TRP B 1 4 ? 0.81 31.656 -41.219 1 39 4 TRP B N 1
ATOM 3151 C CA . TRP B 1 4 ? 0.95 32.75 -40.281 1 39 4 TRP B CA 1
ATOM 3152 C C . TRP B 1 4 ? 1.609 32.281 -39 1 39 4 TRP B C 1
ATOM 3154 O O . TRP B 1 4 ? 1.091 31.406 -38.312 1 39 4 TRP B O 1
ATOM 3164 N N . PRO B 1 5 ? 2.883 32.344 -38.688 1 49.19 5 PRO B N 1
ATOM 3165 C CA . PRO B 1 5 ? 3.764 32.031 -37.562 1 49.19 5 PRO B CA 1
ATOM 3166 C C . PRO B 1 5 ? 3.16 32.469 -36.219 1 49.19 5 PRO B C 1
ATOM 3168 O O . PRO B 1 5 ? 3.76 32.25 -35.156 1 49.19 5 PRO B O 1
ATOM 3171 N N . TRP B 1 6 ? 2.107 33.25 -36.125 1 50.53 6 TRP B N 1
ATOM 3172 C CA . TRP B 1 6 ? 1.599 34.062 -35.031 1 50.53 6 TRP B CA 1
ATOM 3173 C C . TRP B 1 6 ? 0.867 33.219 -34 1 50.53 6 TRP B C 1
ATOM 3175 O O . TRP B 1 6 ? 0.564 33.688 -32.906 1 50.53 6 TRP B O 1
ATOM 3185 N N . PRO B 1 7 ? 0.276 32.156 -34.344 1 61.25 7 PRO B N 1
ATOM 3186 C CA . PRO B 1 7 ? -0.645 31.547 -33.344 1 61.25 7 PRO B CA 1
ATOM 3187 C C . PRO B 1 7 ? 0.067 31.047 -32.094 1 61.25 7 PRO B C 1
ATOM 3189 O O . PRO B 1 7 ? -0.449 31.203 -30.984 1 61.25 7 PRO B O 1
ATOM 3192 N N . SER B 1 8 ? 1.242 30.656 -32.219 1 70.56 8 SER B N 1
ATOM 3193 C CA . SER B 1 8 ? 1.974 30.188 -31.031 1 70.56 8 SER B CA 1
ATOM 3194 C C . SER B 1 8 ? 2.395 31.359 -30.156 1 70.56 8 SER B C 1
ATOM 3196 O O . SER B 1 8 ? 2.516 31.219 -28.938 1 70.56 8 SER B O 1
ATOM 3198 N N . GLY B 1 9 ? 2.379 32.469 -30.812 1 75.19 9 GLY B N 1
ATOM 3199 C CA . GLY B 1 9 ? 2.754 33.656 -30.062 1 75.19 9 GLY B CA 1
ATOM 3200 C C . GLY B 1 9 ? 1.731 34.031 -29 1 75.19 9 GLY B C 1
ATOM 3201 O O . GLY B 1 9 ? 2.094 34.438 -27.891 1 75.19 9 GLY B O 1
ATOM 3202 N N . GLY B 1 10 ? 0.52 33.844 -29.375 1 75.88 10 GLY B N 1
ATOM 3203 C CA . GLY B 1 10 ? -0.542 34.156 -28.422 1 75.88 10 GLY B CA 1
ATOM 3204 C C . GLY B 1 10 ? -0.542 33.25 -27.203 1 75.88 10 GLY B C 1
ATOM 3205 O O . GLY B 1 10 ? -0.724 33.719 -26.078 1 75.88 10 GLY B O 1
ATOM 3206 N N . ALA B 1 11 ? -0.331 32.031 -27.422 1 82.19 11 ALA B N 1
ATOM 3207 C CA . ALA B 1 11 ? -0.286 31.078 -26.312 1 82.19 11 ALA B CA 1
ATOM 3208 C C . ALA B 1 11 ? 0.888 31.359 -25.391 1 82.19 11 ALA B C 1
ATOM 3210 O O . ALA B 1 11 ? 0.749 31.312 -24.172 1 82.19 11 ALA B O 1
ATOM 3211 N N . TRP B 1 12 ? 1.948 31.734 -25.984 1 86.06 12 TRP B N 1
ATOM 3212 C CA . TRP B 1 12 ? 3.129 32.031 -25.172 1 86.06 12 TRP B CA 1
ATOM 3213 C C . TRP B 1 12 ? 2.936 33.312 -24.375 1 86.06 12 TRP B C 1
ATOM 3215 O O . TRP B 1 12 ? 3.434 33.438 -23.25 1 86.06 12 TRP B O 1
ATOM 3225 N N . LEU B 1 13 ? 2.213 34.219 -24.938 1 82.12 13 LEU B N 1
ATOM 3226 C CA . LEU B 1 13 ? 1.897 35.438 -24.203 1 82.12 13 LEU B CA 1
ATOM 3227 C C . LEU B 1 13 ? 1.012 35.125 -23 1 82.12 13 LEU B C 1
ATOM 3229 O O . LEU B 1 13 ? 1.188 35.719 -21.938 1 82.12 13 LEU B O 1
ATOM 3233 N N . LEU B 1 14 ? 0.129 34.281 -23.234 1 82.38 14 LEU B N 1
ATOM 3234 C CA . LEU B 1 14 ? -0.74 33.906 -22.141 1 82.38 14 LEU B CA 1
ATOM 3235 C C . LEU B 1 14 ? 0.056 33.188 -21.047 1 82.38 14 LEU B C 1
ATOM 3237 O O . LEU B 1 14 ? -0.147 33.469 -19.859 1 82.38 14 LEU B O 1
ATOM 3241 N N . VAL B 1 15 ? 0.938 32.344 -21.406 1 85.12 15 VAL B N 1
ATOM 3242 C CA . VAL B 1 15 ? 1.781 31.641 -20.453 1 85.12 15 VAL B CA 1
ATOM 3243 C C . VAL B 1 15 ? 2.686 32.625 -19.719 1 85.12 15 VAL B C 1
ATOM 3245 O O . VAL B 1 15 ? 2.836 32.531 -18.5 1 85.12 15 VAL B O 1
ATOM 3248 N N . ALA B 1 16 ? 3.154 33.469 -20.453 1 84 16 ALA B N 1
ATOM 3249 C CA . ALA B 1 16 ? 4.043 34.469 -19.859 1 84 16 ALA B CA 1
ATOM 3250 C C . ALA B 1 16 ? 3.283 35.375 -18.891 1 84 16 ALA B C 1
ATOM 3252 O O . ALA B 1 16 ? 3.785 35.719 -17.828 1 84 16 ALA B O 1
ATOM 3253 N N . ALA B 1 17 ? 2.131 35.781 -19.281 1 84.19 17 ALA B N 1
ATOM 3254 C CA . ALA B 1 17 ? 1.309 36.625 -18.422 1 84.19 17 ALA B CA 1
ATOM 3255 C C . ALA B 1 17 ? 0.977 35.906 -17.109 1 84.19 17 ALA B C 1
ATOM 3257 O O . ALA B 1 17 ? 1.075 36.531 -16.031 1 84.19 17 ALA B O 1
ATOM 3258 N N . ARG B 1 18 ? 0.649 34.75 -17.234 1 84.31 18 ARG B N 1
ATOM 3259 C CA . ARG B 1 18 ? 0.33 33.969 -16.031 1 84.31 18 ARG B CA 1
ATOM 3260 C C . ARG B 1 18 ? 1.567 33.781 -15.156 1 84.31 18 ARG B C 1
ATOM 3262 O O . ARG B 1 18 ? 1.496 33.906 -13.93 1 84.31 18 ARG B O 1
ATOM 3269 N N . ALA B 1 19 ? 2.6 33.5 -15.773 1 84.06 19 ALA B N 1
ATOM 3270 C CA . ALA B 1 19 ? 3.852 33.344 -15.039 1 84.06 19 ALA B CA 1
ATOM 3271 C C . ALA B 1 19 ? 4.238 34.625 -14.328 1 84.06 19 ALA B C 1
ATOM 3273 O O . ALA B 1 19 ? 4.664 34.594 -13.172 1 84.06 19 ALA B O 1
ATOM 3274 N N . LEU B 1 20 ? 4.047 35.688 -15.016 1 80.38 20 LEU B N 1
ATOM 3275 C CA . LEU B 1 20 ? 4.367 36.969 -14.43 1 80.38 20 LEU B CA 1
ATOM 3276 C C . LEU B 1 20 ? 3.469 37.25 -13.234 1 80.38 20 LEU B C 1
ATOM 3278 O O . LEU B 1 20 ? 3.941 37.75 -12.203 1 80.38 20 LEU B O 1
ATOM 3282 N N . LEU B 1 21 ? 2.256 37 -13.398 1 80.44 21 LEU B N 1
ATOM 3283 C CA . LEU B 1 21 ? 1.32 37.188 -12.297 1 80.44 21 LEU B CA 1
ATOM 3284 C C . LEU B 1 21 ? 1.712 36.344 -11.094 1 80.44 21 LEU B C 1
ATOM 3286 O O . LEU B 1 21 ? 1.672 36.844 -9.953 1 80.44 21 LEU B O 1
ATOM 3290 N N . GLN B 1 22 ? 2.154 35.219 -11.328 1 79.62 22 GLN B N 1
ATOM 3291 C CA . GLN B 1 22 ? 2.566 34.344 -10.25 1 79.62 22 GLN B CA 1
ATOM 3292 C C . GLN B 1 22 ? 3.875 34.781 -9.625 1 79.62 22 GLN B C 1
ATOM 3294 O O . GLN B 1 22 ? 4.074 34.656 -8.414 1 79.62 22 GLN B O 1
ATOM 3299 N N . LEU B 1 23 ? 4.641 35.281 -10.414 1 74.12 23 LEU B N 1
ATOM 3300 C CA . LEU B 1 23 ? 5.902 35.812 -9.906 1 74.12 23 LEU B CA 1
ATOM 3301 C C . LEU B 1 23 ? 5.668 37.062 -9.039 1 74.12 23 LEU B C 1
ATOM 3303 O O . LEU B 1 23 ? 6.285 37.188 -7.98 1 74.12 23 LEU B O 1
ATOM 3307 N N . LEU B 1 24 ? 4.77 37.844 -9.477 1 74.62 24 LEU B N 1
ATOM 3308 C CA . LEU B 1 24 ? 4.438 39.062 -8.742 1 74.62 24 LEU B CA 1
ATOM 3309 C C . LEU B 1 24 ? 3.795 38.719 -7.402 1 74.62 24 LEU B C 1
ATOM 3311 O O . LEU B 1 24 ? 4.016 39.406 -6.41 1 74.62 24 LEU B O 1
ATOM 3315 N N . ARG B 1 25 ? 3.092 37.625 -7.398 1 71.56 25 ARG B N 1
ATOM 3316 C CA . ARG B 1 25 ? 2.43 37.188 -6.176 1 71.56 25 ARG B CA 1
ATOM 3317 C C . ARG B 1 25 ? 3.35 36.312 -5.348 1 71.56 25 ARG B C 1
ATOM 3319 O O . ARG B 1 25 ? 2.93 35.75 -4.332 1 71.56 25 ARG B O 1
ATOM 3326 N N . ALA B 1 26 ? 4.562 36.062 -5.84 1 67.75 26 ALA B N 1
ATOM 3327 C CA . ALA B 1 26 ? 5.574 35.25 -5.184 1 67.75 26 ALA B CA 1
ATOM 3328 C C . ALA B 1 26 ? 5.113 33.812 -5.082 1 67.75 26 ALA B C 1
ATOM 3330 O O . ALA B 1 26 ? 5.496 33.094 -4.152 1 67.75 26 ALA B O 1
ATOM 3331 N N . ASP B 1 27 ? 4.246 33.469 -5.988 1 72.5 27 ASP B N 1
ATOM 3332 C CA . ASP B 1 27 ? 3.744 32.125 -6.035 1 72.5 27 ASP B CA 1
ATOM 3333 C C . ASP B 1 27 ? 4.648 31.219 -6.883 1 72.5 27 ASP B C 1
ATOM 3335 O O . ASP B 1 27 ? 4.496 30 -6.895 1 72.5 27 ASP B O 1
ATOM 3339 N N . LEU B 1 28 ? 5.469 31.875 -7.57 1 75 28 LEU B N 1
ATOM 3340 C CA . LEU B 1 28 ? 6.344 31.172 -8.5 1 75 28 LEU B CA 1
ATOM 3341 C C . LEU B 1 28 ? 7.801 31.562 -8.289 1 75 28 LEU B C 1
ATOM 3343 O O . LEU B 1 28 ? 8.102 32.75 -8.062 1 75 28 LEU B O 1
ATOM 3347 N N . ARG B 1 29 ? 8.641 30.562 -8.117 1 70.31 29 ARG B N 1
ATOM 3348 C CA . ARG B 1 29 ? 10.062 30.859 -7.965 1 70.31 29 ARG B CA 1
ATOM 3349 C C . ARG B 1 29 ? 10.805 30.656 -9.281 1 70.31 29 ARG B C 1
ATOM 3351 O O . ARG B 1 29 ? 10.539 29.688 -10.008 1 70.31 29 ARG B O 1
ATOM 3358 N N . LEU B 1 30 ? 11.578 31.672 -9.477 1 73.94 30 LEU B N 1
ATOM 3359 C CA . LEU B 1 30 ? 12.461 31.516 -10.633 1 73.94 30 LEU B CA 1
ATOM 3360 C C . LEU B 1 30 ? 13.547 30.484 -10.344 1 73.94 30 LEU B C 1
ATOM 3362 O O . LEU B 1 30 ? 14.234 30.562 -9.328 1 73.94 30 LEU B O 1
ATOM 3366 N N . GLY B 1 31 ? 13.422 29.312 -10.914 1 75.19 31 GLY B N 1
ATOM 3367 C CA . GLY B 1 31 ? 14.414 28.266 -10.695 1 75.19 31 GLY B CA 1
ATOM 3368 C C . GLY B 1 31 ? 14.445 27.234 -11.797 1 75.19 31 GLY B C 1
ATOM 3369 O O . GLY B 1 31 ? 13.859 27.438 -12.867 1 75.19 31 GLY B O 1
ATOM 3370 N N . ARG B 1 32 ? 15.172 26.25 -11.539 1 79.38 32 ARG B N 1
ATOM 3371 C CA . ARG B 1 32 ? 15.414 25.188 -12.508 1 79.38 32 ARG B CA 1
ATOM 3372 C C . ARG B 1 32 ? 14.117 24.516 -12.914 1 79.38 32 ARG B C 1
ATOM 3374 O O . ARG B 1 32 ? 13.883 24.25 -14.102 1 79.38 32 ARG B O 1
ATOM 3381 N N . PRO B 1 33 ? 13.219 24.422 -12.016 1 79.81 33 PRO B N 1
ATOM 3382 C CA . PRO B 1 33 ? 11.969 23.766 -12.422 1 79.81 33 PRO B CA 1
ATOM 3383 C C . PRO B 1 33 ? 11.18 24.594 -13.438 1 79.81 33 PRO B C 1
ATOM 3385 O O . PRO B 1 33 ? 10.586 24.031 -14.367 1 79.81 33 PRO B O 1
ATOM 3388 N N . LEU B 1 34 ? 11.164 25.859 -13.242 1 83 34 LEU B N 1
ATOM 3389 C CA . LEU B 1 34 ? 10.461 26.719 -14.195 1 83 34 LEU B CA 1
ATOM 3390 C C . LEU B 1 34 ? 11.125 26.672 -15.562 1 83 34 LEU B C 1
ATOM 3392 O O . LEU B 1 34 ? 10.445 26.594 -16.594 1 83 34 LEU B O 1
ATOM 3396 N N . LEU B 1 35 ? 12.406 26.656 -15.531 1 84.88 35 LEU B N 1
ATOM 3397 C CA . LEU B 1 35 ? 13.141 26.594 -16.797 1 84.88 35 LEU B CA 1
ATOM 3398 C C . LEU B 1 35 ? 12.883 25.266 -17.5 1 84.88 35 LEU B C 1
ATOM 3400 O O . LEU B 1 35 ? 12.703 25.25 -18.734 1 84.88 35 LEU B O 1
ATOM 3404 N N . ALA B 1 36 ? 12.867 24.281 -16.703 1 85.19 36 ALA B N 1
ATOM 3405 C CA . ALA B 1 36 ? 12.594 22.969 -17.281 1 85.19 36 ALA B CA 1
ATOM 3406 C C . ALA B 1 36 ? 11.18 22.906 -17.859 1 85.19 36 ALA B C 1
ATOM 3408 O O . ALA B 1 36 ? 10.977 22.375 -18.953 1 85.19 36 ALA B O 1
ATOM 3409 N N . ALA B 1 37 ? 10.273 23.484 -17.156 1 86.62 37 ALA B N 1
ATOM 3410 C CA . ALA B 1 37 ? 8.891 23.516 -17.625 1 86.62 37 ALA B CA 1
ATOM 3411 C C . ALA B 1 37 ? 8.773 24.312 -18.922 1 86.62 37 ALA B C 1
ATOM 3413 O O . ALA B 1 37 ? 8.07 23.891 -19.844 1 86.62 37 ALA B O 1
ATOM 3414 N N . LEU B 1 38 ? 9.516 25.406 -18.953 1 86.5 38 LEU B N 1
ATOM 3415 C CA . LEU B 1 38 ? 9.477 26.234 -20.156 1 86.5 38 LEU B CA 1
ATOM 3416 C C . LEU B 1 38 ? 10.102 25.516 -21.344 1 86.5 38 LEU B C 1
ATOM 3418 O O . LEU B 1 38 ? 9.602 25.609 -22.469 1 86.5 38 LEU B O 1
ATOM 3422 N N . ALA B 1 39 ? 11.141 24.797 -21.062 1 88.44 39 ALA B N 1
ATOM 3423 C CA . ALA B 1 39 ? 11.789 24.031 -22.125 1 88.44 39 ALA B CA 1
ATOM 3424 C C . ALA B 1 39 ? 10.867 22.938 -22.641 1 88.44 39 ALA B C 1
ATOM 3426 O O . ALA B 1 39 ? 10.766 22.719 -23.844 1 88.44 39 ALA B O 1
ATOM 3427 N N . LEU B 1 40 ? 10.211 22.297 -21.75 1 88.06 40 LEU B N 1
ATOM 3428 C CA . LEU B 1 40 ? 9.281 21.234 -22.141 1 88.06 40 LEU B CA 1
ATOM 3429 C C . LEU B 1 40 ? 8.102 21.812 -22.922 1 88.06 40 LEU B C 1
ATOM 3431 O O . LEU B 1 40 ? 7.641 21.203 -23.891 1 88.06 40 LEU B O 1
ATOM 3435 N N . LEU B 1 41 ? 7.691 22.969 -22.484 1 88.69 41 LEU B N 1
ATOM 3436 C CA . LEU B 1 41 ? 6.598 23.625 -23.188 1 88.69 41 LEU B CA 1
ATOM 3437 C C . LEU B 1 41 ? 7.031 24.047 -24.594 1 88.69 41 LEU B C 1
ATOM 3439 O O . LEU B 1 41 ? 6.25 23.953 -25.547 1 88.69 41 LEU B O 1
ATOM 3443 N N . ALA B 1 42 ? 8.242 24.438 -24.672 1 88.69 42 ALA B N 1
ATOM 3444 C CA . ALA B 1 42 ? 8.773 24.797 -25.984 1 88.69 42 ALA B CA 1
ATOM 3445 C C . ALA B 1 42 ? 8.859 23.594 -26.906 1 88.69 42 ALA B C 1
ATOM 3447 O O . ALA B 1 42 ? 8.523 23.672 -28.094 1 88.69 42 ALA B O 1
ATOM 3448 N N . ALA B 1 43 ? 9.312 22.562 -26.359 1 89.38 43 ALA B N 1
ATOM 3449 C CA . ALA B 1 43 ? 9.375 21.328 -27.125 1 89.38 43 ALA B CA 1
ATOM 3450 C C . ALA B 1 43 ? 7.977 20.875 -27.547 1 89.38 43 ALA B C 1
ATOM 3452 O O . ALA B 1 43 ? 7.777 20.438 -28.688 1 89.38 43 ALA B O 1
ATOM 3453 N N . LEU B 1 44 ? 7.082 20.938 -26.641 1 88.06 44 LEU B N 1
ATOM 3454 C CA . LEU B 1 44 ? 5.699 20.609 -26.953 1 88.06 44 LEU B CA 1
ATOM 3455 C C . LEU B 1 44 ? 5.145 21.516 -28.047 1 88.06 44 LEU B C 1
ATOM 3457 O O . LEU B 1 44 ? 4.438 21.047 -28.938 1 88.06 44 LEU B O 1
ATOM 3461 N N . ASP B 1 45 ? 5.449 22.75 -27.938 1 87.75 45 ASP B N 1
ATOM 3462 C CA . ASP B 1 45 ? 5.016 23.703 -28.953 1 87.75 45 ASP B CA 1
ATOM 3463 C C . ASP B 1 45 ? 5.57 23.344 -30.328 1 87.75 45 ASP B C 1
ATOM 3465 O O . ASP B 1 45 ? 4.84 23.359 -31.312 1 87.75 45 ASP B O 1
ATOM 3469 N N . TRP B 1 46 ? 6.836 23.031 -30.266 1 86.31 46 TRP B N 1
ATOM 3470 C CA . TRP B 1 46 ? 7.492 22.625 -31.516 1 86.31 46 TRP B CA 1
ATOM 3471 C C . TRP B 1 46 ? 6.805 21.422 -32.125 1 86.31 46 TRP B C 1
ATOM 3473 O O . TRP B 1 46 ? 6.531 21.391 -33.312 1 86.31 46 TRP B O 1
ATOM 3483 N N . LEU B 1 47 ? 6.516 20.469 -31.344 1 84.38 47 LEU B N 1
ATOM 3484 C CA . LEU B 1 47 ? 5.867 19.25 -31.812 1 84.38 47 LEU B CA 1
ATOM 3485 C C . LEU B 1 47 ? 4.441 19.531 -32.281 1 84.38 47 LEU B C 1
ATOM 3487 O O . LEU B 1 47 ? 4.008 19.016 -33.312 1 84.38 47 LEU B O 1
ATOM 3491 N N . CYS B 1 48 ? 3.725 20.297 -31.516 1 84.19 48 CYS B N 1
ATOM 3492 C CA . CYS B 1 48 ? 2.328 20.578 -31.828 1 84.19 48 CYS B CA 1
ATOM 3493 C C . CYS B 1 48 ? 2.209 21.391 -33.125 1 84.19 48 CYS B C 1
ATOM 3495 O O . CYS B 1 48 ? 1.291 21.188 -33.906 1 84.19 48 CYS B O 1
ATOM 3497 N N . GLN B 1 49 ? 3.141 22.25 -33.344 1 81.88 49 GLN B N 1
ATOM 3498 C CA . GLN B 1 49 ? 3.113 23.062 -34.531 1 81.88 49 GLN B CA 1
ATOM 3499 C C . GLN B 1 49 ? 3.342 22.219 -35.781 1 81.88 49 GLN B C 1
ATOM 3501 O O . GLN B 1 49 ? 2.85 22.547 -36.875 1 81.88 49 GLN B O 1
ATOM 3506 N N . ARG B 1 50 ? 3.986 21.141 -35.531 1 80.81 50 ARG B N 1
ATOM 3507 C CA . ARG B 1 50 ? 4.316 20.266 -36.656 1 80.81 50 ARG B CA 1
ATOM 3508 C C . ARG B 1 50 ? 3.234 19.219 -36.875 1 80.81 50 ARG B C 1
ATOM 3510 O O . ARG B 1 50 ? 3.016 18.766 -38 1 80.81 50 ARG B O 1
ATOM 3517 N N . LEU B 1 51 ? 2.588 18.938 -35.844 1 79.44 51 LEU B N 1
ATOM 3518 C CA . LEU B 1 51 ? 1.715 17.766 -35.906 1 79.44 51 LEU B CA 1
ATOM 3519 C C . LEU B 1 51 ? 0.247 18.188 -35.906 1 79.44 51 LEU B C 1
ATOM 3521 O O . LEU B 1 51 ? -0.62 17.453 -36.375 1 79.44 51 LEU B O 1
ATOM 3525 N N . LEU B 1 52 ? -0.087 19.359 -35.312 1 80.5 52 LEU B N 1
ATOM 3526 C CA . LEU B 1 52 ? -1.477 19.734 -35.094 1 80.5 52 LEU B CA 1
ATOM 3527 C C . LEU B 1 52 ? -1.835 21 -35.875 1 80.5 52 LEU B C 1
ATOM 3529 O O . LEU B 1 52 ? -0.959 21.797 -36.188 1 80.5 52 LEU B O 1
ATOM 3533 N N . PRO B 1 53 ? -3.168 21.047 -36.156 1 79.5 53 PRO B N 1
ATOM 3534 C CA . PRO B 1 53 ? -3.607 22.328 -36.688 1 79.5 53 PRO B CA 1
ATOM 3535 C C . PRO B 1 53 ? -3.404 23.484 -35.719 1 79.5 53 PRO B C 1
ATOM 3537 O O . PRO B 1 53 ? -3.389 23.266 -34.5 1 79.5 53 PRO B O 1
ATOM 3540 N N . PRO B 1 54 ? -3.275 24.641 -36.219 1 81.25 54 PRO B N 1
ATOM 3541 C CA . PRO B 1 54 ? -2.867 25.781 -35.406 1 81.25 54 PRO B CA 1
ATOM 3542 C C . PRO B 1 54 ? -3.799 26.016 -34.219 1 81.25 54 PRO B C 1
ATOM 3544 O O . PRO B 1 54 ? -3.334 26.234 -33.094 1 81.25 54 PRO B O 1
ATOM 3547 N N . PRO B 1 55 ? -5.125 25.922 -34.406 1 82.62 55 PRO B N 1
ATOM 3548 C CA . PRO B 1 55 ? -5.961 26.156 -33.219 1 82.62 55 PRO B CA 1
ATOM 3549 C C . PRO B 1 55 ? -5.793 25.078 -32.156 1 82.62 55 PRO B C 1
ATOM 3551 O O . PRO B 1 55 ? -5.832 25.375 -30.953 1 82.62 55 PRO B O 1
ATOM 3554 N N . ALA B 1 56 ? -5.648 23.938 -32.656 1 82.62 56 ALA B N 1
ATOM 3555 C CA . ALA B 1 56 ? -5.445 22.828 -31.719 1 82.62 56 ALA B CA 1
ATOM 3556 C C . ALA B 1 56 ? -4.094 22.953 -31.016 1 82.62 56 ALA B C 1
ATOM 3558 O O . ALA B 1 56 ? -3.975 22.656 -29.828 1 82.62 56 ALA B O 1
ATOM 3559 N N . ALA B 1 57 ? -3.158 23.344 -31.766 1 85 57 ALA B N 1
ATOM 3560 C CA . ALA B 1 57 ? -1.825 23.516 -31.188 1 85 57 ALA B CA 1
ATOM 3561 C C . ALA B 1 57 ? -1.829 24.594 -30.109 1 85 57 ALA B C 1
ATOM 3563 O O . ALA B 1 57 ? -1.22 24.438 -29.047 1 85 57 ALA B O 1
ATOM 3564 N N . LEU B 1 58 ? -2.557 25.641 -30.375 1 85.69 58 LEU B N 1
ATOM 3565 C CA . LEU B 1 58 ? -2.668 26.734 -29.406 1 85.69 58 LEU B CA 1
ATOM 3566 C C . LEU B 1 58 ? -3.369 26.25 -28.141 1 85.69 58 LEU B C 1
ATOM 3568 O O . LEU B 1 58 ? -2.949 26.594 -27.031 1 85.69 58 LEU B O 1
ATOM 3572 N N . ALA B 1 59 ? -4.379 25.531 -28.359 1 86.38 59 ALA B N 1
ATOM 3573 C CA . ALA B 1 59 ? -5.145 25.047 -27.219 1 86.38 59 ALA B CA 1
ATOM 3574 C C . ALA B 1 59 ? -4.301 24.109 -26.359 1 86.38 59 ALA B C 1
ATOM 3576 O O . ALA B 1 59 ? -4.324 24.203 -25.125 1 86.38 59 ALA B O 1
ATOM 3577 N N . VAL B 1 60 ? -3.557 23.266 -26.938 1 86.62 60 VAL B N 1
ATOM 3578 C CA . VAL B 1 60 ? -2.723 22.312 -26.219 1 86.62 60 VAL B CA 1
ATOM 3579 C C . VAL B 1 60 ? -1.626 23.062 -25.469 1 86.62 60 VAL B C 1
ATOM 3581 O O . VAL B 1 60 ? -1.362 22.766 -24.297 1 86.62 60 VAL B O 1
ATOM 3584 N N . LEU B 1 61 ? -1.036 23.969 -26.062 1 86.81 61 LEU B N 1
ATOM 3585 C CA . LEU B 1 61 ? 0.04 24.719 -25.422 1 86.81 61 LEU B CA 1
ATOM 3586 C C . LEU B 1 61 ? -0.493 25.531 -24.25 1 86.81 61 LEU B C 1
ATOM 3588 O O . LEU B 1 61 ? 0.129 25.578 -23.188 1 86.81 61 LEU B O 1
ATOM 3592 N N . ALA B 1 62 ? -1.601 26.141 -24.5 1 86.62 62 ALA B N 1
ATOM 3593 C CA . ALA B 1 62 ? -2.201 26.953 -23.438 1 86.62 62 ALA B CA 1
ATOM 3594 C C . ALA B 1 62 ? -2.572 26.078 -22.234 1 86.62 62 ALA B C 1
ATOM 3596 O O . ALA B 1 62 ? -2.299 26.453 -21.094 1 86.62 62 ALA B O 1
ATOM 3597 N N . ALA B 1 63 ? -3.115 24.984 -22.5 1 87.31 63 ALA B N 1
ATOM 3598 C CA . ALA B 1 63 ? -3.512 24.078 -21.438 1 87.31 63 ALA B CA 1
ATOM 3599 C C . ALA B 1 63 ? -2.293 23.531 -20.703 1 87.31 63 ALA B C 1
ATOM 3601 O O . ALA B 1 63 ? -2.26 23.5 -19.469 1 87.31 63 ALA B O 1
ATOM 3602 N N . ALA B 1 64 ? -1.374 23.141 -21.438 1 87.62 64 ALA B N 1
ATOM 3603 C CA . ALA B 1 64 ? -0.152 22.594 -20.844 1 87.62 64 ALA B CA 1
ATOM 3604 C C . ALA B 1 64 ? 0.566 23.656 -20.016 1 87.62 64 ALA B C 1
ATOM 3606 O O . ALA B 1 64 ? 1.077 23.375 -18.922 1 87.62 64 ALA B O 1
ATOM 3607 N N . GLY B 1 65 ? 0.615 24.797 -20.578 1 86.19 65 GLY B N 1
ATOM 3608 C CA . GLY B 1 65 ? 1.21 25.891 -19.828 1 86.19 65 GLY B CA 1
ATOM 3609 C C . GLY B 1 65 ? 0.479 26.203 -18.547 1 86.19 65 GLY B C 1
ATOM 3610 O O . GLY B 1 65 ? 1.107 26.406 -17.5 1 86.19 65 GLY B O 1
ATOM 3611 N N . TRP B 1 66 ? -0.813 26.188 -18.656 1 83.94 66 TRP B N 1
ATOM 3612 C CA . TRP B 1 66 ? -1.626 26.422 -17.469 1 83.94 66 TRP B CA 1
ATOM 3613 C C . TRP B 1 66 ? -1.38 25.359 -16.406 1 83.94 66 TRP B C 1
ATOM 3615 O O . TRP B 1 66 ? -1.217 25.656 -15.227 1 83.94 66 TRP B O 1
ATOM 3625 N N . ILE B 1 67 ? -1.3 24.188 -16.797 1 83 67 ILE B N 1
ATOM 3626 C CA . ILE B 1 67 ? -1.1 23.062 -15.891 1 83 67 ILE B CA 1
ATOM 3627 C C . ILE B 1 67 ? 0.297 23.141 -15.281 1 83 67 ILE B C 1
ATOM 3629 O O . ILE B 1 67 ? 0.457 23 -14.062 1 83 67 ILE B O 1
ATOM 3633 N N . ALA B 1 68 ? 1.206 23.406 -16.094 1 84.06 68 ALA B N 1
ATOM 3634 C CA . ALA B 1 68 ? 2.59 23.469 -15.633 1 84.06 68 ALA B CA 1
ATOM 3635 C C . ALA B 1 68 ? 2.781 24.578 -14.617 1 84.06 68 ALA B C 1
ATOM 3637 O O . ALA B 1 68 ? 3.381 24.375 -13.555 1 84.06 68 ALA B O 1
ATOM 3638 N N . LEU B 1 69 ? 2.232 25.703 -14.922 1 82.81 69 LEU B N 1
ATOM 3639 C CA . LEU B 1 69 ? 2.404 26.844 -14.031 1 82.81 69 LEU B CA 1
ATOM 3640 C C . LEU B 1 69 ? 1.596 26.672 -12.75 1 82.81 69 LEU B C 1
ATOM 3642 O O . LEU B 1 69 ? 2 27.141 -11.688 1 82.81 69 LEU B O 1
ATOM 3646 N N . SER B 1 70 ? 0.493 25.984 -12.844 1 79.5 70 SER B N 1
ATOM 3647 C CA . SER B 1 70 ? -0.291 25.688 -11.648 1 79.5 70 SER B CA 1
ATOM 3648 C C . SER B 1 70 ? 0.453 24.734 -10.727 1 79.5 70 SER B C 1
ATOM 3650 O O . SER B 1 70 ? 0.419 24.875 -9.5 1 79.5 70 SER B O 1
ATOM 3652 N N . ARG B 1 71 ? 1.116 23.891 -11.328 1 77.19 71 ARG B N 1
ATOM 3653 C CA . ARG B 1 71 ? 1.853 22.906 -10.547 1 77.19 71 ARG B CA 1
ATOM 3654 C C . ARG B 1 71 ? 3.078 23.531 -9.891 1 77.19 71 ARG B C 1
ATOM 3656 O O . ARG B 1 71 ? 3.5 23.094 -8.812 1 77.19 71 ARG B O 1
ATOM 3663 N N . LEU B 1 72 ? 3.545 24.5 -10.539 1 79 72 LEU B N 1
ATOM 3664 C CA . LEU B 1 72 ? 4.75 25.141 -10.016 1 79 72 LEU B CA 1
ATOM 3665 C C . LEU B 1 72 ? 4.398 26.219 -9 1 79 72 LEU B C 1
ATOM 3667 O O . LEU B 1 72 ? 5.266 26.672 -8.25 1 79 72 LEU B O 1
ATOM 3671 N N . ALA B 1 73 ? 3.145 26.562 -9.023 1 77.69 73 ALA B N 1
ATOM 3672 C CA . ALA B 1 73 ? 2.727 27.641 -8.133 1 77.69 73 ALA B CA 1
ATOM 3673 C C . ALA B 1 73 ? 2.785 27.188 -6.672 1 77.69 73 ALA B C 1
ATOM 3675 O O . ALA B 1 73 ? 2.379 26.078 -6.34 1 77.69 73 ALA B O 1
ATOM 3676 N N . ARG B 1 74 ? 3.471 28.016 -5.891 1 77 74 ARG B N 1
ATOM 3677 C CA . ARG B 1 74 ? 3.527 27.766 -4.457 1 77 74 ARG B CA 1
ATOM 3678 C C . ARG B 1 74 ? 2.344 28.406 -3.738 1 77 74 ARG B C 1
ATOM 3680 O O . ARG B 1 74 ? 1.967 29.531 -4.043 1 77 74 ARG B O 1
ATOM 3687 N N . SER B 1 75 ? 1.755 27.719 -2.906 1 78.88 75 SER B N 1
ATOM 3688 C CA . SER B 1 75 ? 0.653 28.234 -2.094 1 78.88 75 SER B CA 1
ATOM 3689 C C . SER B 1 75 ? 1.155 29.188 -1.015 1 78.88 75 SER B C 1
ATOM 3691 O O . SER B 1 75 ? 2.225 28.969 -0.438 1 78.88 75 SER B O 1
ATOM 3693 N N . PRO B 1 76 ? 0.423 30.281 -0.865 1 84.94 76 PRO B N 1
ATOM 3694 C CA . PRO B 1 76 ? 0.789 31.141 0.261 1 84.94 76 PRO B CA 1
ATOM 3695 C C . PRO B 1 76 ? 0.823 30.391 1.591 1 84.94 76 PRO B C 1
ATOM 3697 O O . PRO B 1 76 ? 0.166 29.359 1.738 1 84.94 76 PRO B O 1
ATOM 3700 N N . ARG B 1 77 ? 1.615 30.891 2.482 1 90.44 77 ARG B N 1
ATOM 3701 C CA . ARG B 1 77 ? 1.789 30.219 3.771 1 90.44 77 ARG B CA 1
ATOM 3702 C C . ARG B 1 77 ? 1.015 30.938 4.867 1 90.44 77 ARG B C 1
ATOM 3704 O O . ARG B 1 77 ? 0.931 32.188 4.867 1 90.44 77 ARG B O 1
ATOM 3711 N N . LEU B 1 78 ? 0.484 30.219 5.742 1 92.94 78 LEU B N 1
ATOM 3712 C CA . LEU B 1 78 ? -0.16 30.75 6.938 1 92.94 78 LEU B CA 1
ATOM 3713 C C . LEU B 1 78 ? 0.877 31.234 7.941 1 92.94 78 LEU B C 1
ATOM 3715 O O . LEU B 1 78 ? 2.012 30.75 7.957 1 92.94 78 LEU B O 1
ATOM 3719 N N . PRO B 1 79 ? 0.476 32.219 8.664 1 92.62 79 PRO B N 1
ATOM 3720 C CA . PRO B 1 79 ? 1.393 32.625 9.727 1 92.62 79 PRO B CA 1
ATOM 3721 C C . PRO B 1 79 ? 1.579 31.562 10.797 1 92.62 79 PRO B C 1
ATOM 3723 O O . PRO B 1 79 ? 0.658 30.781 11.078 1 92.62 79 PRO B O 1
ATOM 3726 N N . VAL B 1 80 ? 2.705 31.438 11.43 1 91.5 80 VAL B N 1
ATOM 3727 C CA . VAL B 1 80 ? 3.02 30.453 12.469 1 91.5 80 VAL B CA 1
ATOM 3728 C C . VAL B 1 80 ? 2.246 30.781 13.742 1 91.5 80 VAL B C 1
ATOM 3730 O O . VAL B 1 80 ? 1.659 29.906 14.367 1 91.5 80 VAL B O 1
ATOM 3733 N N . ALA B 1 81 ? 2.283 32.094 14.133 1 81.88 81 ALA B N 1
ATOM 3734 C CA . ALA B 1 81 ? 1.57 32.562 15.328 1 81.88 81 ALA B CA 1
ATOM 3735 C C . ALA B 1 81 ? 1.895 31.688 16.531 1 81.88 81 ALA B C 1
ATOM 3737 O O . ALA B 1 81 ? 3.064 31.484 16.859 1 81.88 81 ALA B O 1
ATOM 3738 N N . THR B 1 82 ? 0.937 31.031 17.234 1 85.88 82 THR B N 1
ATOM 3739 C CA . THR B 1 82 ? 1.102 30.203 18.422 1 85.88 82 THR B CA 1
ATOM 3740 C C . THR B 1 82 ? 0.757 28.75 18.109 1 85.88 82 THR B C 1
ATOM 3742 O O . THR B 1 82 ? 0.21 28.031 18.953 1 85.88 82 THR B O 1
ATOM 3745 N N . ARG B 1 83 ? 1.133 28.359 16.922 1 94.44 83 ARG B N 1
ATOM 3746 C CA . ARG B 1 83 ? 0.751 27 16.516 1 94.44 83 ARG B CA 1
ATOM 3747 C C . ARG B 1 83 ? 1.659 25.969 17.156 1 94.44 83 ARG B C 1
ATOM 3749 O O . ARG B 1 83 ? 2.873 26.156 17.25 1 94.44 83 ARG B O 1
ATOM 3756 N N . ALA B 1 84 ? 1.052 24.891 17.594 1 98 84 ALA B N 1
ATOM 3757 C CA . ALA B 1 84 ? 1.771 23.781 18.203 1 98 84 ALA B CA 1
ATOM 3758 C C . ALA B 1 84 ? 1.795 22.562 17.281 1 98 84 ALA B C 1
ATOM 3760 O O . ALA B 1 84 ? 0.795 22.25 16.625 1 98 84 ALA B O 1
ATOM 3761 N N . VAL B 1 85 ? 2.959 21.922 17.234 1 98.62 85 VAL B N 1
ATOM 3762 C CA . VAL B 1 85 ? 3.125 20.75 16.375 1 98.62 85 VAL B CA 1
ATOM 3763 C C . VAL B 1 85 ? 3.799 19.625 17.172 1 98.62 85 VAL B C 1
ATOM 3765 O O . VAL B 1 85 ? 4.734 19.859 17.938 1 98.62 85 VAL B O 1
ATOM 3768 N N . LEU B 1 86 ? 3.24 18.422 17.078 1 98.88 86 LEU B N 1
ATOM 3769 C CA . LEU B 1 86 ? 3.893 17.234 17.609 1 98.88 86 LEU B CA 1
ATOM 3770 C C . LEU B 1 86 ? 4.656 16.5 16.516 1 98.88 86 LEU B C 1
ATOM 3772 O O . LEU B 1 86 ? 4.117 16.25 15.43 1 98.88 86 LEU B O 1
ATOM 3776 N N . ILE B 1 87 ? 5.902 16.188 16.734 1 98.88 87 ILE B N 1
ATOM 3777 C CA . ILE B 1 87 ? 6.754 15.5 15.773 1 98.88 87 ILE B CA 1
ATOM 3778 C C . ILE B 1 87 ? 7.305 14.219 16.391 1 98.88 87 ILE B C 1
ATOM 3780 O O . ILE B 1 87 ? 7.855 14.242 17.5 1 98.88 87 ILE B O 1
ATOM 3784 N N . THR B 1 88 ? 7.164 13.117 15.672 1 98.75 88 THR B N 1
ATOM 3785 C CA . THR B 1 88 ? 7.723 11.867 16.172 1 98.75 88 THR B CA 1
ATOM 3786 C C . THR B 1 88 ? 9.102 11.609 15.57 1 98.75 88 THR B C 1
ATOM 3788 O O . THR B 1 88 ? 9.375 12.008 14.438 1 98.75 88 THR B O 1
ATOM 3791 N N . GLY B 1 89 ? 9.945 10.898 16.328 1 97.12 89 GLY B N 1
ATOM 3792 C CA . GLY B 1 89 ? 11.242 10.477 15.828 1 97.12 89 GLY B CA 1
ATOM 3793 C C . GLY B 1 89 ? 12.219 11.633 15.656 1 97.12 89 GLY B C 1
ATOM 3794 O O . GLY B 1 89 ? 12.805 11.789 14.586 1 97.12 89 GLY B O 1
ATOM 3795 N N . CYS B 1 90 ? 12.461 12.367 16.719 1 97.69 90 CYS B N 1
ATOM 3796 C CA . CYS B 1 90 ? 13.297 13.555 16.625 1 97.69 90 CYS B CA 1
ATOM 3797 C C . CYS B 1 90 ? 14.711 13.281 17.125 1 97.69 90 CYS B C 1
ATOM 3799 O O . CYS B 1 90 ? 15.469 14.203 17.422 1 97.69 90 CYS B O 1
ATOM 3801 N N . ASP B 1 91 ? 15.055 12.008 17.25 1 94.44 91 ASP B N 1
ATOM 3802 C CA . ASP B 1 91 ? 16.391 11.641 17.719 1 94.44 91 ASP B CA 1
ATOM 3803 C C . ASP B 1 91 ? 17.453 12.039 16.703 1 94.44 91 ASP B C 1
ATOM 3805 O O . ASP B 1 91 ? 18.594 12.312 17.062 1 94.44 91 ASP B O 1
ATOM 3809 N N . SER B 1 92 ? 17.078 11.992 15.43 1 92.44 92 SER B N 1
ATOM 3810 C CA . SER B 1 92 ? 18.016 12.297 14.344 1 92.44 92 SER B CA 1
ATOM 3811 C C . SER B 1 92 ? 17.266 12.602 13.047 1 92.44 92 SER B C 1
ATOM 3813 O O . SER B 1 92 ? 16.031 12.719 13.047 1 92.44 92 SER B O 1
ATOM 3815 N N . GLY B 1 93 ? 18 12.922 12.078 1 93.69 93 GLY B N 1
ATOM 3816 C CA . GLY B 1 93 ? 17.484 12.953 10.719 1 93.69 93 GLY B CA 1
ATOM 3817 C C . GLY B 1 93 ? 16.469 14.047 10.484 1 93.69 93 GLY B C 1
ATOM 3818 O O . GLY B 1 93 ? 16.656 15.188 10.914 1 93.69 93 GLY B O 1
ATOM 3819 N N . PHE B 1 94 ? 15.453 13.688 9.75 1 96.62 94 PHE B N 1
ATOM 3820 C CA . PHE B 1 94 ? 14.43 14.641 9.328 1 96.62 94 PHE B CA 1
ATOM 3821 C C . PHE B 1 94 ? 13.695 15.219 10.531 1 96.62 94 PHE B C 1
ATOM 3823 O O . PHE B 1 94 ? 13.414 16.422 10.586 1 96.62 94 PHE B O 1
ATOM 3830 N N . GLY B 1 95 ? 13.375 14.32 11.484 1 97.75 95 GLY B N 1
ATOM 3831 C CA . GLY B 1 95 ? 12.633 14.766 12.656 1 97.75 95 GLY B CA 1
ATOM 3832 C C . GLY B 1 95 ? 13.359 15.828 13.453 1 97.75 95 GLY B C 1
ATOM 3833 O O . GLY B 1 95 ? 12.781 16.859 13.789 1 97.75 95 GLY B O 1
ATOM 3834 N N . LYS B 1 96 ? 14.594 15.586 13.742 1 97.56 96 LYS B N 1
ATOM 3835 C CA . LYS B 1 96 ? 15.398 16.531 14.516 1 97.56 96 LYS B CA 1
ATOM 3836 C C . LYS B 1 96 ? 15.539 17.859 13.781 1 97.56 96 LYS B C 1
ATOM 3838 O O . LYS B 1 96 ? 15.312 18.922 14.367 1 97.56 96 LYS B O 1
ATOM 3843 N N . GLU B 1 97 ? 15.852 17.797 12.492 1 97.62 97 GLU B N 1
ATOM 3844 C CA . GLU B 1 97 ? 16.047 19 11.711 1 97.62 97 GLU B CA 1
ATOM 3845 C C . GLU B 1 97 ? 14.734 19.766 11.539 1 97.62 97 GLU B C 1
ATOM 3847 O O . GLU B 1 97 ? 14.727 21 11.516 1 97.62 97 GLU B O 1
ATOM 3852 N N . THR B 1 98 ? 13.656 19.062 11.422 1 98.62 98 THR B N 1
ATOM 3853 C CA . THR B 1 98 ? 12.352 19.688 11.344 1 98.62 98 THR B CA 1
ATOM 3854 C C . THR B 1 98 ? 12.008 20.406 12.648 1 98.62 98 THR B C 1
ATOM 3856 O O . THR B 1 98 ? 11.523 21.531 12.641 1 98.62 98 THR B O 1
ATOM 3859 N N . ALA B 1 99 ? 12.266 19.719 13.742 1 98.62 99 ALA B N 1
ATOM 3860 C CA . ALA B 1 99 ? 12.008 20.312 15.055 1 98.62 99 ALA B CA 1
ATOM 3861 C C . ALA B 1 99 ? 12.773 21.625 15.227 1 98.62 99 ALA B C 1
ATOM 3863 O O . ALA B 1 99 ? 12.219 22.625 15.68 1 98.62 99 ALA B O 1
ATOM 3864 N N . LYS B 1 100 ? 14.023 21.656 14.82 1 98.25 100 LYS B N 1
ATOM 3865 C CA . LYS B 1 100 ? 14.859 22.844 14.914 1 98.25 100 LYS B CA 1
ATOM 3866 C C . LYS B 1 100 ? 14.289 23.984 14.07 1 98.25 100 LYS B C 1
ATOM 3868 O O . LYS B 1 100 ? 14.172 25.109 14.547 1 98.25 100 LYS B O 1
ATOM 3873 N N . LYS B 1 101 ? 13.992 23.641 12.891 1 98.12 101 LYS B N 1
ATOM 3874 C CA . LYS B 1 101 ? 13.516 24.656 11.961 1 98.12 101 LYS B CA 1
ATOM 3875 C C . LYS B 1 101 ? 12.188 25.25 12.43 1 98.12 101 LYS B C 1
ATOM 3877 O O . LYS B 1 101 ? 12.008 26.469 12.422 1 98.12 101 LYS B O 1
ATOM 3882 N N . LEU B 1 102 ? 11.25 24.406 12.797 1 98.31 102 LEU B N 1
ATOM 3883 C CA . LEU B 1 102 ? 9.945 24.875 13.234 1 98.31 102 LEU B CA 1
ATOM 3884 C C . LEU B 1 102 ? 10.055 25.719 14.508 1 98.31 102 LEU B C 1
ATOM 3886 O O . LEU B 1 102 ? 9.359 26.719 14.656 1 98.31 102 LEU B O 1
ATOM 3890 N N . ASP B 1 103 ? 10.93 25.266 15.414 1 98.12 103 ASP B N 1
ATOM 3891 C CA . ASP B 1 103 ? 11.164 26.047 16.625 1 98.12 103 ASP B CA 1
ATOM 3892 C C . ASP B 1 103 ? 11.695 27.438 16.297 1 98.12 103 ASP B C 1
ATOM 3894 O O . ASP B 1 103 ? 11.227 28.438 16.844 1 98.12 103 ASP B O 1
ATOM 3898 N N . ALA B 1 104 ? 12.609 27.5 15.375 1 97.25 104 ALA B N 1
ATOM 3899 C CA . ALA B 1 104 ? 13.195 28.766 14.945 1 97.25 104 ALA B CA 1
ATOM 3900 C C . ALA B 1 104 ? 12.148 29.672 14.305 1 97.25 104 ALA B C 1
ATOM 3902 O O . ALA B 1 104 ? 12.242 30.891 14.391 1 97.25 104 ALA B O 1
ATOM 3903 N N . MET B 1 105 ? 11.156 29.094 13.734 1 96.75 105 MET B N 1
ATOM 3904 C CA . MET B 1 105 ? 10.102 29.844 13.062 1 96.75 105 MET B CA 1
ATOM 3905 C C . MET B 1 105 ? 9.078 30.359 14.062 1 96.75 105 MET B C 1
ATOM 3907 O O . MET B 1 105 ? 8.227 31.188 13.727 1 96.75 105 MET B O 1
ATOM 3911 N N . GLY B 1 106 ? 9.086 29.75 15.305 1 96.25 106 GLY B N 1
ATOM 3912 C CA . GLY B 1 106 ? 8.203 30.266 16.344 1 96.25 106 GLY B CA 1
ATOM 3913 C C . GLY B 1 106 ? 7.137 29.281 16.766 1 96.25 106 GLY B C 1
ATOM 3914 O O . GLY B 1 106 ? 6.297 29.578 17.609 1 96.25 106 GLY B O 1
ATOM 3915 N N . PHE B 1 107 ? 7.125 28.078 16.234 1 97.12 107 PHE B N 1
ATOM 3916 C CA . PHE B 1 107 ? 6.172 27.047 16.641 1 97.12 107 PHE B CA 1
ATOM 3917 C C . PHE B 1 107 ? 6.438 26.609 18.078 1 97.12 107 PHE B C 1
ATOM 3919 O O . PHE B 1 107 ? 7.578 26.625 18.547 1 97.12 107 PHE B O 1
ATOM 3926 N N . THR B 1 108 ? 5.395 26.234 18.75 1 97.06 108 THR B N 1
ATOM 3927 C CA . THR B 1 108 ? 5.57 25.328 19.875 1 97.06 108 THR B CA 1
ATOM 3928 C C . THR B 1 108 ? 5.758 23.891 19.391 1 97.06 108 THR B C 1
ATOM 3930 O O . THR B 1 108 ? 4.844 23.312 18.812 1 97.06 108 THR B O 1
ATOM 3933 N N . VAL B 1 109 ? 6.91 23.359 19.672 1 98.31 109 VAL B N 1
ATOM 3934 C CA . VAL B 1 109 ? 7.23 22.047 19.125 1 98.31 109 VAL B CA 1
ATOM 3935 C C . VAL B 1 109 ? 7.25 21.016 20.234 1 98.31 109 VAL B C 1
ATOM 3937 O O . VAL B 1 109 ? 8.008 21.141 21.203 1 98.31 109 VAL B O 1
ATOM 3940 N N . LEU B 1 110 ? 6.395 20.062 20.172 1 98.62 110 LEU B N 1
ATOM 3941 C CA . LEU B 1 110 ? 6.453 18.875 21 1 98.62 110 LEU B CA 1
ATOM 3942 C C . LEU B 1 110 ? 7.191 17.75 20.281 1 98.62 110 LEU B C 1
ATOM 3944 O O . LEU B 1 110 ? 6.621 17.078 19.422 1 98.62 110 LEU B O 1
ATOM 3948 N N . ALA B 1 111 ? 8.43 17.516 20.625 1 98.69 111 ALA B N 1
ATOM 3949 C CA . ALA B 1 111 ? 9.305 16.578 19.938 1 98.69 111 ALA B CA 1
ATOM 3950 C C . ALA B 1 111 ? 9.438 15.273 20.734 1 98.69 111 ALA B C 1
ATOM 3952 O O . ALA B 1 111 ? 9.773 15.297 21.922 1 98.69 111 ALA B O 1
ATOM 3953 N N . THR B 1 112 ? 9.18 14.141 20.078 1 98.62 112 THR B N 1
ATOM 3954 C CA . THR B 1 112 ? 9.359 12.859 20.75 1 98.62 112 THR B CA 1
ATOM 3955 C C . THR B 1 112 ? 10.664 12.195 20.312 1 98.62 112 THR B C 1
ATOM 3957 O O . THR B 1 112 ? 11.062 12.305 19.156 1 98.62 112 THR B O 1
ATOM 3960 N N . VAL B 1 113 ? 11.297 11.578 21.281 1 98 113 VAL B N 1
ATOM 3961 C CA . VAL B 1 113 ? 12.547 10.859 21.062 1 98 113 VAL B CA 1
ATOM 3962 C C . VAL B 1 113 ? 12.484 9.484 21.719 1 98 113 VAL B C 1
ATOM 3964 O O . VAL B 1 113 ? 11.688 9.258 22.641 1 98 113 VAL B O 1
ATOM 3967 N N . LEU B 1 114 ? 13.258 8.547 21.219 1 96.62 114 LEU B N 1
ATOM 3968 C CA . LEU B 1 114 ? 13.344 7.234 21.844 1 96.62 114 LEU B CA 1
ATOM 3969 C C . LEU B 1 114 ? 14.125 7.301 23.156 1 96.62 114 LEU B C 1
ATOM 3971 O O . LEU B 1 114 ? 13.844 6.539 24.078 1 96.62 114 LEU B O 1
ATOM 3975 N N . ASP B 1 115 ? 15.141 8.188 23.141 1 95.88 115 ASP B N 1
ATOM 3976 C CA . ASP B 1 115 ? 16.016 8.352 24.297 1 95.88 115 ASP B CA 1
ATOM 3977 C C . ASP B 1 115 ? 16.297 9.828 24.578 1 95.88 115 ASP B C 1
ATOM 3979 O O . ASP B 1 115 ? 16.875 10.531 23.75 1 95.88 115 ASP B O 1
ATOM 3983 N N . LEU B 1 116 ? 15.922 10.266 25.781 1 97.06 116 LEU B N 1
ATOM 3984 C CA . LEU B 1 116 ? 16.062 11.672 26.156 1 97.06 116 LEU B CA 1
ATOM 3985 C C . LEU B 1 116 ? 17.531 12.055 26.297 1 97.06 116 LEU B C 1
ATOM 3987 O O . LEU B 1 116 ? 17.875 13.234 26.281 1 97.06 116 LEU B O 1
ATOM 3991 N N . ASP B 1 117 ? 18.391 11.016 26.375 1 96.38 117 ASP B N 1
ATOM 3992 C CA . ASP B 1 117 ? 19.812 11.281 26.516 1 96.38 117 ASP B CA 1
ATOM 3993 C C . ASP B 1 117 ? 20.547 11.055 25.188 1 96.38 117 ASP B C 1
ATOM 3995 O O . ASP B 1 117 ? 21.781 11 25.172 1 96.38 117 ASP B O 1
ATOM 3999 N N . SER B 1 118 ? 19.812 10.836 24.172 1 93.75 118 SER B N 1
ATOM 4000 C CA . SER B 1 118 ? 20.453 10.688 22.875 1 93.75 118 SER B CA 1
ATOM 4001 C C . SER B 1 118 ? 21.125 11.984 22.438 1 93.75 118 SER B C 1
ATOM 4003 O O . SER B 1 118 ? 20.75 13.07 22.891 1 93.75 118 SER B O 1
ATOM 4005 N N . PRO B 1 119 ? 22.125 11.836 21.562 1 93.06 119 PRO B N 1
ATOM 4006 C CA . PRO B 1 119 ? 22.781 13.047 21.047 1 93.06 119 PRO B CA 1
ATOM 4007 C C . PRO B 1 119 ? 21.812 14.031 20.422 1 93.06 119 PRO B C 1
ATOM 4009 O O . PRO B 1 119 ? 21.953 15.242 20.578 1 93.06 119 PRO B O 1
ATOM 4012 N N . GLY B 1 120 ? 20.828 13.539 19.75 1 94.81 120 GLY B N 1
ATOM 4013 C CA . GLY B 1 120 ? 19.828 14.398 19.141 1 94.81 120 GLY B CA 1
ATOM 4014 C C . GLY B 1 120 ? 18.953 15.125 20.156 1 94.81 120 GLY B C 1
ATOM 4015 O O . GLY B 1 120 ? 18.688 16.312 20.016 1 94.81 120 GLY B O 1
ATOM 4016 N N . ALA B 1 121 ? 18.547 14.43 21.125 1 96.94 121 ALA B N 1
ATOM 4017 C CA . ALA B 1 121 ? 17.734 15.031 22.188 1 96.94 121 ALA B CA 1
ATOM 4018 C C . ALA B 1 121 ? 18.5 16.141 22.906 1 96.94 121 ALA B C 1
ATOM 4020 O O . ALA B 1 121 ? 17.953 17.203 23.188 1 96.94 121 ALA B O 1
ATOM 4021 N N . LEU B 1 122 ? 19.734 15.883 23.172 1 97.12 122 LEU B N 1
ATOM 4022 C CA . LEU B 1 122 ? 20.594 16.859 23.844 1 97.12 122 LEU B CA 1
ATOM 4023 C C . LEU B 1 122 ? 20.781 18.094 22.969 1 97.12 122 LEU B C 1
ATOM 4025 O O . LEU B 1 122 ? 20.766 19.219 23.469 1 97.12 122 LEU B O 1
ATOM 4029 N N . GLU B 1 123 ? 20.984 17.828 21.75 1 97.31 123 GLU B N 1
ATOM 4030 C CA . GLU B 1 123 ? 21.141 18.938 20.812 1 97.31 123 GLU B CA 1
ATOM 4031 C C . GLU B 1 123 ? 19.891 19.812 20.781 1 97.31 123 GLU B C 1
ATOM 4033 O O . GLU B 1 123 ? 19.984 21.047 20.766 1 97.31 123 GLU B O 1
ATOM 4038 N N . LEU B 1 124 ? 18.75 19.219 20.719 1 98 124 LEU B N 1
ATOM 4039 C CA . LEU B 1 124 ? 17.5 19.953 20.688 1 98 124 LEU B CA 1
ATOM 4040 C C . LEU B 1 124 ? 17.312 20.797 21.953 1 98 124 LEU B C 1
ATOM 4042 O O . LEU B 1 124 ? 16.859 21.938 21.891 1 98 124 LEU B O 1
ATOM 4046 N N . ARG B 1 125 ? 17.703 20.281 23.047 1 96.31 125 ARG B N 1
ATOM 4047 C CA . ARG B 1 125 ? 17.578 20.984 24.312 1 96.31 125 ARG B CA 1
ATOM 4048 C C . ARG B 1 125 ? 18.484 22.203 24.359 1 96.31 125 ARG B C 1
ATOM 4050 O O . ARG B 1 125 ? 18.141 23.234 24.953 1 96.31 125 ARG B O 1
ATOM 4057 N N . THR B 1 126 ? 19.547 22.062 23.734 1 96.38 126 THR B N 1
ATOM 4058 C CA . THR B 1 126 ? 20.562 23.094 23.812 1 96.38 126 THR B CA 1
ATOM 4059 C C . THR B 1 126 ? 20.328 24.188 22.766 1 96.38 126 THR B C 1
ATOM 4061 O O . THR B 1 126 ? 20.484 25.375 23.047 1 96.38 126 THR B O 1
ATOM 4064 N N . CYS B 1 127 ? 19.891 23.812 21.641 1 96.19 127 CYS B N 1
ATOM 4065 C CA . CYS B 1 127 ? 19.875 24.719 20.5 1 96.19 127 CYS B CA 1
ATOM 4066 C C . CYS B 1 127 ? 18.5 25.359 20.328 1 96.19 127 CYS B C 1
ATOM 4068 O O . CYS B 1 127 ? 18.359 26.391 19.688 1 96.19 127 CYS B O 1
ATOM 4070 N N . CYS B 1 128 ? 17.5 24.734 20.859 1 97.12 128 CYS B N 1
ATOM 4071 C CA . CYS B 1 128 ? 16.156 25.219 20.609 1 97.12 128 CYS B CA 1
ATOM 4072 C C . CYS B 1 128 ? 15.648 26.047 21.781 1 97.12 128 CYS B C 1
ATOM 4074 O O . CYS B 1 128 ? 16.266 26.078 22.844 1 97.12 128 CYS B O 1
ATOM 4076 N N . SER B 1 129 ? 14.625 26.828 21.562 1 96 129 SER B N 1
ATOM 4077 C CA . SER B 1 129 ? 14.023 27.703 22.562 1 96 129 SER B CA 1
ATOM 4078 C C . SER B 1 129 ? 13.312 26.875 23.641 1 96 129 SER B C 1
ATOM 4080 O O . SER B 1 129 ? 13.109 25.672 23.484 1 96 129 SER B O 1
ATOM 4082 N N . PRO B 1 130 ? 12.859 27.516 24.672 1 94.12 130 PRO B N 1
ATOM 4083 C CA . PRO B 1 130 ? 12.141 26.828 25.75 1 94.12 130 PRO B CA 1
ATOM 4084 C C . PRO B 1 130 ? 10.742 26.375 25.328 1 94.12 130 PRO B C 1
ATOM 4086 O O . PRO B 1 130 ? 10.094 25.609 26.047 1 94.12 130 PRO B O 1
ATOM 4089 N N . ARG B 1 131 ? 10.312 26.828 24.234 1 93.94 131 ARG B N 1
ATOM 4090 C CA . ARG B 1 131 ? 9 26.406 23.734 1 93.94 131 ARG B CA 1
ATOM 4091 C C . ARG B 1 131 ? 9.031 24.953 23.266 1 93.94 131 ARG B C 1
ATOM 4093 O O . ARG B 1 131 ? 7.984 24.312 23.172 1 93.94 131 ARG B O 1
ATOM 4100 N N . LEU B 1 132 ? 10.172 24.516 22.891 1 97.56 132 LEU B N 1
ATOM 4101 C CA . LEU B 1 132 ? 10.289 23.109 22.484 1 97.56 132 LEU B CA 1
ATOM 4102 C C . LEU B 1 132 ? 10.305 22.188 23.688 1 97.56 132 LEU B C 1
ATOM 4104 O O . LEU B 1 132 ? 11.062 22.406 24.641 1 97.56 132 LEU B O 1
ATOM 4108 N N . ARG B 1 133 ? 9.43 21.234 23.688 1 97.38 133 ARG B N 1
ATOM 4109 C CA . ARG B 1 133 ? 9.344 20.234 24.75 1 97.38 133 ARG B CA 1
ATOM 4110 C C . ARG B 1 133 ? 9.688 18.844 24.234 1 97.38 133 ARG B C 1
ATOM 4112 O O . ARG B 1 133 ? 9.211 18.438 23.172 1 97.38 133 ARG B O 1
ATOM 4119 N N . LEU B 1 134 ? 10.516 18.188 24.984 1 97.88 134 LEU B N 1
ATOM 4120 C CA . LEU B 1 134 ? 10.914 16.828 24.625 1 97.88 134 LEU B CA 1
ATOM 4121 C C . LEU B 1 134 ? 10.102 15.797 25.391 1 97.88 134 LEU B C 1
ATOM 4123 O O . LEU B 1 134 ? 9.805 15.984 26.578 1 97.88 134 LEU B O 1
ATOM 4127 N N . LEU B 1 135 ? 9.742 14.742 24.703 1 98.12 135 LEU B N 1
ATOM 4128 C CA . LEU B 1 135 ? 9.023 13.625 25.312 1 98.12 135 LEU B CA 1
ATOM 4129 C C . LEU B 1 135 ? 9.594 12.297 24.812 1 98.12 135 LEU B C 1
ATOM 4131 O O . LEU B 1 135 ? 9.82 12.109 23.625 1 98.12 135 LEU B O 1
ATOM 4135 N N . GLN B 1 136 ? 9.867 11.438 25.75 1 98.31 136 GLN B N 1
ATOM 4136 C CA . GLN B 1 136 ? 10.281 10.086 25.391 1 98.31 136 GLN B CA 1
ATOM 4137 C C . GLN B 1 136 ? 9.086 9.234 24.969 1 98.31 136 GLN B C 1
ATOM 4139 O O . GLN B 1 136 ? 8.086 9.164 25.688 1 98.31 136 GLN B O 1
ATOM 4144 N N . MET B 1 137 ? 9.203 8.586 23.781 1 98.31 137 MET B N 1
ATOM 4145 C CA . MET B 1 137 ? 8.094 7.766 23.297 1 98.31 137 MET B CA 1
ATOM 4146 C C . MET B 1 137 ? 8.594 6.656 22.375 1 98.31 137 MET B C 1
ATOM 4148 O O . MET B 1 137 ? 9.336 6.914 21.438 1 98.31 137 MET B O 1
ATOM 4152 N N . ASP B 1 138 ? 8.258 5.496 22.75 1 98.06 138 ASP B N 1
ATOM 4153 C CA . ASP B 1 138 ? 8.391 4.316 21.906 1 98.06 138 ASP B CA 1
ATOM 4154 C C . ASP B 1 138 ? 7.047 3.914 21.312 1 98.06 138 ASP B C 1
ATOM 4156 O O . ASP B 1 138 ? 6.148 3.469 22.031 1 98.06 138 ASP B O 1
ATOM 4160 N N . LEU B 1 139 ? 6.945 3.965 20.016 1 97.44 139 LEU B N 1
ATOM 4161 C CA . LEU B 1 139 ? 5.676 3.777 19.328 1 97.44 139 LEU B CA 1
ATOM 4162 C C . LEU B 1 139 ? 5.203 2.332 19.438 1 97.44 139 LEU B C 1
ATOM 4164 O O . LEU B 1 139 ? 4.051 2.025 19.109 1 97.44 139 LEU B O 1
ATOM 4168 N N . THR B 1 140 ? 6.055 1.438 19.828 1 97 140 THR B N 1
ATOM 4169 C CA . THR B 1 140 ? 5.664 0.039 19.969 1 97 140 THR B CA 1
ATOM 4170 C C . THR B 1 140 ? 5.043 -0.22 21.344 1 97 140 THR B C 1
ATOM 4172 O O . THR B 1 140 ? 4.566 -1.323 21.609 1 97 140 THR B O 1
ATOM 4175 N N . LYS B 1 141 ? 5.082 0.785 22.203 1 97.69 141 LYS B N 1
ATOM 4176 C CA . LYS B 1 141 ? 4.547 0.651 23.547 1 97.69 141 LYS B CA 1
ATOM 4177 C C . LYS B 1 141 ? 3.281 1.486 23.734 1 97.69 141 LYS B C 1
ATOM 4179 O O . LYS B 1 141 ? 3.352 2.713 23.828 1 97.69 141 LYS B O 1
ATOM 4184 N N . PRO B 1 142 ? 2.182 0.87 23.906 1 96.31 142 PRO B N 1
ATOM 4185 C CA . PRO B 1 142 ? 0.919 1.598 24.047 1 96.31 142 PRO B CA 1
ATOM 4186 C C . PRO B 1 142 ? 0.938 2.576 25.219 1 96.31 142 PRO B C 1
ATOM 4188 O O . PRO B 1 142 ? 0.337 3.65 25.141 1 96.31 142 PRO B O 1
ATOM 4191 N N . ALA B 1 143 ? 1.619 2.25 26.281 1 97.62 143 ALA B N 1
ATOM 4192 C CA . ALA B 1 143 ? 1.697 3.129 27.453 1 97.62 143 ALA B CA 1
ATOM 4193 C C . ALA B 1 143 ? 2.408 4.434 27.094 1 97.62 143 ALA B C 1
ATOM 4195 O O . ALA B 1 143 ? 2.033 5.504 27.594 1 97.62 143 ALA B O 1
ATOM 4196 N N . ASP B 1 144 ? 3.436 4.355 26.297 1 98.38 144 ASP B N 1
ATOM 4197 C CA . ASP B 1 144 ? 4.148 5.551 25.859 1 98.38 144 ASP B CA 1
ATOM 4198 C C . ASP B 1 144 ? 3.254 6.441 25 1 98.38 144 ASP B C 1
ATOM 4200 O O . ASP B 1 144 ? 3.279 7.664 25.125 1 98.38 144 ASP B O 1
ATOM 4204 N N . ILE B 1 145 ? 2.486 5.816 24.156 1 98.31 145 ILE B N 1
ATOM 4205 C CA . ILE B 1 145 ? 1.573 6.566 23.297 1 98.31 145 ILE B CA 1
ATOM 4206 C C . ILE B 1 145 ? 0.535 7.285 24.156 1 98.31 145 ILE B C 1
ATOM 4208 O O . ILE B 1 145 ? 0.253 8.469 23.938 1 98.31 145 ILE B O 1
ATOM 4212 N N . SER B 1 146 ? 0.03 6.605 25.141 1 97.75 146 SER B N 1
ATOM 4213 C CA . SER B 1 146 ? -0.944 7.207 26.047 1 97.75 146 SER B CA 1
ATOM 4214 C C . SER B 1 146 ? -0.354 8.406 26.781 1 97.75 146 SER B C 1
ATOM 4216 O O . SER B 1 146 ? -1.015 9.438 26.922 1 97.75 146 SER B O 1
ATOM 4218 N N . ARG B 1 147 ? 0.824 8.281 27.203 1 98.06 147 ARG B N 1
ATOM 4219 C CA . ARG B 1 147 ? 1.506 9.383 27.875 1 98.06 147 ARG B CA 1
ATOM 4220 C C . ARG B 1 147 ? 1.712 10.555 26.922 1 98.06 147 ARG B C 1
ATOM 4222 O O . ARG B 1 147 ? 1.577 11.711 27.328 1 98.06 147 ARG B O 1
ATOM 4229 N N . ALA B 1 148 ? 2.066 10.242 25.734 1 98.25 148 ALA B N 1
ATOM 4230 C CA . ALA B 1 148 ? 2.27 11.297 24.734 1 98.25 148 ALA B CA 1
ATOM 4231 C C . ALA B 1 148 ? 0.97 12.047 24.469 1 98.25 148 ALA B C 1
ATOM 4233 O O . ALA B 1 148 ? 0.979 13.258 24.266 1 98.25 148 ALA B O 1
ATOM 4234 N N . LEU B 1 149 ? -0.126 11.312 24.438 1 98.06 149 LEU B N 1
ATOM 4235 C CA . LEU B 1 149 ? -1.43 11.938 24.219 1 98.06 149 LEU B CA 1
ATOM 4236 C C . LEU B 1 149 ? -1.771 12.891 25.359 1 98.06 149 LEU B C 1
ATOM 4238 O O . LEU B 1 149 ? -2.195 14.023 25.125 1 98.06 149 LEU B O 1
ATOM 4242 N N . GLU B 1 150 ? -1.533 12.445 26.531 1 97.75 150 GLU B N 1
ATOM 4243 C CA . GLU B 1 150 ? -1.793 13.281 27.703 1 97.75 150 GLU B CA 1
ATOM 4244 C C . GLU B 1 150 ? -0.874 14.5 27.734 1 97.75 150 GLU B C 1
ATOM 4246 O O . GLU B 1 150 ? -1.315 15.609 28.031 1 97.75 150 GLU B O 1
ATOM 4251 N N . PHE B 1 151 ? 0.348 14.258 27.469 1 97.69 151 PHE B N 1
ATOM 4252 C CA . PHE B 1 151 ? 1.347 15.32 27.406 1 97.69 151 PHE B CA 1
ATOM 4253 C C . PHE B 1 151 ? 0.945 16.375 26.375 1 97.69 151 PHE B C 1
ATOM 4255 O O . PHE B 1 151 ? 1.006 17.578 26.656 1 97.69 151 PHE B O 1
ATOM 4262 N N . THR B 1 152 ? 0.524 15.922 25.219 1 98 152 THR B N 1
ATOM 4263 C CA . THR B 1 152 ? 0.135 16.828 24.141 1 98 152 THR B CA 1
ATOM 4264 C C . THR B 1 152 ? -1.092 17.641 24.531 1 98 152 THR B C 1
ATOM 4266 O O . THR B 1 152 ? -1.137 18.859 24.312 1 98 152 THR B O 1
ATOM 4269 N N . LYS B 1 153 ? -2.053 17 25.109 1 96.5 153 LYS B N 1
ATOM 4270 C CA . LYS B 1 153 ? -3.262 17.688 25.562 1 96.5 153 LYS B CA 1
ATOM 4271 C C . LYS B 1 153 ? -2.93 18.766 26.578 1 96.5 153 LYS B C 1
ATOM 4273 O O . LYS B 1 153 ? -3.459 19.875 26.516 1 96.5 153 LYS B O 1
ATOM 4278 N N . ALA B 1 154 ? -2.072 18.453 27.438 1 96.38 154 ALA B N 1
ATOM 4279 C CA . ALA B 1 154 ? -1.709 19.375 28.516 1 96.38 154 ALA B CA 1
ATOM 4280 C C . ALA B 1 154 ? -0.983 20.594 27.953 1 96.38 154 ALA B C 1
ATOM 4282 O O . ALA B 1 154 ? -1.187 21.719 28.438 1 96.38 154 ALA B O 1
ATOM 4283 N N . HIS B 1 155 ? -0.231 20.406 26.969 1 94.94 155 HIS B N 1
ATOM 4284 C CA . HIS B 1 155 ? 0.613 21.5 26.484 1 94.94 155 HIS B CA 1
ATOM 4285 C C . HIS B 1 155 ? -0.072 22.266 25.359 1 94.94 155 HIS B C 1
ATOM 4287 O O . HIS B 1 155 ? 0.458 23.266 24.859 1 94.94 155 HIS B O 1
ATOM 4293 N N . THR B 1 156 ? -1.202 21.781 24.922 1 95.25 156 THR B N 1
ATOM 4294 C CA . THR B 1 156 ? -1.898 22.453 23.844 1 95.25 156 THR B CA 1
ATOM 4295 C C . THR B 1 156 ? -3.312 22.844 24.266 1 95.25 156 THR B C 1
ATOM 4297 O O . THR B 1 156 ? -4.18 23.078 23.422 1 95.25 156 THR B O 1
ATOM 4300 N N . SER B 1 157 ? -3.613 22.875 25.5 1 91 157 SER B N 1
ATOM 4301 C CA . SER B 1 157 ? -4.945 23.172 26.016 1 91 157 SER B CA 1
ATOM 4302 C C . SER B 1 157 ? -5.41 24.562 25.609 1 91 157 SER B C 1
ATOM 4304 O O . SER B 1 157 ? -6.586 24.75 25.297 1 91 157 SER B O 1
ATOM 4306 N N . SER B 1 158 ? -4.539 25.484 25.547 1 88.5 158 SER B N 1
ATOM 4307 C CA . SER B 1 158 ? -4.895 26.875 25.25 1 88.5 158 SER B CA 1
ATOM 4308 C C . SER B 1 158 ? -4.762 27.172 23.75 1 88.5 158 SER B C 1
ATOM 4310 O O . SER B 1 158 ? -5.52 27.969 23.203 1 88.5 158 SER B O 1
ATOM 4312 N N . THR B 1 159 ? -3.863 26.547 23.125 1 89.12 159 THR B N 1
ATOM 4313 C CA . THR B 1 159 ? -3.541 26.891 21.734 1 89.12 159 THR B CA 1
ATOM 4314 C C . THR B 1 159 ? -4.18 25.891 20.766 1 89.12 159 THR B C 1
ATOM 4316 O O . THR B 1 159 ? -4.391 26.219 19.594 1 89.12 159 THR B O 1
ATOM 4319 N N . GLY B 1 160 ? -4.484 24.703 21.281 1 94.12 160 GLY B N 1
ATOM 4320 C CA . GLY B 1 160 ? -4.855 23.625 20.391 1 94.12 160 GLY B CA 1
ATOM 4321 C C . GLY B 1 160 ? -3.664 22.984 19.703 1 94.12 160 GLY B C 1
ATOM 4322 O O . GLY B 1 160 ? -2.547 23.5 19.781 1 94.12 160 GLY B O 1
ATOM 4323 N N . LEU B 1 161 ? -3.859 21.859 19.094 1 98.25 161 LEU B N 1
ATOM 4324 C CA . LEU B 1 161 ? -2.824 21.188 18.312 1 98.25 161 LEU B CA 1
ATOM 4325 C C . LEU B 1 161 ? -3.004 21.453 16.828 1 98.25 161 LEU B C 1
ATOM 4327 O O . LEU B 1 161 ? -3.984 21 16.219 1 98.25 161 LEU B O 1
ATOM 4331 N N . TRP B 1 162 ? -2.051 22.109 16.25 1 98.31 162 TRP B N 1
ATOM 4332 C CA . TRP B 1 162 ? -2.145 22.5 14.844 1 98.31 162 TRP B CA 1
ATOM 4333 C C . TRP B 1 162 ? -1.787 21.344 13.93 1 98.31 162 TRP B C 1
ATOM 4335 O O . TRP B 1 162 ? -2.441 21.125 12.906 1 98.31 162 TRP B O 1
ATOM 4345 N N . GLY B 1 163 ? -0.715 20.672 14.344 1 98.62 163 GLY B N 1
ATOM 4346 C CA . GLY B 1 163 ? -0.28 19.656 13.398 1 98.62 163 GLY B CA 1
ATOM 4347 C C . GLY B 1 163 ? 0.396 18.469 14.062 1 98.62 163 GLY B C 1
ATOM 4348 O O . GLY B 1 163 ? 0.894 18.594 15.188 1 98.62 163 GLY B O 1
ATOM 4349 N N . LEU B 1 164 ? 0.347 17.359 13.414 1 98.94 164 LEU B N 1
ATOM 4350 C CA . LEU B 1 164 ? 1.082 16.141 13.727 1 98.94 164 LEU B CA 1
ATOM 4351 C C . LEU B 1 164 ? 2.004 15.758 12.57 1 98.94 164 LEU B C 1
ATOM 4353 O O . LEU B 1 164 ? 1.569 15.68 11.422 1 98.94 164 LEU B O 1
ATOM 4357 N N . VAL B 1 165 ? 3.264 15.617 12.867 1 98.94 165 VAL B N 1
ATOM 4358 C CA . VAL B 1 165 ? 4.223 15.102 11.898 1 98.94 165 VAL B CA 1
ATOM 4359 C C . VAL B 1 165 ? 4.637 13.688 12.281 1 98.94 165 VAL B C 1
ATOM 4361 O O . VAL B 1 165 ? 5.473 13.5 13.172 1 98.94 165 VAL B O 1
ATOM 4364 N N . ASN B 1 166 ? 4.023 12.719 11.609 1 98.88 166 ASN B N 1
ATOM 4365 C CA . ASN B 1 166 ? 4.477 11.336 11.719 1 98.88 166 ASN B CA 1
ATOM 4366 C C . ASN B 1 166 ? 5.781 11.109 10.961 1 98.88 166 ASN B C 1
ATOM 4368 O O . ASN B 1 166 ? 5.766 10.812 9.766 1 98.88 166 ASN B O 1
ATOM 4372 N N . ASN B 1 167 ? 6.871 11.156 11.68 1 98.38 167 ASN B N 1
ATOM 4373 C CA . ASN B 1 167 ? 8.18 11.062 11.055 1 98.38 167 ASN B CA 1
ATOM 4374 C C . ASN B 1 167 ? 8.914 9.781 11.453 1 98.38 167 ASN B C 1
ATOM 4376 O O . ASN B 1 167 ? 9.742 9.273 10.695 1 98.38 167 ASN B O 1
ATOM 4380 N N . ALA B 1 168 ? 8.555 9.266 12.656 1 96 168 ALA B N 1
ATOM 4381 C CA . ALA B 1 168 ? 9.219 8.062 13.133 1 96 168 ALA B CA 1
ATOM 4382 C C . ALA B 1 168 ? 9.086 6.922 12.125 1 96 168 ALA B C 1
ATOM 4384 O O . ALA B 1 168 ? 8.016 6.734 11.531 1 96 168 ALA B O 1
ATOM 4385 N N . GLY B 1 169 ? 10.109 6.262 11.852 1 93.75 169 GLY B N 1
ATOM 4386 C CA . GLY B 1 169 ? 10.156 5.121 10.953 1 93.75 169 GLY B CA 1
ATOM 4387 C C . GLY B 1 169 ? 11.227 4.109 11.328 1 93.75 169 GLY B C 1
ATOM 4388 O O . GLY B 1 169 ? 12.195 4.449 12.008 1 93.75 169 GLY B O 1
ATOM 4389 N N . TYR B 1 170 ? 11.016 2.939 10.852 1 93 170 TYR B N 1
ATOM 4390 C CA . TYR B 1 170 ? 11.914 1.865 11.266 1 93 170 TYR B CA 1
ATOM 4391 C C . TYR B 1 170 ? 12.133 0.869 10.133 1 93 170 TYR B C 1
ATOM 4393 O O . TYR B 1 170 ? 11.188 0.517 9.422 1 93 170 TYR B O 1
ATOM 4401 N N . ASN B 1 171 ? 13.328 0.57 9.836 1 91.81 171 ASN B N 1
ATOM 4402 C CA . ASN B 1 171 ? 13.789 -0.514 8.977 1 91.81 171 ASN B CA 1
ATOM 4403 C C . ASN B 1 171 ? 15.125 -1.076 9.461 1 91.81 171 ASN B C 1
ATOM 4405 O O . ASN B 1 171 ? 16.078 -0.326 9.672 1 91.81 171 ASN B O 1
ATOM 4409 N N . ASP B 1 172 ? 15.25 -2.373 9.633 1 87.81 172 ASP B N 1
ATOM 4410 C CA . ASP B 1 172 ? 16.5 -2.859 10.203 1 87.81 172 ASP B CA 1
ATOM 4411 C C . ASP B 1 172 ? 17.078 -4 9.375 1 87.81 172 ASP B C 1
ATOM 4413 O O . ASP B 1 172 ? 18.188 -4.477 9.648 1 87.81 172 ASP B O 1
ATOM 4417 N N . VAL B 1 173 ? 16.406 -4.457 8.406 1 89.44 173 VAL B N 1
ATOM 4418 C CA . VAL B 1 173 ? 16.906 -5.582 7.617 1 89.44 173 VAL B CA 1
ATOM 4419 C C . VAL B 1 173 ? 16.781 -5.266 6.129 1 89.44 173 VAL B C 1
ATOM 4421 O O . VAL B 1 173 ? 15.781 -4.68 5.691 1 89.44 173 VAL B O 1
ATOM 4424 N N . VAL B 1 174 ? 17.828 -5.586 5.422 1 92.31 174 VAL B N 1
ATOM 4425 C CA . VAL B 1 174 ? 17.844 -5.516 3.967 1 92.31 174 VAL B CA 1
ATOM 4426 C C . VAL B 1 174 ? 18.109 -6.898 3.383 1 92.31 174 VAL B C 1
ATOM 4428 O O . VAL B 1 174 ? 19.25 -7.379 3.418 1 92.31 174 VAL B O 1
ATOM 4431 N N . ALA B 1 175 ? 17.156 -7.508 2.922 1 95.56 175 ALA B N 1
ATOM 4432 C CA . ALA B 1 175 ? 17.25 -8.859 2.373 1 95.56 175 ALA B CA 1
ATOM 4433 C C . ALA B 1 175 ? 16 -9.211 1.571 1 95.56 175 ALA B C 1
ATOM 4435 O O . ALA B 1 175 ? 14.969 -8.555 1.708 1 95.56 175 ALA B O 1
ATOM 4436 N N . ASP B 1 176 ? 16.125 -10.195 0.72 1 96.56 176 ASP B N 1
ATOM 4437 C CA . ASP B 1 176 ? 14.953 -10.727 0.039 1 96.56 176 ASP B CA 1
ATOM 4438 C C . ASP B 1 176 ? 13.883 -11.148 1.042 1 96.56 176 ASP B C 1
ATOM 4440 O O . ASP B 1 176 ? 14.188 -11.445 2.199 1 96.56 176 ASP B O 1
ATOM 4444 N N . VAL B 1 177 ? 12.703 -11.203 0.529 1 97.62 177 VAL B N 1
ATOM 4445 C CA . VAL B 1 177 ? 11.578 -11.555 1.394 1 97.62 177 VAL B CA 1
ATOM 4446 C C . VAL B 1 177 ? 11.812 -12.922 2.016 1 97.62 177 VAL B C 1
ATOM 4448 O O . VAL B 1 177 ? 11.633 -13.109 3.223 1 97.62 177 VAL B O 1
ATOM 4451 N N . GLU B 1 178 ? 12.242 -13.844 1.211 1 97.25 178 GLU B N 1
ATOM 4452 C CA . GLU B 1 178 ? 12.422 -15.211 1.694 1 97.25 178 GLU B CA 1
ATOM 4453 C C . GLU B 1 178 ? 13.492 -15.281 2.775 1 97.25 178 GLU B C 1
ATOM 4455 O O . GLU B 1 178 ? 13.43 -16.125 3.674 1 97.25 178 GLU B O 1
ATOM 4460 N N . LEU B 1 179 ? 14.461 -14.398 2.73 1 96.88 179 LEU B N 1
ATOM 4461 C CA . LEU B 1 179 ? 15.594 -14.414 3.65 1 96.88 179 LEU B CA 1
ATOM 4462 C C . LEU B 1 179 ? 15.297 -13.562 4.883 1 96.88 179 LEU B C 1
ATOM 4464 O O . LEU B 1 179 ? 16.031 -13.633 5.875 1 96.88 179 LEU B O 1
ATOM 4468 N N . SER B 1 180 ? 14.281 -12.789 4.84 1 96.38 180 SER B N 1
ATOM 4469 C CA . SER B 1 180 ? 13.945 -11.898 5.945 1 96.38 180 SER B CA 1
ATOM 4470 C C . SER B 1 180 ? 13.039 -12.594 6.957 1 96.38 180 SER B C 1
ATOM 4472 O O . SER B 1 180 ? 12 -13.141 6.59 1 96.38 180 SER B O 1
ATOM 4474 N N . PRO B 1 181 ? 13.422 -12.578 8.227 1 94.94 181 PRO B N 1
ATOM 4475 C CA . PRO B 1 181 ? 12.539 -13.172 9.234 1 94.94 181 PRO B CA 1
ATOM 4476 C C . PRO B 1 181 ? 11.172 -12.484 9.297 1 94.94 181 PRO B C 1
ATOM 4478 O O . PRO B 1 181 ? 11.078 -11.273 9.102 1 94.94 181 PRO B O 1
ATOM 4481 N N . VAL B 1 182 ? 10.133 -13.281 9.641 1 96.25 182 VAL B N 1
ATOM 4482 C CA . VAL B 1 182 ? 8.789 -12.742 9.766 1 96.25 182 VAL B CA 1
ATOM 4483 C C . VAL B 1 182 ? 8.758 -11.656 10.844 1 96.25 182 VAL B C 1
ATOM 4485 O O . VAL B 1 182 ? 8.031 -10.672 10.727 1 96.25 182 VAL B O 1
ATOM 4488 N N . ALA B 1 183 ? 9.594 -11.812 11.859 1 95.88 183 ALA B N 1
ATOM 4489 C CA . ALA B 1 183 ? 9.672 -10.852 12.961 1 95.88 183 ALA B CA 1
ATOM 4490 C C . ALA B 1 183 ? 10.062 -9.469 12.453 1 95.88 183 ALA B C 1
ATOM 4492 O O . ALA B 1 183 ? 9.625 -8.453 13.008 1 95.88 183 ALA B O 1
ATOM 4493 N N . THR B 1 184 ? 10.859 -9.422 11.43 1 96.25 184 THR B N 1
ATOM 4494 C CA . THR B 1 184 ? 11.258 -8.148 10.844 1 96.25 184 THR B CA 1
ATOM 4495 C C . THR B 1 184 ? 10.039 -7.422 10.273 1 96.25 184 THR B C 1
ATOM 4497 O O . THR B 1 184 ? 9.906 -6.207 10.438 1 96.25 184 THR B O 1
ATOM 4500 N N . PHE B 1 185 ? 9.164 -8.148 9.633 1 98.25 185 PHE B N 1
ATOM 4501 C CA . PHE B 1 185 ? 7.945 -7.566 9.086 1 98.25 185 PHE B CA 1
ATOM 4502 C C . PHE B 1 185 ? 7.055 -7.039 10.203 1 98.25 185 PHE B C 1
ATOM 4504 O O . PHE B 1 185 ? 6.473 -5.957 10.078 1 98.25 185 PHE B O 1
ATOM 4511 N N . ARG B 1 186 ? 6.969 -7.781 11.234 1 98 186 ARG B N 1
ATOM 4512 C CA . ARG B 1 186 ? 6.145 -7.379 12.367 1 98 186 ARG B CA 1
ATOM 4513 C C . ARG B 1 186 ? 6.691 -6.113 13.023 1 98 186 ARG B C 1
ATOM 4515 O O . ARG B 1 186 ? 5.934 -5.199 13.344 1 98 186 ARG B O 1
ATOM 4522 N N . SER B 1 187 ? 8.008 -6.027 13.18 1 97.12 187 SER B N 1
ATOM 4523 C CA . SER B 1 187 ? 8.633 -4.859 13.789 1 97.12 187 SER B CA 1
ATOM 4524 C C . SER B 1 187 ? 8.422 -3.613 12.938 1 97.12 187 SER B C 1
ATOM 4526 O O . SER B 1 187 ? 8.094 -2.547 13.461 1 97.12 187 SER B O 1
ATOM 4528 N N . CYS B 1 188 ? 8.594 -3.748 11.656 1 97.88 188 CYS B N 1
ATOM 4529 C CA . CYS B 1 188 ? 8.367 -2.627 10.75 1 97.88 188 CYS B CA 1
ATOM 4530 C C . CYS B 1 188 ? 6.914 -2.166 10.812 1 97.88 188 CYS B C 1
ATOM 4532 O O . CYS B 1 188 ? 6.641 -0.968 10.906 1 97.88 188 CYS B O 1
ATOM 4534 N N . MET B 1 189 ? 5.992 -3.129 10.797 1 98.69 189 MET B N 1
ATOM 4535 C CA . MET B 1 189 ? 4.57 -2.803 10.805 1 98.69 189 MET B CA 1
ATOM 4536 C C . MET B 1 189 ? 4.18 -2.127 12.117 1 98.69 189 MET B C 1
ATOM 4538 O O . MET B 1 189 ? 3.355 -1.211 12.125 1 98.69 189 MET B O 1
ATOM 4542 N N . GLU B 1 190 ? 4.777 -2.566 13.164 1 98.44 190 GLU B N 1
ATOM 4543 C CA . GLU B 1 190 ? 4.434 -2.041 14.484 1 98.44 190 GLU B CA 1
ATOM 4544 C C . GLU B 1 190 ? 4.781 -0.56 14.594 1 98.44 190 GLU B C 1
ATOM 4546 O O . GLU B 1 190 ? 3.99 0.232 15.117 1 98.44 190 GLU B O 1
ATOM 4551 N N . VAL B 1 191 ? 5.895 -0.185 14.125 1 98.12 191 VAL B N 1
ATOM 4552 C CA . VAL B 1 191 ? 6.359 1.192 14.258 1 98.12 19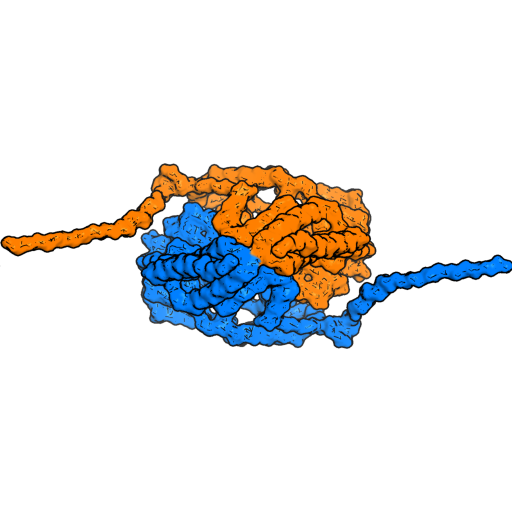1 VAL B CA 1
ATOM 4553 C C . VAL B 1 191 ? 5.758 2.049 13.141 1 98.12 191 VAL B C 1
ATOM 4555 O O . VAL B 1 191 ? 5.102 3.057 13.414 1 98.12 191 VAL B O 1
ATOM 4558 N N . ASN B 1 192 ? 5.938 1.609 11.914 1 98.56 192 ASN B N 1
ATOM 4559 C CA . ASN B 1 192 ? 5.645 2.449 10.758 1 98.56 192 ASN B CA 1
ATOM 4560 C C . ASN B 1 192 ? 4.145 2.586 10.531 1 98.56 192 ASN B C 1
ATOM 4562 O O . ASN B 1 192 ? 3.684 3.586 9.977 1 98.56 192 ASN B O 1
ATOM 4566 N N . PHE B 1 193 ? 3.41 1.571 10.906 1 98.81 193 PHE B N 1
ATOM 4567 C CA . PHE B 1 193 ? 1.981 1.597 10.617 1 98.81 193 PHE B CA 1
ATOM 4568 C C . PHE B 1 193 ? 1.171 1.724 11.898 1 98.81 193 PHE B C 1
ATOM 4570 O O . PHE B 1 193 ? 0.503 2.736 12.125 1 98.81 193 PHE B O 1
ATOM 4577 N N . PHE B 1 194 ? 1.237 0.719 12.805 1 98.81 194 PHE B N 1
ATOM 4578 C CA . PHE B 1 194 ? 0.362 0.67 13.969 1 98.81 194 PHE B CA 1
ATOM 4579 C C . PHE B 1 194 ? 0.668 1.817 14.93 1 98.81 194 PHE B C 1
ATOM 4581 O O . PHE B 1 194 ? -0.245 2.42 15.492 1 98.81 194 PHE B O 1
ATOM 4588 N N . GLY B 1 195 ? 1.949 2.072 15.156 1 98.62 195 GLY B N 1
ATOM 4589 C CA . GLY B 1 195 ? 2.305 3.211 15.984 1 98.62 195 GLY B CA 1
ATOM 4590 C C . GLY B 1 195 ? 1.75 4.523 15.469 1 98.62 195 GLY B C 1
ATOM 4591 O O . GLY B 1 195 ? 1.168 5.305 16.234 1 98.62 195 GLY B O 1
ATOM 4592 N N . ALA B 1 196 ? 1.934 4.754 14.195 1 98.44 196 ALA B N 1
ATOM 4593 C CA . ALA B 1 196 ? 1.416 5.965 13.562 1 98.44 196 ALA B CA 1
ATOM 4594 C C . ALA B 1 196 ? -0.108 6.004 13.625 1 98.44 196 ALA B C 1
ATOM 4596 O O . ALA B 1 196 ? -0.697 7.062 13.859 1 98.44 196 ALA B O 1
ATOM 4597 N N . LEU B 1 197 ? -0.736 4.875 13.367 1 98.69 197 LEU B N 1
ATOM 4598 C CA . LEU B 1 197 ? -2.191 4.773 13.43 1 98.69 197 LEU B CA 1
ATOM 4599 C C . LEU B 1 197 ? -2.709 5.156 14.812 1 98.69 197 LEU B C 1
ATOM 4601 O O . LEU B 1 197 ? -3.584 6.016 14.938 1 98.69 197 LEU B O 1
ATOM 4605 N N . GLU B 1 198 ? -2.18 4.539 15.82 1 98.38 198 GLU B N 1
ATOM 4606 C CA . GLU B 1 198 ? -2.66 4.73 17.188 1 98.38 198 GLU B CA 1
ATOM 4607 C C . GLU B 1 198 ? -2.449 6.168 17.656 1 98.38 198 GLU B C 1
ATOM 4609 O O . GLU B 1 198 ? -3.354 6.777 18.219 1 98.38 198 GLU B O 1
ATOM 4614 N N . LEU B 1 199 ? -1.287 6.652 17.391 1 98.62 199 LEU B N 1
ATOM 4615 C CA . LEU B 1 199 ? -0.992 8.023 17.781 1 98.62 199 LEU B CA 1
ATOM 4616 C C . LEU B 1 199 ? -1.901 9.008 17.062 1 98.62 199 LEU B C 1
ATOM 4618 O O . LEU B 1 199 ? -2.479 9.906 17.688 1 98.62 199 LEU B O 1
ATOM 4622 N N . THR B 1 200 ? -2.01 8.867 15.75 1 98.69 200 THR B N 1
ATOM 4623 C CA . THR B 1 200 ? -2.832 9.766 14.945 1 98.69 200 THR B CA 1
ATOM 4624 C C . THR B 1 200 ? -4.281 9.742 15.422 1 98.69 200 THR B C 1
ATOM 4626 O O . THR B 1 200 ? -4.891 10.789 15.633 1 98.69 200 THR B O 1
ATOM 4629 N N . LYS B 1 201 ? -4.812 8.562 15.602 1 97.62 201 LYS B N 1
ATOM 4630 C CA . LYS B 1 201 ? -6.191 8.414 16.062 1 97.62 201 LYS B CA 1
ATOM 4631 C C . LYS B 1 201 ? -6.391 9.109 17.406 1 97.62 201 LYS B C 1
ATOM 4633 O O . LYS B 1 201 ? -7.391 9.789 17.625 1 97.62 201 LYS B O 1
ATOM 4638 N N . GLY B 1 202 ? -5.426 8.914 18.281 1 97.19 202 GLY B N 1
ATOM 4639 C CA . GLY B 1 202 ? -5.516 9.516 19.609 1 97.19 202 GLY B CA 1
ATOM 4640 C C . GLY B 1 202 ? -5.5 11.031 19.578 1 97.19 202 GLY B C 1
ATOM 4641 O O . GLY B 1 202 ? -6.059 11.672 20.469 1 97.19 202 GLY B O 1
ATOM 4642 N N . LEU B 1 203 ? -4.934 11.602 18.594 1 98.31 203 LEU B N 1
ATOM 4643 C CA . LEU B 1 203 ? -4.766 13.047 18.547 1 98.31 203 LEU B CA 1
ATOM 4644 C C . LEU B 1 203 ? -5.863 13.695 17.703 1 98.31 203 LEU B C 1
ATOM 4646 O O . LEU B 1 203 ? -5.961 14.922 17.625 1 98.31 203 LEU B O 1
ATOM 4650 N N . LEU B 1 204 ? -6.703 12.906 17.047 1 97.62 204 LEU B N 1
ATOM 4651 C CA . LEU B 1 204 ? -7.672 13.406 16.078 1 97.62 204 LEU B CA 1
ATOM 4652 C C . LEU B 1 204 ? -8.633 14.391 16.734 1 97.62 204 LEU B C 1
ATOM 4654 O O . LEU B 1 204 ? -8.984 15.414 16.141 1 97.62 204 LEU B O 1
ATOM 4658 N N . PRO B 1 205 ? -9.094 14.141 18.016 1 95.56 205 PRO B N 1
ATOM 4659 C CA . PRO B 1 205 ? -9.992 15.133 18.625 1 95.56 205 PRO B CA 1
ATOM 4660 C C . PRO B 1 205 ? -9.367 16.516 18.688 1 95.56 205 PRO B C 1
ATOM 4662 O O . PRO B 1 205 ? -10.031 17.516 18.406 1 95.56 205 PRO B O 1
ATOM 4665 N N . LEU B 1 206 ? -8.109 16.625 19.016 1 96.88 206 LEU B N 1
ATOM 4666 C CA . LEU B 1 206 ? -7.414 17.906 19.078 1 96.88 206 LEU B CA 1
ATOM 4667 C C . LEU B 1 206 ? -7.238 18.5 17.688 1 96.88 206 LEU B C 1
ATOM 4669 O O . LEU B 1 206 ? -7.438 19.688 17.469 1 96.88 206 LEU B O 1
ATOM 4673 N N . LEU B 1 207 ? -6.906 17.656 16.75 1 97.94 207 LEU B N 1
ATOM 4674 C CA . LEU B 1 207 ? -6.648 18.109 15.383 1 97.94 207 LEU B CA 1
ATOM 4675 C C . LEU B 1 207 ? -7.934 18.578 14.711 1 97.94 207 LEU B C 1
ATOM 4677 O O . LEU B 1 207 ? -7.922 19.547 13.953 1 97.94 207 LEU B O 1
ATOM 4681 N N . ARG B 1 208 ? -9.062 17.906 14.969 1 95.19 208 ARG B N 1
ATOM 4682 C CA . ARG B 1 208 ? -10.352 18.328 14.43 1 95.19 208 ARG B CA 1
ATOM 4683 C C . ARG B 1 208 ? -10.75 19.688 14.961 1 95.19 208 ARG B C 1
ATOM 4685 O O . ARG B 1 208 ? -11.227 20.547 14.211 1 95.19 208 ARG B O 1
ATOM 4692 N N . HIS B 1 209 ? -10.5 19.812 16.219 1 93.56 209 HIS B N 1
ATOM 4693 C CA . HIS B 1 209 ? -10.859 21.078 16.844 1 93.56 209 HIS B CA 1
ATOM 4694 C C . HIS B 1 209 ? -10.086 22.25 16.234 1 93.56 209 HIS B C 1
ATOM 4696 O O . HIS B 1 209 ? -10.648 23.328 16.031 1 93.56 209 HIS B O 1
ATOM 4702 N N . SER B 1 210 ? -8.883 22.016 15.883 1 96.06 210 SER B N 1
ATOM 4703 C CA . SER B 1 210 ? -8.008 23.062 15.359 1 96.06 210 SER B CA 1
ATOM 4704 C C . SER B 1 210 ? -8.094 23.141 13.844 1 96.06 210 SER B C 1
ATOM 4706 O O . SER B 1 210 ? -7.48 24.016 13.227 1 96.06 210 SER B O 1
ATOM 4708 N N . ARG B 1 211 ? -8.836 22.188 13.227 1 96.75 211 ARG B N 1
ATOM 4709 C CA . ARG B 1 211 ? -8.789 22.062 11.773 1 96.75 211 ARG B CA 1
ATOM 4710 C C . ARG B 1 211 ? -7.352 22.016 11.266 1 96.75 211 ARG B C 1
ATOM 4712 O O . ARG B 1 211 ? -6.984 22.766 10.359 1 96.75 211 ARG B O 1
ATOM 4719 N N . GLY B 1 212 ? -6.609 21.188 11.906 1 98 212 GLY B N 1
ATOM 4720 C CA . GLY B 1 212 ? -5.16 21.188 11.789 1 98 212 GLY B CA 1
ATOM 4721 C C . GLY B 1 212 ? -4.656 20.359 10.625 1 98 212 GLY B C 1
ATOM 4722 O O . GLY B 1 212 ? -5.316 20.266 9.586 1 98 212 GLY B O 1
ATOM 4723 N N . ARG B 1 213 ? -3.324 19.859 10.773 1 98.69 213 ARG B N 1
ATOM 4724 C CA . ARG B 1 213 ? -2.592 19.188 9.711 1 98.69 213 ARG B CA 1
ATOM 4725 C C . ARG B 1 213 ? -2.051 17.844 10.195 1 98.69 213 ARG B C 1
ATOM 4727 O O . ARG B 1 213 ? -1.638 17.703 11.352 1 98.69 213 ARG B O 1
ATOM 4734 N N . ILE B 1 214 ? -2.158 16.906 9.352 1 98.88 214 ILE B N 1
ATOM 4735 C CA . ILE B 1 214 ? -1.432 15.656 9.539 1 98.88 214 ILE B CA 1
ATOM 4736 C C . ILE B 1 214 ? -0.403 15.484 8.422 1 98.88 214 ILE B C 1
ATOM 4738 O O . ILE B 1 214 ? -0.761 15.422 7.242 1 98.88 214 ILE B O 1
ATOM 4742 N N . VAL B 1 215 ? 0.874 15.477 8.758 1 98.94 215 VAL B N 1
ATOM 4743 C CA . VAL B 1 215 ? 1.973 15.266 7.816 1 98.94 215 VAL B CA 1
ATOM 4744 C C . VAL B 1 215 ? 2.691 13.961 8.148 1 98.94 215 VAL B C 1
ATOM 4746 O O . VAL B 1 215 ? 3.15 13.766 9.273 1 98.94 215 VAL B O 1
ATOM 4749 N N . THR B 1 216 ? 2.742 13.062 7.211 1 98.88 216 THR B N 1
ATOM 4750 C CA . THR B 1 216 ? 3.379 11.773 7.453 1 98.88 216 THR B CA 1
ATOM 4751 C C . THR B 1 216 ? 4.535 11.547 6.48 1 98.88 216 THR B C 1
ATOM 4753 O O . THR B 1 216 ? 4.391 11.766 5.277 1 98.88 216 THR B O 1
ATOM 4756 N N . VAL B 1 217 ? 5.668 11.148 7.055 1 98.56 217 VAL B N 1
ATOM 4757 C CA . VAL B 1 217 ? 6.832 10.859 6.227 1 98.56 217 VAL B CA 1
ATOM 4758 C C . VAL B 1 217 ? 6.789 9.398 5.766 1 98.56 217 VAL B C 1
ATOM 4760 O O . VAL B 1 217 ? 6.945 8.484 6.574 1 98.56 217 VAL B O 1
ATOM 4763 N N . GLY B 1 218 ? 6.52 9.258 4.5 1 97.69 218 GLY B N 1
ATOM 4764 C CA . GLY B 1 218 ? 6.523 7.938 3.891 1 97.69 218 GLY B CA 1
ATOM 4765 C C . GLY B 1 218 ? 7.848 7.578 3.25 1 97.69 218 GLY B C 1
ATOM 4766 O O . GLY B 1 218 ? 8.906 7.793 3.84 1 97.69 218 GLY B O 1
ATOM 4767 N N . SER B 1 219 ? 7.836 6.906 2.193 1 95.94 219 SER B N 1
ATOM 4768 C CA . SER B 1 219 ? 8.984 6.48 1.404 1 95.94 219 SER B CA 1
ATOM 4769 C C . SER B 1 219 ? 8.555 5.977 0.03 1 95.94 219 SER B C 1
ATOM 4771 O O . SER B 1 219 ? 7.484 5.391 -0.116 1 95.94 219 SER B O 1
ATOM 4773 N N . PRO B 1 220 ? 9.375 6.215 -0.995 1 95.69 220 PRO B N 1
ATOM 4774 C CA . PRO B 1 220 ? 9.102 5.582 -2.285 1 95.69 220 PRO B CA 1
ATOM 4775 C C . PRO B 1 220 ? 9.008 4.062 -2.189 1 95.69 220 PRO B C 1
ATOM 4777 O O . PRO B 1 220 ? 8.352 3.424 -3.014 1 95.69 220 PRO B O 1
ATOM 4780 N N . ALA B 1 221 ? 9.625 3.498 -1.181 1 96.06 221 ALA B N 1
ATOM 4781 C CA . ALA B 1 221 ? 9.586 2.053 -0.979 1 96.06 221 ALA B CA 1
ATOM 4782 C C . ALA B 1 221 ? 8.172 1.587 -0.645 1 96.06 221 ALA B C 1
ATOM 4784 O O . ALA B 1 221 ? 7.867 0.395 -0.728 1 96.06 221 ALA B O 1
ATOM 4785 N N . GLY B 1 222 ? 7.34 2.471 -0.24 1 97.38 222 GLY B N 1
ATOM 4786 C CA . GLY B 1 222 ? 5.941 2.143 0.003 1 97.38 222 GLY B CA 1
ATOM 4787 C C . GLY B 1 222 ? 5.094 2.188 -1.252 1 97.38 222 GLY B C 1
ATOM 4788 O O . GLY B 1 222 ? 3.951 1.724 -1.252 1 97.38 222 GLY B O 1
ATOM 4789 N N . ASP B 1 223 ? 5.648 2.727 -2.338 1 95.94 223 ASP B N 1
ATOM 4790 C CA . ASP B 1 223 ? 4.914 2.885 -3.59 1 95.94 223 ASP B CA 1
ATOM 4791 C C . ASP B 1 223 ? 5.391 1.876 -4.633 1 95.94 223 ASP B C 1
ATOM 4793 O O . ASP B 1 223 ? 4.656 1.551 -5.57 1 95.94 223 ASP B O 1
ATOM 4797 N N . MET B 1 224 ? 6.621 1.461 -4.441 1 95.69 224 MET B N 1
ATOM 4798 C CA . MET B 1 224 ? 7.254 0.603 -5.441 1 95.69 224 MET B CA 1
ATOM 4799 C C . MET B 1 224 ? 8 -0.548 -4.773 1 95.69 224 MET B C 1
ATOM 4801 O O . MET B 1 224 ? 8.469 -0.418 -3.639 1 95.69 224 MET B O 1
ATOM 4805 N N . PRO B 1 225 ? 8.117 -1.62 -5.516 1 95.81 225 PRO B N 1
ATOM 4806 C CA . PRO B 1 225 ? 8.766 -2.789 -4.918 1 95.81 225 PRO B CA 1
ATOM 4807 C C . PRO B 1 225 ? 10.289 -2.709 -4.973 1 95.81 225 PRO B C 1
ATOM 4809 O O . PRO B 1 225 ? 10.922 -3.443 -5.734 1 95.81 225 PRO B O 1
ATOM 4812 N N . TYR B 1 226 ? 10.898 -1.951 -4.109 1 95 226 TYR B N 1
ATOM 4813 C CA . TYR B 1 226 ? 12.352 -1.909 -3.994 1 95 226 TYR B CA 1
ATOM 4814 C C . TYR B 1 226 ? 12.898 -3.258 -3.549 1 95 226 TYR B C 1
ATOM 4816 O O . TYR B 1 226 ? 12.414 -3.848 -2.582 1 95 226 TYR B O 1
ATOM 4824 N N . PRO B 1 227 ? 13.93 -3.719 -4.238 1 94.31 227 PRO B N 1
ATOM 4825 C CA . PRO B 1 227 ? 14.516 -5 -3.832 1 94.31 227 PRO B CA 1
ATOM 4826 C C . PRO B 1 227 ? 15.039 -4.98 -2.398 1 94.31 227 PRO B C 1
ATOM 4828 O O . PRO B 1 227 ? 15.641 -3.996 -1.972 1 94.31 227 PRO B O 1
ATOM 4831 N N . CYS B 1 228 ? 14.734 -6.016 -1.657 1 95.38 228 CYS B N 1
ATOM 4832 C CA . CYS B 1 228 ? 15.305 -6.281 -0.339 1 95.38 228 CYS B CA 1
ATOM 4833 C C . CYS B 1 228 ? 14.688 -5.363 0.711 1 95.38 228 CYS B C 1
ATOM 4835 O O . CYS B 1 228 ? 15.172 -5.293 1.842 1 95.38 228 CYS B O 1
ATOM 4837 N N . LEU B 1 229 ? 13.625 -4.629 0.36 1 96.25 229 LEU B N 1
ATOM 4838 C CA . LEU B 1 229 ? 13 -3.717 1.312 1 96.25 229 LEU B CA 1
ATOM 4839 C C . LEU B 1 229 ? 11.531 -4.055 1.504 1 96.25 229 LEU B C 1
ATOM 4841 O O . LEU B 1 229 ? 10.711 -3.174 1.787 1 96.25 229 LEU B O 1
ATOM 4845 N N . ALA B 1 230 ? 11.195 -5.262 1.391 1 97.75 230 ALA B N 1
ATOM 4846 C CA . ALA B 1 230 ? 9.789 -5.676 1.395 1 97.75 230 ALA B CA 1
ATOM 4847 C C . ALA B 1 230 ? 9.133 -5.367 2.736 1 97.75 230 ALA B C 1
ATOM 4849 O O . ALA B 1 230 ? 7.98 -4.926 2.783 1 97.75 230 ALA B O 1
ATOM 4850 N N . ALA B 1 231 ? 9.828 -5.645 3.861 1 98.19 231 ALA B N 1
ATOM 4851 C CA . ALA B 1 231 ? 9.258 -5.398 5.18 1 98.19 231 ALA B CA 1
ATOM 4852 C C . ALA B 1 231 ? 8.961 -3.916 5.387 1 98.19 231 ALA B C 1
ATOM 4854 O O . ALA B 1 231 ? 7.852 -3.541 5.758 1 98.19 231 ALA B O 1
ATOM 4855 N N . TYR B 1 232 ? 9.969 -3.129 5.121 1 97.56 232 TYR B N 1
ATOM 4856 C CA . TYR B 1 232 ? 9.836 -1.678 5.211 1 97.56 232 TYR B CA 1
ATOM 4857 C C . TYR B 1 232 ? 8.797 -1.163 4.223 1 97.56 232 TYR B C 1
ATOM 4859 O O . TYR B 1 232 ? 7.883 -0.424 4.598 1 97.56 232 TYR B O 1
ATOM 4867 N N . GLY B 1 233 ? 8.883 -1.597 2.963 1 98.25 233 GLY B N 1
ATOM 4868 C CA . GLY B 1 233 ? 7.984 -1.155 1.906 1 98.25 233 GLY B CA 1
ATOM 4869 C C . GLY B 1 233 ? 6.527 -1.483 2.184 1 98.25 233 GLY B C 1
ATOM 4870 O O . GLY B 1 233 ? 5.648 -0.64 1.994 1 98.25 233 GLY B O 1
ATOM 4871 N N . ALA B 1 234 ? 6.242 -2.672 2.602 1 98.81 234 ALA B N 1
ATOM 4872 C CA . ALA B 1 234 ? 4.871 -3.082 2.885 1 98.81 234 ALA B CA 1
ATOM 4873 C C . ALA B 1 234 ? 4.262 -2.232 3.998 1 98.81 234 ALA B C 1
ATOM 4875 O O . ALA B 1 234 ? 3.1 -1.829 3.914 1 98.81 234 ALA B O 1
ATOM 4876 N N . SER B 1 235 ? 5.02 -1.987 5.062 1 98.81 235 SER B N 1
ATOM 4877 C CA . SER B 1 235 ? 4.52 -1.168 6.164 1 98.81 235 SER B CA 1
ATOM 4878 C C . SER B 1 235 ? 4.234 0.257 5.703 1 98.81 235 SER B C 1
ATOM 4880 O O . SER B 1 235 ? 3.232 0.854 6.105 1 98.81 235 SER B O 1
ATOM 4882 N N . LYS B 1 236 ? 5.129 0.774 4.879 1 98.75 236 LYS B N 1
ATOM 4883 C CA . LYS B 1 236 ? 4.941 2.131 4.371 1 98.75 236 LYS B CA 1
ATOM 4884 C C . LYS B 1 236 ? 3.781 2.191 3.381 1 98.75 236 LYS B C 1
ATOM 4886 O O . LYS B 1 236 ? 3.074 3.197 3.305 1 98.75 236 LYS B O 1
ATOM 4891 N N . ALA B 1 237 ? 3.58 1.124 2.625 1 98.75 237 ALA B N 1
ATOM 4892 C CA . ALA B 1 237 ? 2.426 1.056 1.732 1 98.75 237 ALA B CA 1
ATOM 4893 C C . ALA B 1 237 ? 1.119 1.127 2.518 1 98.75 237 ALA B C 1
ATOM 4895 O O . ALA B 1 237 ? 0.201 1.859 2.141 1 98.75 237 ALA B O 1
ATOM 4896 N N . ALA B 1 238 ? 1.058 0.344 3.555 1 98.88 238 ALA B N 1
ATOM 4897 C CA . ALA B 1 238 ? -0.119 0.374 4.418 1 98.88 238 ALA B CA 1
ATOM 4898 C C . ALA B 1 238 ? -0.34 1.769 4.996 1 98.88 238 ALA B C 1
ATOM 4900 O O . ALA B 1 238 ? -1.467 2.271 5.008 1 98.88 238 ALA B O 1
ATOM 4901 N N . MET B 1 239 ? 0.712 2.396 5.422 1 98.75 239 MET B N 1
ATOM 4902 C CA . MET B 1 239 ? 0.644 3.725 6.027 1 98.75 239 MET B CA 1
ATOM 4903 C C . MET B 1 239 ? 0.152 4.758 5.02 1 98.75 239 MET B C 1
ATOM 4905 O O . MET B 1 239 ? -0.681 5.602 5.348 1 98.75 239 MET B O 1
ATOM 4909 N N . VAL B 1 240 ? 0.65 4.703 3.842 1 98.5 240 VAL B N 1
ATOM 4910 C CA . VAL B 1 240 ? 0.287 5.672 2.811 1 98.5 240 VAL B CA 1
ATOM 4911 C C . VAL B 1 240 ? -1.198 5.543 2.482 1 98.5 240 VAL B C 1
ATOM 4913 O O . VAL B 1 240 ? -1.907 6.547 2.381 1 98.5 240 VAL B O 1
ATOM 4916 N N . LEU B 1 241 ? -1.668 4.309 2.314 1 98.5 241 LEU B N 1
ATOM 4917 C CA . LEU B 1 241 ? -3.086 4.113 2.031 1 98.5 241 LEU B CA 1
ATOM 4918 C C . LEU B 1 241 ? -3.943 4.613 3.188 1 98.5 241 LEU B C 1
ATOM 4920 O O . LEU B 1 241 ? -5.016 5.188 2.971 1 98.5 241 LEU B O 1
ATOM 4924 N N . LEU B 1 242 ? -3.488 4.395 4.363 1 98.69 242 LEU B N 1
ATOM 4925 C CA . LEU B 1 242 ? -4.184 4.895 5.543 1 98.69 242 LEU B CA 1
ATOM 4926 C C . LEU B 1 242 ? -4.289 6.418 5.504 1 98.69 242 LEU B C 1
ATOM 4928 O O . LEU B 1 242 ? -5.363 6.973 5.75 1 98.69 242 LEU B O 1
ATOM 4932 N N . MET B 1 243 ? -3.197 7.07 5.18 1 98.69 243 MET B N 1
ATOM 4933 C CA . MET B 1 243 ? -3.186 8.531 5.133 1 98.69 243 MET B CA 1
ATOM 4934 C C . MET B 1 243 ? -4.082 9.047 4.012 1 98.69 243 MET B C 1
ATOM 4936 O O . MET B 1 243 ? -4.734 10.078 4.16 1 98.69 243 MET B O 1
ATOM 4940 N N . ASP B 1 244 ? -4.098 8.352 2.924 1 97.25 244 ASP B N 1
ATOM 4941 C CA . ASP B 1 244 ? -5.02 8.719 1.852 1 97.25 244 ASP B CA 1
ATOM 4942 C C . ASP B 1 244 ? -6.469 8.648 2.326 1 97.25 244 ASP B C 1
ATOM 4944 O O . ASP B 1 244 ? -7.281 9.508 1.979 1 97.25 244 ASP B O 1
ATOM 4948 N N . THR B 1 245 ? -6.77 7.633 3.061 1 97.5 245 THR B N 1
ATOM 4949 C CA . THR B 1 245 ? -8.125 7.488 3.582 1 97.5 245 THR B CA 1
ATOM 4950 C C . THR B 1 245 ? -8.438 8.594 4.586 1 97.5 245 THR B C 1
ATOM 4952 O O . THR B 1 245 ? -9.516 9.195 4.539 1 97.5 245 THR B O 1
ATOM 4955 N N . PHE B 1 246 ? -7.469 8.891 5.473 1 98.12 246 PHE B N 1
ATOM 4956 C CA . PHE B 1 246 ? -7.621 10.023 6.383 1 98.12 246 PHE B CA 1
ATOM 4957 C C . PHE B 1 246 ? -7.914 11.305 5.609 1 98.12 246 PHE B C 1
ATOM 4959 O O . PHE B 1 246 ? -8.781 12.094 6 1 98.12 246 PHE B O 1
ATOM 4966 N N . SER B 1 247 ? -7.176 11.531 4.543 1 96.94 247 SER B N 1
ATOM 4967 C CA . SER B 1 247 ? -7.305 12.758 3.764 1 96.94 247 SER B CA 1
ATOM 4968 C C . SER B 1 247 ? -8.727 12.938 3.242 1 96.94 247 SER B C 1
ATOM 4970 O O . SER B 1 247 ? -9.219 14.062 3.143 1 96.94 247 SER B O 1
ATOM 4972 N N . CYS B 1 248 ? -9.367 11.852 2.951 1 95 248 CYS B N 1
ATOM 4973 C CA . CYS B 1 248 ? -10.727 11.891 2.438 1 95 248 CYS B CA 1
ATOM 4974 C C . CYS B 1 248 ? -11.734 12.039 3.574 1 95 248 CYS B C 1
ATOM 4976 O O . CYS B 1 248 ? -12.633 12.883 3.512 1 95 248 CYS B O 1
ATOM 4978 N N . GLU B 1 249 ? -11.578 11.281 4.598 1 95.69 249 GLU B N 1
ATOM 4979 C CA . GLU B 1 249 ? -12.578 11.195 5.66 1 95.69 249 GLU B CA 1
ATOM 4980 C C . GLU B 1 249 ? -12.547 12.43 6.551 1 95.69 249 GLU B C 1
ATOM 4982 O O . GLU B 1 249 ? -13.555 12.781 7.172 1 95.69 249 GLU B O 1
ATOM 4987 N N . LEU B 1 250 ? -11.422 13.125 6.602 1 97.06 250 LEU B N 1
ATOM 4988 C CA . LEU B 1 250 ? -11.281 14.258 7.52 1 97.06 250 LEU B CA 1
ATOM 4989 C C . LEU B 1 250 ? -11.531 15.578 6.797 1 97.06 250 LEU B C 1
ATOM 4991 O O . LEU B 1 250 ? -11.508 16.641 7.422 1 97.06 250 LEU B O 1
ATOM 4995 N N . LEU B 1 251 ? -11.773 15.516 5.551 1 94.44 251 LEU B N 1
ATOM 4996 C CA . LEU B 1 251 ? -11.984 16.719 4.75 1 94.44 251 LEU B CA 1
ATOM 4997 C C . LEU B 1 251 ? -13.102 17.578 5.344 1 94.44 251 LEU B C 1
ATOM 4999 O O . LEU B 1 251 ? -12.938 18.781 5.512 1 94.44 251 LEU B O 1
ATOM 5003 N N . PRO B 1 252 ? -14.234 16.969 5.777 1 94.12 252 PRO B N 1
ATOM 5004 C CA . PRO B 1 252 ? -15.297 17.797 6.344 1 94.12 252 PRO B CA 1
ATOM 5005 C C . PRO B 1 252 ? -14.883 18.484 7.645 1 94.12 252 PRO B C 1
ATOM 5007 O O . PRO B 1 252 ? -15.43 19.531 7.996 1 94.12 252 PRO B O 1
ATOM 5010 N N . TRP B 1 253 ? -13.945 17.906 8.336 1 96.5 253 TRP B N 1
ATOM 5011 C CA . TRP B 1 253 ? -13.484 18.453 9.609 1 96.5 253 TRP B CA 1
ATOM 5012 C C . TRP B 1 253 ? -12.461 19.562 9.383 1 96.5 253 TRP B C 1
ATOM 5014 O O . TRP B 1 253 ? -12.016 20.203 10.336 1 96.5 253 TRP B O 1
ATOM 5024 N N . GLY B 1 254 ? -12.055 19.75 8.078 1 97 254 GLY B N 1
ATOM 5025 C CA . GLY B 1 254 ? -11.102 20.797 7.754 1 97 254 GLY B CA 1
ATOM 5026 C C . GLY B 1 254 ? -9.656 20.391 8.008 1 97 254 GLY B C 1
ATOM 5027 O O . GLY B 1 254 ? -8.758 21.234 7.941 1 97 254 GLY B O 1
ATOM 5028 N N . VAL B 1 255 ? -9.438 19.188 8.391 1 98.12 255 VAL B N 1
ATOM 5029 C CA . VAL B 1 255 ? -8.086 18.688 8.625 1 98.12 255 VAL B CA 1
ATOM 5030 C C . VAL B 1 255 ? -7.445 18.281 7.293 1 98.12 255 VAL B C 1
ATOM 5032 O O . VAL B 1 255 ? -8.039 17.531 6.512 1 98.12 255 VAL B O 1
ATOM 5035 N N . LYS B 1 256 ? -6.273 18.797 7.012 1 98.12 256 LYS B N 1
ATOM 5036 C CA . LYS B 1 256 ? -5.57 18.469 5.777 1 98.12 256 LYS B CA 1
ATOM 5037 C C . LYS B 1 256 ? -4.453 17.469 6.035 1 98.12 256 LYS B C 1
ATOM 5039 O O . LYS B 1 256 ? -3.762 17.531 7.055 1 98.12 256 LYS B O 1
ATOM 5044 N N . VAL B 1 257 ? -4.34 16.484 5.152 1 98.56 257 VAL B N 1
ATOM 5045 C CA . VAL B 1 257 ? -3.395 15.383 5.316 1 98.56 257 VAL B CA 1
ATOM 5046 C C . VAL B 1 257 ? -2.424 15.359 4.141 1 98.56 257 VAL B C 1
ATOM 5048 O O . VAL B 1 257 ? -2.84 15.414 2.982 1 98.56 257 VAL B O 1
ATOM 5051 N N . SER B 1 258 ? -1.098 15.312 4.426 1 98.5 258 SER B N 1
ATOM 5052 C CA . SER B 1 258 ? -0.055 15.25 3.406 1 98.5 258 SER B CA 1
ATOM 5053 C C . SER B 1 258 ? 0.922 14.117 3.688 1 98.5 258 SER B C 1
ATOM 5055 O O . SER B 1 258 ? 1.187 13.789 4.844 1 98.5 258 SER B O 1
ATOM 5057 N N . VAL B 1 259 ? 1.398 13.523 2.65 1 98.5 259 VAL B N 1
ATOM 5058 C CA . VAL B 1 259 ? 2.43 12.5 2.752 1 98.5 259 VAL B CA 1
ATOM 5059 C C . VAL B 1 259 ? 3.697 12.969 2.041 1 98.5 259 VAL B C 1
ATOM 5061 O O . VAL B 1 259 ? 3.637 13.477 0.919 1 98.5 259 VAL B O 1
ATOM 5064 N N . ILE B 1 260 ? 4.824 12.852 2.721 1 98.38 260 ILE B N 1
ATOM 5065 C CA . ILE B 1 260 ? 6.133 13.188 2.166 1 98.38 260 ILE B CA 1
ATOM 5066 C C . ILE B 1 260 ? 6.848 11.914 1.719 1 98.38 260 ILE B C 1
ATOM 5068 O O . ILE B 1 260 ? 6.973 10.961 2.49 1 98.38 260 ILE B O 1
ATOM 5072 N N . GLN B 1 261 ? 7.238 11.867 0.503 1 97.25 261 GLN B N 1
ATOM 5073 C CA . GLN B 1 261 ? 7.984 10.742 -0.037 1 97.25 261 GLN B CA 1
ATOM 5074 C C . GLN B 1 261 ? 9.422 11.133 -0.369 1 97.25 261 GLN B C 1
ATOM 5076 O O . GLN B 1 261 ? 9.727 11.477 -1.513 1 97.25 261 GLN B O 1
ATOM 5081 N N . PRO B 1 262 ? 10.289 11.016 0.693 1 95.25 262 PRO B N 1
ATOM 5082 C CA . PRO B 1 262 ? 11.672 11.453 0.483 1 95.25 262 PRO B CA 1
ATOM 5083 C C . PRO B 1 262 ? 12.477 10.484 -0.377 1 95.25 262 PRO B C 1
ATOM 5085 O O . PRO B 1 262 ? 12.297 9.266 -0.267 1 95.25 262 PRO B O 1
ATOM 5088 N N . GLY B 1 263 ? 13.328 11 -1.193 1 89.75 263 GLY B N 1
ATOM 5089 C CA . GLY B 1 263 ? 14.328 10.18 -1.851 1 89.75 263 GLY B CA 1
ATOM 5090 C C . GLY B 1 263 ? 15.375 9.641 -0.897 1 89.75 263 GLY B C 1
ATOM 5091 O O . GLY B 1 263 ? 15.086 9.383 0.274 1 89.75 263 GLY B O 1
ATOM 5092 N N . CYS B 1 264 ? 16.516 9.359 -1.382 1 84.62 264 CYS B N 1
ATOM 5093 C CA . CYS B 1 264 ? 17.578 8.812 -0.548 1 84.62 264 CYS B CA 1
ATOM 5094 C C . CYS B 1 264 ? 18.422 9.922 0.066 1 84.62 264 CYS B C 1
ATOM 5096 O O . CYS B 1 264 ? 19.109 10.656 -0.649 1 84.62 264 CYS B O 1
ATOM 5098 N N . PHE B 1 265 ? 18.344 10 1.407 1 85 265 PHE B N 1
ATOM 5099 C CA . PHE B 1 265 ? 19.062 11.039 2.141 1 85 265 PHE B CA 1
ATOM 5100 C C . PHE B 1 265 ? 19.938 10.422 3.234 1 85 265 PHE B C 1
ATOM 5102 O O . PHE B 1 265 ? 19.625 9.352 3.752 1 85 265 PHE B O 1
ATOM 5109 N N . LYS B 1 266 ? 20.906 11.117 3.551 1 81.69 266 LYS B N 1
ATOM 5110 C CA . LYS B 1 266 ? 21.844 10.625 4.559 1 81.69 266 LYS B CA 1
ATOM 5111 C C . LYS B 1 266 ? 21.344 10.938 5.969 1 81.69 266 LYS B C 1
ATOM 5113 O O . LYS B 1 266 ? 21.828 11.875 6.605 1 81.69 266 LYS B O 1
ATOM 5118 N N . THR B 1 267 ? 20.453 10.141 6.387 1 77.44 267 THR B N 1
ATOM 5119 C CA . THR B 1 267 ? 20.016 10.203 7.781 1 77.44 267 THR B CA 1
ATOM 5120 C C . THR B 1 267 ? 20.906 9.32 8.656 1 77.44 267 THR B C 1
ATOM 5122 O O . THR B 1 267 ? 21.75 8.586 8.148 1 77.44 267 THR B O 1
ATOM 5125 N N . GLU B 1 268 ? 20.797 9.531 9.953 1 72 268 GLU B N 1
ATOM 5126 C CA . GLU B 1 268 ? 21.625 8.742 10.867 1 72 268 GLU B CA 1
ATOM 5127 C C . GLU B 1 268 ? 21.453 7.246 10.609 1 72 268 GLU B C 1
ATOM 5129 O O . GLU B 1 268 ? 22.422 6.488 10.68 1 72 268 GLU B O 1
ATOM 5134 N N . SER B 1 269 ? 20.312 6.887 10.336 1 66.94 269 SER B N 1
ATOM 5135 C CA . SER B 1 269 ? 20.047 5.48 10.039 1 66.94 269 SER B CA 1
ATOM 5136 C C . SER B 1 269 ? 20.844 5.02 8.82 1 66.94 269 SER B C 1
ATOM 5138 O O . SER B 1 269 ? 21.359 3.898 8.789 1 66.94 269 SER B O 1
ATOM 5140 N N . VAL B 1 270 ? 21.031 5.902 7.941 1 69.38 270 VAL B N 1
ATOM 5141 C CA . VAL B 1 270 ? 21.766 5.598 6.715 1 69.38 270 VAL B CA 1
ATOM 5142 C C . VAL B 1 270 ? 23.266 5.668 6.973 1 69.38 270 VAL B C 1
ATOM 5144 O O . VAL B 1 270 ? 24.031 4.867 6.43 1 69.38 270 VAL B O 1
ATOM 5147 N N . ARG B 1 271 ? 23.625 6.438 7.891 1 72.19 271 ARG B N 1
ATOM 5148 C CA . ARG B 1 271 ? 25.031 6.699 8.117 1 72.19 271 ARG B CA 1
ATOM 5149 C C . ARG B 1 271 ? 25.656 5.633 9.023 1 72.19 271 ARG B C 1
ATOM 5151 O O . ARG B 1 271 ? 26.875 5.449 9.031 1 72.19 271 ARG B O 1
ATOM 5158 N N . ASN B 1 272 ? 24.812 4.98 9.641 1 79.81 272 ASN B N 1
ATOM 5159 C CA . ASN B 1 272 ? 25.344 4.016 10.602 1 79.81 272 ASN B CA 1
ATOM 5160 C C . ASN B 1 272 ? 25.656 2.68 9.93 1 79.81 272 ASN B C 1
ATOM 5162 O O . ASN B 1 272 ? 24.984 1.683 10.172 1 79.81 272 ASN B O 1
ATOM 5166 N N . VAL B 1 273 ? 26.781 2.668 9.227 1 80.62 273 VAL B N 1
ATOM 5167 C CA . VAL B 1 273 ? 27.219 1.506 8.453 1 80.62 273 VAL B CA 1
ATOM 5168 C C . VAL B 1 273 ? 27.484 0.332 9.391 1 80.62 273 VAL B C 1
ATOM 5170 O O . VAL B 1 273 ? 27.203 -0.82 9.055 1 80.62 273 VAL B O 1
ATOM 5173 N N . GLY B 1 274 ? 27.984 0.681 10.555 1 83.81 274 GLY B N 1
ATOM 5174 C CA . GLY B 1 274 ? 28.25 -0.358 11.539 1 83.81 274 GLY B CA 1
ATOM 5175 C C . GLY B 1 274 ? 27.016 -1.105 11.969 1 83.81 274 GLY B C 1
ATOM 5176 O O . GLY B 1 274 ? 27.031 -2.328 12.125 1 83.81 274 GLY B O 1
ATOM 5177 N N . GLN B 1 275 ? 25.984 -0.424 12.094 1 86.75 275 GLN B N 1
ATOM 5178 C CA . GLN B 1 275 ? 24.719 -1.043 12.484 1 86.75 275 GLN B CA 1
ATOM 5179 C C . GLN B 1 275 ? 24.203 -1.966 11.391 1 86.75 275 GLN B C 1
ATOM 5181 O O . GLN B 1 275 ? 23.672 -3.045 11.68 1 86.75 275 GLN B O 1
ATOM 5186 N N . TRP B 1 276 ? 24.375 -1.577 10.164 1 88.19 276 TRP B N 1
ATOM 5187 C CA . TRP B 1 276 ? 23.938 -2.402 9.047 1 88.19 276 TRP B CA 1
ATOM 5188 C C . TRP B 1 276 ? 24.766 -3.68 8.945 1 88.19 276 TRP B C 1
ATOM 5190 O O . TRP B 1 276 ? 24.219 -4.75 8.641 1 88.19 276 TRP B O 1
ATOM 5200 N N . GLU B 1 277 ? 26.062 -3.486 9.219 1 90.75 277 GLU B N 1
ATOM 5201 C CA . GLU B 1 277 ? 26.922 -4.656 9.227 1 90.75 277 GLU B CA 1
ATOM 5202 C C . GLU B 1 277 ? 26.531 -5.633 10.328 1 90.75 277 GLU B C 1
ATOM 5204 O O . GLU B 1 277 ? 26.516 -6.848 10.117 1 90.75 277 GLU B O 1
ATOM 5209 N N . GLN B 1 278 ? 26.234 -5.098 11.438 1 92 278 GLN B N 1
ATOM 5210 C CA . GLN B 1 278 ? 25.812 -5.93 12.555 1 92 278 GLN B CA 1
ATOM 5211 C C . GLN B 1 278 ? 24.5 -6.652 12.234 1 92 278 GLN B C 1
ATOM 5213 O O . GLN B 1 278 ? 24.344 -7.832 12.562 1 92 278 GLN B O 1
ATOM 5218 N N . ARG B 1 279 ? 23.609 -5.973 11.633 1 90.69 279 ARG B N 1
ATOM 5219 C CA . ARG B 1 279 ? 22.328 -6.547 11.289 1 90.69 279 ARG B CA 1
ATOM 5220 C C . ARG B 1 279 ? 22.484 -7.641 10.234 1 90.69 279 ARG B C 1
ATOM 5222 O O . ARG B 1 279 ? 21.766 -8.648 10.273 1 90.69 279 ARG B O 1
ATOM 5229 N N . LYS B 1 280 ? 23.344 -7.387 9.312 1 93.06 280 LYS B N 1
ATOM 5230 C CA . LYS B 1 280 ? 23.641 -8.414 8.32 1 93.06 280 LYS B CA 1
ATOM 5231 C C . LYS B 1 280 ? 24.188 -9.68 8.977 1 93.06 280 LYS B C 1
ATOM 5233 O O . LYS B 1 280 ? 23.781 -10.789 8.641 1 93.06 280 LYS B O 1
ATOM 5238 N N . GLU B 1 281 ? 25.094 -9.492 9.922 1 94.5 281 GLU B N 1
ATOM 5239 C CA . GLU B 1 281 ? 25.688 -10.625 10.625 1 94.5 281 GLU B CA 1
ATOM 5240 C C . GLU B 1 281 ? 24.625 -11.391 11.422 1 94.5 281 GLU B C 1
ATOM 5242 O O . GLU B 1 281 ? 24.641 -12.625 11.453 1 94.5 281 GLU B O 1
ATOM 5247 N N . LEU B 1 282 ? 23.797 -10.641 12.023 1 93.75 282 LEU B N 1
ATOM 5248 C CA . LEU B 1 282 ? 22.703 -11.258 12.766 1 93.75 282 LEU B CA 1
ATOM 5249 C C . LEU B 1 282 ? 21.781 -12.039 11.836 1 93.75 282 LEU B C 1
ATOM 5251 O O . LEU B 1 282 ? 21.312 -13.125 12.188 1 93.75 282 LEU B O 1
ATOM 5255 N N . LEU B 1 283 ? 21.5 -11.477 10.68 1 94.56 283 LEU B N 1
ATOM 5256 C CA . LEU B 1 283 ? 20.688 -12.156 9.68 1 94.56 283 LEU B CA 1
ATOM 5257 C C . LEU B 1 283 ? 21.328 -13.469 9.25 1 94.56 283 LEU B C 1
ATOM 5259 O O . LEU B 1 283 ? 20.672 -14.508 9.234 1 94.56 283 LEU B O 1
ATOM 5263 N N . LEU B 1 284 ? 22.625 -13.406 8.969 1 94.62 284 LEU B N 1
ATOM 5264 C CA . LEU B 1 284 ? 23.359 -14.586 8.531 1 94.62 284 LEU B CA 1
ATOM 5265 C C . LEU B 1 284 ? 23.328 -15.672 9.609 1 94.62 284 LEU B C 1
ATOM 5267 O O . LEU B 1 284 ? 23.188 -16.859 9.297 1 94.62 284 LEU B O 1
ATOM 5271 N N . ALA B 1 285 ? 23.375 -15.234 10.828 1 93.5 285 ALA B N 1
ATOM 5272 C CA . ALA B 1 285 ? 23.438 -16.156 11.953 1 93.5 285 ALA B CA 1
ATOM 5273 C C . ALA B 1 285 ? 22.078 -16.812 12.203 1 93.5 285 ALA B C 1
ATOM 5275 O O . ALA B 1 285 ? 22 -17.938 12.703 1 93.5 285 ALA B O 1
ATOM 5276 N N . SER B 1 286 ? 21.047 -16.141 11.812 1 92 286 SER B N 1
ATOM 5277 C CA . SER B 1 286 ? 19.703 -16.609 12.141 1 92 286 SER B CA 1
ATOM 5278 C C . SER B 1 286 ? 19.078 -17.391 10.984 1 92 286 SER B C 1
ATOM 5280 O O . SER B 1 286 ? 18.047 -18.047 11.148 1 92 286 SER B O 1
ATOM 5282 N N . LEU B 1 287 ? 19.688 -17.406 9.867 1 93.88 287 LEU B N 1
ATOM 5283 C CA . LEU B 1 287 ? 19.094 -18.016 8.68 1 93.88 287 LEU B CA 1
ATOM 5284 C C . LEU B 1 287 ? 19.141 -19.531 8.758 1 93.88 287 LEU B C 1
ATOM 5286 O O . LEU B 1 287 ? 20.172 -20.109 9.133 1 93.88 287 LEU B O 1
ATOM 5290 N N . PRO B 1 288 ? 18.016 -20.203 8.438 1 92.25 288 PRO B N 1
ATOM 5291 C CA . PRO B 1 288 ? 18.078 -21.656 8.328 1 92.25 288 PRO B CA 1
ATOM 5292 C C . PRO B 1 288 ? 19.125 -22.141 7.324 1 92.25 288 PRO B C 1
ATOM 5294 O O . PRO B 1 288 ? 19.344 -21.484 6.305 1 92.25 288 PRO B O 1
ATOM 5297 N N . GLN B 1 289 ? 19.641 -23.281 7.562 1 93 289 GLN B N 1
ATOM 5298 C CA . GLN B 1 289 ? 20.719 -23.828 6.75 1 93 289 GLN B CA 1
ATOM 5299 C C . GLN B 1 289 ? 20.266 -24.062 5.309 1 93 289 GLN B C 1
ATOM 5301 O O . GLN B 1 289 ? 21.031 -23.859 4.371 1 93 289 GLN B O 1
ATOM 5306 N N . GLU B 1 290 ? 19.078 -24.438 5.176 1 91.94 290 GLU B N 1
ATOM 5307 C CA . GLU B 1 290 ? 18.547 -24.703 3.84 1 91.94 290 GLU B CA 1
ATOM 5308 C C . GLU B 1 290 ? 18.578 -23.453 2.973 1 91.94 290 GLU B C 1
ATOM 5310 O O . GLU B 1 290 ? 18.891 -23.516 1.783 1 91.94 290 GLU B O 1
ATOM 5315 N N . LEU B 1 291 ? 18.266 -22.375 3.533 1 94.38 291 LEU B N 1
ATOM 5316 C CA . LEU B 1 291 ? 18.266 -21.125 2.805 1 94.38 291 LEU B CA 1
ATOM 5317 C C . LEU B 1 291 ? 19.688 -20.672 2.5 1 94.38 291 LEU B C 1
ATOM 5319 O O . LEU B 1 291 ? 19.969 -20.156 1.413 1 94.38 291 LEU B O 1
ATOM 5323 N N . LEU B 1 292 ? 20.547 -20.844 3.479 1 94.5 292 LEU B N 1
ATOM 5324 C CA . LEU B 1 292 ? 21.938 -20.469 3.271 1 94.5 292 LEU B CA 1
ATOM 5325 C C . LEU B 1 292 ? 22.562 -21.281 2.146 1 94.5 292 LEU B C 1
ATOM 5327 O O . LEU B 1 292 ? 23.391 -20.781 1.386 1 94.5 292 LEU B O 1
ATOM 5331 N N . GLN B 1 293 ? 22.156 -22.5 2.061 1 93.56 293 GLN B N 1
ATOM 5332 C CA . GLN B 1 293 ? 22.672 -23.359 1 1 93.56 293 GLN B CA 1
ATOM 5333 C C . GLN B 1 293 ? 22.109 -22.938 -0.359 1 93.56 293 GLN B C 1
ATOM 5335 O O . GLN B 1 293 ? 22.828 -22.953 -1.361 1 93.56 293 GLN B O 1
ATOM 5340 N N . ALA B 1 294 ? 20.922 -22.594 -0.345 1 94.31 294 ALA B N 1
ATOM 5341 C CA . ALA B 1 294 ? 20.266 -22.234 -1.601 1 94.31 294 ALA B CA 1
ATOM 5342 C C . ALA B 1 294 ? 20.766 -20.891 -2.119 1 94.31 294 ALA B C 1
ATOM 5344 O O . ALA B 1 294 ? 21.047 -20.75 -3.311 1 94.31 294 ALA B O 1
ATOM 5345 N N . TYR B 1 295 ? 20.859 -19.906 -1.309 1 95.75 295 TYR B N 1
ATOM 5346 C CA . TYR B 1 295 ? 21.188 -18.547 -1.738 1 95.75 295 TYR B CA 1
ATOM 5347 C C . TYR B 1 295 ? 22.688 -18.297 -1.643 1 95.75 295 TYR B C 1
ATOM 5349 O O . TYR B 1 295 ? 23.281 -17.672 -2.52 1 95.75 295 TYR B O 1
ATOM 5357 N N . GLY B 1 296 ? 23.328 -18.75 -0.593 1 95.44 296 GLY B N 1
ATOM 5358 C CA . GLY B 1 296 ? 24.766 -18.547 -0.381 1 95.44 296 GLY B CA 1
ATOM 5359 C C . GLY B 1 296 ? 25.062 -17.312 0.437 1 95.44 296 GLY B C 1
ATOM 5360 O O . GLY B 1 296 ? 24.406 -16.281 0.291 1 95.44 296 GLY B O 1
ATOM 5361 N N . GLU B 1 297 ? 26.094 -17.438 1.258 1 95.25 297 GLU B N 1
ATOM 5362 C CA . GLU B 1 297 ? 26.547 -16.312 2.061 1 95.25 297 GLU B CA 1
ATOM 5363 C C . GLU B 1 297 ? 27.016 -15.156 1.177 1 95.25 297 GLU B C 1
ATOM 5365 O O . GLU B 1 297 ? 26.812 -13.992 1.515 1 95.25 297 GLU B O 1
ATOM 5370 N N . ASP B 1 298 ? 27.656 -15.508 0.115 1 95.25 298 ASP B N 1
ATOM 5371 C CA . ASP B 1 298 ? 28.156 -14.492 -0.803 1 95.25 298 ASP B CA 1
ATOM 5372 C C . ASP B 1 298 ? 27.016 -13.695 -1.43 1 95.25 298 ASP B C 1
ATOM 5374 O O . ASP B 1 298 ? 27.188 -12.508 -1.736 1 95.25 298 ASP B O 1
ATOM 5378 N N . TYR B 1 299 ? 25.938 -14.367 -1.654 1 96.19 299 TYR B N 1
ATOM 5379 C CA . TYR B 1 299 ? 24.766 -13.68 -2.172 1 96.19 299 TYR B CA 1
ATOM 5380 C C . TYR B 1 299 ? 24.297 -12.586 -1.217 1 96.19 299 TYR B C 1
ATOM 5382 O O . TYR B 1 299 ? 24.047 -11.453 -1.638 1 96.19 299 TYR B O 1
ATOM 5390 N N . ILE B 1 300 ? 24.203 -12.883 0.04 1 95.19 300 ILE B N 1
ATOM 5391 C CA . ILE B 1 300 ? 23.766 -11.953 1.071 1 95.19 300 ILE B CA 1
ATOM 5392 C C . ILE B 1 300 ? 24.781 -10.812 1.205 1 95.19 300 ILE B C 1
ATOM 5394 O O . ILE B 1 300 ? 24.391 -9.648 1.319 1 95.19 300 ILE B O 1
ATOM 5398 N N . GLU B 1 301 ? 26.062 -11.133 1.125 1 94.88 301 GLU B N 1
ATOM 5399 C CA . GLU B 1 301 ? 27.109 -10.125 1.195 1 94.88 301 GLU B CA 1
ATOM 5400 C C . GLU B 1 301 ? 27.047 -9.172 0.004 1 94.88 301 GLU B C 1
ATOM 5402 O O . GLU B 1 301 ? 27.25 -7.969 0.155 1 94.88 301 GLU B O 1
ATOM 5407 N N . HIS B 1 302 ? 26.797 -9.773 -1.079 1 95 302 HIS B N 1
ATOM 5408 C CA . HIS B 1 302 ? 26.703 -8.969 -2.291 1 95 302 HIS B CA 1
ATOM 5409 C C . HIS B 1 302 ? 25.547 -7.973 -2.197 1 95 302 HIS B C 1
ATOM 5411 O O . HIS B 1 302 ? 25.719 -6.789 -2.508 1 95 302 HIS B O 1
ATOM 5417 N N . LEU B 1 303 ? 24.359 -8.453 -1.796 1 94 303 LEU B N 1
ATOM 5418 C CA . LEU B 1 303 ? 23.203 -7.578 -1.648 1 94 303 LEU B CA 1
ATOM 5419 C C . LEU B 1 303 ? 23.484 -6.457 -0.654 1 94 303 LEU B C 1
ATOM 5421 O O . LEU B 1 303 ? 23.109 -5.305 -0.888 1 94 303 LEU B O 1
ATOM 5425 N N . HIS B 1 304 ? 24.062 -6.828 0.44 1 92.88 304 HIS B N 1
ATOM 5426 C CA . HIS B 1 304 ? 24.422 -5.855 1.462 1 92.88 304 HIS B CA 1
ATOM 5427 C C . HIS B 1 304 ? 25.375 -4.801 0.904 1 92.88 304 HIS B C 1
ATOM 5429 O O . HIS B 1 304 ? 25.203 -3.605 1.167 1 92.88 304 HIS B O 1
ATOM 5435 N N . GLY B 1 305 ? 26.344 -5.254 0.149 1 92.19 305 GLY B N 1
ATOM 5436 C CA . GLY B 1 305 ? 27.281 -4.332 -0.48 1 92.19 305 GLY B CA 1
ATOM 5437 C C . GLY B 1 305 ? 26.609 -3.363 -1.437 1 92.19 305 GLY B C 1
ATOM 5438 O O . GLY B 1 305 ? 26.922 -2.174 -1.448 1 92.19 305 GLY B O 1
ATOM 5439 N N . GLN B 1 306 ? 25.75 -3.91 -2.191 1 92.44 306 GLN B N 1
ATOM 5440 C CA . GLN B 1 306 ? 25 -3.078 -3.135 1 92.44 306 GLN B CA 1
ATOM 5441 C C . GLN B 1 306 ? 24.156 -2.041 -2.406 1 92.44 306 GLN B C 1
ATOM 5443 O O . GLN B 1 306 ? 24.062 -0.888 -2.836 1 92.44 306 GLN B O 1
ATOM 5448 N N . PHE B 1 307 ? 23.562 -2.439 -1.335 1 92 307 PHE B N 1
ATOM 5449 C CA . PHE B 1 307 ? 22.734 -1.54 -0.529 1 92 307 PHE B CA 1
ATOM 5450 C C . PHE B 1 307 ? 23.594 -0.416 0.053 1 92 307 PHE B C 1
ATOM 5452 O O . PHE B 1 307 ? 23.219 0.757 -0.035 1 92 307 PHE B O 1
ATOM 5459 N N . LEU B 1 308 ? 24.703 -0.757 0.602 1 88.44 308 LEU B N 1
ATOM 5460 C CA . LEU B 1 308 ? 25.609 0.246 1.168 1 88.44 308 LEU B CA 1
ATOM 5461 C C . LEU B 1 308 ? 26.078 1.217 0.092 1 88.44 308 LEU B C 1
ATOM 5463 O O . LEU B 1 308 ? 26.234 2.414 0.353 1 88.44 308 LEU B O 1
ATOM 5467 N N . HIS B 1 309 ? 26.297 0.682 -1.063 1 88.19 309 HIS B N 1
ATOM 5468 C CA . HIS B 1 309 ? 26.703 1.532 -2.178 1 88.19 309 HIS B CA 1
ATOM 5469 C C . HIS B 1 309 ? 25.609 2.543 -2.521 1 88.19 309 HIS B C 1
ATOM 5471 O O . HIS B 1 309 ? 25.906 3.715 -2.77 1 88.19 309 HIS B O 1
ATOM 5477 N N . SER B 1 310 ? 24.391 2.088 -2.516 1 86.25 310 SER B N 1
ATOM 5478 C CA . SER B 1 310 ? 23.266 2.977 -2.791 1 86.25 310 SER B CA 1
ATOM 5479 C C . SER B 1 310 ? 23.141 4.055 -1.72 1 86.25 310 SER B C 1
ATOM 5481 O O . SER B 1 310 ? 22.766 5.191 -2.016 1 86.25 310 SER B O 1
ATOM 5483 N N . LEU B 1 311 ? 23.375 3.695 -0.475 1 83.81 311 LEU B N 1
ATOM 5484 C CA . LEU B 1 311 ? 23.281 4.641 0.632 1 83.81 311 LEU B CA 1
ATOM 5485 C C . LEU B 1 311 ? 24.344 5.727 0.502 1 83.81 311 LEU B C 1
ATOM 5487 O O . LEU B 1 311 ? 24.141 6.859 0.952 1 83.81 311 LEU B O 1
ATOM 5491 N N . ARG B 1 312 ? 25.438 5.391 -0.1 1 83.56 312 ARG B N 1
ATOM 5492 C CA . ARG B 1 312 ? 26.531 6.352 -0.265 1 83.56 312 ARG B CA 1
ATOM 5493 C C . ARG B 1 312 ? 26.141 7.457 -1.24 1 83.56 312 ARG B C 1
ATOM 5495 O O . ARG B 1 312 ? 26.672 8.562 -1.175 1 83.56 312 ARG B O 1
ATOM 5502 N N . LEU B 1 313 ? 25.188 7.156 -2.086 1 81.69 313 LEU B N 1
ATOM 5503 C CA . LEU B 1 313 ? 24.75 8.125 -3.088 1 81.69 313 LEU B CA 1
ATOM 5504 C C . LEU B 1 313 ? 23.672 9.039 -2.527 1 81.69 313 LEU B C 1
ATOM 5506 O O . LEU B 1 313 ? 23.203 9.945 -3.217 1 81.69 313 LEU B O 1
ATOM 5510 N N . ALA B 1 314 ? 23.359 8.805 -1.273 1 86.31 314 ALA B N 1
ATOM 5511 C CA . ALA B 1 314 ? 22.312 9.578 -0.625 1 86.31 314 ALA B CA 1
ATOM 5512 C C . ALA B 1 314 ? 22.719 11.039 -0.452 1 86.31 314 ALA B C 1
ATOM 5514 O O . ALA B 1 314 ? 23.906 11.336 -0.293 1 86.31 314 ALA B O 1
ATOM 5515 N N . LEU B 1 315 ? 21.797 11.914 -0.446 1 86.94 315 LEU B N 1
ATOM 5516 C CA . LEU B 1 315 ? 22.031 13.352 -0.326 1 86.94 315 LEU B CA 1
ATOM 5517 C C . LEU B 1 315 ? 22.234 13.75 1.132 1 86.94 315 LEU B C 1
ATOM 5519 O O . LEU B 1 315 ? 21.438 13.375 1.998 1 86.94 315 LEU B O 1
ATOM 5523 N N . PRO B 1 316 ? 23.219 14.5 1.399 1 88.25 316 PRO B N 1
ATOM 5524 C CA . PRO B 1 316 ? 23.484 14.906 2.783 1 88.25 316 PRO B CA 1
ATOM 5525 C C . PRO B 1 316 ? 22.578 16.031 3.258 1 88.25 316 PRO B C 1
ATOM 5527 O O . PRO B 1 316 ? 22.266 16.125 4.449 1 88.25 316 PRO B O 1
ATOM 5530 N N . ASP B 1 317 ? 22.203 16.859 2.301 1 92.75 317 ASP B N 1
ATOM 5531 C CA . ASP B 1 317 ? 21.344 17.984 2.648 1 92.75 317 ASP B CA 1
ATOM 5532 C C . ASP B 1 317 ? 19.906 17.531 2.859 1 92.75 317 ASP B C 1
ATOM 5534 O O . ASP B 1 317 ? 19.234 17.125 1.91 1 92.75 317 ASP B O 1
ATOM 5538 N N . LEU B 1 318 ? 19.375 17.656 4.086 1 95.12 318 LEU B N 1
ATOM 5539 C CA . LEU B 1 318 ? 18.047 17.188 4.434 1 95.12 318 LEU B CA 1
ATOM 5540 C C . LEU B 1 318 ? 17 18.281 4.219 1 95.12 318 LEU B C 1
ATOM 5542 O O . LEU B 1 318 ? 15.812 18.047 4.395 1 95.12 318 LEU B O 1
ATOM 5546 N N . SER B 1 319 ? 17.391 19.484 3.771 1 95.38 319 SER B N 1
ATOM 5547 C CA . SER B 1 319 ? 16.547 20.688 3.729 1 95.38 319 SER B CA 1
ATOM 5548 C C . SER B 1 319 ? 15.344 20.484 2.812 1 95.38 319 SER B C 1
ATOM 5550 O O . SER B 1 319 ? 14.242 20.953 3.104 1 95.38 319 SER B O 1
ATOM 5552 N N . PRO B 1 320 ? 15.516 19.719 1.71 1 93.75 320 PRO B N 1
ATOM 5553 C CA . PRO B 1 320 ? 14.336 19.547 0.856 1 93.75 320 PRO B CA 1
ATOM 5554 C C . PRO B 1 320 ? 13.18 18.859 1.579 1 93.75 320 PRO B C 1
ATOM 5556 O O . PRO B 1 320 ? 12.023 19.219 1.375 1 93.75 320 PRO B O 1
ATOM 5559 N N . VAL B 1 321 ? 13.484 17.875 2.398 1 97.06 321 VAL B N 1
ATOM 5560 C CA . VAL B 1 321 ? 12.453 17.156 3.131 1 97.06 321 VAL B CA 1
ATOM 5561 C C . VAL B 1 321 ? 11.883 18.047 4.234 1 97.06 321 VAL B C 1
ATOM 5563 O O . VAL B 1 321 ? 10.664 18.125 4.414 1 97.06 321 VAL B O 1
ATOM 5566 N N . VAL B 1 322 ? 12.75 18.781 4.934 1 97.94 322 VAL B N 1
ATOM 5567 C CA . VAL B 1 322 ? 12.336 19.672 6.004 1 97.94 322 VAL B CA 1
ATOM 5568 C C . VAL B 1 322 ? 11.445 20.781 5.434 1 97.94 322 VAL B C 1
ATOM 5570 O O . VAL B 1 322 ? 10.414 21.125 6.023 1 97.94 322 VAL B O 1
ATOM 5573 N N . ASP B 1 323 ? 11.781 21.266 4.266 1 96.12 323 ASP B N 1
ATOM 5574 C CA . ASP B 1 323 ? 11 22.312 3.604 1 96.12 323 ASP B CA 1
ATOM 5575 C C . ASP B 1 323 ? 9.633 21.781 3.178 1 96.12 323 ASP B C 1
ATOM 5577 O O . ASP 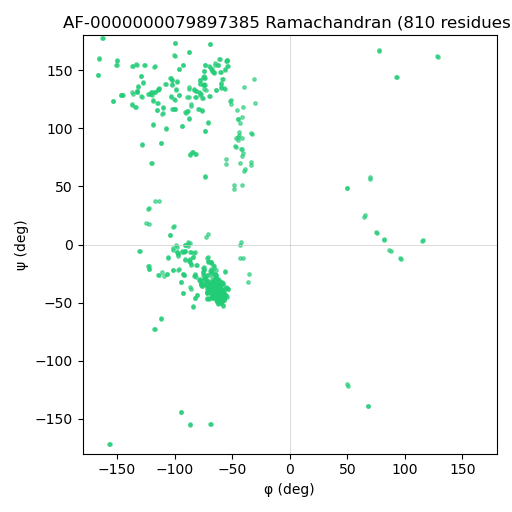B 1 323 ? 8.625 22.5 3.262 1 96.12 323 ASP B O 1
ATOM 5581 N N . ALA B 1 324 ? 9.633 20.578 2.715 1 96.44 324 ALA B N 1
ATOM 5582 C CA . ALA B 1 324 ? 8.367 19.969 2.32 1 96.44 324 ALA B CA 1
ATOM 5583 C C . ALA B 1 324 ? 7.438 19.812 3.52 1 96.44 324 ALA B C 1
ATOM 5585 O O . ALA B 1 324 ? 6.242 20.094 3.428 1 96.44 324 ALA B O 1
ATOM 5586 N N . ILE B 1 325 ? 8 19.344 4.633 1 98.69 325 ILE B N 1
ATOM 5587 C CA . ILE B 1 325 ? 7.211 19.188 5.852 1 98.69 325 ILE B CA 1
ATOM 5588 C C . ILE B 1 325 ? 6.66 20.547 6.285 1 98.69 325 ILE B C 1
ATOM 5590 O O . ILE B 1 325 ? 5.477 20.672 6.613 1 98.69 325 ILE B O 1
ATOM 5594 N N . THR B 1 326 ? 7.5 21.562 6.254 1 98 326 THR B N 1
ATOM 5595 C CA . THR B 1 326 ? 7.102 22.906 6.645 1 98 326 THR B CA 1
ATOM 5596 C C . THR B 1 326 ? 5.996 23.438 5.73 1 98 326 THR B C 1
ATOM 5598 O O . THR B 1 326 ? 5.016 24.016 6.203 1 98 326 THR B O 1
ATOM 5601 N N . ASP B 1 327 ? 6.145 23.172 4.449 1 96.12 327 ASP B N 1
ATOM 5602 C CA . ASP B 1 327 ? 5.125 23.594 3.494 1 96.12 327 ASP B CA 1
ATOM 5603 C C . ASP B 1 327 ? 3.795 22.891 3.771 1 96.12 327 ASP B C 1
ATOM 5605 O O . ASP B 1 327 ? 2.74 23.531 3.754 1 96.12 327 ASP B O 1
ATOM 5609 N N . ALA B 1 328 ? 3.871 21.656 4.039 1 97.94 328 ALA B N 1
ATOM 5610 C CA . ALA B 1 328 ? 2.662 20.891 4.32 1 97.94 328 ALA B CA 1
ATOM 5611 C C . ALA B 1 328 ? 1.952 21.406 5.562 1 97.94 328 ALA B C 1
ATOM 5613 O O . ALA B 1 328 ? 0.723 21.359 5.652 1 97.94 328 ALA B O 1
ATOM 5614 N N . LEU B 1 329 ? 2.684 21.953 6.496 1 98.31 329 LEU B N 1
ATOM 5615 C CA . LEU B 1 329 ? 2.129 22.438 7.75 1 98.31 329 LEU B CA 1
ATOM 5616 C C . LEU B 1 329 ? 1.535 23.844 7.574 1 98.31 329 LEU B C 1
ATOM 5618 O O . LEU B 1 329 ? 0.584 24.203 8.266 1 98.31 329 LEU B O 1
ATOM 5622 N N . LEU B 1 330 ? 2.041 24.609 6.582 1 97.06 330 LEU B N 1
ATOM 5623 C CA . LEU B 1 330 ? 1.701 26.031 6.617 1 97.06 330 LEU B CA 1
ATOM 5624 C C . LEU B 1 330 ? 0.992 26.453 5.332 1 97.06 330 LEU B C 1
ATOM 5626 O O . LEU B 1 330 ? 0.352 27.5 5.2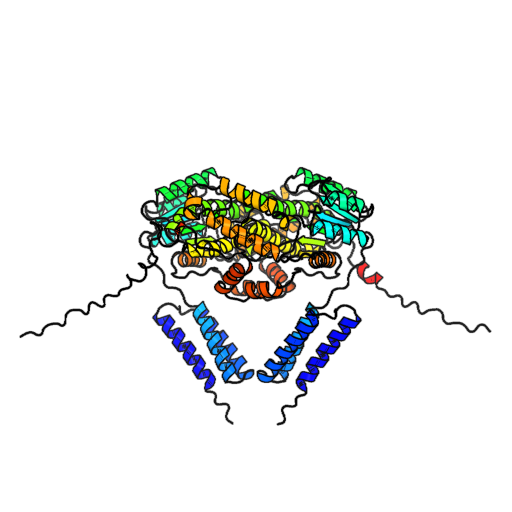89 1 97.06 330 LEU B O 1
ATOM 5630 N N . ALA B 1 331 ? 1.156 25.703 4.262 1 94.75 331 ALA B N 1
ATOM 5631 C CA . ALA B 1 331 ? 0.52 26.109 3.012 1 94.75 331 ALA B CA 1
ATOM 5632 C C . ALA B 1 331 ? -0.996 26.188 3.168 1 94.75 331 ALA B C 1
ATOM 5634 O O . ALA B 1 331 ? -1.607 25.328 3.807 1 94.75 331 ALA B O 1
ATOM 5635 N N . VAL B 1 332 ? -1.6 27.203 2.605 1 93.88 332 VAL B N 1
ATOM 5636 C CA . VAL B 1 332 ? -3.051 27.344 2.643 1 93.88 332 VAL B CA 1
ATOM 5637 C C . VAL B 1 332 ? -3.707 26.125 1.997 1 93.88 332 VAL B C 1
ATOM 5639 O O . VAL B 1 332 ? -4.68 25.578 2.525 1 93.88 332 VAL B O 1
ATOM 5642 N N . GLN B 1 333 ? -3.102 25.719 0.934 1 91.25 333 GLN B N 1
ATOM 5643 C CA . GLN B 1 333 ? -3.518 24.5 0.256 1 91.25 333 GLN B CA 1
ATOM 5644 C C . GLN B 1 333 ? -2.332 23.562 0.022 1 91.25 333 GLN B C 1
ATOM 5646 O O . GLN B 1 333 ? -1.752 23.562 -1.066 1 91.25 333 GLN B O 1
ATOM 5651 N N . PRO B 1 334 ? -2.078 22.766 1.044 1 94.5 334 PRO B N 1
ATOM 5652 C CA . PRO B 1 334 ? -0.943 21.844 0.893 1 94.5 334 PRO B CA 1
ATOM 5653 C C . PRO B 1 334 ? -1.208 20.734 -0.127 1 94.5 334 PRO B C 1
ATOM 5655 O O . PRO B 1 334 ? -2.363 20.391 -0.378 1 94.5 334 PRO B O 1
ATOM 5658 N N . ARG B 1 335 ? -0.136 20.281 -0.676 1 91.88 335 ARG B N 1
ATOM 5659 C CA . ARG B 1 335 ? -0.24 19.141 -1.57 1 91.88 335 ARG B CA 1
ATOM 5660 C C . ARG B 1 335 ? -0.489 17.859 -0.785 1 91.88 335 ARG B C 1
ATOM 5662 O O . ARG B 1 335 ? -0.083 17.734 0.373 1 91.88 335 ARG B O 1
ATOM 5669 N N . ARG B 1 336 ? -1.09 16.938 -1.459 1 92.44 336 ARG B N 1
ATOM 5670 C CA . ARG B 1 336 ? -1.334 15.648 -0.828 1 92.44 336 ARG B CA 1
ATOM 5671 C C . ARG B 1 336 ? -0.055 14.82 -0.762 1 92.44 336 ARG B C 1
ATOM 5673 O O . ARG B 1 336 ? 0.109 13.992 0.135 1 92.44 336 ARG B O 1
ATOM 5680 N N . ARG B 1 337 ? 0.736 15.047 -1.813 1 94.12 337 ARG B N 1
ATOM 5681 C CA . ARG B 1 337 ? 1.985 14.297 -1.899 1 94.12 337 ARG B CA 1
ATOM 5682 C C . ARG B 1 337 ? 3.154 15.219 -2.234 1 94.12 337 ARG B C 1
ATOM 5684 O O . ARG B 1 337 ? 3.035 16.094 -3.096 1 94.12 337 ARG B O 1
ATOM 5691 N N . TYR B 1 338 ? 4.262 15.109 -1.48 1 93.94 338 TYR B N 1
ATOM 5692 C CA . TYR B 1 338 ? 5.52 15.797 -1.737 1 93.94 338 TYR B CA 1
ATOM 5693 C C . TYR B 1 338 ? 6.621 14.812 -2.102 1 93.94 338 TYR B C 1
ATOM 5695 O O . TYR B 1 338 ? 6.75 13.758 -1.476 1 93.94 338 TYR B O 1
ATOM 5703 N N . TYR B 1 339 ? 7.363 15.094 -3.104 1 93.62 339 TYR B N 1
ATOM 5704 C CA . TYR B 1 339 ? 8.438 14.219 -3.551 1 93.62 339 TYR B CA 1
ATOM 5705 C C . TYR B 1 339 ? 9.781 14.938 -3.496 1 93.62 339 TYR B C 1
ATOM 5707 O O . TYR B 1 339 ? 10.398 15.195 -4.535 1 93.62 339 TYR B O 1
ATOM 5715 N N . PRO B 1 340 ? 10.266 15.188 -2.277 1 93.81 340 PRO B N 1
ATOM 5716 C CA . PRO B 1 340 ? 11.562 15.859 -2.184 1 93.81 340 PRO B CA 1
ATOM 5717 C C . PRO B 1 340 ? 12.734 14.93 -2.51 1 93.81 340 PRO B C 1
ATOM 5719 O O . PRO B 1 340 ? 12.758 13.781 -2.059 1 93.81 340 PRO B O 1
ATOM 5722 N N . GLY B 1 341 ? 13.672 15.43 -3.26 1 88.25 341 GLY B N 1
ATOM 5723 C CA . GLY B 1 341 ? 14.852 14.68 -3.652 1 88.25 341 GLY B CA 1
ATOM 5724 C C . GLY B 1 341 ? 15.109 14.711 -5.148 1 88.25 341 GLY B C 1
ATOM 5725 O O . GLY B 1 341 ? 14.195 14.953 -5.934 1 88.25 341 GLY B O 1
ATOM 5726 N N . HIS B 1 342 ? 16.312 14.391 -5.52 1 82.69 342 HIS B N 1
ATOM 5727 C CA . HIS B 1 342 ? 16.719 14.414 -6.926 1 82.69 342 HIS B CA 1
ATOM 5728 C C . HIS B 1 342 ? 16.312 13.133 -7.637 1 82.69 342 HIS B C 1
ATOM 5730 O O . HIS B 1 342 ? 16.438 12.039 -7.078 1 82.69 342 HIS B O 1
ATOM 5736 N N . GLY B 1 343 ? 15.727 13.273 -8.781 1 82.94 343 GLY B N 1
ATOM 5737 C CA . GLY B 1 343 ? 15.477 12.109 -9.625 1 82.94 343 GLY B CA 1
ATOM 5738 C C . GLY B 1 343 ? 14.164 11.43 -9.32 1 82.94 343 GLY B C 1
ATOM 5739 O O . GLY B 1 343 ? 13.789 10.461 -9.992 1 82.94 343 GLY B O 1
ATOM 5740 N N . LEU B 1 344 ? 13.477 11.859 -8.32 1 88.31 344 LEU B N 1
ATOM 5741 C CA . LEU B 1 344 ? 12.234 11.195 -7.93 1 88.31 344 LEU B CA 1
ATOM 5742 C C . LEU B 1 344 ? 11.172 11.359 -9.008 1 88.31 344 LEU B C 1
ATOM 5744 O O . LEU B 1 344 ? 10.367 10.445 -9.227 1 88.31 344 LEU B O 1
ATOM 5748 N N . GLY B 1 345 ? 11.203 12.523 -9.641 1 84.5 345 GLY B N 1
ATOM 5749 C CA . GLY B 1 345 ? 10.266 12.695 -10.742 1 84.5 345 GLY B CA 1
ATOM 5750 C C . GLY B 1 345 ? 10.406 11.641 -11.82 1 84.5 345 GLY B C 1
ATOM 5751 O O . GLY B 1 345 ? 9.414 11.055 -12.258 1 84.5 345 GLY B O 1
ATOM 5752 N N . LEU B 1 346 ? 11.625 11.398 -12.211 1 84.44 346 LEU B N 1
ATOM 5753 C CA . LEU B 1 346 ? 11.898 10.375 -13.219 1 84.44 346 LEU B CA 1
ATOM 5754 C C . LEU B 1 346 ? 11.523 8.992 -12.703 1 84.44 346 LEU B C 1
ATOM 5756 O O . LEU B 1 346 ? 10.938 8.188 -13.438 1 84.44 346 LEU B O 1
ATOM 5760 N N . MET B 1 347 ? 11.891 8.766 -11.5 1 91.06 347 MET B N 1
ATOM 5761 C CA . MET B 1 347 ? 11.602 7.461 -10.906 1 91.06 347 MET B CA 1
ATOM 5762 C C . MET B 1 347 ? 10.102 7.184 -10.906 1 91.06 347 MET B C 1
ATOM 5764 O O . MET B 1 347 ? 9.672 6.094 -11.289 1 91.06 347 MET B O 1
ATOM 5768 N N . TYR B 1 348 ? 9.32 8.133 -10.516 1 91.38 348 TYR B N 1
ATOM 5769 C CA . TYR B 1 348 ? 7.875 7.953 -10.477 1 91.38 348 TYR B CA 1
ATOM 5770 C C . TYR B 1 348 ? 7.289 7.926 -11.883 1 91.38 348 TYR B C 1
ATOM 5772 O O . TYR B 1 348 ? 6.297 7.242 -12.141 1 91.38 348 TYR B O 1
ATOM 5780 N N . PHE B 1 349 ? 7.902 8.664 -12.82 1 86.88 349 PHE B N 1
ATOM 5781 C CA . PHE B 1 349 ? 7.5 8.562 -14.219 1 86.88 349 PHE B CA 1
ATOM 5782 C C . PHE B 1 349 ? 7.672 7.141 -14.727 1 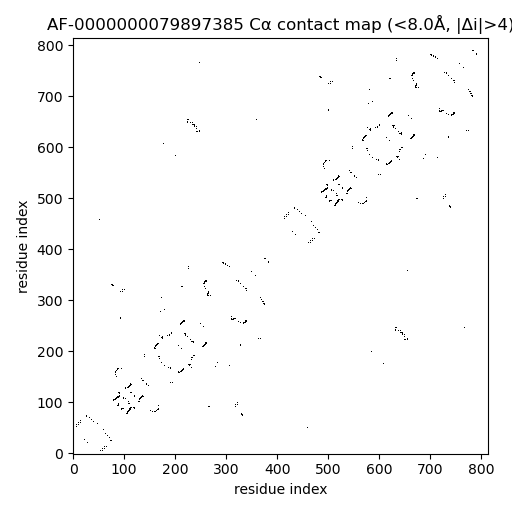86.88 349 PHE B C 1
ATOM 5784 O O . PHE B 1 349 ? 6.758 6.578 -15.336 1 86.88 349 PHE B O 1
ATOM 5791 N N . ILE B 1 350 ? 8.797 6.574 -14.445 1 88.88 350 ILE B N 1
ATOM 5792 C CA . ILE B 1 350 ? 9.102 5.211 -14.859 1 88.88 350 ILE B CA 1
ATOM 5793 C C . ILE B 1 350 ? 8.125 4.242 -14.195 1 88.88 350 ILE B C 1
ATOM 5795 O O . ILE B 1 350 ? 7.555 3.371 -14.859 1 88.88 350 ILE B O 1
ATOM 5799 N N . HIS B 1 351 ? 7.898 4.414 -12.93 1 89.69 351 HIS B N 1
ATOM 5800 C CA . HIS B 1 351 ? 7.043 3.521 -12.164 1 89.69 351 HIS B CA 1
ATOM 5801 C C . HIS B 1 351 ? 5.617 3.518 -12.711 1 89.69 351 HIS B C 1
ATOM 5803 O O . HIS B 1 351 ? 4.984 2.463 -12.789 1 89.69 351 HIS B O 1
ATOM 5809 N N . TYR B 1 352 ? 5.133 4.645 -13.164 1 84.12 352 TYR B N 1
ATOM 5810 C CA . TYR B 1 352 ? 3.727 4.754 -13.531 1 84.12 352 TYR B CA 1
ATOM 5811 C C . TYR B 1 352 ? 3.529 4.469 -15.016 1 84.12 352 TYR B C 1
ATOM 5813 O O . TYR B 1 352 ? 2.477 3.977 -15.43 1 84.12 352 TYR B O 1
ATOM 5821 N N . TYR B 1 353 ? 4.566 4.68 -15.805 1 79.94 353 TYR B N 1
ATOM 5822 C CA . TYR B 1 353 ? 4.254 4.742 -17.219 1 79.94 353 TYR B CA 1
ATOM 5823 C C . TYR B 1 353 ? 5.055 3.707 -18 1 79.94 353 TYR B C 1
ATOM 5825 O O . TYR B 1 353 ? 4.719 3.387 -19.156 1 79.94 353 TYR B O 1
ATOM 5833 N N . LEU B 1 354 ? 6.062 3.234 -17.453 1 85.12 354 LEU B N 1
ATOM 5834 C CA . LEU B 1 354 ? 6.863 2.266 -18.188 1 85.12 354 LEU B CA 1
ATOM 5835 C C . LEU B 1 354 ? 6.426 0.841 -17.875 1 85.12 354 LEU B C 1
ATOM 5837 O O . LEU B 1 354 ? 5.84 0.587 -16.812 1 85.12 354 LEU B O 1
ATOM 5841 N N . PRO B 1 355 ? 6.688 -0.069 -18.828 1 82.94 355 PRO B N 1
ATOM 5842 C CA . PRO B 1 355 ? 6.332 -1.473 -18.609 1 82.94 355 PRO B CA 1
ATOM 5843 C C . PRO B 1 355 ? 7.059 -2.078 -17.406 1 82.94 355 PRO B C 1
ATOM 5845 O O . PRO B 1 355 ? 8.117 -1.588 -17.016 1 82.94 355 PRO B O 1
ATOM 5848 N N . GLU B 1 356 ? 6.543 -3.09 -16.922 1 85.5 356 GLU B N 1
ATOM 5849 C CA . GLU B 1 356 ? 7.004 -3.723 -15.695 1 85.5 356 GLU B CA 1
ATOM 5850 C C . GLU B 1 356 ? 8.469 -4.145 -15.805 1 85.5 356 GLU B C 1
ATOM 5852 O O . GLU B 1 356 ? 9.234 -3.998 -14.852 1 85.5 356 GLU B O 1
ATOM 5857 N N . GLY B 1 357 ? 8.805 -4.777 -16.938 1 88.94 357 GLY B N 1
ATOM 5858 C CA . GLY B 1 357 ? 10.18 -5.199 -17.109 1 88.94 357 GLY B CA 1
ATOM 5859 C C . GLY B 1 357 ? 11.18 -4.062 -16.969 1 88.94 357 GLY B C 1
ATOM 5860 O O . GLY B 1 357 ? 12.227 -4.223 -16.328 1 88.94 357 GLY B O 1
ATOM 5861 N N . LEU B 1 358 ? 10.805 -2.918 -17.469 1 89.56 358 LEU B N 1
ATOM 5862 C CA . LEU B 1 358 ? 11.695 -1.763 -17.406 1 89.56 358 LEU B CA 1
ATOM 5863 C C . LEU B 1 358 ? 11.711 -1.168 -16 1 89.56 358 LEU B C 1
ATOM 5865 O O . LEU B 1 358 ? 12.758 -0.706 -15.531 1 89.56 358 LEU B O 1
ATOM 5869 N N . ARG B 1 359 ? 10.609 -1.191 -15.336 1 91.94 359 ARG B N 1
ATOM 5870 C CA . ARG B 1 359 ? 10.539 -0.71 -13.961 1 91.94 359 ARG B CA 1
ATOM 5871 C C . ARG B 1 359 ? 11.445 -1.525 -13.047 1 91.94 359 ARG B C 1
ATOM 5873 O O . ARG B 1 359 ? 12.203 -0.963 -12.25 1 91.94 359 ARG B O 1
ATOM 5880 N N . ARG B 1 360 ? 11.297 -2.793 -13.234 1 91.25 360 ARG B N 1
ATOM 5881 C CA . ARG B 1 360 ? 12.109 -3.703 -12.422 1 91.25 360 ARG B CA 1
ATOM 5882 C C . ARG B 1 360 ? 13.594 -3.488 -12.68 1 91.25 360 ARG B C 1
ATOM 5884 O O . ARG B 1 360 ? 14.383 -3.408 -11.734 1 91.25 360 ARG B O 1
ATOM 5891 N N . ARG B 1 361 ? 13.961 -3.387 -13.914 1 91.19 361 ARG B N 1
ATOM 5892 C CA . ARG B 1 361 ? 15.359 -3.199 -14.273 1 91.19 361 ARG B CA 1
ATOM 5893 C C . ARG B 1 361 ? 15.898 -1.886 -13.719 1 91.19 361 ARG B C 1
ATOM 5895 O O . ARG B 1 361 ? 17.062 -1.808 -13.305 1 91.19 361 ARG B O 1
ATOM 5902 N N . PHE B 1 362 ? 15.094 -0.951 -13.781 1 91.69 362 PHE B N 1
ATOM 5903 C CA . PHE B 1 362 ? 15.492 0.346 -13.25 1 91.69 362 PHE B CA 1
ATOM 5904 C C . PHE B 1 362 ? 15.828 0.243 -11.766 1 91.69 362 PHE B C 1
ATOM 5906 O O . PHE B 1 362 ? 16.875 0.705 -11.328 1 91.69 362 PHE B O 1
ATOM 5913 N N . LEU B 1 363 ? 14.953 -0.345 -10.992 1 90.56 363 LEU B N 1
ATOM 5914 C CA . LEU B 1 363 ? 15.172 -0.482 -9.555 1 90.56 363 LEU B CA 1
ATOM 5915 C C . LEU B 1 363 ? 16.375 -1.376 -9.266 1 90.56 363 LEU B C 1
ATOM 5917 O O . LEU B 1 363 ? 17.156 -1.104 -8.352 1 90.56 363 LEU B O 1
ATOM 5921 N N . GLN B 1 364 ? 16.516 -2.371 -10.062 1 89.38 364 GLN B N 1
ATOM 5922 C CA . GLN B 1 364 ? 17.625 -3.291 -9.859 1 89.38 364 GLN B CA 1
ATOM 5923 C C . GLN B 1 364 ? 18.953 -2.629 -10.203 1 89.38 364 GLN B C 1
ATOM 5925 O O . GLN B 1 364 ? 19.969 -2.861 -9.531 1 89.38 364 GLN B O 1
ATOM 5930 N N . THR B 1 365 ? 18.906 -1.828 -11.188 1 86.19 365 THR B N 1
ATOM 5931 C CA . THR B 1 365 ? 20.141 -1.195 -11.633 1 86.19 365 THR B CA 1
ATOM 5932 C C . THR B 1 365 ? 20.531 -0.05 -10.703 1 86.19 365 THR B C 1
ATOM 5934 O O . THR B 1 365 ? 21.719 0.141 -10.406 1 86.19 365 THR B O 1
ATOM 5937 N N . PHE B 1 366 ? 19.594 0.618 -10.172 1 83.75 366 PHE B N 1
ATOM 5938 C CA . PHE B 1 366 ? 19.922 1.861 -9.484 1 83.75 366 PHE B CA 1
ATOM 5939 C C . PHE B 1 366 ? 19.844 1.679 -7.969 1 83.75 366 PHE B C 1
ATOM 5941 O O . PHE B 1 366 ? 20.297 2.535 -7.211 1 83.75 366 PHE B O 1
ATOM 5948 N N . PHE B 1 367 ? 19.312 0.621 -7.516 1 88.06 367 PHE B N 1
ATOM 5949 C CA . PHE B 1 367 ? 19.234 0.394 -6.078 1 88.06 367 PHE B CA 1
ATOM 5950 C C . PHE B 1 367 ? 20.031 -0.844 -5.68 1 88.06 367 PHE B C 1
ATOM 5952 O O . PHE B 1 367 ? 21.141 -0.732 -5.148 1 88.06 367 PHE B O 1
ATOM 5959 N N . ILE B 1 368 ? 19.547 -1.959 -5.992 1 87.62 368 ILE B N 1
ATOM 5960 C CA . ILE B 1 368 ? 20.25 -3.199 -5.715 1 87.62 368 ILE B CA 1
ATOM 5961 C C . ILE B 1 368 ? 20.234 -4.098 -6.949 1 87.62 368 ILE B C 1
ATOM 5963 O O . ILE B 1 368 ? 19.172 -4.523 -7.395 1 87.62 368 ILE B O 1
ATOM 5967 N N . ASN B 1 369 ? 21.391 -4.379 -7.445 1 87.19 369 ASN B N 1
ATOM 5968 C CA . ASN B 1 369 ? 21.547 -5.32 -8.547 1 87.19 369 ASN B CA 1
ATOM 5969 C C . ASN B 1 369 ? 21.766 -6.742 -8.047 1 87.19 369 ASN B C 1
ATOM 5971 O O . ASN B 1 369 ? 22.844 -7.066 -7.543 1 87.19 369 ASN B O 1
ATOM 5975 N N . HIS B 1 370 ? 20.875 -7.562 -8.289 1 87.88 370 HIS B N 1
ATOM 5976 C CA . HIS B 1 370 ? 20.938 -8.922 -7.766 1 87.88 370 HIS B CA 1
ATOM 5977 C C . HIS B 1 370 ? 21.906 -9.781 -8.586 1 87.88 370 HIS B C 1
ATOM 5979 O O . HIS B 1 370 ? 22.031 -9.586 -9.797 1 87.88 370 HIS B O 1
ATOM 5985 N N . CYS B 1 371 ? 22.578 -10.586 -7.852 1 90.75 371 CYS B N 1
ATOM 5986 C CA . CYS B 1 371 ? 23.281 -11.695 -8.5 1 90.75 371 CYS B CA 1
ATOM 5987 C C . CYS B 1 371 ? 22.484 -12.984 -8.383 1 90.75 371 CYS B C 1
ATOM 5989 O O . CYS B 1 371 ? 21.438 -13.016 -7.746 1 90.75 371 CYS B O 1
ATOM 5991 N N . LEU B 1 372 ? 22.984 -14.031 -9.062 1 93.5 372 LEU B N 1
ATOM 5992 C CA . LEU B 1 372 ? 22.25 -15.297 -9.031 1 93.5 372 LEU B CA 1
ATOM 5993 C C . LEU B 1 372 ? 22.516 -16.031 -7.719 1 93.5 372 LEU B C 1
ATOM 5995 O O . LEU B 1 372 ? 23.656 -16.125 -7.262 1 93.5 372 LEU B O 1
ATOM 5999 N N . PRO B 1 373 ? 21.453 -16.484 -7.07 1 94.44 373 PRO B N 1
ATOM 6000 C CA . PRO B 1 373 ? 21.656 -17.344 -5.906 1 94.44 373 PRO B CA 1
ATOM 6001 C C . PRO B 1 373 ? 22.516 -18.562 -6.219 1 94.44 373 PRO B C 1
ATOM 6003 O O . PRO B 1 373 ? 22.609 -18.984 -7.375 1 94.44 373 PRO B O 1
ATOM 6006 N N . ARG B 1 374 ? 23.094 -19.109 -5.191 1 94.12 374 ARG B N 1
ATOM 6007 C CA . ARG B 1 374 ? 24.062 -20.188 -5.348 1 94.12 374 ARG B CA 1
ATOM 6008 C C . ARG B 1 374 ? 23.438 -21.375 -6.066 1 94.12 374 ARG B C 1
ATOM 6010 O O . ARG B 1 374 ? 24.047 -21.953 -6.98 1 94.12 374 ARG B O 1
ATOM 6017 N N . ALA B 1 375 ? 22.266 -21.75 -5.746 1 93.56 375 ALA B N 1
ATOM 6018 C CA . ALA B 1 375 ? 21.609 -22.938 -6.289 1 93.56 375 ALA B CA 1
ATOM 6019 C C . ALA B 1 375 ? 21.344 -22.781 -7.785 1 93.56 375 ALA B C 1
ATOM 6021 O O . ALA B 1 375 ? 21.125 -23.781 -8.484 1 93.56 375 ALA B O 1
ATOM 6022 N N . LEU B 1 376 ? 21.328 -21.594 -8.297 1 93.94 376 LEU B N 1
ATOM 6023 C CA . LEU B 1 376 ? 20.969 -21.344 -9.688 1 93.94 376 LEU B CA 1
ATOM 6024 C C . LEU B 1 376 ? 22.219 -21.125 -10.539 1 93.94 376 LEU B C 1
ATOM 6026 O O . LEU B 1 376 ? 22.125 -20.969 -11.758 1 93.94 376 LEU B O 1
ATOM 6030 N N . ARG B 1 377 ? 23.328 -21.094 -9.891 1 91.94 377 ARG B N 1
ATOM 6031 C CA . ARG B 1 377 ? 24.562 -20.906 -10.617 1 91.94 377 ARG B CA 1
ATOM 6032 C C . ARG B 1 377 ? 24.969 -22.172 -11.367 1 91.94 377 ARG B C 1
ATOM 6034 O O . ARG B 1 377 ? 24.672 -23.281 -10.922 1 91.94 377 ARG B O 1
ATOM 6041 N N . PRO B 1 378 ? 25.578 -21.922 -12.562 1 83.88 378 PRO B N 1
ATOM 6042 C CA . PRO B 1 378 ? 26.031 -23.078 -13.32 1 83.88 378 PRO B CA 1
ATOM 6043 C C . PRO B 1 378 ? 27.031 -23.938 -12.539 1 83.88 378 PRO B C 1
ATOM 6045 O O . PRO B 1 378 ? 27.859 -23.422 -11.789 1 83.88 378 PRO B O 1
ATOM 6048 N N . GLY B 1 379 ? 26.984 -25.375 -12.656 1 71.94 379 GLY B N 1
ATOM 6049 C CA . GLY B 1 379 ? 27.906 -26.328 -12.055 1 71.94 379 GLY B CA 1
ATOM 6050 C C . GLY B 1 379 ? 27.406 -26.891 -10.734 1 71.94 379 GLY B C 1
ATOM 6051 O O . GLY B 1 379 ? 28.047 -27.766 -10.156 1 71.94 379 GLY B O 1
ATOM 6052 N N . GLN B 1 380 ? 26.391 -26.297 -10.211 1 63.47 380 GLN B N 1
ATOM 6053 C CA . GLN B 1 380 ? 25.891 -26.844 -8.961 1 63.47 380 GLN B CA 1
ATOM 6054 C C . GLN B 1 380 ? 24.906 -27.984 -9.211 1 63.47 380 GLN B C 1
ATOM 6056 O O . GLN B 1 380 ? 24.188 -27.969 -10.211 1 63.47 380 GLN B O 1
ATOM 6061 N N . PRO B 1 381 ? 25.094 -29.188 -8.75 1 56.75 381 PRO B N 1
ATOM 6062 C CA . PRO B 1 381 ? 24.328 -30.406 -9.039 1 56.75 381 PRO B CA 1
ATOM 6063 C C . PRO B 1 381 ? 22.828 -30.141 -9.203 1 56.75 381 PRO B C 1
ATOM 6065 O O . PRO B 1 381 ? 22.172 -30.797 -10.016 1 56.75 381 PRO B O 1
ATOM 6068 N N . GLY B 1 382 ? 22.188 -29.281 -8.625 1 50.38 382 GLY B N 1
ATOM 6069 C CA . GLY B 1 382 ? 20.75 -29.062 -8.617 1 50.38 382 GLY B CA 1
ATOM 6070 C C . GLY B 1 382 ? 20.281 -28.109 -9.695 1 50.38 382 GLY B C 1
ATOM 6071 O O . GLY B 1 382 ? 19.109 -27.734 -9.727 1 50.38 382 GLY B O 1
ATOM 6072 N N . SER B 1 383 ? 21.156 -27.5 -10.414 1 48.97 383 SER B N 1
ATOM 6073 C CA . SER B 1 383 ? 20.766 -26.562 -11.461 1 48.97 383 SER B CA 1
ATOM 6074 C C . SER B 1 383 ? 20.203 -27.297 -12.672 1 48.97 383 SER B C 1
ATOM 6076 O O . SER B 1 383 ? 20.953 -27.844 -13.477 1 48.97 383 SER B O 1
ATOM 6078 N N . THR B 1 384 ? 19.188 -28.078 -12.602 1 43.34 384 THR B N 1
ATOM 6079 C CA . THR B 1 384 ? 18.594 -28.641 -13.82 1 43.34 384 THR B CA 1
ATOM 6080 C C . THR B 1 384 ? 18.453 -27.562 -14.891 1 43.34 384 THR B C 1
ATOM 6082 O O . THR B 1 384 ? 17.797 -26.531 -14.664 1 43.34 384 THR B O 1
ATOM 6085 N N . PRO B 1 385 ? 19.188 -27.531 -15.906 1 41.03 385 PRO B N 1
ATOM 6086 C CA . PRO B 1 385 ? 19.094 -26.531 -16.969 1 41.03 385 PRO B CA 1
ATOM 6087 C C . PRO B 1 385 ? 17.688 -26.375 -17.516 1 41.03 385 PRO B C 1
ATOM 6089 O O . PRO B 1 385 ? 16.906 -27.344 -17.547 1 41.03 385 PRO B O 1
ATOM 6092 N N . ALA B 1 386 ? 17.016 -25.234 -17.547 1 40.19 386 ALA B N 1
ATOM 6093 C CA . ALA B 1 386 ? 15.797 -24.844 -18.25 1 40.19 386 ALA B CA 1
ATOM 6094 C C . ALA B 1 386 ? 15.781 -25.359 -19.672 1 40.19 386 ALA B C 1
ATOM 6096 O O . ALA B 1 386 ? 14.992 -24.906 -20.5 1 40.19 386 ALA B O 1
ATOM 6097 N N . GLN B 1 387 ? 16.734 -26.109 -20.203 1 33.97 387 GLN B N 1
ATOM 6098 C CA . GLN B 1 387 ? 16.703 -26.469 -21.609 1 33.97 387 GLN B CA 1
ATOM 6099 C C . GLN B 1 387 ? 15.477 -27.328 -21.938 1 33.97 387 GLN B C 1
ATOM 6101 O O . GLN B 1 387 ? 15.062 -27.422 -23.094 1 33.97 387 GLN B O 1
ATOM 6106 N N . ASP B 1 388 ? 14.984 -28.203 -21.062 1 34.06 388 ASP B N 1
ATOM 6107 C CA . ASP B 1 388 ? 14.133 -29.281 -21.562 1 34.06 388 ASP B CA 1
ATOM 6108 C C . ASP B 1 388 ? 12.75 -28.75 -21.938 1 34.06 388 ASP B C 1
ATOM 6110 O O . ASP B 1 388 ? 11.906 -29.5 -22.438 1 34.06 388 ASP B O 1
ATOM 6114 N N . ALA B 1 389 ? 12.234 -27.594 -21.438 1 36.28 389 ALA B N 1
ATOM 6115 C CA . ALA B 1 389 ? 10.867 -27.281 -21.844 1 36.28 389 ALA B CA 1
ATOM 6116 C C . ALA B 1 389 ? 10.797 -26.969 -23.344 1 36.28 389 ALA B C 1
ATOM 6118 O O . ALA B 1 389 ? 9.711 -26.859 -23.906 1 36.28 389 ALA B O 1
ATOM 6119 N N . ALA B 1 390 ? 11.875 -26.562 -24.078 1 34.09 390 ALA B N 1
ATOM 6120 C CA . ALA B 1 390 ? 11.734 -26.25 -25.5 1 34.09 390 ALA B CA 1
ATOM 6121 C C . ALA B 1 390 ? 11.656 -27.547 -26.328 1 34.09 390 ALA B C 1
ATOM 6123 O O . ALA B 1 390 ? 11.297 -27.5 -27.5 1 34.09 390 ALA B O 1
ATOM 6124 N N . GLN B 1 391 ? 12.352 -28.594 -25.922 1 32.88 391 GLN B N 1
ATOM 6125 C CA . GLN B 1 391 ? 12.477 -29.672 -26.906 1 32.88 391 GLN B CA 1
ATOM 6126 C C . GLN B 1 391 ? 11.141 -30.375 -27.125 1 32.88 391 GLN B C 1
ATOM 6128 O O . GLN B 1 391 ? 10.953 -31.078 -28.125 1 32.88 391 GLN B O 1
ATOM 6133 N N . ASP B 1 392 ? 10.312 -30.453 -26.047 1 32.75 392 ASP B N 1
ATOM 6134 C CA . ASP B 1 392 ? 9.266 -31.422 -26.328 1 32.75 392 ASP B CA 1
ATOM 6135 C C . ASP B 1 392 ? 8.289 -30.906 -27.375 1 32.75 392 ASP B C 1
ATOM 6137 O O . ASP B 1 392 ? 7.258 -31.516 -27.625 1 32.75 392 ASP B O 1
ATOM 6141 N N . LEU B 1 393 ? 8.328 -29.562 -27.672 1 32.19 393 LEU B N 1
ATOM 6142 C CA . LEU B 1 393 ? 7.391 -29.266 -28.75 1 32.19 393 LEU B CA 1
ATOM 6143 C C . LEU B 1 393 ? 7.898 -29.828 -30.078 1 32.19 393 LEU B C 1
ATOM 6145 O O . LEU B 1 393 ? 7.617 -29.266 -31.141 1 32.19 393 LEU B O 1
ATOM 6149 N N . GLY B 1 394 ? 9.031 -30.672 -30.016 1 28.91 394 GLY B N 1
ATOM 6150 C CA . GLY B 1 394 ? 9.445 -31.234 -31.297 1 28.91 394 GLY B CA 1
ATOM 6151 C C . GLY B 1 394 ? 8.328 -31.984 -32 1 28.91 394 GLY B C 1
ATOM 6152 O O . GLY B 1 394 ? 7.93 -33.062 -31.578 1 28.91 394 GLY B O 1
ATOM 6153 N N . LEU B 1 395 ? 7.277 -31.25 -32.5 1 29.75 395 LEU B N 1
ATOM 6154 C CA . LEU B 1 395 ? 6.371 -31.812 -33.5 1 29.75 395 LEU B CA 1
ATOM 6155 C C . LEU B 1 395 ? 7.137 -32.656 -34.5 1 29.75 395 LEU B C 1
ATOM 6157 O O . LEU B 1 395 ? 7.98 -32.156 -35.25 1 29.75 395 LEU B O 1
ATOM 6161 N N . ASP B 1 396 ? 7.734 -33.781 -34.031 1 29 396 ASP B N 1
ATOM 6162 C CA . ASP B 1 396 ? 8.234 -34.75 -35 1 29 396 ASP B CA 1
ATOM 6163 C C . ASP B 1 396 ? 7.262 -34.938 -36.188 1 29 396 ASP B C 1
ATOM 6165 O O . ASP B 1 396 ? 6.109 -35.312 -35.969 1 29 396 ASP B O 1
ATOM 6169 N N . PRO B 1 397 ? 7.273 -34 -37.156 1 31.64 397 PRO B N 1
ATOM 6170 C CA . PRO B 1 397 ? 6.492 -34.25 -38.344 1 31.64 397 PRO B CA 1
ATOM 6171 C C . PRO B 1 397 ? 6.734 -35.656 -38.938 1 31.64 397 PRO B C 1
ATOM 6173 O O . PRO B 1 397 ? 7.836 -35.938 -39.406 1 31.64 397 PRO B O 1
ATOM 6176 N N . ASP B 1 398 ? 6.699 -36.719 -38.094 1 29.14 398 ASP B N 1
ATOM 6177 C CA . ASP B 1 398 ? 6.895 -38 -38.781 1 29.14 398 ASP B CA 1
ATOM 6178 C C . ASP B 1 398 ? 6.031 -38.094 -40.031 1 29.14 398 ASP B C 1
ATOM 6180 O O . ASP B 1 398 ? 4.801 -38.062 -39.969 1 29.14 398 ASP B O 1
ATOM 6184 N N . PRO B 1 399 ? 6.543 -37.531 -41.125 1 33.34 399 PRO B N 1
ATOM 6185 C CA . PRO B 1 399 ? 5.914 -37.719 -42.438 1 33.34 399 PRO B CA 1
ATOM 6186 C C . PRO B 1 399 ? 5.527 -39.188 -42.688 1 33.34 399 PRO B C 1
ATOM 6188 O O . PRO B 1 399 ? 6.223 -40.094 -42.219 1 33.34 399 PRO B O 1
ATOM 6191 N N . GLY B 1 400 ? 4.258 -39.594 -42.344 1 29.75 400 GLY B N 1
ATOM 6192 C CA . GLY B 1 400 ? 3.682 -40.875 -42.688 1 29.75 400 GLY B CA 1
ATOM 6193 C C . GLY B 1 400 ? 4.211 -41.438 -44 1 29.75 400 GLY B C 1
ATOM 6194 O O . GLY B 1 400 ? 4.734 -40.688 -44.812 1 29.75 400 GLY B O 1
ATOM 6195 N N . PRO B 1 401 ? 4.77 -42.625 -43.875 1 30.14 401 PRO B N 1
ATOM 6196 C CA . PRO B 1 401 ? 5.391 -43.406 -44.969 1 30.14 401 PRO B CA 1
ATOM 6197 C C . PRO B 1 401 ? 4.594 -43.344 -46.281 1 30.14 401 PRO B C 1
ATOM 6199 O O . PRO B 1 401 ? 3.389 -43.062 -46.25 1 30.14 401 PRO B O 1
ATOM 6202 N N . SER B 1 402 ? 5.238 -42.812 -47.312 1 28.45 402 SER B N 1
ATOM 6203 C CA . SER B 1 402 ? 4.82 -42.812 -48.719 1 28.45 402 SER B CA 1
ATOM 6204 C C . SER B 1 402 ? 4.289 -44.188 -49.094 1 28.45 402 SER B C 1
ATOM 6206 O O . SER B 1 402 ? 4.883 -45.219 -48.75 1 28.45 402 SER B O 1
ATOM 6208 N N . PRO B 1 403 ? 2.916 -44.375 -49.219 1 27.94 403 PRO B N 1
ATOM 6209 C CA . PRO B 1 403 ? 2.295 -45.625 -49.719 1 27.94 403 PRO B CA 1
ATOM 6210 C C . PRO B 1 403 ? 3.029 -46.188 -50.906 1 27.94 403 PRO B C 1
ATOM 6212 O O . PRO B 1 403 ? 3.32 -45.469 -51.875 1 27.94 403 PRO B O 1
ATOM 6215 N N . GLU B 1 404 ? 4.18 -46.969 -50.719 1 26.05 404 GLU B N 1
ATOM 6216 C CA . GLU B 1 404 ? 4.672 -47.75 -51.844 1 26.05 404 GLU B CA 1
ATOM 6217 C C . GLU B 1 404 ? 3.518 -48.406 -52.594 1 26.05 404 GLU B C 1
ATOM 6219 O O . GLU B 1 404 ? 2.646 -49.031 -52 1 26.05 404 GLU B O 1
ATOM 6224 N N . ALA B 1 405 ? 3.266 -47.875 -53.844 1 31.22 405 ALA B N 1
ATOM 6225 C CA . ALA B 1 405 ? 2.504 -48.406 -54.969 1 31.22 405 ALA B CA 1
ATOM 6226 C C . ALA B 1 405 ? 2.742 -49.906 -55.125 1 31.22 405 ALA B C 1
ATOM 6228 O O . ALA B 1 405 ? 3.855 -50.375 -54.906 1 31.22 405 ALA B O 1
ATOM 6229 N N . ALA B 1 406 ? 1.695 -50.656 -55.344 1 31.81 406 ALA B N 1
ATOM 6230 C CA . ALA B 1 406 ? 1.167 -51.938 -55.812 1 31.81 406 ALA B CA 1
ATOM 6231 C C . ALA B 1 406 ? 1.907 -52.375 -57.062 1 31.81 406 ALA B C 1
ATOM 6233 O O . ALA B 1 406 ? 1.767 -51.781 -58.156 1 31.81 406 ALA B O 1
ATOM 6234 N N . GLN B 1 407 ? 3.312 -52.438 -57.156 1 23.44 407 GLN B N 1
ATOM 6235 C CA . GLN B 1 407 ? 3.525 -53.562 -58.062 1 23.44 407 GLN B CA 1
ATOM 6236 C C . GLN B 1 407 ? 3.299 -54.875 -57.312 1 23.44 407 GLN B C 1
ATOM 6238 O O . GLN B 1 407 ? 3.711 -55.031 -56.188 1 23.44 407 GLN B O 1
#

InterPro domains:
  IPR002347 Short-chain dehydrogenase/reductase SDR [PF00106] (84-277)
  IPR002347 Short-chain dehydrogenase/reductase SDR [PR00081] (84-101)
  IPR002347 Short-chain dehydrogenase/reductase SDR [PR00081] (159-170)
  IPR002347 Short-chain dehydrogenase/reductase SDR [PR00081] (206-222)
  IPR002347 Short-chain dehydrogenase/reductase SDR [PR00081] (232-251)
  IPR002347 Short-chain dehydrogenase/reductase SDR [PR00081] (253-270)
  IPR020904 Short-chain dehydrogenase/reductase, conserved site [PS00061] (219-247)
  IPR036291 NAD(P)-binding domain superfamily [SSF51735] (83-289)

Organism: NCBI:txid391180

pLDDT: mean 87.04, std 17.04, range [23.44, 98.94]

Radius of gyration: 29.87 Å; Cα contacts (8 Å, |Δi|>4): 1283; chains: 2; bounding box: 56×132×87 Å